Protein AF-0000000087186514 (afdb_homodimer)

Foldseek 3Di:
DQQWWKAFAAPKAWDFPQDCQTWIWIQDPVGIDTLHRRGPLLRVLNRVRNVHTDDLCVSPVVDPPVNSVSNVSSCQQCQQGMKIFQADVPPHTFKIKHFQDSPAFFDDDFFDQAWKAFQQLWDWDDDPNWIWIDGLVFRIIMTGRDPLLVQLNVVRNDTDHLVRSCVSRVPDDSSSNRSSRRNCRRRPGMDDDDPDDNVVSDDPPPDDSVRSCLVSLQDCNGVVFDFFQPQPCVVPDDFDAQFDDDDDADKFAADDDDPVVCVPPFDDPVVLVVQFDAFQAFEPAKAARNNVLHLCQQQFAFPDKAQADVVVVRRHIATDTNWDAVSNLSQKWKKKQFPAYHPDDGAIWTQRRHRSITGGADDDPVLSVVQQVQSCVQVVHDGFRMKMWIKGQQSSQCSGGTRNSVVRVLVVVVRSQVSSRSSCSRSQWRKDWRQDDDFPSVCVRRVPDPPRITTGTMMGIIGHHPPHHD/DQQWWKAFAAPKAWDFPQDCQTWIWIQDPVGIDTLHRRGPLLRVLNVVRNVHTDDLCVSPVVDDPVSSVSNVSSCQQCQQGMKIFQADVPPHTFKIKHFQDSPAGFDDDFFDQAWKAFQQLWDWDDDPNWIWIDGLVFRIIMTGRDPLLVQLNVVRNDTDHLVRSCVSRVPDDSSSNRSSRRNCRRRPGMDDDDPDDNVVSDDPPPDDSVRSCLVSLQDCNGVVFDFFQPQPCVVPDDFDAQFDDDDDADKFAADDDDPVCCVPPFDDPVVLVVQFDAFQAFEPAKAARNNVLHLCQQQFAFPDKAQADVVVVGRGIATDTNWDAVSNLSQKWKKKQFPAYHPDDGAIWTQRRHRSITGGADDDPVLSVVQQVQSCVQVVHDGFRMKMWIKGQQSSQCSGGTRNSVVRVLVVVVRSQVSSRSSCSRSQWRKDWRQDDDFPSVCVRRVPDPPRITTGTMMGIIGHHPHHDD

Secondary structure (DSSP, 8-state):
----EEEEPTT-EEEE-SSTTSPEEEEETTEEEEEES-HHHHHHHHHHHHHS-B-HHHHHTTS-HHHHHHHHHHHHHTGGGEEEEEEETTTEEEEEEEE-STT--PPPSSPPSS-EEE-TT-EEEEETTEEEEE-TT-SEEEEE-STHHHHHTTGGGS-B-HHHHHHH-TTS-HHHHHHHHHHHHHTT-EEE--TTS-GGGSPPTT--HHHHHHHHHTSS-STTS--BS--TTTTTSPPPPSSPPPPSS-EEE-PPP-HHHHHHHSPBHHHHHHH--------SSPPBHHHHHHHHHHHH---EEE--BGGGTB-S-EEE-SS--GGG---EEEEEEES--BTS-SEEEEEETTTTEEEEPS--HHHHHHHHHHHHHHHSSSPPSEEEEEEEETHHHHTT-BS-HHHHHHHHHHHHHHHHHHHHHHTT-EEEEE----SHHHHHHHTPPTTTEEEEEEEEEESPTTPPP-/----EEEEPTT-EEEE-SSTTSPEEEEETTEEEEEES-HHHHHHHHHHHHHS-B-HHHHHTTS-HHHHHHHHHHHHHTGGGEEEEEEETTTEEEEEEEE-STT--PPPSSPPSS-EEE-TT-EEEEETTEEEEE-TT-SEEEEE-SGGGGGGGTGGGS-B-HHHHHHH-TTS-HHHHHHHHHHHHHTT-EEE--TTS-GGGSPPTT--HHHHHHHHHTSS-STTS--BS--TTTTTSPPPPSSPPPPSS-EEE-PPP-HHHHHHHSPBHHHHHHH--------SSPPBHHHHHHHHHHHH---EEE--BGGGTB-S-EEE-SS--GGG---EEEEEEES--BTS-SEEEEEETTTTEEEEPS--HHHHHHHHHHHHHHHSSSPPSEEEEEEEETHHHHTT-BS-HHHHHHHHHHHHHHHHHHHHHHTT-EEEEE----SHHHHHHHTPPTTTEEEEEEEEEESPTTPPP-

Solvent-accessible surface area (backbone atoms only — not comparable to full-atom values): 47898 Å² total; per-residue (Å²): 127,79,89,43,22,33,18,41,40,90,85,41,45,69,44,56,75,78,38,67,62,22,54,19,35,36,37,41,99,92,44,73,45,78,52,41,64,47,6,48,67,48,38,50,51,54,43,52,22,52,76,38,75,38,47,62,64,71,61,36,74,80,45,59,71,70,52,40,55,47,49,54,53,28,49,66,74,37,33,33,41,36,26,40,33,19,37,44,91,79,70,45,63,33,32,36,37,39,45,36,28,83,79,18,64,63,47,78,79,74,54,73,90,58,34,28,20,41,32,41,58,30,35,33,33,43,53,96,46,32,24,29,38,41,30,80,84,30,43,32,37,33,38,49,68,26,37,69,56,45,20,60,52,27,60,25,24,21,79,34,37,68,67,55,49,49,67,70,36,76,89,50,52,71,68,41,48,50,31,48,48,38,47,39,27,27,45,53,38,54,25,58,43,74,78,98,45,57,60,83,17,44,62,61,88,61,51,46,65,41,43,48,41,28,57,46,40,48,29,49,70,52,63,83,51,68,58,43,83,69,34,74,34,60,89,79,45,79,73,60,70,47,61,81,77,85,70,79,60,61,70,43,80,45,64,76,71,60,67,67,56,40,36,69,67,39,54,21,32,48,43,32,46,69,64,53,64,78,35,62,50,57,20,76,30,55,29,37,45,61,59,53,26,38,50,47,50,67,39,55,24,46,75,45,78,42,75,51,37,58,92,73,80,33,75,48,46,27,49,41,50,53,56,82,40,74,89,38,28,60,34,68,43,50,33,36,30,34,65,42,35,48,91,45,75,67,37,38,30,38,56,38,37,74,80,38,26,36,29,40,41,73,70,55,68,65,49,37,48,52,50,36,47,50,52,17,65,73,68,72,34,64,72,50,22,30,33,34,38,32,26,29,39,45,48,42,39,14,33,34,25,29,49,28,31,62,59,41,48,34,18,37,45,16,26,48,51,44,42,47,46,45,48,30,38,62,72,55,35,16,28,35,81,38,76,70,60,62,48,58,60,58,29,61,43,72,65,44,49,84,88,43,38,38,63,71,36,35,38,36,35,26,19,29,60,76,37,65,68,127,128,80,92,43,22,35,19,41,38,90,84,41,45,68,44,58,76,78,38,66,62,22,53,19,35,36,37,42,99,91,43,73,44,78,53,40,63,47,6,49,67,46,39,51,50,54,42,51,22,53,77,38,75,38,47,62,65,70,61,35,73,80,46,59,70,69,51,38,54,49,48,54,53,28,49,64,75,38,32,32,42,36,26,41,34,17,37,45,93,80,68,45,64,33,31,36,36,38,44,35,30,85,80,18,63,65,46,77,80,75,53,72,89,58,36,27,19,41,32,44,57,32,33,32,33,43,53,95,46,33,23,30,37,40,29,82,84,30,42,31,36,33,40,49,69,27,37,68,55,46,20,58,50,28,60,24,23,21,78,34,38,69,68,56,48,50,68,70,36,75,90,50,52,72,67,42,48,51,31,48,48,38,46,37,29,26,44,55,39,54,26,59,44,74,78,98,43,57,60,83,16,44,62,62,86,63,54,46,66,42,44,49,41,29,58,45,40,47,30,51,70,52,64,82,51,68,58,43,83,70,36,74,34,62,89,79,46,78,72,60,69,47,60,80,75,84,70,79,61,61,71,43,80,44,63,77,69,61,67,67,57,40,35,69,65,40,54,21,33,48,42,32,46,69,64,52,63,78,34,62,49,55,18,75,30,56,29,36,46,62,57,54,27,39,50,48,49,68,37,54,22,46,76,45,80,42,74,51,37,59,92,73,80,34,75,47,45,27,49,40,48,51,56,80,40,76,89,38,27,60,35,68,43,50,34,37,30,33,62,42,34,49,90,46,76,69,36,37,28,38,56,39,37,73,79,40,26,36,29,40,41,73,68,55,71,65,47,36,48,52,50,37,47,50,51,17,66,73,68,73,35,64,71,49,22,28,35,33,38,31,26,30,38,44,47,41,40,14,32,34,23,29,50,30,32,60,57,41,49,33,18,37,44,15,26,48,51,46,43,45,45,45,49,29,39,61,72,56,36,16,26,35,81,40,78,69,61,61,49,58,60,58,27,61,45,70,65,43,50,84,86,42,39,39,63,70,36,34,37,35,34,25,19,29,59,76,39,65,67,126

Radius of gyration: 30.27 Å; Cα contacts (8 Å, |Δi|>4): 2212; chains: 2; bounding box: 94×78×62 Å

Nearest PDB structures (foldseek):
  8pz5-assembly1_B  TM=8.619E-01  e=1.447E-42  Cyanothece sp. PCC 7425
  5lq4-assembly1_B  TM=8.266E-01  e=4.500E-43  Cyanothece sp. PCC 7425
  3eo7-assembly1_A  TM=7.541E-01  e=2.567E-12  Trichormus variabilis ATCC 29413
  7ly7-assembly1_B  TM=5.265E-01  e=3.501E-15  Thermoactinomyces vulgaris
  6grh-assembly1_C  TM=6.495E-01  e=6.367E-11  Escherichia coli str. K-12 substr. MG1655

pLDDT: mean 92.72, std 7.25, range [46.66, 98.88]

Sequence (940 aa):
MSALLLSLAPGTTVHHDGDDQGLVTVRHRWGSTPAGPGGRPLAEMLTALTRGPMALDDLTGRFPDTGVALLRYCLDHLGHSLCHHATAAGTRPLATAVPLAPEAAPRPGPPPPGAVTLDQAAHLRPLDGTLVAESPRSRFRIRLDDARVAAVFAPLAGPTTRQELLSALPDLTEDELTEVLSLLHVAGFLHPVDGDGPGTAALPPGWSFHELLAHDGSRAGLRDRLYGPVFPLRATEAPAPPVAPARPGRTIPLRRPDPDEARREDRTFTDVLESRASVRAYGESPLDVDELAGWLYRAARVRTVLDARPGHDRPYAVTSRPYPSAGSAYELELYVAVHRCAGLGRGLYHYDALAHALTVLPGGPAEVDALVREGTAATGGPPPDVHVTVASRFKRLSWKYAAHAYALTLKNTGVLLQTLHLVATAMGLSGCILGGGDGETPARAFGLRPHTEIPVGAFVLGSAAGRRLRMSALLLSLAPGTTVHHDGDDQGLVTVRHRWGSTPAGPGGRPLAEMLTALTRGPMALDDLTGRFPDTGVALLRYCLDHLGHSLCHHATAAGTRPLATAVPLAPEAAPRPGPPPPGAVTLDQAAHLRPLDGTLVAESPRSRFRIRLDDARVAAVFAPLAGPTTRQELLSALPDLTEDELTEVLSLLHVAGFLHPVDGDGPGTAALPPGWSFHELLAHDGSRAGLRDRLYGPVFPLRATEAPAPPVAPARPGRTIPLRRPDPDEARREDRTFTDVLESRASVRAYGESPLDVDELAGWLYRAARVRTVLDARPGHDRPYAVTSRPYPSAGSAYELELYVAVHRCAGLGRGLYHYDALAHALTVLPGGPAEVDALVREGTAATGGPPPDVHVTVASRFKRLSWKYAAHAYALTLKNTGVLLQTLHLVATAMGLSGCILGGGDGETPARAFGLRPHTEIPVGAFVLGSAAGRRLR

Organism: Streptomyces mobaraensis (NCBI:txid35621)

InterPro domains:
  IPR000415 Nitroreductase-like [G3DSA:3.40.109.10] (247-468)
  IPR000415 Nitroreductase-like [SSF55469] (269-466)
  IPR020051 SagB-type dehydrogenase domain [TIGR03605] (289-463)
  IPR029479 Nitroreductase [PF00881] (274-462)
  IPR052544 Bacteriocin Processing Enzyme [PTHR43745] (259-462)
  IPR054488 Cyanobactin oxidase ThcOx, second domain [PF22767] (118-221)

Structure (mmCIF, N/CA/C/O backbone):
data_AF-0000000087186514-model_v1
#
loop_
_entity.id
_entity.type
_entity.pdbx_description
1 polymer 'SagB/ThcOx family dehydrogenase'
#
loop_
_atom_site.group_PDB
_atom_site.id
_atom_site.type_symbol
_atom_site.label_atom_id
_atom_site.label_alt_id
_atom_site.label_comp_id
_atom_site.label_asym_id
_atom_site.label_entity_id
_atom_site.label_seq_id
_atom_site.pdbx_PDB_ins_code
_atom_site.Cartn_x
_atom_site.Cartn_y
_atom_site.Cartn_z
_atom_site.occupancy
_atom_site.B_iso_or_equiv
_atom_site.auth_seq_id
_atom_site.auth_comp_id
_atom_site.auth_asym_id
_atom_site.auth_atom_id
_atom_site.pdbx_PDB_model_num
ATOM 1 N N . MET A 1 1 ? -26.906 22.078 20.438 1 46.66 1 MET A N 1
ATOM 2 C CA . MET A 1 1 ? -26.766 21.672 19.047 1 46.66 1 MET A CA 1
ATOM 3 C C . MET A 1 1 ? -25.5 22.266 18.438 1 46.66 1 MET A C 1
ATOM 5 O O . MET A 1 1 ? -25.016 23.297 18.875 1 46.66 1 MET A O 1
ATOM 9 N N . SER A 1 2 ? -24.875 21.547 17.625 1 59.38 2 SER A N 1
ATOM 10 C CA . SER A 1 2 ? -23.594 21.969 17.094 1 59.38 2 SER A CA 1
ATOM 11 C C . SER A 1 2 ? -23.688 23.328 16.406 1 59.38 2 SER A C 1
ATOM 13 O O . SER A 1 2 ? -24.656 23.594 15.688 1 59.38 2 SER A O 1
ATOM 15 N N . ALA A 1 3 ? -22.922 24.328 16.875 1 78.38 3 ALA A N 1
ATOM 16 C CA . ALA A 1 3 ? -22.812 25.719 16.422 1 78.38 3 ALA A CA 1
ATOM 17 C C . ALA A 1 3 ? -22.266 25.797 15.008 1 78.38 3 ALA A C 1
ATOM 19 O O . ALA A 1 3 ? -22.188 26.875 14.422 1 78.38 3 ALA A O 1
ATOM 20 N N . LEU A 1 4 ? -22.203 24.594 14.391 1 91.62 4 LEU A N 1
ATOM 21 C CA . LEU A 1 4 ? -21.625 24.594 13.055 1 91.62 4 LEU A CA 1
ATOM 22 C C . LEU A 1 4 ? -22.672 24.984 12.016 1 91.62 4 LEU A C 1
ATOM 24 O O . LEU A 1 4 ? -23.844 24.641 12.156 1 91.62 4 LEU A O 1
ATOM 28 N N . LEU A 1 5 ? -22.281 25.656 11.07 1 95.31 5 LEU A N 1
ATOM 29 C CA . LEU A 1 5 ? -23.156 25.906 9.922 1 95.31 5 LEU A CA 1
ATOM 30 C C . LEU A 1 5 ? -23.219 24.688 9.016 1 95.31 5 LEU A C 1
ATOM 32 O O . LEU A 1 5 ? -22.312 23.844 9.031 1 95.31 5 LEU A O 1
ATOM 36 N N . LEU A 1 6 ? -24.312 24.531 8.336 1 95.19 6 LEU A N 1
ATOM 37 C CA . LEU A 1 6 ? -24.516 23.406 7.441 1 95.19 6 LEU A CA 1
ATOM 38 C C . LEU A 1 6 ? -24.812 23.875 6.02 1 95.19 6 LEU A C 1
ATOM 40 O O . LEU A 1 6 ? -25.359 24.969 5.824 1 95.19 6 LEU A O 1
ATOM 44 N N . SER A 1 7 ? -24.375 23.172 5.121 1 96 7 SER A N 1
ATOM 45 C CA . SER A 1 7 ? -24.781 23.312 3.727 1 96 7 SER A CA 1
ATOM 46 C C . SER A 1 7 ? -24.859 21.969 3.031 1 96 7 SER A C 1
ATOM 48 O O . SER A 1 7 ? -24.297 20.969 3.518 1 96 7 SER A O 1
ATOM 50 N N . LEU A 1 8 ? -25.625 21.844 1.987 1 95.31 8 LEU A N 1
ATOM 51 C CA . LEU A 1 8 ? -25.594 20.656 1.14 1 95.31 8 LEU A CA 1
ATOM 52 C C . LEU A 1 8 ? -24.391 20.672 0.211 1 95.31 8 LEU A C 1
ATOM 54 O O . LEU A 1 8 ? -23.969 21.75 -0.232 1 95.31 8 LEU A O 1
ATOM 58 N N . ALA A 1 9 ? -23.844 19.516 -0.017 1 93.75 9 ALA A N 1
ATOM 59 C CA . ALA A 1 9 ? -22.656 19.391 -0.852 1 93.75 9 ALA A CA 1
ATOM 60 C C . ALA A 1 9 ? -22.891 19.984 -2.236 1 93.75 9 ALA A C 1
ATOM 62 O O . ALA A 1 9 ? -24 19.953 -2.754 1 93.75 9 ALA A O 1
ATOM 63 N N . PRO A 1 10 ? -21.797 20.562 -2.801 1 89.12 10 PRO A N 1
ATOM 64 C CA . PRO A 1 10 ? -21.938 21.125 -4.148 1 89.12 10 PRO A CA 1
ATOM 65 C C . PRO A 1 10 ? -22.516 20.125 -5.145 1 89.12 10 PRO A C 1
ATOM 67 O O . PRO A 1 10 ? -22.172 18.938 -5.109 1 89.12 10 PRO A O 1
ATOM 70 N N . GLY A 1 11 ? -23.422 20.562 -5.969 1 89.56 11 GLY A N 1
ATOM 71 C CA . GLY A 1 11 ? -24.031 19.719 -6.973 1 89.56 11 GLY A CA 1
ATOM 72 C C . GLY A 1 11 ? -25.344 19.094 -6.516 1 89.56 11 GLY A C 1
ATOM 73 O O . GLY A 1 11 ? -26.062 18.516 -7.316 1 89.56 11 GLY A O 1
ATOM 74 N N . THR A 1 12 ? -25.688 19.25 -5.262 1 94.31 12 THR A N 1
ATOM 75 C CA . THR A 1 12 ? -26.938 18.734 -4.727 1 94.31 12 THR A CA 1
ATOM 76 C C . THR A 1 12 ? -28.109 19.625 -5.152 1 94.31 12 THR A C 1
ATOM 78 O O . THR A 1 12 ? -28 20.844 -5.156 1 94.31 12 THR A O 1
ATOM 81 N N . THR A 1 13 ? -29.188 18.969 -5.547 1 95.38 13 THR A N 1
ATOM 82 C CA . THR A 1 13 ? -30.391 19.703 -5.934 1 95.38 13 THR A CA 1
ATOM 83 C C . THR A 1 13 ? -31.609 19.172 -5.176 1 95.38 13 THR A C 1
ATOM 85 O O . THR A 1 13 ? -31.625 18.031 -4.742 1 95.38 13 THR A O 1
ATOM 88 N N . VAL A 1 14 ? -32.594 20.047 -5.043 1 94.88 14 VAL A N 1
ATOM 89 C CA . VAL A 1 14 ? -33.812 19.734 -4.312 1 94.88 14 VAL A CA 1
ATOM 90 C C . VAL A 1 14 ? -35.031 19.828 -5.258 1 94.88 14 VAL A C 1
ATOM 92 O O . VAL A 1 14 ? -35.188 20.828 -5.969 1 94.88 14 VAL A O 1
ATOM 95 N N . HIS A 1 15 ? -35.812 18.719 -5.223 1 92.94 15 HIS A N 1
ATOM 96 C CA . HIS A 1 15 ? -36.969 18.656 -6.078 1 92.94 15 HIS A CA 1
ATOM 97 C C . HIS A 1 15 ? -38.25 18.391 -5.258 1 92.94 15 HIS A C 1
ATOM 99 O O . HIS A 1 15 ? -38.188 17.656 -4.266 1 92.94 15 HIS A O 1
ATOM 105 N N . HIS A 1 16 ? -39.312 19.047 -5.613 1 88.44 16 HIS A N 1
ATOM 106 C CA . HIS A 1 16 ? -40.594 18.797 -4.988 1 88.44 16 HIS A CA 1
ATOM 107 C C . HIS A 1 16 ? -41.719 18.875 -6.012 1 88.44 16 HIS A C 1
ATOM 109 O O . HIS A 1 16 ? -41.594 19.531 -7.051 1 88.44 16 HIS A O 1
ATOM 115 N N . ASP A 1 17 ? -42.812 18.078 -5.891 1 77.88 17 ASP A N 1
ATOM 116 C CA . ASP A 1 17 ? -43.938 17.984 -6.824 1 77.88 17 ASP A CA 1
ATOM 117 C C . ASP A 1 17 ? -44.906 19.156 -6.676 1 77.88 17 ASP A C 1
ATOM 119 O O . ASP A 1 17 ? -46.031 19.109 -7.141 1 77.88 17 ASP A O 1
ATOM 123 N N . GLY A 1 18 ? -44.531 20.266 -6.207 1 71.75 18 GLY A N 1
ATOM 124 C CA . GLY A 1 18 ? -45.281 21.516 -6.223 1 71.75 18 GLY A CA 1
ATOM 125 C C . GLY A 1 18 ? -46.281 21.609 -5.098 1 71.75 18 GLY A C 1
ATOM 126 O O . GLY A 1 18 ? -46.75 22.719 -4.754 1 71.75 18 GLY A O 1
ATOM 127 N N . ASP A 1 19 ? -46.75 20.5 -4.605 1 75.06 19 ASP A N 1
ATOM 128 C CA . ASP A 1 19 ? -47.75 20.531 -3.553 1 75.06 19 ASP A CA 1
ATOM 129 C C . ASP A 1 19 ? -47.125 20.734 -2.18 1 75.06 19 ASP A C 1
ATOM 131 O O . ASP A 1 19 ? -45.969 20.359 -1.973 1 75.06 19 ASP A O 1
ATOM 135 N N . ASP A 1 20 ? -47.844 21.484 -1.329 1 73.12 20 ASP A N 1
ATOM 136 C CA . ASP A 1 20 ? -47.344 21.828 0.003 1 73.12 20 ASP A CA 1
ATOM 137 C C . ASP A 1 20 ? -47.188 20.562 0.858 1 73.12 20 ASP A C 1
ATOM 139 O O . ASP A 1 20 ? -46.531 20.594 1.892 1 73.12 20 ASP A O 1
ATOM 143 N N . GLN A 1 21 ? -47.719 19.5 0.38 1 74.81 21 GLN A N 1
ATOM 144 C CA . GLN A 1 21 ? -47.594 18.266 1.146 1 74.81 21 GLN A CA 1
ATOM 145 C C . GLN A 1 21 ? -46.938 17.156 0.324 1 74.81 21 GLN A C 1
ATOM 147 O O . GLN A 1 21 ? -46.938 16 0.728 1 74.81 21 GLN A O 1
ATOM 152 N N . GLY A 1 22 ? -46.344 17.594 -0.7 1 81.62 22 GLY A N 1
ATOM 153 C CA . GLY A 1 22 ? -45.781 16.594 -1.604 1 81.62 22 GLY A CA 1
ATOM 154 C C . GLY A 1 22 ? -44.438 16.094 -1.159 1 81.62 22 GLY A C 1
ATOM 155 O O . GLY A 1 22 ? -43.875 16.578 -0.174 1 81.62 22 GLY A O 1
ATOM 156 N N . LEU A 1 23 ? -44 15.07 -1.809 1 88.88 23 LEU A N 1
ATOM 157 C CA . LEU A 1 23 ? -42.719 14.453 -1.531 1 88.88 23 LEU A CA 1
ATOM 158 C C . LEU A 1 23 ? -41.562 15.344 -2.012 1 88.88 23 LEU A C 1
ATOM 160 O O . LEU A 1 23 ? -41.625 15.906 -3.105 1 88.88 23 LEU A O 1
ATOM 164 N N . VAL A 1 24 ? -40.656 15.625 -1.093 1 91.81 24 VAL A N 1
ATOM 165 C CA . VAL A 1 24 ? -39.438 16.312 -1.448 1 91.81 24 VAL A CA 1
ATOM 166 C C . VAL A 1 24 ? -38.312 15.297 -1.678 1 91.81 24 VAL A C 1
ATOM 168 O O . VAL A 1 24 ? -38.156 14.359 -0.895 1 91.81 24 VAL A O 1
ATOM 171 N N . THR A 1 25 ? -37.625 15.445 -2.789 1 93.88 25 THR A N 1
ATOM 172 C CA . THR A 1 25 ? -36.531 14.57 -3.121 1 93.88 25 THR A CA 1
ATOM 173 C C . THR A 1 25 ? -35.25 15.383 -3.301 1 93.88 25 THR A C 1
ATOM 175 O O . THR A 1 25 ? -35.25 16.438 -3.928 1 93.88 25 THR A O 1
ATOM 178 N N . VAL A 1 26 ? -34.219 14.922 -2.65 1 94.69 26 VAL A N 1
ATOM 179 C CA . VAL A 1 26 ? -32.906 15.547 -2.781 1 94.69 26 VAL A CA 1
ATOM 180 C C . VAL A 1 26 ? -32.031 14.695 -3.693 1 94.69 26 VAL A C 1
ATOM 182 O O . VAL A 1 26 ? -31.828 13.508 -3.445 1 94.69 26 VAL A O 1
ATOM 185 N N . ARG A 1 27 ? -31.5 15.281 -4.742 1 94.94 27 ARG A N 1
ATOM 186 C CA . ARG A 1 27 ? -30.562 14.617 -5.648 1 94.94 27 ARG A CA 1
ATOM 187 C C . ARG A 1 27 ? -29.125 15 -5.328 1 94.94 27 ARG A C 1
ATOM 189 O O . ARG A 1 27 ? -28.797 16.188 -5.227 1 94.94 27 ARG A O 1
ATOM 196 N N . HIS A 1 28 ? -28.391 14.055 -5.07 1 92.19 28 HIS A N 1
ATOM 197 C CA . HIS A 1 28 ? -26.984 14.227 -4.746 1 92.19 28 HIS A CA 1
ATOM 198 C C . HIS A 1 28 ? -26.109 13.289 -5.578 1 92.19 28 HIS A C 1
ATOM 200 O O . HIS A 1 28 ? -26.609 12.539 -6.414 1 92.19 28 HIS A O 1
ATOM 206 N N . ARG A 1 29 ? -24.828 13.352 -5.426 1 87.75 29 ARG A N 1
ATOM 207 C CA . ARG A 1 29 ? -23.859 12.672 -6.289 1 87.75 29 ARG A CA 1
ATOM 208 C C . ARG A 1 29 ? -23.984 11.156 -6.156 1 87.75 29 ARG A C 1
ATOM 210 O O . ARG A 1 29 ? -23.547 10.414 -7.035 1 87.75 29 ARG A O 1
ATOM 217 N N . TRP A 1 30 ? -24.641 10.617 -5.148 1 88.12 30 TRP A N 1
ATOM 218 C CA . TRP A 1 30 ? -24.766 9.18 -4.938 1 88.12 30 TRP A CA 1
ATOM 219 C C . TRP A 1 30 ? -26.188 8.703 -5.258 1 88.12 30 TRP A C 1
ATOM 221 O O . TRP A 1 30 ? -26.531 7.551 -4.984 1 88.12 30 TRP A O 1
ATOM 231 N N . GLY A 1 31 ? -26.953 9.648 -5.781 1 89.94 31 GLY A N 1
ATOM 232 C CA . GLY A 1 31 ? -28.312 9.281 -6.156 1 89.94 31 GLY A CA 1
ATOM 233 C C . GLY A 1 31 ? -29.359 10.273 -5.676 1 89.94 31 GLY A C 1
ATOM 234 O O . GLY A 1 31 ? -29.156 11.484 -5.781 1 89.94 31 GLY A O 1
ATOM 235 N N . SER A 1 32 ? -30.484 9.656 -5.328 1 93.31 32 SER A N 1
ATOM 236 C CA . SER A 1 32 ? -31.594 10.469 -4.836 1 93.31 32 SER A CA 1
ATOM 237 C C . SER A 1 32 ? -32.094 9.945 -3.502 1 93.31 32 SER A C 1
ATOM 239 O O . SER A 1 32 ? -32.188 8.734 -3.303 1 93.31 32 SER A O 1
ATOM 241 N N . THR A 1 33 ? -32.312 10.828 -2.643 1 91.88 33 THR A N 1
ATOM 242 C CA . THR A 1 33 ? -32.875 10.484 -1.337 1 91.88 33 THR A CA 1
ATOM 243 C C . THR A 1 33 ? -34.219 11.188 -1.117 1 91.88 33 THR A C 1
ATOM 245 O O . THR A 1 33 ? -34.281 12.414 -1.178 1 91.88 33 THR A O 1
ATOM 248 N N . PRO A 1 34 ? -35.25 10.367 -0.922 1 89.81 34 PRO A N 1
ATOM 249 C CA . PRO A 1 34 ? -36.5 11.016 -0.528 1 89.81 34 PRO A CA 1
ATOM 250 C C . PRO A 1 34 ? -36.406 11.68 0.846 1 89.81 34 PRO A C 1
ATOM 252 O O . PRO A 1 34 ? -36.094 11.016 1.833 1 89.81 34 PRO A O 1
ATOM 255 N N . ALA A 1 35 ? -36.656 12.914 0.943 1 85 35 ALA A N 1
ATOM 256 C CA . ALA A 1 35 ? -36.531 13.656 2.195 1 85 35 ALA A CA 1
ATOM 257 C C . ALA A 1 35 ? -37.844 13.602 2.982 1 85 35 ALA A C 1
ATOM 259 O O . ALA A 1 35 ? -37.844 13.828 4.195 1 85 35 ALA A O 1
ATOM 260 N N . GLY A 1 36 ? -38.938 13.234 2.361 1 79.56 36 GLY A N 1
ATOM 261 C CA . GLY A 1 36 ? -40.188 13.102 3.086 1 79.56 36 GLY A CA 1
ATOM 262 C C . GLY A 1 36 ? -41.281 14 2.539 1 79.56 36 GLY A C 1
ATOM 263 O O . GLY A 1 36 ? -41.094 14.68 1.533 1 79.56 36 GLY A O 1
ATOM 264 N N . PRO A 1 37 ? -42.5 13.93 3.182 1 80.31 37 PRO A N 1
ATOM 265 C CA . PRO A 1 37 ? -43.688 14.648 2.723 1 80.31 37 PRO A CA 1
ATOM 266 C C . PRO A 1 37 ? -43.75 16.078 3.262 1 80.31 37 PRO A C 1
ATOM 268 O O . PRO A 1 37 ? -44.75 16.453 3.896 1 80.31 37 PRO A O 1
ATOM 271 N N . GLY A 1 38 ? -42.75 16.938 3.189 1 80.75 38 GLY A N 1
ATOM 272 C CA . GLY A 1 38 ? -42.719 18.281 3.748 1 80.75 38 GLY A CA 1
ATOM 273 C C . GLY A 1 38 ? -43.062 19.359 2.738 1 80.75 38 GLY A C 1
ATOM 274 O O . GLY A 1 38 ? -43.25 20.531 3.098 1 80.75 38 GLY A O 1
ATOM 275 N N . GLY A 1 39 ? -43.25 19 1.525 1 83.31 39 GLY A N 1
ATOM 276 C CA . GLY A 1 39 ? -43.719 19.891 0.479 1 83.31 39 GLY A CA 1
ATOM 277 C C . GLY A 1 39 ? -42.812 21.062 0.235 1 83.31 39 GLY A C 1
ATOM 278 O O . GLY A 1 39 ? -41.594 20.922 0.347 1 83.31 39 GLY A O 1
ATOM 279 N N . ARG A 1 40 ? -43.438 22.172 -0.112 1 84.69 40 ARG A N 1
ATOM 280 C CA . ARG A 1 40 ? -42.719 23.375 -0.534 1 84.69 40 ARG A CA 1
ATOM 281 C C . ARG A 1 40 ? -41.906 23.953 0.615 1 84.69 40 ARG A C 1
ATOM 283 O O . ARG A 1 40 ? -40.75 24.359 0.426 1 84.69 40 ARG A O 1
ATOM 290 N N . PRO A 1 41 ? -42.438 24 1.85 1 84.88 41 PRO A N 1
ATOM 291 C CA . PRO A 1 41 ? -41.625 24.562 2.938 1 84.88 41 PRO A CA 1
ATOM 292 C C . PRO A 1 41 ? -40.312 23.812 3.174 1 84.88 41 PRO A C 1
ATOM 294 O O . PRO A 1 41 ? -39.281 24.438 3.34 1 84.88 41 PRO A O 1
ATOM 297 N N . LEU A 1 42 ? -40.406 22.516 3.209 1 89 42 LEU A N 1
ATOM 298 C CA . LEU A 1 42 ? -39.219 21.719 3.385 1 89 42 LEU A CA 1
ATOM 299 C C . LEU A 1 42 ? -38.25 21.906 2.215 1 89 42 LEU A C 1
ATOM 301 O O . LEU A 1 42 ? -37.031 22.047 2.416 1 89 42 LEU A O 1
ATOM 305 N N . ALA A 1 43 ? -38.75 21.938 1.039 1 90.5 43 ALA A N 1
ATOM 306 C CA . ALA A 1 43 ? -37.938 22.125 -0.163 1 90.5 43 ALA A CA 1
ATOM 307 C C . ALA A 1 43 ? -37.188 23.469 -0.117 1 90.5 43 ALA A C 1
ATOM 309 O O . ALA A 1 43 ? -36.031 23.562 -0.538 1 90.5 43 ALA A O 1
ATOM 310 N N . GLU A 1 44 ? -37.875 24.406 0.307 1 88.38 44 GLU A N 1
ATOM 311 C CA . GLU A 1 44 ? -37.25 25.734 0.396 1 88.38 44 GLU A CA 1
ATOM 312 C C . GLU A 1 44 ? -36.125 25.75 1.406 1 88.38 44 GLU A C 1
ATOM 314 O O . GLU A 1 44 ? -35.062 26.359 1.168 1 88.38 44 GLU A O 1
ATOM 319 N N . MET A 1 45 ? -36.344 25.125 2.477 1 89.12 45 MET A N 1
ATOM 320 C CA . MET A 1 45 ? -35.312 25.047 3.494 1 89.12 45 MET A CA 1
ATOM 321 C C . MET A 1 45 ? -34.062 24.312 2.957 1 89.12 45 MET A C 1
ATOM 323 O O . MET A 1 45 ? -32.938 24.766 3.133 1 89.12 45 MET A O 1
AT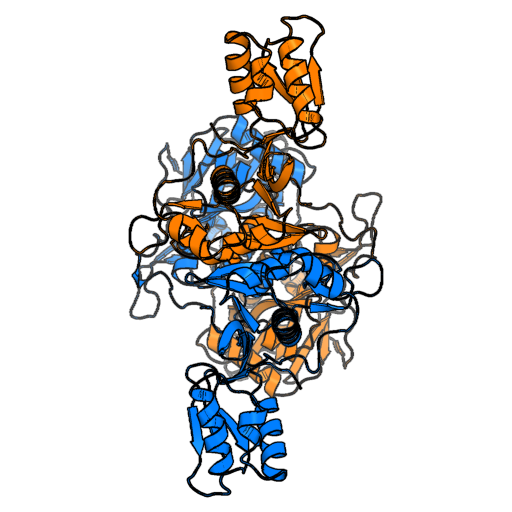OM 327 N N . LEU A 1 46 ? -34.312 23.219 2.361 1 92.31 46 LEU A N 1
ATOM 328 C CA . LEU A 1 46 ? -33.219 22.422 1.808 1 92.31 46 LEU A CA 1
ATOM 329 C C . LEU A 1 46 ? -32.531 23.172 0.665 1 92.31 46 LEU A C 1
ATOM 331 O O . LEU A 1 46 ? -31.328 23.094 0.51 1 92.31 46 LEU A O 1
ATOM 335 N N . THR A 1 47 ? -33.312 23.844 -0.091 1 92.56 47 THR A N 1
ATOM 336 C CA . THR A 1 47 ? -32.75 24.641 -1.178 1 92.56 47 THR A CA 1
ATOM 337 C C . THR A 1 47 ? -31.828 25.734 -0.632 1 92.56 47 THR A C 1
ATOM 339 O O . THR A 1 47 ? -30.812 26.078 -1.244 1 92.56 47 THR A O 1
ATOM 342 N N . ALA A 1 48 ? -32.281 26.312 0.485 1 92.25 48 ALA A N 1
ATOM 343 C CA . ALA A 1 48 ? -31.422 27.312 1.128 1 92.25 48 ALA A CA 1
ATOM 344 C C . ALA A 1 48 ? -30.047 26.75 1.451 1 92.25 48 ALA A C 1
ATOM 346 O O . ALA A 1 48 ? -29.031 27.438 1.312 1 92.25 48 ALA A O 1
ATOM 347 N N . LEU A 1 49 ? -29.969 25.547 1.846 1 94 49 LEU A N 1
ATOM 348 C CA . LEU A 1 49 ? -28.719 24.875 2.199 1 94 49 LEU A CA 1
ATOM 349 C C . LEU A 1 49 ? -27.875 24.625 0.958 1 94 49 LEU A C 1
ATOM 351 O O . LEU A 1 49 ? -26.672 24.359 1.067 1 94 49 LEU A O 1
ATOM 355 N N . THR A 1 50 ? -28.391 24.625 -0.23 1 94.62 50 THR A N 1
ATOM 356 C CA . THR A 1 50 ? -27.625 24.469 -1.458 1 94.62 50 THR A CA 1
ATOM 357 C C . THR A 1 50 ? -26.906 25.766 -1.811 1 94.62 50 THR A C 1
ATOM 359 O O . THR A 1 50 ? -25.969 25.75 -2.611 1 94.62 50 THR A O 1
ATOM 362 N N . ARG A 1 51 ? -27.344 26.812 -1.294 1 92 51 ARG A N 1
ATOM 363 C CA . ARG A 1 51 ? -26.812 28.125 -1.658 1 92 51 ARG A CA 1
ATOM 364 C C . ARG A 1 51 ? -25.609 28.484 -0.804 1 92 51 ARG A C 1
ATOM 366 O O . ARG A 1 51 ? -24.812 29.359 -1.172 1 92 51 ARG A O 1
ATOM 373 N N . GLY A 1 52 ? -25.516 27.812 0.354 1 92.38 52 GLY A N 1
ATOM 374 C CA . GLY A 1 52 ? -24.359 28.078 1.199 1 92.38 52 GLY A CA 1
ATOM 375 C C . GLY A 1 52 ? -24.578 27.672 2.645 1 92.38 52 GLY A C 1
ATOM 376 O O . GLY A 1 52 ? -25.625 27.141 2.996 1 92.38 52 GLY A O 1
ATOM 377 N N . PRO A 1 53 ? -23.578 27.953 3.441 1 94.62 53 PRO A N 1
ATOM 378 C CA . PRO A 1 53 ? -23.625 27.547 4.852 1 94.62 53 PRO A CA 1
ATOM 379 C C . PRO A 1 53 ? -24.656 28.359 5.645 1 94.62 53 PRO A C 1
ATOM 381 O O . PRO A 1 53 ? -24.734 29.578 5.508 1 94.62 53 PRO A O 1
ATOM 384 N N . MET A 1 54 ? -25.469 27.656 6.508 1 92.94 54 MET A N 1
ATOM 385 C CA . MET A 1 54 ? -26.484 28.281 7.34 1 92.94 54 MET A CA 1
ATOM 386 C C . MET A 1 54 ? -26.562 27.609 8.711 1 92.94 54 MET A C 1
ATOM 388 O O . MET A 1 54 ? -26.281 26.422 8.836 1 92.94 54 MET A O 1
ATOM 392 N N . ALA A 1 55 ? -26.938 28.469 9.625 1 91.62 55 ALA A N 1
ATOM 393 C CA . ALA A 1 55 ? -27.219 27.922 10.945 1 91.62 55 ALA A CA 1
ATOM 394 C C . ALA A 1 55 ? -28.562 27.188 10.953 1 91.62 55 ALA A C 1
ATOM 396 O O . ALA A 1 55 ? -29.531 27.656 10.344 1 91.62 55 ALA A O 1
ATOM 397 N N . LEU A 1 56 ? -28.578 26.109 11.594 1 86.75 56 LEU A N 1
ATOM 398 C CA . LEU A 1 56 ? -29.828 25.344 11.672 1 86.75 56 LEU A CA 1
ATOM 399 C C . LEU A 1 56 ? -30.938 26.188 12.297 1 86.75 56 LEU A C 1
ATOM 401 O O . LEU A 1 56 ? -32.094 26.125 11.859 1 86.75 56 LEU A O 1
ATOM 405 N N . ASP A 1 57 ? -30.609 26.938 13.273 1 85.62 57 ASP A N 1
ATOM 406 C CA . ASP A 1 57 ? -31.594 27.781 13.945 1 85.62 57 ASP A CA 1
ATOM 407 C C . ASP A 1 57 ? -32.188 28.828 12.992 1 85.62 57 ASP A C 1
ATOM 409 O O . ASP A 1 57 ? -33.344 29.172 13.094 1 85.62 57 ASP A O 1
ATOM 413 N N . ASP A 1 58 ? -31.375 29.281 12.117 1 85.69 58 ASP A N 1
ATOM 414 C CA . ASP A 1 58 ? -31.844 30.25 11.117 1 85.69 58 ASP A CA 1
ATOM 415 C C . ASP A 1 58 ? -32.812 29.578 10.133 1 85.69 58 ASP A C 1
ATOM 417 O O . ASP A 1 58 ? -33.719 30.234 9.609 1 85.69 58 ASP A O 1
ATOM 421 N N . LEU A 1 59 ? -32.531 28.406 9.914 1 83.25 59 LEU A N 1
ATOM 422 C CA . LEU A 1 59 ? -33.375 27.641 9.008 1 83.25 59 LEU A CA 1
ATOM 423 C C . LEU A 1 59 ? -34.719 27.312 9.648 1 83.25 59 LEU A C 1
ATOM 425 O O . LEU A 1 59 ? -35.75 27.391 8.992 1 83.25 59 LEU A O 1
ATOM 429 N N . THR A 1 60 ? -34.719 26.984 10.938 1 81.31 60 THR A N 1
ATOM 430 C CA . THR A 1 60 ? -35.906 26.484 11.617 1 81.31 60 THR A CA 1
ATOM 431 C C . THR A 1 60 ? -36.812 27.641 12.094 1 81.31 60 THR A C 1
ATOM 433 O O . THR A 1 60 ? -38 27.469 12.32 1 81.31 60 THR A O 1
ATOM 436 N N . GLY A 1 61 ? -36.25 28.766 12.391 1 76.81 61 GLY A N 1
ATOM 437 C CA . GLY A 1 61 ? -36.969 29.891 12.93 1 76.81 61 GLY A CA 1
ATOM 438 C C . GLY A 1 61 ? -38.156 30.281 12.07 1 76.81 61 GLY A C 1
ATOM 439 O O . GLY A 1 61 ? -39.062 31 12.531 1 76.81 61 GLY A O 1
ATOM 440 N N . ARG A 1 62 ? -38.281 29.797 10.922 1 70.38 62 ARG A N 1
ATOM 441 C CA . ARG A 1 62 ? -39.344 30.219 9.992 1 70.38 62 ARG A CA 1
ATOM 442 C C . ARG A 1 62 ? -40.469 29.188 9.93 1 70.38 62 ARG A C 1
ATOM 444 O O . ARG A 1 62 ? -41.438 29.359 9.203 1 70.38 62 ARG A O 1
ATOM 451 N N . PHE A 1 63 ? -40.25 28.125 10.852 1 74.94 63 PHE A N 1
ATOM 452 C CA . PHE A 1 63 ? -41.188 27.016 10.625 1 74.94 63 PHE A CA 1
ATOM 453 C C . PHE A 1 63 ? -41.812 26.562 11.945 1 74.94 63 PHE A C 1
ATOM 455 O O . PHE A 1 63 ? -41.188 26.703 13.008 1 74.94 63 PHE A O 1
ATOM 462 N N . PRO A 1 64 ? -43.125 26.109 11.812 1 78.62 64 PRO A N 1
ATOM 463 C CA . PRO A 1 64 ? -43.75 25.484 12.992 1 78.62 64 PRO A CA 1
ATOM 464 C C . PRO A 1 64 ? -42.938 24.281 13.492 1 78.62 64 PRO A C 1
ATOM 466 O O . PRO A 1 64 ? -42.062 23.766 12.789 1 78.62 64 PRO A O 1
ATOM 469 N N . ASP A 1 65 ? -43.188 23.859 14.648 1 80.69 65 ASP A N 1
ATOM 470 C CA . ASP A 1 65 ? -42.5 22.781 15.336 1 80.69 65 ASP A CA 1
ATOM 471 C C . ASP A 1 65 ? -42.5 21.5 14.508 1 80.69 65 ASP A C 1
ATOM 473 O O . ASP A 1 65 ? -41.469 20.797 14.461 1 80.69 65 ASP A O 1
ATOM 477 N N . THR A 1 66 ? -43.531 21.219 13.875 1 78.38 66 THR A N 1
ATOM 478 C CA . THR A 1 66 ? -43.656 20.031 13.039 1 78.38 66 THR A CA 1
ATOM 479 C C . THR A 1 66 ? -42.688 20.109 11.859 1 78.38 66 THR A C 1
ATOM 481 O O . THR A 1 66 ? -42.094 19.094 11.477 1 78.38 66 THR A O 1
ATOM 484 N N . GLY A 1 67 ? -42.562 21.25 11.406 1 79.19 67 GLY A N 1
ATOM 485 C CA . GLY A 1 67 ? -41.625 21.469 10.305 1 79.19 67 GLY A CA 1
ATOM 486 C C . GLY A 1 67 ? -40.188 21.297 10.711 1 79.19 67 GLY A C 1
ATOM 487 O O . GLY A 1 67 ? -39.375 20.734 9.953 1 79.19 67 GLY A O 1
ATOM 488 N N . VAL A 1 68 ? -39.969 21.703 11.93 1 84.19 68 VAL A N 1
ATOM 489 C CA . VAL A 1 68 ? -38.625 21.594 12.461 1 84.19 68 VAL A CA 1
ATOM 490 C C . VAL A 1 68 ? -38.25 20.141 12.656 1 84.19 68 VAL A C 1
ATOM 492 O O . VAL A 1 68 ? -37.125 19.719 12.312 1 84.19 68 VAL A O 1
ATOM 495 N N . ALA A 1 69 ? -39.094 19.391 13.203 1 85.88 69 ALA A N 1
ATOM 496 C CA . ALA A 1 69 ? -38.875 17.953 13.406 1 85.88 69 ALA A CA 1
ATOM 497 C C . ALA A 1 69 ? -38.625 17.25 12.078 1 85.88 69 ALA A C 1
ATOM 499 O O . ALA A 1 69 ? -37.75 16.375 11.984 1 85.88 69 ALA A O 1
ATOM 500 N N . LEU A 1 70 ? -39.406 17.641 11.141 1 85.56 70 LEU A N 1
ATOM 501 C CA . LEU A 1 70 ? -39.25 17.031 9.82 1 85.56 70 LEU A CA 1
ATOM 502 C C . LEU A 1 70 ? -37.906 17.391 9.203 1 85.56 70 LEU A C 1
ATOM 504 O O . LEU A 1 70 ? -37.281 16.547 8.586 1 85.56 70 LEU A O 1
ATOM 508 N N . LEU A 1 71 ? -37.531 18.594 9.328 1 87.38 71 LEU A N 1
ATOM 509 C CA . LEU A 1 71 ? -36.25 19.031 8.805 1 87.38 71 LEU A CA 1
ATOM 510 C C . LEU A 1 71 ? -35.125 18.25 9.453 1 87.38 71 LEU A C 1
ATOM 512 O O . LEU A 1 71 ? -34.219 17.766 8.773 1 87.38 71 LEU A O 1
ATOM 516 N N . ARG A 1 72 ? -35.156 18.141 10.734 1 86.12 72 ARG A N 1
ATOM 517 C CA . ARG A 1 72 ? -34.125 17.391 11.461 1 86.12 72 ARG A CA 1
ATOM 518 C C . ARG A 1 72 ? -34.062 15.945 11 1 86.12 72 ARG A C 1
ATOM 520 O O . ARG A 1 72 ? -32.969 15.383 10.844 1 86.12 72 ARG A O 1
ATOM 527 N N . TYR A 1 73 ? -35.219 15.383 10.828 1 86.69 73 TYR A N 1
ATOM 528 C CA . TYR A 1 73 ? -35.281 14.031 10.305 1 86.69 73 TYR A CA 1
ATOM 529 C C . TYR A 1 73 ? -34.625 13.93 8.93 1 86.69 73 TYR A C 1
ATOM 531 O O . TYR A 1 73 ? -33.844 13.016 8.672 1 86.69 73 TYR A O 1
ATOM 539 N N . CYS A 1 74 ? -34.906 14.891 8.125 1 87.44 74 CYS A N 1
ATOM 540 C CA . CYS A 1 74 ? -34.344 14.914 6.781 1 87.44 74 CYS A CA 1
ATOM 541 C C . CYS A 1 74 ? -32.844 15.062 6.816 1 87.44 74 CYS A C 1
ATOM 543 O O . CYS A 1 74 ? -32.125 14.375 6.086 1 87.44 74 CYS A O 1
ATOM 545 N N . LEU A 1 75 ? -32.406 15.922 7.633 1 88.19 75 LEU A N 1
ATOM 546 C CA . LEU A 1 75 ? -30.969 16.172 7.723 1 88.19 75 LEU A CA 1
ATOM 547 C C . LEU A 1 75 ? -30.234 14.938 8.234 1 88.19 75 LEU A C 1
ATOM 549 O O . LEU A 1 75 ? -29.109 14.664 7.812 1 88.19 75 LEU A O 1
ATOM 553 N N . ASP A 1 76 ? -30.812 14.203 9.078 1 87 76 ASP A N 1
ATOM 554 C CA . ASP A 1 76 ? -30.219 12.961 9.562 1 87 76 ASP A CA 1
ATOM 555 C C . ASP A 1 76 ? -30.062 11.945 8.43 1 87 76 ASP A C 1
ATOM 557 O O . ASP A 1 76 ? -29.078 11.195 8.391 1 87 76 ASP A O 1
ATOM 561 N N . HIS A 1 77 ? -30.969 11.969 7.535 1 87.88 77 HIS A N 1
ATOM 562 C CA . HIS A 1 77 ? -30.953 11.023 6.422 1 87.88 77 HIS A CA 1
ATOM 563 C C . HIS A 1 77 ? -30.062 11.523 5.289 1 87.88 77 HIS A C 1
ATOM 565 O O . HIS A 1 77 ? -29.688 10.742 4.41 1 87.88 77 HIS A O 1
ATOM 571 N N . LEU A 1 78 ? -29.75 12.797 5.336 1 89.94 78 LEU A N 1
ATOM 572 C CA . LEU A 1 78 ? -28.906 13.391 4.309 1 89.94 78 LEU A CA 1
ATOM 573 C C . LEU A 1 78 ? -27.484 13.625 4.836 1 89.94 78 LEU A C 1
ATOM 575 O O . LEU A 1 78 ? -26.734 14.398 4.254 1 89.94 78 LEU A O 1
ATOM 579 N N . GLY A 1 79 ? -27.188 13.008 5.902 1 87.19 79 GLY A N 1
ATOM 580 C CA . GLY A 1 79 ? -25.891 13.195 6.539 1 87.19 79 GLY A CA 1
ATOM 581 C C . GLY A 1 79 ? -24.734 13.047 5.582 1 87.19 79 GLY A C 1
ATOM 582 O O . GLY A 1 79 ? -23.75 13.789 5.672 1 87.19 79 GLY A O 1
ATOM 583 N N . HIS A 1 80 ? -24.844 12.219 4.59 1 90.12 80 HIS A N 1
ATOM 584 C CA . HIS A 1 80 ? -23.797 11.922 3.631 1 90.12 80 HIS A CA 1
ATOM 585 C C . HIS A 1 80 ? -23.703 13 2.551 1 90.12 80 HIS A C 1
ATOM 587 O O . HIS A 1 80 ? -22.844 12.945 1.682 1 90.12 80 HIS A O 1
ATOM 593 N N . SER A 1 81 ? -24.562 14.016 2.68 1 92.5 81 SER A N 1
ATOM 594 C CA . SER A 1 81 ? -24.562 15.094 1.696 1 92.5 81 SER A CA 1
ATOM 595 C C . SER A 1 81 ? -24.453 16.453 2.371 1 92.5 81 SER A C 1
ATOM 597 O O . SER A 1 81 ? -24.672 17.484 1.738 1 92.5 81 SER A O 1
ATOM 599 N N . LEU A 1 82 ? -24.172 16.422 3.582 1 94.5 82 LEU A N 1
ATOM 600 C CA . LEU A 1 82 ? -24.078 17.672 4.324 1 94.5 82 LEU A CA 1
ATOM 601 C C . LEU A 1 82 ? -22.609 18.031 4.594 1 94.5 82 LEU A C 1
ATOM 603 O O . LEU A 1 82 ? -21.859 17.219 5.109 1 94.5 82 LEU A O 1
ATOM 607 N N . CYS A 1 83 ? -22.297 19.203 4.25 1 96.62 83 CYS A N 1
ATOM 608 C CA . CYS A 1 83 ? -21.031 19.797 4.684 1 96.62 83 CYS A CA 1
ATOM 609 C C . CYS A 1 83 ? -21.188 20.5 6.023 1 96.62 83 CYS A C 1
ATOM 611 O O . CYS A 1 83 ? -22.219 21.125 6.285 1 96.62 83 CYS A O 1
ATOM 613 N N . HIS A 1 84 ? -20.281 20.359 6.844 1 96.81 84 HIS A N 1
ATOM 614 C CA . HIS A 1 84 ? -20.234 21.047 8.125 1 96.81 84 HIS A CA 1
ATOM 615 C C . HIS A 1 84 ? -19.156 22.141 8.133 1 96.81 84 HIS A C 1
ATOM 617 O O . HIS A 1 84 ? -18.016 21.891 7.699 1 96.81 84 HIS A O 1
ATOM 623 N N . HIS A 1 85 ? -19.5 23.328 8.617 1 97.5 85 HIS A N 1
ATOM 624 C CA . HIS A 1 85 ? -18.594 24.469 8.523 1 97.5 85 HIS A CA 1
ATOM 625 C C . HIS A 1 85 ? -18.312 25.062 9.898 1 97.5 85 HIS A C 1
ATOM 627 O O . HIS A 1 85 ? -19.219 25.516 10.586 1 97.5 85 HIS A O 1
ATOM 633 N N . ALA A 1 86 ? -17.094 25.016 10.297 1 97.69 86 ALA A N 1
ATOM 634 C CA . ALA A 1 86 ? -16.625 25.844 11.414 1 97.69 86 ALA A CA 1
ATOM 635 C C . ALA A 1 86 ? -16.312 27.25 10.945 1 97.69 86 ALA A C 1
ATOM 637 O O . ALA A 1 86 ? -15.586 27.453 9.977 1 97.69 86 ALA A O 1
ATOM 638 N N . THR A 1 87 ? -16.859 28.25 11.633 1 96.19 87 THR A N 1
ATOM 639 C CA . THR A 1 87 ? -16.688 29.641 11.211 1 96.19 87 THR A CA 1
ATOM 640 C C . THR A 1 87 ? -16.312 30.516 12.398 1 96.19 87 THR A C 1
ATOM 642 O O . THR A 1 87 ? -16.625 30.188 13.547 1 96.19 87 THR A O 1
ATOM 645 N N . ALA A 1 88 ? -15.633 31.547 12.094 1 93.25 88 ALA A N 1
ATOM 646 C CA . ALA A 1 88 ? -15.422 32.625 13.062 1 93.25 88 ALA A CA 1
ATOM 647 C C . ALA A 1 88 ? -16.562 33.625 13.023 1 93.25 88 ALA A C 1
ATOM 649 O O . ALA A 1 88 ? -16.812 34.25 11.992 1 93.25 88 ALA A O 1
ATOM 650 N N . ALA A 1 89 ? -17.156 33.812 14.078 1 88.75 89 ALA A N 1
ATOM 651 C CA . ALA A 1 89 ? -18.266 34.75 14.234 1 88.75 89 ALA A CA 1
ATOM 652 C C . ALA A 1 89 ? -19.359 34.469 13.211 1 88.75 89 ALA A C 1
ATOM 654 O O . ALA A 1 89 ? -19.984 35.406 12.688 1 88.75 89 ALA A O 1
ATOM 655 N N . GLY A 1 90 ? -19.453 33.312 12.703 1 86.19 90 GLY A N 1
ATOM 656 C CA . GLY A 1 90 ? -20.531 32.875 11.844 1 86.19 90 GLY A CA 1
ATOM 657 C C . GLY A 1 90 ? -20.328 33.25 10.391 1 86.19 90 GLY A C 1
ATOM 658 O O . GLY A 1 90 ? -21.172 32.938 9.539 1 86.19 90 GLY A O 1
ATOM 659 N N . THR A 1 91 ? -19.266 33.844 10.008 1 86.12 91 THR A N 1
ATOM 660 C CA . THR A 1 91 ? -19.141 34.344 8.641 1 86.12 91 THR A CA 1
ATOM 661 C C . THR A 1 91 ? -17.828 33.906 8.023 1 86.12 91 THR A C 1
ATOM 663 O O . THR A 1 91 ? -17.797 33.438 6.879 1 86.12 91 THR A O 1
ATOM 666 N N . ARG A 1 92 ? -16.766 34 8.727 1 91 92 ARG A N 1
ATOM 667 C CA . ARG A 1 92 ? -15.469 33.688 8.156 1 91 92 ARG A CA 1
ATOM 668 C C . ARG A 1 92 ? -15.164 32.188 8.25 1 91 92 ARG A C 1
ATOM 670 O O . ARG A 1 92 ? -15.086 31.641 9.352 1 91 92 ARG A O 1
ATOM 677 N N . PRO A 1 93 ? -14.898 31.578 7.215 1 94.81 93 PRO A N 1
ATOM 678 C CA . PRO A 1 93 ? -14.664 30.141 7.242 1 94.81 93 PRO A CA 1
ATOM 679 C C . PRO A 1 93 ? -13.359 29.766 7.949 1 94.81 93 PRO A C 1
ATOM 681 O O . PRO A 1 93 ? -12.32 30.391 7.707 1 94.81 93 PRO A O 1
ATOM 684 N N . LEU A 1 94 ? -13.359 28.875 8.852 1 97.31 94 LEU A N 1
ATOM 685 C CA . LEU A 1 94 ? -12.188 28.312 9.516 1 97.31 94 LEU A CA 1
ATOM 686 C C . LEU A 1 94 ? -11.812 26.953 8.914 1 97.31 94 LEU A C 1
ATOM 688 O O . LEU A 1 94 ? -10.664 26.734 8.523 1 97.31 94 LEU A O 1
ATOM 692 N N . ALA A 1 95 ? -12.719 26.062 8.828 1 98.38 95 ALA A N 1
ATOM 693 C CA . ALA A 1 95 ? -12.555 24.719 8.258 1 98.38 95 ALA A CA 1
ATOM 694 C C . ALA A 1 95 ? -13.898 24.156 7.824 1 98.38 95 ALA A C 1
ATOM 696 O O . ALA A 1 95 ? -14.945 24.531 8.352 1 98.38 95 ALA A O 1
ATOM 697 N N . THR A 1 96 ? -13.883 23.266 6.883 1 98 96 THR A N 1
ATOM 698 C CA . THR A 1 96 ? -15.094 22.641 6.355 1 98 96 THR A CA 1
ATOM 699 C C . THR A 1 96 ? -14.914 21.125 6.25 1 98 96 THR A C 1
ATOM 701 O O . THR A 1 96 ? -13.93 20.641 5.691 1 98 96 THR A O 1
ATOM 704 N N . ALA A 1 97 ? -15.812 20.344 6.82 1 97.62 97 ALA A N 1
ATOM 705 C CA . ALA A 1 97 ? -15.867 18.891 6.648 1 97.62 97 ALA A CA 1
ATOM 706 C C . ALA A 1 97 ? -16.766 18.516 5.477 1 97.62 97 ALA A C 1
ATOM 708 O O . ALA A 1 97 ? -17.953 18.859 5.469 1 97.62 97 ALA A O 1
ATOM 709 N N . VAL A 1 98 ? -16.25 17.875 4.57 1 96.06 98 VAL A N 1
ATOM 710 C CA . VAL A 1 98 ? -16.969 17.469 3.365 1 96.06 98 VAL A CA 1
ATOM 711 C C . VAL A 1 98 ? -17.141 15.945 3.363 1 96.06 98 VAL A C 1
ATOM 713 O O . VAL A 1 98 ? -16.156 15.203 3.469 1 96.06 98 VAL A O 1
ATOM 716 N N . PRO A 1 99 ? -18.344 15.461 3.252 1 94.44 99 PRO A N 1
ATOM 717 C CA . PRO A 1 99 ? -18.547 14.008 3.166 1 94.44 99 PRO A CA 1
ATOM 718 C C . PRO A 1 99 ? -18.047 13.43 1.845 1 94.44 99 PRO A C 1
ATOM 720 O O . PRO A 1 99 ? -18.266 14.016 0.784 1 94.44 99 PRO A O 1
ATOM 723 N N . LEU A 1 100 ? -17.422 12.266 1.93 1 91 100 LEU A N 1
ATOM 724 C CA . LEU A 1 100 ? -16.766 11.719 0.747 1 91 100 LEU A CA 1
ATOM 725 C C . LEU A 1 100 ? -17.375 10.375 0.354 1 91 100 LEU A C 1
ATOM 727 O O . LEU A 1 100 ? -16.938 9.75 -0.608 1 91 100 LEU A O 1
ATOM 731 N N . ALA A 1 101 ? -18.312 9.852 1.048 1 88.81 101 ALA A N 1
ATOM 732 C CA . ALA A 1 101 ? -18.922 8.555 0.785 1 88.81 101 ALA A CA 1
ATOM 733 C C . ALA A 1 101 ? -20.391 8.531 1.247 1 88.81 101 ALA A C 1
ATOM 735 O O . ALA A 1 101 ? -20.781 9.305 2.117 1 88.81 101 ALA A O 1
ATOM 736 N N . PRO A 1 102 ? -21.156 7.637 0.689 1 87.38 102 PRO A N 1
ATOM 737 C CA . PRO A 1 102 ? -22.562 7.57 1.104 1 87.38 102 PRO A CA 1
ATOM 738 C C . PRO A 1 102 ? -22.734 7.105 2.549 1 87.38 102 PRO A C 1
ATOM 740 O O . PRO A 1 102 ? -23.781 7.336 3.158 1 87.38 102 PRO A O 1
ATOM 743 N N . GLU A 1 103 ? -21.656 6.52 3.033 1 85.56 103 GLU A N 1
ATOM 744 C CA . GLU A 1 103 ? -21.703 6.023 4.402 1 85.56 103 GLU A CA 1
ATOM 745 C C . GLU A 1 103 ? -21.297 7.105 5.398 1 85.56 103 GLU A C 1
ATOM 747 O O . GLU A 1 103 ? -21.328 6.883 6.609 1 85.56 103 GLU A O 1
ATOM 752 N N . ALA A 1 104 ? -20.906 8.266 4.902 1 92.12 104 ALA A N 1
ATOM 753 C CA . ALA A 1 104 ? -20.5 9.336 5.801 1 92.12 104 ALA A CA 1
ATOM 754 C C . ALA A 1 104 ? -21.625 9.703 6.77 1 92.12 104 ALA A C 1
ATOM 756 O O . ALA A 1 104 ? -22.734 10.023 6.352 1 92.12 104 ALA A O 1
ATOM 757 N N . ALA A 1 105 ? -21.328 9.633 8.023 1 90.88 105 ALA A N 1
ATOM 758 C CA . ALA A 1 105 ? -22.266 9.961 9.094 1 90.88 105 ALA A CA 1
ATOM 759 C C . ALA A 1 105 ? -21.594 10.82 10.164 1 90.88 105 ALA A C 1
ATOM 761 O O . ALA A 1 105 ? -20.625 10.383 10.805 1 90.88 105 ALA A O 1
ATOM 762 N N . PRO A 1 106 ? -22.094 11.977 10.344 1 93.5 106 PRO A N 1
ATOM 763 C CA . PRO A 1 106 ? -21.531 12.805 11.406 1 93.5 106 PRO A CA 1
ATOM 764 C C . PRO A 1 106 ? -21.734 12.219 12.797 1 93.5 106 PRO A C 1
ATOM 766 O O . PRO A 1 106 ? -22.812 11.664 13.078 1 93.5 106 PRO A O 1
ATOM 769 N N . ARG A 1 107 ? -20.719 12.305 13.617 1 92.81 107 ARG A N 1
ATOM 770 C CA . ARG A 1 107 ? -20.875 11.898 15.008 1 92.81 107 ARG A CA 1
ATOM 771 C C . ARG A 1 107 ? -21.797 12.867 15.758 1 92.81 107 ARG A C 1
ATOM 773 O O . ARG A 1 107 ? -21.672 14.078 15.617 1 92.81 107 ARG A O 1
ATOM 780 N N . PRO A 1 108 ? -22.656 12.312 16.5 1 88.62 108 PRO A N 1
ATOM 781 C CA . PRO A 1 108 ? -23.625 13.164 17.203 1 88.62 108 PRO A CA 1
ATOM 782 C C . PRO A 1 108 ? -23.031 13.805 18.469 1 88.62 108 PRO A C 1
ATOM 784 O O . PRO A 1 108 ? -22.031 13.328 18.984 1 88.62 108 PRO A O 1
ATOM 787 N N . GLY A 1 109 ? -23.641 14.914 18.891 1 86.38 109 GLY A N 1
ATOM 788 C CA . GLY A 1 109 ? -23.344 15.516 20.188 1 86.38 109 GLY A CA 1
ATOM 789 C C . GLY A 1 109 ? -22.109 16.391 20.156 1 86.38 109 GLY A C 1
ATOM 790 O O . GLY A 1 109 ? -21.5 16.594 19.094 1 86.38 109 GLY A O 1
ATOM 791 N N . PRO A 1 110 ? -21.828 17.016 21.266 1 90.5 110 PRO A N 1
ATOM 792 C CA . PRO A 1 110 ? -20.625 17.828 21.406 1 90.5 110 PRO A CA 1
ATOM 793 C C . PRO A 1 110 ? -19.344 17 21.531 1 90.5 110 PRO A C 1
ATOM 795 O O . PRO A 1 110 ? -19.422 15.789 21.766 1 90.5 110 PRO A O 1
ATOM 798 N N . PRO A 1 111 ? -18.188 17.656 21.359 1 92 111 PRO A N 1
ATOM 799 C CA . PRO A 1 111 ? -16.938 16.922 21.625 1 92 111 PRO A CA 1
ATOM 800 C C . PRO A 1 111 ? -16.859 16.375 23.047 1 92 111 PRO A C 1
ATOM 802 O O . PRO A 1 111 ? -17.5 16.922 23.953 1 92 111 PRO A O 1
ATOM 805 N N . PRO A 1 112 ? -16.094 15.461 23.25 1 88.69 112 PRO A N 1
ATOM 806 C CA . PRO A 1 112 ? -15.93 14.922 24.609 1 88.69 112 PRO A CA 1
ATOM 807 C C . PRO A 1 112 ? -15.391 15.953 25.594 1 88.69 112 PRO A C 1
ATOM 809 O O . PRO A 1 112 ? -14.531 16.766 25.234 1 88.69 112 PRO A O 1
ATOM 812 N N . PRO A 1 113 ? -15.852 16.109 26.828 1 87.56 113 PRO A N 1
ATOM 813 C CA . PRO A 1 113 ? -15.453 17.156 27.797 1 87.56 113 PRO A CA 1
ATOM 814 C C . PRO A 1 113 ? -14.031 16.953 28.312 1 87.56 113 PRO A C 1
ATOM 816 O O . PRO A 1 113 ? -13.383 17.922 28.719 1 87.56 113 PRO A O 1
ATOM 819 N N . GLY A 1 114 ? -13.438 15.805 28.391 1 90.44 114 GLY A N 1
ATOM 820 C CA . GLY A 1 114 ? -12.117 15.516 28.906 1 90.44 114 GLY A CA 1
ATOM 821 C C . GLY A 1 114 ? -11.023 15.602 27.859 1 90.44 114 GLY A C 1
ATOM 822 O O . GLY A 1 114 ? -11.148 16.344 26.891 1 90.44 114 GLY A O 1
ATOM 823 N N . ALA A 1 115 ? -9.914 15.148 28.219 1 94.44 115 ALA A N 1
ATOM 824 C CA . ALA A 1 115 ? -8.789 15.141 27.297 1 94.44 115 ALA A CA 1
ATOM 825 C C . ALA A 1 115 ? -9.133 14.367 26.031 1 94.44 115 ALA A C 1
ATOM 827 O O . ALA A 1 115 ? -9.805 13.336 26.078 1 94.44 115 ALA A O 1
ATOM 828 N N . VAL A 1 116 ? -8.711 14.93 24.922 1 95.56 116 VAL A N 1
ATOM 829 C CA . VAL A 1 116 ? -8.93 14.297 23.625 1 95.56 116 VAL A CA 1
ATOM 830 C C . VAL A 1 116 ? -7.605 14.227 22.859 1 95.56 116 VAL A C 1
ATOM 832 O O . VAL A 1 116 ? -6.641 14.906 23.219 1 95.56 116 VAL A O 1
ATOM 835 N N . THR A 1 117 ? -7.551 13.367 21.953 1 96.31 117 THR A N 1
ATOM 836 C CA . THR A 1 117 ? -6.414 13.258 21.047 1 96.31 117 THR A CA 1
ATOM 837 C C . THR A 1 117 ? -6.879 13 19.609 1 96.31 117 THR A C 1
ATOM 839 O O . THR A 1 117 ? -8.023 12.586 19.391 1 96.31 117 THR A O 1
ATOM 842 N N . LEU A 1 118 ? -6.078 13.32 18.734 1 97 118 LEU A N 1
ATOM 843 C CA . LEU A 1 118 ? -6.32 13.094 17.312 1 97 118 LEU A CA 1
ATOM 844 C C . LEU A 1 118 ? -6.281 11.602 16.984 1 97 118 LEU A C 1
ATOM 846 O O . LEU A 1 118 ? -5.48 10.859 17.562 1 97 118 LEU A O 1
ATOM 850 N N . ASP A 1 119 ? -7.168 11.203 16.062 1 96.75 119 ASP A N 1
ATOM 851 C CA . ASP A 1 119 ? -7.031 9.883 15.461 1 96.75 119 ASP A CA 1
ATOM 852 C C . ASP A 1 119 ? -5.605 9.648 14.977 1 96.75 119 ASP A C 1
ATOM 854 O O . ASP A 1 119 ? -5.059 10.461 14.227 1 96.75 119 ASP A O 1
ATOM 858 N N . GLN A 1 120 ? -5.012 8.562 15.312 1 96.75 120 GLN A N 1
ATOM 859 C CA . GLN A 1 120 ? -3.602 8.344 15.016 1 96.75 120 GLN A CA 1
ATOM 860 C C . GLN A 1 120 ? -3.398 8.016 13.531 1 96.75 120 GLN A C 1
ATOM 862 O O . GLN A 1 120 ? -2.27 8.031 13.039 1 96.75 120 GLN A O 1
ATOM 867 N N . ALA A 1 121 ? -4.445 7.758 12.836 1 96.81 121 ALA A N 1
ATOM 868 C CA . ALA A 1 121 ? -4.352 7.531 11.398 1 96.81 121 ALA A CA 1
ATOM 869 C C . ALA A 1 121 ? -4.578 8.828 10.625 1 96.81 121 ALA A C 1
ATOM 871 O O . ALA A 1 121 ? -4.465 8.852 9.391 1 96.81 121 ALA A O 1
ATOM 872 N N . ALA A 1 122 ? -4.906 9.883 11.297 1 98.19 122 ALA A N 1
ATOM 873 C CA . ALA A 1 122 ? -5.148 11.172 10.656 1 98.19 122 ALA A CA 1
ATOM 874 C C . ALA A 1 122 ? -3.859 11.742 10.078 1 98.19 122 ALA A C 1
ATOM 876 O O . ALA A 1 122 ? -2.768 11.477 10.586 1 98.19 122 ALA A O 1
ATOM 877 N N . HIS A 1 123 ? -4.004 12.508 9.031 1 98.5 123 HIS A N 1
ATOM 878 C CA . HIS A 1 123 ? -2.877 13.203 8.43 1 98.5 123 HIS A CA 1
ATOM 879 C C . HIS A 1 123 ? -3.34 14.438 7.664 1 98.5 123 HIS A C 1
ATOM 881 O O . HIS A 1 123 ? -4.48 14.492 7.195 1 98.5 123 HIS A O 1
ATOM 887 N N . LEU A 1 124 ? -2.52 15.367 7.594 1 98.81 124 LEU A N 1
ATOM 888 C CA . LEU A 1 124 ? -2.74 16.562 6.781 1 98.81 124 LEU A CA 1
ATOM 889 C C . LEU A 1 124 ? -1.875 16.531 5.523 1 98.81 124 LEU A C 1
ATOM 891 O O . LEU A 1 124 ? -0.709 16.141 5.578 1 98.81 124 LEU A O 1
ATOM 895 N N . ARG A 1 125 ? -2.41 16.938 4.426 1 98.38 125 ARG A N 1
ATOM 896 C CA . ARG A 1 125 ? -1.647 16.953 3.182 1 98.38 125 ARG A CA 1
ATOM 897 C C . ARG A 1 125 ? -2.154 18.031 2.242 1 98.38 125 ARG A C 1
ATOM 899 O O . ARG A 1 125 ? -3.293 18.484 2.367 1 98.38 125 ARG A O 1
ATOM 906 N N . PRO A 1 126 ? -1.29 18.484 1.322 1 97.75 126 PRO A N 1
ATOM 907 C CA . PRO A 1 126 ? -1.777 19.391 0.282 1 97.75 126 PRO A CA 1
ATOM 908 C C . PRO A 1 126 ? -2.654 18.688 -0.751 1 97.75 126 PRO A C 1
ATOM 910 O O . PRO A 1 126 ? -2.33 17.578 -1.194 1 97.75 126 PRO A O 1
ATOM 913 N N . LEU A 1 127 ? -3.703 19.219 -1.062 1 96.06 127 LEU A N 1
ATOM 914 C CA . LEU A 1 127 ? -4.617 18.734 -2.098 1 96.06 127 LEU A CA 1
ATOM 915 C C . LEU A 1 127 ? -5.223 19.906 -2.861 1 96.06 127 LEU A C 1
ATOM 917 O O . LEU A 1 127 ? -5.969 20.719 -2.293 1 96.06 127 LEU A O 1
ATOM 921 N N . ASP A 1 128 ? -4.879 20.047 -4.102 1 92.12 128 ASP A N 1
ATOM 922 C CA . ASP A 1 128 ? -5.387 21.078 -4.996 1 92.12 128 ASP A CA 1
ATOM 923 C C . ASP A 1 128 ? -5.152 22.484 -4.414 1 92.12 128 ASP A C 1
ATOM 925 O O . ASP A 1 128 ? -6.07 23.297 -4.371 1 92.12 128 ASP A O 1
ATOM 929 N N . GLY A 1 129 ? -4.082 22.656 -3.812 1 93.81 129 GLY A N 1
ATOM 930 C CA . GLY A 1 129 ? -3.656 23.953 -3.348 1 93.81 129 GLY A CA 1
ATOM 931 C C . GLY A 1 129 ? -4.145 24.281 -1.947 1 93.81 129 GLY A C 1
ATOM 932 O O . GLY A 1 129 ? -3.924 25.391 -1.447 1 93.81 129 GLY A O 1
ATOM 933 N N . THR A 1 130 ? -4.816 23.328 -1.321 1 96.56 130 THR A N 1
ATOM 934 C CA . THR A 1 130 ? -5.344 23.5 0.025 1 96.56 130 THR A CA 1
ATOM 935 C C . THR A 1 130 ? -4.848 22.406 0.958 1 96.56 130 THR A C 1
ATOM 937 O O . THR A 1 130 ? -4.652 21.266 0.532 1 96.56 130 THR A O 1
ATOM 940 N N . LEU A 1 131 ? -4.559 22.812 2.172 1 98.25 131 LEU A N 1
ATOM 941 C CA . LEU A 1 131 ? -4.238 21.797 3.168 1 98.25 131 LEU A CA 1
ATOM 942 C C . LEU A 1 131 ? -5.508 21.109 3.67 1 98.25 131 LEU A C 1
ATOM 944 O O . LEU A 1 131 ? -6.477 21.781 4.035 1 98.25 131 LEU A O 1
ATOM 948 N N . VAL A 1 132 ? -5.52 19.828 3.672 1 98.5 132 VAL A N 1
ATOM 949 C CA . VAL A 1 132 ? -6.691 19.078 4.117 1 98.5 132 VAL A CA 1
ATOM 950 C C . VAL A 1 132 ? -6.281 18.047 5.164 1 98.5 132 VAL A C 1
ATOM 952 O O . VAL A 1 132 ? -5.109 17.672 5.246 1 98.5 132 VAL A O 1
ATOM 955 N N . ALA A 1 133 ? -7.215 17.641 5.98 1 98.62 133 ALA A N 1
ATOM 956 C CA . ALA A 1 133 ? -7.051 16.531 6.914 1 98.62 133 ALA A CA 1
ATOM 957 C C . ALA A 1 133 ? -7.922 15.336 6.516 1 98.62 133 ALA A C 1
ATOM 959 O O . ALA A 1 133 ? -9.094 15.508 6.172 1 98.62 133 ALA A O 1
ATOM 960 N N . GLU A 1 134 ? -7.336 14.211 6.504 1 97.19 134 GLU A N 1
ATOM 961 C CA . GLU A 1 134 ? -8.023 12.961 6.176 1 97.19 134 GLU A CA 1
ATOM 962 C C . GLU A 1 134 ? -7.637 11.852 7.145 1 97.19 134 GLU A C 1
ATOM 964 O O . GLU A 1 134 ? -6.648 11.969 7.871 1 97.19 134 GLU A O 1
ATOM 969 N N . SER A 1 135 ? -8.43 10.828 7.227 1 96.19 135 SER A N 1
ATOM 970 C CA . SER A 1 135 ? -8.164 9.586 7.949 1 96.19 135 SER A CA 1
ATOM 971 C C . SER A 1 135 ? -8.883 8.406 7.301 1 96.19 135 SER A C 1
ATOM 973 O O . SER A 1 135 ? -10.031 8.539 6.875 1 96.19 135 SER A O 1
ATOM 975 N N . PRO A 1 136 ? -8.18 7.258 7.203 1 92.69 136 PRO A N 1
ATOM 976 C CA . PRO A 1 136 ? -8.867 6.059 6.715 1 92.69 136 PRO A CA 1
ATOM 977 C C . PRO A 1 136 ? -10.086 5.695 7.559 1 92.69 136 PRO A C 1
ATOM 979 O O . PRO A 1 136 ? -10.93 4.902 7.129 1 92.69 136 PRO A O 1
ATOM 982 N N . ARG A 1 137 ? -10.25 6.27 8.727 1 92.31 137 ARG A N 1
ATOM 983 C CA . ARG A 1 137 ? -11.336 5.914 9.641 1 92.31 137 ARG A CA 1
ATOM 984 C C . ARG A 1 137 ? -12.445 6.953 9.602 1 92.31 137 ARG A C 1
ATOM 986 O O . ARG A 1 137 ? -13.406 6.871 10.367 1 92.31 137 ARG A O 1
ATOM 993 N N . SER A 1 138 ? -12.266 7.918 8.742 1 94.38 138 SER A N 1
ATOM 994 C CA . SER A 1 138 ? -13.297 8.93 8.547 1 94.38 138 SER A CA 1
ATOM 995 C C . SER A 1 138 ? -13.773 8.961 7.098 1 94.38 138 SER A C 1
ATOM 997 O O . SER A 1 138 ? -12.992 8.703 6.176 1 94.38 138 SER A O 1
ATOM 999 N N . ARG A 1 139 ? -15.008 9.234 6.891 1 93.44 139 ARG A N 1
ATOM 1000 C CA . ARG A 1 139 ? -15.57 9.391 5.555 1 93.44 139 ARG A CA 1
ATOM 1001 C C . ARG A 1 139 ? -15.742 10.859 5.195 1 93.44 139 ARG A C 1
ATOM 1003 O O . ARG A 1 139 ? -16.484 11.203 4.266 1 93.44 139 ARG A O 1
ATOM 1010 N N . PHE A 1 140 ? -15.102 11.688 6.035 1 96.12 140 PHE A N 1
ATOM 1011 C CA . PHE A 1 140 ? -15.07 13.125 5.777 1 96.12 140 PHE A CA 1
ATOM 1012 C C . PHE A 1 140 ? -13.648 13.586 5.477 1 96.12 140 PHE A C 1
ATOM 1014 O O . PHE A 1 140 ? -12.68 12.992 5.961 1 96.12 140 PHE A O 1
ATOM 1021 N N . ARG A 1 141 ? -13.531 14.578 4.688 1 96.81 141 ARG A N 1
ATOM 1022 C CA . ARG A 1 141 ? -12.32 15.375 4.531 1 96.81 141 ARG A CA 1
ATOM 1023 C C . ARG A 1 141 ? -12.5 16.766 5.133 1 96.81 141 ARG A C 1
ATOM 1025 O O . ARG A 1 141 ? -13.523 17.422 4.906 1 96.81 141 ARG A O 1
ATOM 1032 N N . ILE A 1 142 ? -11.547 17.172 5.836 1 98.38 142 ILE A N 1
ATOM 1033 C CA . ILE A 1 142 ? -11.609 18.516 6.414 1 98.38 142 ILE A CA 1
ATOM 1034 C C . ILE A 1 142 ? -10.719 19.469 5.613 1 98.38 142 ILE A C 1
ATOM 1036 O O . ILE A 1 142 ? -9.5 19.281 5.562 1 98.38 142 ILE A O 1
ATOM 1040 N N . ARG A 1 143 ? -11.281 20.375 5.02 1 98.12 143 ARG A N 1
ATOM 1041 C CA . ARG A 1 143 ? -10.539 21.438 4.355 1 98.12 143 ARG A CA 1
ATOM 1042 C C . ARG A 1 143 ? -10.188 22.547 5.34 1 98.12 143 ARG A C 1
ATOM 1044 O O . ARG A 1 143 ? -11.062 23.078 6.035 1 98.12 143 ARG A O 1
ATOM 1051 N N . LEU A 1 144 ? -9 22.875 5.418 1 98.38 144 LEU A N 1
ATOM 1052 C CA . LEU A 1 144 ? -8.578 23.969 6.293 1 98.38 144 LEU A CA 1
ATOM 1053 C C . LEU A 1 144 ? -8.625 25.297 5.555 1 98.38 144 LEU A C 1
ATOM 1055 O O . LEU A 1 144 ? -7.691 25.641 4.828 1 98.38 144 LEU A O 1
ATOM 1059 N N . ASP A 1 145 ? -9.633 26.062 5.809 1 96.75 145 ASP A N 1
ATOM 1060 C CA . ASP A 1 145 ? -9.875 27.312 5.113 1 96.75 145 ASP A CA 1
ATOM 1061 C C . ASP A 1 145 ? -9.047 28.453 5.715 1 96.75 145 ASP A C 1
ATOM 1063 O O . ASP A 1 145 ? -8.734 29.422 5.035 1 96.75 145 ASP A O 1
ATOM 1067 N N . ASP A 1 146 ? -8.797 28.406 6.949 1 96.12 146 ASP A N 1
ATOM 1068 C CA . ASP A 1 146 ? -7.938 29.312 7.707 1 96.12 146 ASP A CA 1
ATOM 1069 C C . ASP A 1 146 ? -6.656 28.609 8.156 1 96.12 146 ASP A C 1
ATOM 1071 O O . ASP A 1 146 ? -6.715 27.578 8.82 1 96.12 146 ASP A O 1
ATOM 1075 N N . ALA A 1 147 ? -5.527 29.203 7.855 1 96 147 ALA A N 1
ATOM 1076 C CA . ALA A 1 147 ? -4.227 28.594 8.109 1 96 147 ALA A CA 1
ATOM 1077 C C . ALA A 1 147 ? -4.039 28.297 9.594 1 96 147 ALA A C 1
ATOM 1079 O O . ALA A 1 147 ? -3.383 27.328 9.969 1 96 147 ALA A O 1
ATOM 1080 N N . ARG A 1 148 ? -4.59 29.094 10.477 1 94.44 148 ARG A N 1
ATOM 1081 C CA . ARG A 1 148 ? -4.422 28.969 11.922 1 94.44 148 ARG A CA 1
ATOM 1082 C C . ARG A 1 148 ? -4.98 27.641 12.43 1 94.44 148 ARG A C 1
ATOM 1084 O O . ARG A 1 148 ? -4.555 27.141 13.477 1 94.44 148 ARG A O 1
ATOM 1091 N N . VAL A 1 149 ? -5.91 27.062 11.695 1 97.12 149 VAL A N 1
ATOM 1092 C CA . VAL A 1 149 ? -6.559 25.828 12.117 1 97.12 149 VAL A CA 1
ATOM 1093 C C . VAL A 1 149 ? -5.547 24.688 12.094 1 97.12 149 VAL A C 1
ATOM 1095 O O . VAL A 1 149 ? -5.641 23.75 12.891 1 97.12 149 VAL A O 1
ATOM 1098 N N . ALA A 1 150 ? -4.551 24.781 11.219 1 98.12 150 ALA A N 1
ATOM 1099 C CA . ALA A 1 150 ? -3.521 23.734 11.156 1 98.12 150 ALA A CA 1
ATOM 1100 C C . ALA A 1 150 ? -2.791 23.609 12.492 1 98.12 150 ALA A C 1
ATOM 1102 O O . ALA A 1 150 ? -2.4 22.516 12.891 1 98.12 150 ALA A O 1
ATOM 1103 N N . ALA A 1 151 ? -2.633 24.688 13.195 1 97.56 151 ALA A N 1
ATOM 1104 C CA . ALA A 1 151 ? -1.916 24.719 14.469 1 97.56 151 ALA A CA 1
ATOM 1105 C C . ALA A 1 151 ? -2.65 23.891 15.523 1 97.56 151 ALA A C 1
ATOM 1107 O O . ALA A 1 151 ? -2.033 23.391 16.469 1 97.56 151 ALA A O 1
ATOM 1108 N N . VAL A 1 152 ? -3.955 23.766 15.375 1 97.94 152 VAL A N 1
ATOM 1109 C CA . VAL A 1 152 ? -4.777 23.031 16.328 1 97.94 152 VAL A CA 1
ATOM 1110 C C . VAL A 1 152 ? -4.363 21.562 16.359 1 97.94 152 VAL A C 1
ATOM 1112 O O . VAL A 1 152 ? -4.441 20.906 17.406 1 97.94 152 VAL A O 1
ATOM 1115 N N . PHE A 1 153 ? -3.852 21.031 15.281 1 98.44 153 PHE A N 1
ATOM 1116 C CA . PHE A 1 153 ? -3.525 19.609 15.141 1 98.44 153 PHE A CA 1
ATOM 1117 C C . PHE A 1 153 ? -2.264 19.266 15.922 1 98.44 153 PHE A C 1
ATOM 1119 O O . PHE A 1 153 ? -2.055 18.109 16.297 1 98.44 153 PHE A O 1
ATOM 1126 N N . ALA A 1 154 ? -1.402 20.234 16.188 1 97.94 154 ALA A N 1
ATOM 1127 C CA . ALA A 1 154 ? -0.123 19.984 16.844 1 97.94 154 ALA A CA 1
ATOM 1128 C C . ALA A 1 154 ? -0.328 19.5 18.281 1 97.94 154 ALA A C 1
ATOM 1130 O O . ALA A 1 154 ? 0.103 18.406 18.641 1 97.94 154 ALA A O 1
ATOM 1131 N N . PRO A 1 155 ? -1.044 20.281 19.141 1 97.25 155 PRO A N 1
ATOM 1132 C CA . PRO A 1 155 ? -1.271 19.766 20.484 1 97.25 155 PRO A CA 1
ATOM 1133 C C . PRO A 1 155 ? -2.137 18.516 20.516 1 97.25 155 PRO A C 1
ATOM 1135 O O . PRO A 1 155 ? -2.01 17.688 21.422 1 97.25 155 PRO A O 1
ATOM 1138 N N . LEU A 1 156 ? -2.99 18.312 19.5 1 97 156 LEU A N 1
ATOM 1139 C CA . LEU A 1 156 ? -3.9 17.172 19.438 1 97 156 LEU A CA 1
ATOM 1140 C C . LEU A 1 156 ? -3.154 15.906 19.062 1 97 156 LEU A C 1
ATOM 1142 O O . LEU A 1 156 ? -3.727 14.812 19.094 1 97 156 LEU A O 1
ATOM 1146 N N . ALA A 1 157 ? -1.906 16.016 18.703 1 96.75 157 ALA A N 1
ATOM 1147 C CA . ALA A 1 157 ? -1.102 14.836 18.391 1 96.75 157 ALA A CA 1
ATOM 1148 C C . ALA A 1 157 ? -0.921 13.953 19.609 1 96.75 157 ALA A C 1
ATOM 1150 O O . ALA A 1 157 ? -0.561 12.781 19.5 1 96.75 157 ALA A O 1
ATOM 1151 N N . GLY A 1 158 ? -1.058 14.469 20.75 1 94.56 158 GLY A N 1
ATOM 1152 C CA . GLY A 1 158 ? -1.143 13.758 22.016 1 94.56 158 GLY A CA 1
ATOM 1153 C C . GLY A 1 158 ? -2.346 14.164 22.844 1 94.56 158 GLY A C 1
ATOM 1154 O O . GLY A 1 158 ? -3.102 15.055 22.453 1 94.56 158 GLY A O 1
ATOM 1155 N N . PRO A 1 159 ? -2.562 13.461 23.953 1 94.75 159 PRO A N 1
ATOM 1156 C CA . PRO A 1 159 ? -3.682 13.828 24.812 1 94.75 159 PRO A CA 1
ATOM 1157 C C . PRO A 1 159 ? -3.617 15.281 25.281 1 94.75 159 PRO A C 1
ATOM 1159 O O . PRO A 1 159 ? -2.578 15.742 25.75 1 94.75 159 PRO A O 1
ATOM 1162 N N . THR A 1 160 ? -4.707 15.992 25.156 1 94.75 160 THR A N 1
ATOM 1163 C CA . THR A 1 160 ? -4.73 17.406 25.516 1 94.75 160 THR A CA 1
ATOM 1164 C C . THR A 1 160 ? -6.125 17.828 25.953 1 94.75 160 THR A C 1
ATOM 1166 O O . THR A 1 160 ? -7.125 17.266 25.5 1 94.75 160 THR A O 1
ATOM 1169 N N . THR A 1 161 ? -6.195 18.781 26.828 1 94.5 161 THR A N 1
ATOM 1170 C CA . THR A 1 161 ? -7.469 19.344 27.266 1 94.5 161 THR A CA 1
ATOM 1171 C C . THR A 1 161 ? -7.785 20.641 26.531 1 94.5 161 THR A C 1
ATOM 1173 O O . THR A 1 161 ? -6.914 21.219 25.875 1 94.5 161 THR A O 1
ATOM 1176 N N . ARG A 1 162 ? -8.992 21.047 26.641 1 94.25 162 ARG A N 1
ATOM 1177 C CA . ARG A 1 162 ? -9.414 22.312 26.047 1 94.25 162 ARG A CA 1
ATOM 1178 C C . ARG A 1 162 ? -8.578 23.469 26.578 1 94.25 162 ARG A C 1
ATOM 1180 O O . ARG A 1 162 ? -8.188 24.359 25.828 1 94.25 162 ARG A O 1
ATOM 1187 N N . GLN A 1 163 ? -8.328 23.453 27.828 1 95.06 163 GLN A N 1
ATOM 1188 C CA . GLN A 1 163 ? -7.555 24.516 28.469 1 95.06 163 GLN A CA 1
ATOM 1189 C C . GLN A 1 163 ? -6.125 24.547 27.922 1 95.06 163 GLN A C 1
ATOM 1191 O O . GLN A 1 163 ? -5.578 25.625 27.672 1 95.06 163 GLN A O 1
ATOM 1196 N N . GLU A 1 164 ? -5.594 23.391 27.797 1 95.31 164 GLU A N 1
ATOM 1197 C CA . GLU A 1 164 ? -4.246 23.297 27.25 1 95.31 164 GLU A CA 1
ATOM 1198 C C . GLU A 1 164 ? -4.207 23.812 25.812 1 95.31 164 GLU A C 1
ATOM 1200 O O . GLU A 1 164 ? -3.248 24.469 25.406 1 95.31 164 GLU A O 1
ATOM 1205 N N . LEU A 1 165 ? -5.215 23.5 25.047 1 96 165 LEU A N 1
ATOM 1206 C CA . LEU A 1 165 ? -5.316 23.969 23.656 1 96 165 LEU A CA 1
ATOM 1207 C C . LEU A 1 165 ? -5.391 25.484 23.609 1 96 165 LEU A C 1
ATOM 1209 O O . LEU A 1 165 ? -4.691 26.125 22.812 1 96 165 LEU A O 1
ATOM 1213 N N . LEU A 1 166 ? -6.172 26.047 24.422 1 95.12 166 LEU A N 1
ATOM 1214 C CA . LEU A 1 166 ? -6.316 27.5 24.453 1 95.12 166 LEU A CA 1
ATOM 1215 C C . LEU A 1 166 ? -4.996 28.172 24.812 1 95.12 166 LEU A C 1
ATOM 1217 O O . LEU A 1 166 ? -4.672 29.234 24.281 1 95.12 166 LEU A O 1
ATOM 1221 N N . SER A 1 167 ? -4.285 27.562 25.688 1 94.31 167 SER A N 1
ATOM 1222 C CA . SER A 1 167 ? -2.99 28.109 26.094 1 94.31 167 SER A CA 1
ATOM 1223 C C . SER A 1 167 ? -1.965 28 24.969 1 94.31 167 SER A C 1
ATOM 1225 O O . SER A 1 167 ? -1.121 28.875 24.797 1 94.31 167 SER A O 1
ATOM 1227 N N . ALA A 1 168 ? -2.033 26.953 24.219 1 92.75 168 ALA A N 1
ATOM 1228 C CA . ALA A 1 168 ? -1.052 26.672 23.172 1 92.75 168 ALA A CA 1
ATOM 1229 C C . ALA A 1 168 ? -1.343 27.484 21.906 1 92.75 168 ALA A C 1
ATOM 1231 O O . ALA A 1 168 ? -0.469 27.641 21.062 1 92.75 168 ALA A O 1
ATOM 1232 N N . LEU A 1 169 ? -2.584 27.969 21.781 1 93.5 169 LEU A N 1
ATOM 1233 C CA . LEU A 1 169 ? -3.021 28.609 20.547 1 93.5 169 LEU A CA 1
ATOM 1234 C C . LEU A 1 169 ? -3.615 29.984 20.844 1 93.5 169 LEU A C 1
ATOM 1236 O O . LEU A 1 169 ? -4.805 30.219 20.609 1 93.5 169 LEU A O 1
ATOM 1240 N N . PRO A 1 170 ? -2.889 30.922 21.188 1 88.12 170 PRO A N 1
ATOM 1241 C CA . PRO A 1 170 ? -3.4 32.219 21.625 1 88.12 170 PRO A CA 1
ATOM 1242 C C . PRO A 1 170 ? -4.074 33 20.5 1 88.12 170 PRO A C 1
ATOM 1244 O O . PRO A 1 170 ? -4.836 33.938 20.766 1 88.12 170 PRO A O 1
ATOM 1247 N N . ASP A 1 171 ? -3.859 32.594 19.297 1 89.75 171 ASP A N 1
ATOM 1248 C CA . ASP A 1 171 ? -4.402 33.344 18.156 1 89.75 171 ASP A CA 1
ATOM 1249 C C . ASP A 1 171 ? -5.828 32.906 17.844 1 89.75 171 ASP A C 1
ATOM 1251 O O . ASP A 1 171 ? -6.496 33.5 17 1 89.75 171 ASP A O 1
ATOM 1255 N N . LEU A 1 172 ? -6.312 31.906 18.438 1 93 172 LEU A N 1
ATOM 1256 C CA . LEU A 1 172 ? -7.695 31.469 18.281 1 93 172 LEU A CA 1
ATOM 1257 C C . LEU A 1 172 ? -8.523 31.844 19.5 1 93 172 LEU A C 1
ATOM 1259 O O . LEU A 1 172 ? -8.094 31.641 20.641 1 93 172 LEU A O 1
ATOM 1263 N N . THR A 1 173 ? -9.672 32.438 19.203 1 94.62 173 THR A N 1
ATOM 1264 C CA . THR A 1 173 ? -10.586 32.719 20.297 1 94.62 173 THR A CA 1
ATOM 1265 C C . THR A 1 173 ? -11.188 31.438 20.844 1 94.62 173 THR A C 1
ATOM 1267 O O . THR A 1 173 ? -11.109 30.391 20.188 1 94.62 173 THR A O 1
ATOM 1270 N N . GLU A 1 174 ? -11.734 31.484 22 1 95.06 174 GLU A N 1
ATOM 1271 C CA . GLU A 1 174 ? -12.391 30.312 22.609 1 95.06 174 GLU A CA 1
ATOM 1272 C C . GLU A 1 174 ? -13.516 29.797 21.719 1 95.06 174 GLU A C 1
ATOM 1274 O O . GLU A 1 174 ? -13.68 28.594 21.562 1 95.06 174 GLU A O 1
ATOM 1279 N N . ASP A 1 175 ? -14.266 30.688 21.156 1 94.38 175 ASP A N 1
ATOM 1280 C CA . ASP A 1 175 ? -15.375 30.312 20.281 1 94.38 175 ASP A CA 1
ATOM 1281 C C . ASP A 1 175 ? -14.875 29.625 19.016 1 94.38 175 ASP A C 1
ATOM 1283 O O . ASP A 1 175 ? -15.445 28.625 18.578 1 94.38 175 ASP A O 1
ATOM 1287 N N . GLU A 1 176 ? -13.844 30.203 18.438 1 95.81 176 GLU A N 1
ATOM 1288 C CA . GLU A 1 176 ? -13.266 29.594 17.234 1 95.81 176 GLU A CA 1
ATOM 1289 C C . GLU A 1 176 ? -12.758 28.188 17.516 1 95.81 176 GLU A C 1
ATOM 1291 O O . GLU A 1 176 ? -13.008 27.266 16.734 1 95.81 176 GLU A O 1
ATOM 1296 N N . LEU A 1 177 ? -12.07 28.031 18.625 1 96.06 177 LEU A N 1
ATOM 1297 C CA . LEU A 1 177 ? -11.555 26.719 19 1 96.06 177 LEU A CA 1
ATOM 1298 C C . LEU A 1 177 ? -12.688 25.734 19.203 1 96.06 177 LEU A C 1
ATOM 1300 O O . LEU A 1 177 ? -12.602 24.578 18.781 1 96.06 177 LEU A O 1
ATOM 1304 N N . THR A 1 178 ? -13.711 26.172 19.828 1 95.12 178 THR A N 1
ATOM 1305 C CA . THR A 1 178 ? -14.875 25.328 20.062 1 95.12 178 THR A CA 1
ATOM 1306 C C . THR A 1 178 ? -15.461 24.844 18.75 1 95.12 178 THR A C 1
ATOM 1308 O O . THR A 1 178 ? -15.812 23.672 18.594 1 95.12 178 THR A O 1
ATOM 1311 N N . GLU A 1 179 ? -15.539 25.75 17.766 1 96.06 179 GLU A N 1
ATOM 1312 C CA . GLU A 1 179 ? -16.047 25.406 16.453 1 96.06 179 GLU A CA 1
ATOM 1313 C C . GLU A 1 179 ? -15.172 24.359 15.773 1 96.06 179 GLU A C 1
ATOM 1315 O O . GLU A 1 179 ? -15.672 23.391 15.211 1 96.06 179 GLU A O 1
ATOM 1320 N N . VAL A 1 180 ? -13.906 24.562 15.852 1 97.5 180 VAL A N 1
ATOM 1321 C CA . VAL A 1 180 ? -12.961 23.672 15.188 1 97.5 180 VAL A CA 1
ATOM 1322 C C . VAL A 1 180 ? -13.016 22.281 15.844 1 97.5 180 VAL A C 1
ATOM 1324 O O . VAL A 1 180 ? -13.078 21.266 15.156 1 97.5 180 VAL A O 1
ATOM 1327 N N . LEU A 1 181 ? -13.031 22.234 17.172 1 97.31 181 LEU A N 1
ATOM 1328 C CA . LEU A 1 181 ? -13.102 20.969 17.891 1 97.31 181 LEU A CA 1
ATOM 1329 C C . LEU A 1 181 ? -14.406 20.234 17.578 1 97.31 181 LEU A C 1
ATOM 1331 O O . LEU A 1 181 ? -14.414 19.016 17.438 1 97.31 181 LEU A O 1
ATOM 1335 N N . SER A 1 182 ? -15.484 21 17.5 1 96.81 182 SER A N 1
ATOM 1336 C CA . SER A 1 182 ? -16.766 20.422 17.141 1 96.81 182 SER A CA 1
ATOM 1337 C C . SER A 1 182 ? -16.719 19.797 15.75 1 96.81 182 SER A C 1
ATOM 1339 O O . SER A 1 182 ? -17.25 18.688 15.539 1 96.81 182 SER A O 1
ATOM 1341 N N . LEU A 1 183 ? -16.125 20.5 14.852 1 97.88 183 LEU A N 1
ATOM 1342 C CA . LEU A 1 183 ? -16 20 13.492 1 97.88 183 LEU A CA 1
ATOM 1343 C C . LEU A 1 183 ? -15.188 18.719 13.453 1 97.88 183 LEU A C 1
ATOM 1345 O O . LEU A 1 183 ? -15.57 17.75 12.797 1 97.88 183 LEU A O 1
ATOM 1349 N N . LEU A 1 184 ? -14.008 18.703 14.141 1 98.25 184 LEU A N 1
ATOM 1350 C CA . LEU A 1 184 ? -13.148 17.531 14.188 1 98.25 184 LEU A CA 1
ATOM 1351 C C . LEU A 1 184 ? -13.875 16.344 14.812 1 98.25 184 LEU A C 1
ATOM 1353 O O . LEU A 1 184 ? -13.695 15.203 14.391 1 98.25 184 LEU A O 1
ATOM 1357 N N . HIS A 1 185 ? -14.711 16.641 15.781 1 96.94 185 HIS A N 1
ATOM 1358 C CA . HIS A 1 185 ? -15.492 15.594 16.438 1 96.94 185 HIS A CA 1
ATOM 1359 C C . HIS A 1 185 ? -16.531 15.016 15.484 1 96.94 185 HIS A C 1
ATOM 1361 O O . HIS A 1 185 ? -16.625 13.797 15.328 1 96.94 185 HIS A O 1
ATOM 1367 N N . VAL A 1 186 ? -17.266 15.898 14.867 1 95.5 186 VAL A N 1
ATOM 1368 C CA . VAL A 1 186 ? -18.328 15.5 13.953 1 95.5 186 VAL A CA 1
ATOM 1369 C C . VAL A 1 186 ? -17.75 14.625 12.844 1 95.5 186 VAL A C 1
ATOM 1371 O O . VAL A 1 186 ? -18.375 13.648 12.422 1 95.5 186 VAL A O 1
ATOM 1374 N N . ALA A 1 187 ? -16.578 14.953 12.438 1 96.88 187 ALA A N 1
ATOM 1375 C CA . ALA A 1 187 ? -15.945 14.258 11.32 1 96.88 187 ALA A CA 1
ATOM 1376 C C . ALA A 1 187 ? -15.219 13.008 11.797 1 96.88 187 ALA A C 1
ATOM 1378 O O . ALA A 1 187 ? -14.672 12.258 10.984 1 96.88 187 ALA A O 1
ATOM 1379 N N . GLY A 1 188 ? -15.094 12.766 13.078 1 96.31 188 GLY A N 1
ATOM 1380 C CA . GLY A 1 188 ? -14.555 11.523 13.617 1 96.31 188 GLY A CA 1
ATOM 1381 C C . GLY A 1 188 ? -13.055 11.57 13.828 1 96.31 188 GLY A C 1
ATOM 1382 O O . GLY A 1 188 ? -12.398 10.523 13.891 1 96.31 188 GLY A O 1
ATOM 1383 N N . PHE A 1 189 ? -12.453 12.742 14 1 97.88 189 PHE A N 1
ATOM 1384 C CA . PHE A 1 189 ? -11 12.875 14.109 1 97.88 189 PHE A CA 1
ATOM 1385 C C . PHE A 1 189 ? -10.57 12.906 15.57 1 97.88 189 PHE A C 1
ATOM 1387 O O . PHE A 1 189 ? -9.383 12.758 15.875 1 97.88 189 PHE A O 1
ATOM 1394 N N . LEU A 1 190 ? -11.492 13.133 16.5 1 96.62 190 LEU A N 1
ATOM 1395 C CA . LEU A 1 190 ? -11.156 13.273 17.906 1 96.62 190 LEU A CA 1
ATOM 1396 C C . LEU A 1 190 ? -11.625 12.047 18.703 1 96.62 190 LEU A C 1
ATOM 1398 O O . LEU A 1 190 ? -12.727 11.547 18.484 1 96.62 190 LEU A O 1
ATOM 1402 N N . HIS A 1 191 ? -10.773 11.648 19.562 1 95.62 191 HIS A N 1
ATOM 1403 C CA . HIS A 1 191 ? -11.07 10.523 20.453 1 95.62 191 HIS A CA 1
ATOM 1404 C C . HIS A 1 191 ? -10.844 10.891 21.906 1 95.62 191 HIS A C 1
ATOM 1406 O O . HIS A 1 191 ? -9.875 11.586 22.234 1 95.62 191 HIS A O 1
ATOM 1412 N N . PRO A 1 192 ? -11.719 10.453 22.734 1 94 192 PRO A N 1
ATOM 1413 C CA . PRO A 1 192 ? -11.492 10.688 24.156 1 94 192 PRO A CA 1
ATOM 1414 C C . PRO A 1 192 ? -10.32 9.875 24.719 1 94 192 PRO A C 1
ATOM 1416 O O . PRO A 1 192 ? -10.023 8.789 24.203 1 94 192 PRO A O 1
ATOM 1419 N N . VAL A 1 193 ? -9.656 10.352 25.578 1 89.44 193 VAL A N 1
ATOM 1420 C CA . VAL A 1 193 ? -8.531 9.68 26.203 1 89.44 193 VAL A CA 1
ATOM 1421 C C . VAL A 1 193 ? -8.883 9.328 27.656 1 89.44 193 VAL A C 1
ATOM 1423 O O . VAL A 1 193 ? -9.391 10.172 28.391 1 89.44 193 VAL A O 1
ATOM 1426 N N . ASP A 1 194 ? -8.922 7.879 27.875 1 76.12 194 ASP A N 1
ATOM 1427 C CA . ASP A 1 194 ? -9.062 7.422 29.25 1 76.12 194 ASP A CA 1
ATOM 1428 C C . ASP A 1 194 ? -7.715 7.031 29.844 1 76.12 194 ASP A C 1
ATOM 1430 O O . ASP A 1 194 ? -7.102 6.051 29.406 1 76.12 194 ASP A O 1
ATOM 1434 N N . GLY A 1 195 ? -6.988 7.781 30.547 1 65.75 195 GLY A N 1
ATOM 1435 C CA . GLY A 1 195 ? -5.707 7.449 31.141 1 65.75 195 GLY A CA 1
ATOM 1436 C C . GLY A 1 195 ? -4.531 7.711 30.219 1 65.75 195 GLY A C 1
ATOM 1437 O O . GLY A 1 195 ? -4.539 8.68 29.453 1 65.75 195 GLY A O 1
ATOM 1438 N N . ASP A 1 196 ? -3.473 6.746 30.234 1 61.59 196 ASP A N 1
ATOM 1439 C CA . ASP A 1 196 ? -2.172 7.043 29.656 1 61.59 196 ASP A CA 1
ATOM 1440 C C . ASP A 1 196 ? -2.113 6.582 28.188 1 61.59 196 ASP A C 1
ATOM 1442 O O . ASP A 1 196 ? -1.155 6.883 27.484 1 61.59 196 ASP A O 1
ATOM 1446 N N . GLY A 1 197 ? -3.221 5.992 27.656 1 65.25 197 GLY A N 1
ATOM 1447 C CA . GLY A 1 197 ? -3.062 5.445 26.312 1 65.25 197 GLY A CA 1
ATOM 1448 C C . GLY A 1 197 ? -4.027 6.043 25.312 1 65.25 197 GLY A C 1
ATOM 1449 O O . GLY A 1 197 ? -4.949 6.77 25.688 1 65.25 197 GLY A O 1
ATOM 1450 N N . PRO A 1 198 ? -3.629 6.023 23.984 1 72.88 198 PRO A N 1
ATOM 1451 C CA . PRO A 1 198 ? -4.449 6.594 22.906 1 72.88 198 PRO A CA 1
ATOM 1452 C C . PRO A 1 198 ? -5.84 5.973 22.828 1 72.88 198 PRO A C 1
ATOM 1454 O O . PRO A 1 198 ? -6.734 6.523 22.188 1 72.88 198 PRO A O 1
ATOM 1457 N N . GLY A 1 199 ? -6.027 4.898 23.562 1 81.06 199 GLY A N 1
ATOM 1458 C CA . GLY A 1 199 ? -7.34 4.277 23.531 1 81.06 199 GLY A CA 1
ATOM 1459 C C . GLY A 1 199 ?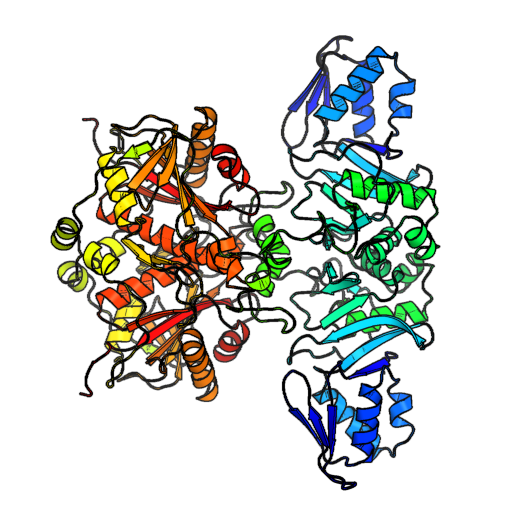 -7.859 4.027 22.141 1 81.06 199 GLY A C 1
ATOM 1460 O O . GLY A 1 199 ? -7.176 3.418 21.312 1 81.06 199 GLY A O 1
ATOM 1461 N N . THR A 1 200 ? -9.008 4.609 21.766 1 87.94 200 THR A N 1
ATOM 1462 C CA . THR A 1 200 ? -9.68 4.367 20.5 1 87.94 200 THR A CA 1
ATOM 1463 C C . THR A 1 200 ? -9.016 5.16 19.375 1 87.94 200 THR A C 1
ATOM 1465 O O . THR A 1 200 ? -9.281 4.918 18.203 1 87.94 200 THR A O 1
ATOM 1468 N N . ALA A 1 201 ? -8.109 6.059 19.766 1 93.69 201 ALA A N 1
ATOM 1469 C CA . ALA A 1 201 ? -7.391 6.836 18.75 1 93.69 201 ALA A CA 1
ATOM 1470 C C . ALA A 1 201 ? -6.273 6.016 18.109 1 93.69 201 ALA A C 1
ATOM 1472 O O . ALA A 1 201 ? -5.762 6.371 17.047 1 93.69 201 ALA A O 1
ATOM 1473 N N . ALA A 1 202 ? -5.891 4.961 18.844 1 94.19 202 ALA A N 1
ATOM 1474 C CA . ALA A 1 202 ? -4.742 4.172 18.406 1 94.19 202 ALA A CA 1
ATOM 1475 C C . ALA A 1 202 ? -5.031 3.473 17.078 1 94.19 202 ALA A C 1
ATOM 1477 O O . ALA A 1 202 ? -6.184 3.158 16.781 1 94.19 202 ALA A O 1
ATOM 1478 N N . LEU A 1 203 ? -3.982 3.256 16.344 1 95.06 203 LEU A N 1
ATOM 1479 C CA . LEU A 1 203 ? -4.113 2.404 15.164 1 95.06 203 LEU A CA 1
ATOM 1480 C C . LEU A 1 203 ? -4.582 1.006 15.547 1 95.06 203 LEU A C 1
ATOM 1482 O O . LEU A 1 203 ? -4.281 0.53 16.641 1 95.06 203 LEU A O 1
ATOM 1486 N N . PRO A 1 204 ? -5.348 0.35 14.633 1 94.38 204 PRO A N 1
ATOM 1487 C CA . PRO A 1 204 ? -5.641 -1.053 14.938 1 94.38 204 PRO A CA 1
ATOM 1488 C C . PRO A 1 204 ? -4.383 -1.89 15.141 1 94.38 204 PRO A C 1
ATOM 1490 O O . PRO A 1 204 ? -3.391 -1.704 14.422 1 94.38 204 PRO A O 1
ATOM 1493 N N . PRO A 1 205 ? -4.398 -2.76 16.156 1 93.38 205 PRO A N 1
ATOM 1494 C CA . PRO A 1 205 ? -3.197 -3.557 16.406 1 93.38 205 PRO A CA 1
ATOM 1495 C C . PRO A 1 205 ? -2.703 -4.301 15.172 1 93.38 205 PRO A C 1
ATOM 1497 O O . PRO A 1 205 ? -3.5 -4.914 14.461 1 93.38 205 PRO A O 1
ATOM 1500 N N . GLY A 1 206 ? -1.422 -4.152 14.93 1 95.12 206 GLY A N 1
ATOM 1501 C CA . GLY A 1 206 ? -0.797 -4.863 13.828 1 95.12 206 GLY A CA 1
ATOM 1502 C C . GLY A 1 206 ? -0.67 -4.02 12.57 1 95.12 206 GLY A C 1
ATOM 1503 O O . GLY A 1 206 ? 0.015 -4.41 11.625 1 95.12 206 GLY A O 1
ATOM 1504 N N . TRP A 1 207 ? -1.364 -2.889 12.594 1 96.38 207 TRP A N 1
ATOM 1505 C CA . TRP A 1 207 ? -1.307 -2.016 11.422 1 96.38 207 TRP A CA 1
ATOM 1506 C C . TRP A 1 207 ? -0.352 -0.85 11.664 1 96.38 207 TRP A C 1
ATOM 1508 O O . TRP A 1 207 ? -0.323 -0.277 12.758 1 96.38 207 TRP A O 1
ATOM 1518 N N . SER A 1 208 ? 0.5 -0.556 10.719 1 95.25 208 SER A N 1
ATOM 1519 C CA . SER A 1 208 ? 1.205 0.721 10.719 1 95.25 208 SER A CA 1
ATOM 1520 C C . SER A 1 208 ? 0.389 1.803 10.016 1 95.25 208 SER A C 1
ATOM 1522 O O . SER A 1 208 ? -0.564 1.5 9.297 1 95.25 208 SER A O 1
ATOM 1524 N N . PHE A 1 209 ? 0.741 3.014 10.25 1 95.81 209 PHE A N 1
ATOM 1525 C CA . PHE A 1 209 ? 0.118 4.156 9.594 1 95.81 209 PHE A CA 1
ATOM 1526 C C . PHE A 1 209 ? 0.137 3.984 8.078 1 95.81 209 PHE A C 1
ATOM 1528 O O . PHE A 1 209 ? -0.895 4.129 7.418 1 95.81 209 PHE A O 1
ATOM 1535 N N . HIS A 1 210 ? 1.25 3.623 7.496 1 95.88 210 HIS A N 1
ATOM 1536 C CA . HIS A 1 210 ? 1.427 3.492 6.055 1 95.88 210 HIS A CA 1
ATOM 1537 C C . HIS A 1 210 ? 0.59 2.346 5.496 1 95.88 210 HIS A C 1
ATOM 1539 O O . HIS A 1 210 ? -0.005 2.471 4.422 1 95.88 210 HIS A O 1
ATOM 1545 N N . GLU A 1 211 ? 0.53 1.236 6.188 1 96.56 211 GLU A N 1
ATOM 1546 C CA . GLU A 1 211 ? -0.241 0.085 5.723 1 96.56 211 GLU A CA 1
ATOM 1547 C C . GLU A 1 211 ? -1.737 0.385 5.727 1 96.56 211 GLU A C 1
ATOM 1549 O O . GLU A 1 211 ? -2.459 -0.02 4.816 1 96.56 211 GLU A O 1
ATOM 1554 N N . LEU A 1 212 ? -2.195 1.037 6.777 1 96.19 212 LEU A N 1
ATOM 1555 C CA . LEU A 1 212 ? -3.607 1.398 6.844 1 96.19 212 LEU A CA 1
ATOM 1556 C C . LEU A 1 212 ? -3.984 2.32 5.688 1 96.19 212 LEU A C 1
ATOM 1558 O O . LEU A 1 212 ? -5.031 2.143 5.062 1 96.19 212 LEU A O 1
ATOM 1562 N N . LEU A 1 213 ? -3.156 3.314 5.395 1 95.62 213 LEU A N 1
ATOM 1563 C CA . LEU A 1 213 ? -3.406 4.223 4.281 1 95.62 213 LEU A CA 1
ATOM 1564 C C . LEU A 1 213 ? -3.363 3.479 2.953 1 95.62 213 LEU A C 1
ATOM 1566 O O . LEU A 1 213 ? -4.152 3.768 2.049 1 95.62 213 LEU A O 1
ATOM 1570 N N . ALA A 1 214 ? -2.387 2.562 2.846 1 95.31 214 ALA A N 1
ATOM 1571 C CA . ALA A 1 214 ? -2.277 1.76 1.631 1 95.31 214 ALA A CA 1
ATOM 1572 C C . ALA A 1 214 ? -3.562 0.978 1.372 1 95.31 214 ALA A C 1
ATOM 1574 O O . ALA A 1 214 ? -4.086 0.983 0.255 1 95.31 214 ALA A O 1
ATOM 1575 N N . HIS A 1 215 ? -4.035 0.345 2.395 1 95.12 215 HIS A N 1
ATOM 1576 C CA . HIS A 1 215 ? -5.258 -0.444 2.281 1 95.12 215 HIS A CA 1
ATOM 1577 C C . HIS A 1 215 ? -6.445 0.43 1.896 1 95.12 215 HIS A C 1
ATOM 1579 O O . HIS A 1 215 ? -7.172 0.115 0.951 1 95.12 215 HIS A O 1
ATOM 1585 N N . ASP A 1 216 ? -6.582 1.516 2.576 1 91.94 216 ASP A N 1
ATOM 1586 C CA . ASP A 1 216 ? -7.699 2.42 2.324 1 91.94 216 ASP A CA 1
ATOM 1587 C C . ASP A 1 216 ? -7.613 3.025 0.926 1 91.94 216 ASP A C 1
ATOM 1589 O O . ASP A 1 216 ? -8.625 3.148 0.231 1 91.94 216 ASP A O 1
ATOM 1593 N N . GLY A 1 217 ? -6.445 3.371 0.479 1 91.94 217 GLY A N 1
ATOM 1594 C CA . GLY A 1 217 ? -6.23 4.062 -0.783 1 91.94 217 GLY A CA 1
ATOM 1595 C C . GLY A 1 217 ? -6.363 3.152 -1.989 1 91.94 217 GLY A C 1
ATOM 1596 O O . GLY A 1 217 ? -6.52 3.627 -3.117 1 91.94 217 GLY A O 1
ATOM 1597 N N . SER A 1 218 ? -6.273 1.877 -1.762 1 92.19 218 SER A N 1
ATOM 1598 C CA . SER A 1 218 ? -6.281 0.935 -2.875 1 92.19 218 SER A CA 1
ATOM 1599 C C . SER A 1 218 ? -7.691 0.446 -3.178 1 92.19 218 SER A C 1
ATOM 1601 O O . SER A 1 218 ? -7.891 -0.385 -4.066 1 92.19 218 SER A O 1
ATOM 1603 N N . ARG A 1 219 ? -8.648 0.947 -2.512 1 85.81 219 ARG A N 1
ATOM 1604 C CA . ARG A 1 219 ? -10.047 0.561 -2.695 1 85.81 219 ARG A CA 1
ATOM 1605 C C . ARG A 1 219 ? -10.883 1.744 -3.172 1 85.81 219 ARG A C 1
ATOM 1607 O O . ARG A 1 219 ? -10.445 2.893 -3.094 1 85.81 219 ARG A O 1
ATOM 1614 N N . ALA A 1 220 ? -12.008 1.534 -3.768 1 76.5 220 ALA A N 1
ATOM 1615 C CA . ALA A 1 220 ? -12.859 2.609 -4.281 1 76.5 220 ALA A CA 1
ATOM 1616 C C . ALA A 1 220 ? -13.273 3.561 -3.162 1 76.5 220 ALA A C 1
ATOM 1618 O O . ALA A 1 220 ? -13.305 4.777 -3.355 1 76.5 220 ALA A O 1
ATOM 1619 N N . GLY A 1 221 ? -13.297 2.959 -1.846 1 67.69 221 GLY A N 1
ATOM 1620 C CA . GLY A 1 221 ? -13.523 3.715 -0.625 1 67.69 221 GLY A CA 1
ATOM 1621 C C . GLY A 1 221 ? -14.18 5.062 -0.872 1 67.69 221 GLY A C 1
ATOM 1622 O O . GLY A 1 221 ? -15.336 5.125 -1.311 1 67.69 221 GLY A O 1
ATOM 1623 N N . LEU A 1 222 ? -13.297 6.262 -0.712 1 69.31 222 LEU A N 1
ATOM 1624 C CA . LEU A 1 222 ? -13.727 7.641 -0.9 1 69.31 222 LEU A CA 1
ATOM 1625 C C . LEU A 1 222 ? -14.016 7.922 -2.371 1 69.31 222 LEU A C 1
ATOM 1627 O O . LEU A 1 222 ? -13.148 7.742 -3.225 1 69.31 222 LEU A O 1
ATOM 1631 N N . ARG A 1 223 ? -15.102 8.375 -2.656 1 77.38 223 ARG A N 1
ATOM 1632 C CA . ARG A 1 223 ? -15.656 8.406 -4.004 1 77.38 223 ARG A CA 1
ATOM 1633 C C . ARG A 1 223 ? -15.172 9.633 -4.77 1 77.38 223 ARG A C 1
ATOM 1635 O O . ARG A 1 223 ? -15.453 9.789 -5.961 1 77.38 223 ARG A O 1
ATOM 1642 N N . ASP A 1 224 ? -14.391 10.422 -4.129 1 82.94 224 ASP A N 1
ATOM 1643 C CA . ASP A 1 224 ? -13.828 11.547 -4.875 1 82.94 224 ASP A CA 1
ATOM 1644 C C . ASP A 1 224 ? -12.516 11.148 -5.555 1 82.94 224 ASP A C 1
ATOM 1646 O O . ASP A 1 224 ? -11.953 11.922 -6.332 1 82.94 224 ASP A O 1
ATOM 1650 N N . ARG A 1 225 ? -12.109 9.984 -5.27 1 85.94 225 ARG A N 1
ATOM 1651 C CA . ARG A 1 225 ? -10.883 9.484 -5.879 1 85.94 225 ARG A CA 1
ATOM 1652 C C . ARG A 1 225 ? -11.18 8.703 -7.152 1 85.94 225 ARG A C 1
ATOM 1654 O O . ARG A 1 225 ? -12.148 7.949 -7.215 1 85.94 225 ARG A O 1
ATOM 1661 N N . LEU A 1 226 ? -10.414 8.984 -8.148 1 88.12 226 LEU A N 1
ATOM 1662 C CA . LEU A 1 226 ? -10.492 8.117 -9.32 1 88.12 226 LEU A CA 1
ATOM 1663 C C . LEU A 1 226 ? -10.039 6.703 -8.977 1 88.12 226 LEU A C 1
ATOM 1665 O O . LEU A 1 226 ? -9.055 6.52 -8.25 1 88.12 226 LEU A O 1
ATOM 1669 N N . TYR A 1 227 ? -10.828 5.77 -9.383 1 91 227 TYR A N 1
ATOM 1670 C CA . TYR A 1 227 ? -10.508 4.371 -9.109 1 91 227 TYR A CA 1
ATOM 1671 C C . TYR A 1 227 ? -10.812 3.5 -10.328 1 91 227 TYR A C 1
ATOM 1673 O O . TYR A 1 227 ? -11.82 3.693 -11 1 91 227 TYR A O 1
ATOM 1681 N N . GLY A 1 228 ? -9.945 2.553 -10.617 1 91.69 228 GLY A N 1
ATOM 1682 C CA . GLY A 1 228 ? -10.227 1.534 -11.625 1 91.69 228 GLY A CA 1
ATOM 1683 C C . GLY A 1 228 ? -9.594 1.83 -12.969 1 91.69 228 GLY A C 1
ATOM 1684 O O . GLY A 1 228 ? -8.633 2.592 -13.047 1 91.69 228 GLY A O 1
ATOM 1685 N N . PRO A 1 229 ? -10.008 1.17 -14 1 92.62 229 PRO A N 1
ATOM 1686 C CA . PRO A 1 229 ? -9.469 1.34 -15.352 1 92.62 229 PRO A CA 1
ATOM 1687 C C . PRO A 1 229 ? -10.023 2.574 -16.062 1 92.62 229 PRO A C 1
ATOM 1689 O O . PRO A 1 229 ? -10.719 2.451 -17.078 1 92.62 229 PRO A O 1
ATOM 1692 N N . VAL A 1 230 ? -9.586 3.771 -15.594 1 93.31 230 VAL A N 1
ATOM 1693 C CA . VAL A 1 230 ? -10.148 5.016 -16.109 1 93.31 230 VAL A CA 1
ATOM 1694 C C . VAL A 1 230 ? -9.117 5.73 -16.969 1 93.31 230 VAL A C 1
ATOM 1696 O O . VAL A 1 230 ? -9.336 6.867 -17.406 1 93.31 230 VAL A O 1
ATOM 1699 N N . PHE A 1 231 ? -7.902 5.121 -17.172 1 95.5 231 PHE A N 1
ATOM 1700 C CA . PHE A 1 231 ? -6.844 5.629 -18.031 1 95.5 231 PHE A CA 1
ATOM 1701 C C . PHE A 1 231 ? -6.48 7.062 -17.672 1 95.5 231 PHE A C 1
ATOM 1703 O O . PHE A 1 231 ? -6.512 7.953 -18.516 1 95.5 231 PHE A O 1
ATOM 1710 N N . PRO A 1 232 ? -5.961 7.258 -16.438 1 95.56 232 PRO A N 1
ATOM 1711 C CA . PRO A 1 232 ? -5.742 8.617 -15.93 1 95.56 232 PRO A CA 1
ATOM 1712 C C . PRO A 1 232 ? -4.664 9.367 -16.719 1 95.56 232 PRO A C 1
ATOM 1714 O O . PRO A 1 232 ? -4.637 10.602 -16.703 1 95.56 232 PRO A O 1
ATOM 1717 N N . LEU A 1 233 ? -3.746 8.719 -17.406 1 96.12 233 LEU A N 1
ATOM 1718 C CA . LEU A 1 233 ? -2.623 9.383 -18.062 1 96.12 233 LEU A CA 1
ATOM 1719 C C . LEU A 1 233 ? -2.848 9.477 -19.562 1 96.12 233 LEU A C 1
ATOM 1721 O O . LEU A 1 233 ? -2.02 10.039 -20.281 1 96.12 233 LEU A O 1
ATOM 1725 N N . ARG A 1 234 ? -3.9 9.008 -20.062 1 94.31 234 ARG A N 1
ATOM 1726 C CA . ARG A 1 234 ? -4.141 8.891 -21.5 1 94.31 234 ARG A CA 1
ATOM 1727 C C . ARG A 1 234 ? -4.059 10.258 -22.188 1 94.31 234 ARG A C 1
ATOM 1729 O O . ARG A 1 234 ? -3.582 10.359 -23.312 1 94.31 234 ARG A O 1
ATOM 1736 N N . ALA A 1 235 ? -4.512 11.281 -21.531 1 93.88 235 ALA A N 1
ATOM 1737 C CA . ALA A 1 235 ? -4.57 12.617 -22.109 1 93.88 235 ALA A CA 1
ATOM 1738 C C . ALA A 1 235 ? -3.205 13.297 -22.062 1 93.88 235 ALA A C 1
ATOM 1740 O O . ALA A 1 235 ? -2.943 14.234 -22.828 1 93.88 235 ALA A O 1
ATOM 1741 N N . THR A 1 236 ? -2.305 12.828 -21.25 1 93 236 THR A N 1
ATOM 1742 C CA . THR A 1 236 ? -1.091 13.594 -20.984 1 93 236 THR A CA 1
ATOM 1743 C C . THR A 1 236 ? 0.128 12.891 -21.578 1 93 236 THR A C 1
ATOM 1745 O O . THR A 1 236 ? 1.144 13.523 -21.859 1 93 236 THR A O 1
ATOM 1748 N N . GLU A 1 237 ? 0.076 11.609 -21.719 1 95.06 237 GLU A N 1
ATOM 1749 C CA . GLU A 1 237 ? 1.236 10.914 -22.266 1 95.06 237 GLU A CA 1
ATOM 1750 C C . GLU A 1 237 ? 0.827 9.609 -22.938 1 95.06 237 GLU A C 1
ATOM 1752 O O . GLU A 1 237 ? -0.239 9.055 -22.656 1 95.06 237 GLU A O 1
ATOM 1757 N N . ALA A 1 238 ? 1.673 9.109 -23.797 1 95.62 238 ALA A N 1
ATOM 1758 C CA . ALA A 1 238 ? 1.478 7.812 -24.453 1 95.62 238 ALA A CA 1
ATOM 1759 C C . ALA A 1 238 ? 1.765 6.664 -23.484 1 95.62 238 ALA A C 1
ATOM 1761 O O . ALA A 1 238 ? 2.535 6.82 -22.531 1 95.62 238 ALA A O 1
ATOM 1762 N N . PRO A 1 239 ? 1.103 5.543 -23.672 1 95.5 239 PRO A N 1
ATOM 1763 C CA . PRO A 1 239 ? 1.422 4.391 -22.828 1 95.5 239 PRO A CA 1
ATOM 1764 C C . PRO A 1 239 ? 2.855 3.896 -23.016 1 95.5 239 PRO A C 1
ATOM 1766 O O . PRO A 1 239 ? 3.406 4 -24.109 1 95.5 239 PRO A O 1
ATOM 1769 N N . ALA A 1 240 ? 3.479 3.396 -21.938 1 95.44 240 ALA A N 1
ATOM 1770 C CA . ALA A 1 240 ? 4.793 2.771 -22.047 1 95.44 240 ALA A CA 1
ATOM 1771 C C . ALA A 1 240 ? 4.754 1.564 -22.984 1 95.44 240 ALA A C 1
ATOM 1773 O O . ALA A 1 240 ? 3.729 0.885 -23.078 1 95.44 240 ALA A O 1
ATOM 1774 N N . PRO A 1 241 ? 5.848 1.225 -23.656 1 96.25 241 PRO A N 1
ATOM 1775 C CA . PRO A 1 241 ? 5.871 0.078 -24.562 1 96.25 241 PRO A CA 1
ATOM 1776 C C . PRO A 1 241 ? 5.625 -1.249 -23.844 1 96.25 241 PRO A C 1
ATOM 1778 O O . PRO A 1 241 ? 6 -1.407 -22.688 1 96.25 241 PRO A O 1
ATOM 1781 N N . PRO A 1 242 ? 4.992 -2.188 -24.562 1 96.5 242 PRO A N 1
ATOM 1782 C CA . PRO A 1 242 ? 4.645 -3.467 -23.938 1 96.5 242 PRO A CA 1
ATOM 1783 C C . PRO A 1 242 ? 5.875 -4.281 -23.547 1 96.5 242 PRO A C 1
ATOM 1785 O O . PRO A 1 242 ? 5.801 -5.125 -22.641 1 96.5 242 PRO A O 1
ATOM 1788 N N . VAL A 1 243 ? 6.98 -4.043 -24.219 1 96.62 243 VAL A N 1
ATOM 1789 C CA . VAL A 1 243 ? 8.258 -4.66 -23.891 1 96.62 243 VAL A CA 1
ATOM 1790 C C . VAL A 1 243 ? 9.258 -3.584 -23.453 1 96.62 243 VAL A C 1
ATOM 1792 O O . VAL A 1 243 ? 9.297 -2.502 -24.047 1 96.62 243 VAL A O 1
ATOM 1795 N N . ALA A 1 244 ? 10 -3.881 -22.391 1 94.25 244 ALA A N 1
ATOM 1796 C CA . ALA A 1 244 ? 10.992 -2.918 -21.906 1 94.25 244 ALA A CA 1
ATOM 1797 C C . ALA A 1 244 ? 12 -2.586 -23 1 94.25 244 ALA A C 1
ATOM 1799 O O . ALA A 1 244 ? 12.422 -3.467 -23.766 1 94.25 244 ALA A O 1
ATOM 1800 N N . PRO A 1 245 ? 12.406 -1.354 -23.062 1 90.69 245 PRO A N 1
ATOM 1801 C CA . PRO A 1 245 ? 13.461 -1.008 -24.031 1 90.69 245 PRO A CA 1
ATOM 1802 C C . PRO A 1 245 ? 14.766 -1.756 -23.766 1 90.69 245 PRO A C 1
ATOM 1804 O O . PRO A 1 245 ? 15.094 -2.043 -22.609 1 90.69 245 PRO A O 1
ATOM 1807 N N . ALA A 1 246 ? 15.43 -2.004 -24.812 1 88.5 246 ALA A N 1
ATOM 1808 C CA . ALA A 1 246 ? 16.703 -2.705 -24.703 1 88.5 246 ALA A CA 1
ATOM 1809 C C . ALA A 1 246 ? 17.688 -1.917 -23.859 1 88.5 246 ALA A C 1
ATOM 1811 O O . ALA A 1 246 ? 17.781 -0.69 -23.953 1 88.5 246 ALA A O 1
ATOM 1812 N N . ARG A 1 247 ? 18.328 -2.592 -22.969 1 90.06 247 ARG A N 1
ATOM 1813 C CA . ARG A 1 247 ? 19.406 -1.982 -22.188 1 90.06 247 ARG A CA 1
ATOM 1814 C C . ARG A 1 247 ? 20.703 -1.955 -23 1 90.06 247 ARG A C 1
ATOM 1816 O O . ARG A 1 247 ? 20.922 -2.811 -23.859 1 90.06 247 ARG A O 1
ATOM 1823 N N . PRO A 1 248 ? 21.469 -0.924 -22.609 1 89.31 248 PRO A N 1
ATOM 1824 C CA . PRO A 1 248 ? 22.766 -0.931 -23.281 1 89.31 248 PRO A CA 1
ATOM 1825 C C . PRO A 1 248 ? 23.703 -2.029 -22.766 1 89.31 248 PRO A C 1
ATOM 1827 O O . PRO A 1 248 ? 23.594 -2.438 -21.594 1 89.31 248 PRO A O 1
ATOM 1830 N N . GLY A 1 249 ? 24.422 -2.68 -23.531 1 92.62 249 GLY A N 1
ATOM 1831 C CA . GLY A 1 249 ? 25.359 -3.717 -23.141 1 92.62 249 GLY A CA 1
ATOM 1832 C C . GLY A 1 249 ? 25.359 -4.906 -24.078 1 92.62 249 GLY A C 1
ATOM 1833 O O . GLY A 1 249 ? 24.578 -4.965 -25.031 1 92.62 249 GLY A O 1
ATOM 1834 N N . ARG A 1 250 ? 26.25 -5.809 -23.781 1 95.94 250 ARG A N 1
ATOM 1835 C CA . ARG A 1 250 ? 26.359 -7.023 -24.578 1 95.94 250 ARG A CA 1
ATOM 1836 C C . ARG A 1 250 ? 25.188 -7.965 -24.312 1 95.94 250 ARG A C 1
ATOM 1838 O O . ARG A 1 250 ? 24.844 -8.219 -23.172 1 95.94 250 ARG A O 1
ATOM 1845 N N . THR A 1 251 ? 24.609 -8.461 -25.344 1 97.31 251 THR A N 1
ATOM 1846 C CA . THR A 1 251 ? 23.484 -9.391 -25.25 1 97.31 251 THR A CA 1
ATOM 1847 C C . THR A 1 251 ? 23.969 -10.828 -25.438 1 97.31 251 THR A C 1
ATOM 1849 O O . THR A 1 251 ? 24.766 -11.117 -26.328 1 97.31 251 THR A O 1
ATOM 1852 N N . ILE A 1 252 ? 23.469 -11.695 -24.625 1 98.31 252 ILE A N 1
ATOM 1853 C CA . ILE A 1 252 ? 23.766 -13.117 -24.688 1 98.31 252 ILE A CA 1
ATOM 1854 C C . ILE A 1 252 ? 22.5 -13.906 -25 1 98.31 252 ILE A C 1
ATOM 1856 O O . ILE A 1 252 ? 21.609 -14.023 -24.156 1 98.31 252 ILE A O 1
ATOM 1860 N N . PRO A 1 253 ? 22.391 -14.398 -26.188 1 98.31 253 PRO A N 1
ATOM 1861 C CA . PRO A 1 253 ? 21.219 -15.211 -26.516 1 98.31 253 PRO A CA 1
ATOM 1862 C C . PRO A 1 253 ? 21.141 -16.484 -25.672 1 98.31 253 PRO A C 1
ATOM 1864 O O . PRO A 1 253 ? 22.156 -17.109 -25.406 1 98.31 253 PRO A O 1
ATOM 1867 N N . LEU A 1 254 ? 19.969 -16.859 -25.281 1 98.56 254 LEU A N 1
ATOM 1868 C CA . LEU A 1 254 ? 19.75 -18.062 -24.5 1 98.56 254 LEU A CA 1
ATOM 1869 C C . LEU A 1 254 ? 19.094 -19.156 -25.344 1 98.56 254 LEU A C 1
ATOM 1871 O O . LEU A 1 254 ? 18.344 -18.844 -26.281 1 98.56 254 LEU A O 1
ATOM 1875 N N . ARG A 1 255 ? 19.406 -20.375 -25 1 97.56 255 ARG A N 1
ATOM 1876 C CA . ARG A 1 255 ? 18.75 -21.484 -25.703 1 97.56 255 ARG A CA 1
ATOM 1877 C C . ARG A 1 255 ? 17.25 -21.516 -25.406 1 97.56 255 ARG A C 1
ATOM 1879 O O . ARG A 1 255 ? 16.844 -21.391 -24.25 1 97.56 255 ARG A O 1
ATOM 1886 N N . ARG A 1 256 ? 16.453 -21.641 -26.391 1 96 256 ARG A N 1
ATOM 1887 C CA . ARG A 1 256 ? 15.008 -21.766 -26.25 1 96 256 ARG A CA 1
ATOM 1888 C C . ARG A 1 256 ? 14.602 -23.219 -26.078 1 96 256 ARG A C 1
ATOM 1890 O O . ARG A 1 256 ? 14.898 -24.047 -26.938 1 96 256 ARG A O 1
ATOM 1897 N N . PRO A 1 257 ? 13.969 -23.5 -25.062 1 92.31 257 PRO A N 1
ATOM 1898 C CA . PRO A 1 257 ? 13.477 -24.875 -24.969 1 92.31 257 PRO A CA 1
ATOM 1899 C C . PRO A 1 257 ? 12.336 -25.156 -25.938 1 92.31 257 PRO A C 1
ATOM 1901 O O . PRO A 1 257 ? 11.688 -24.234 -26.438 1 92.31 257 PRO A O 1
ATOM 1904 N N . ASP A 1 258 ? 12.094 -26.406 -26.203 1 87.69 258 ASP A N 1
ATOM 1905 C CA . ASP A 1 258 ? 10.961 -26.828 -27.031 1 87.69 258 ASP A CA 1
ATOM 1906 C C . ASP A 1 258 ? 9.688 -26.938 -26.188 1 87.69 258 ASP A C 1
ATOM 1908 O O . ASP A 1 258 ? 9.555 -27.844 -25.359 1 87.69 258 ASP A O 1
ATOM 1912 N N . PRO A 1 259 ? 8.773 -26.094 -26.422 1 80.62 259 PRO A N 1
ATOM 1913 C CA . PRO A 1 259 ? 7.566 -26.109 -25.594 1 80.62 259 PRO A CA 1
ATOM 1914 C C . PRO A 1 259 ? 6.766 -27.406 -25.75 1 80.62 259 PRO A C 1
ATOM 1916 O O . PRO A 1 259 ? 6.105 -27.844 -24.797 1 80.62 259 PRO A O 1
ATOM 1919 N N . ASP A 1 260 ? 6.84 -28 -26.875 1 87.69 260 ASP A N 1
ATOM 1920 C CA . ASP A 1 260 ? 6.09 -29.234 -27.109 1 87.69 260 ASP A CA 1
ATOM 1921 C C . ASP A 1 260 ? 6.695 -30.406 -26.344 1 87.69 260 ASP A C 1
ATOM 1923 O O . ASP A 1 260 ? 5.973 -31.281 -25.875 1 87.69 260 ASP A O 1
ATOM 1927 N N . GLU A 1 261 ? 7.957 -30.359 -26.281 1 89.62 261 GLU A N 1
ATOM 1928 C CA . GLU A 1 261 ? 8.617 -31.391 -25.484 1 89.62 261 GLU A CA 1
ATOM 1929 C C . GLU A 1 261 ? 8.211 -31.297 -24.016 1 89.62 261 GLU A C 1
ATOM 1931 O O . GLU A 1 261 ? 7.883 -32.312 -23.391 1 89.62 261 GLU A O 1
ATOM 1936 N N . ALA A 1 262 ? 8.219 -30.156 -23.469 1 87.75 262 ALA A N 1
ATOM 1937 C CA . ALA A 1 262 ? 7.828 -29.969 -22.078 1 87.75 262 ALA A CA 1
ATOM 1938 C C . ALA A 1 262 ? 6.359 -30.312 -21.859 1 87.75 262 ALA A C 1
ATOM 1940 O O . ALA A 1 262 ? 6 -30.906 -20.828 1 87.75 262 ALA A O 1
ATOM 1941 N N . ARG A 1 263 ? 5.531 -30.031 -22.75 1 90.12 263 ARG A N 1
ATOM 1942 C CA . ARG A 1 263 ? 4.109 -30.344 -22.656 1 90.12 263 ARG A CA 1
ATOM 1943 C C . ARG A 1 263 ? 3.889 -31.844 -22.594 1 90.12 263 ARG A C 1
ATOM 1945 O O . ARG A 1 263 ? 2.959 -32.312 -21.938 1 90.12 263 ARG A O 1
ATOM 1952 N N . ARG A 1 264 ? 4.773 -32.562 -23.234 1 89.75 264 ARG A N 1
ATOM 1953 C CA . ARG A 1 264 ? 4.613 -34.031 -23.312 1 89.75 264 ARG A CA 1
ATOM 1954 C C . ARG A 1 264 ? 5.297 -34.719 -22.141 1 89.75 264 ARG A C 1
ATOM 1956 O O . ARG A 1 264 ? 4.785 -35.688 -21.609 1 89.75 264 ARG A O 1
ATOM 1963 N N . GLU A 1 265 ? 6.34 -34.156 -21.734 1 90.25 265 GLU A N 1
ATOM 1964 C CA . GLU A 1 265 ? 7.23 -34.969 -20.891 1 90.25 265 GLU A CA 1
ATOM 1965 C C . GLU A 1 265 ? 7.262 -34.438 -19.469 1 90.25 265 GLU A C 1
ATOM 1967 O O . GLU A 1 265 ? 7.734 -35.125 -18.547 1 90.25 265 GLU A O 1
ATOM 1972 N N . ASP A 1 266 ? 6.711 -33.312 -19.25 1 93 266 ASP A N 1
ATOM 1973 C CA . ASP A 1 266 ? 6.773 -32.688 -17.938 1 93 266 ASP A CA 1
ATOM 1974 C C . ASP A 1 266 ? 6 -33.531 -16.906 1 93 266 ASP A C 1
ATOM 1976 O O . ASP A 1 266 ? 5.18 -34.375 -17.281 1 93 266 ASP A O 1
ATOM 1980 N N . ARG A 1 267 ? 6.324 -33.375 -15.633 1 94.94 267 ARG A N 1
ATOM 1981 C CA . ARG A 1 267 ? 5.508 -33.875 -14.531 1 94.94 267 ARG A CA 1
ATOM 1982 C C . ARG A 1 267 ? 4.074 -33.375 -14.641 1 94.94 267 ARG A C 1
ATOM 1984 O O . ARG A 1 267 ? 3.824 -32.344 -15.266 1 94.94 267 ARG A O 1
ATOM 1991 N N . THR A 1 268 ? 3.145 -34.156 -14.016 1 96.62 268 THR A N 1
ATOM 1992 C CA . THR A 1 268 ? 1.762 -33.688 -13.992 1 96.62 268 THR A CA 1
ATOM 1993 C C . THR A 1 268 ? 1.634 -32.406 -13.18 1 96.62 268 THR A C 1
ATOM 1995 O O . THR A 1 268 ? 2.473 -32.125 -12.32 1 96.62 268 THR A O 1
ATOM 1998 N N . PHE A 1 269 ? 0.619 -31.641 -13.516 1 97.38 269 PHE A N 1
ATOM 1999 C CA . PHE A 1 269 ? 0.378 -30.391 -12.812 1 97.38 269 PHE A CA 1
ATOM 2000 C C . PHE A 1 269 ? 0.239 -30.625 -11.312 1 97.38 269 PHE A C 1
ATOM 2002 O O . PHE A 1 269 ? 0.875 -29.953 -10.508 1 97.38 269 PHE A O 1
ATOM 2009 N N . THR A 1 270 ? -0.612 -31.562 -10.875 1 96.88 270 THR A N 1
ATOM 2010 C CA . THR A 1 270 ? -0.863 -31.844 -9.469 1 96.88 270 THR A CA 1
ATOM 2011 C C . THR A 1 270 ? 0.42 -32.281 -8.766 1 96.88 270 THR A C 1
ATOM 2013 O O . THR A 1 270 ? 0.658 -31.906 -7.613 1 96.88 270 THR A O 1
ATOM 2016 N N . ASP A 1 271 ? 1.255 -33.062 -9.445 1 96.88 271 ASP A N 1
ATOM 2017 C CA . ASP A 1 271 ? 2.516 -33.469 -8.844 1 96.88 271 ASP A CA 1
ATOM 2018 C C . ASP A 1 271 ? 3.41 -32.25 -8.555 1 96.88 271 ASP A C 1
ATOM 2020 O O . ASP A 1 271 ? 4.012 -32.188 -7.484 1 96.88 271 ASP A O 1
ATOM 2024 N N . VAL A 1 272 ? 3.531 -31.359 -9.531 1 97.62 272 VAL A N 1
ATOM 2025 C CA . VAL A 1 272 ? 4.348 -30.172 -9.359 1 97.62 272 VAL A CA 1
ATOM 2026 C C . VAL A 1 272 ? 3.785 -29.312 -8.219 1 97.62 272 VAL A C 1
ATOM 2028 O O . VAL A 1 272 ? 4.527 -28.875 -7.34 1 97.62 272 VAL A O 1
ATOM 2031 N N . LEU A 1 273 ? 2.463 -29.094 -8.203 1 97.44 273 LEU A N 1
ATOM 2032 C CA . LEU A 1 273 ? 1.808 -28.266 -7.195 1 97.44 273 LEU A CA 1
ATOM 2033 C C . LEU A 1 273 ? 2.016 -28.844 -5.797 1 97.44 273 LEU A C 1
ATOM 2035 O O . LEU A 1 273 ? 2.361 -28.109 -4.863 1 97.44 273 LEU A O 1
ATOM 2039 N N . GLU A 1 274 ? 1.886 -30.141 -5.645 1 96.06 274 GLU A N 1
ATOM 2040 C CA . GLU A 1 274 ? 1.963 -30.812 -4.344 1 96.06 274 GLU A CA 1
ATOM 2041 C C . GLU A 1 274 ? 3.408 -30.922 -3.871 1 96.06 274 GLU A C 1
ATOM 2043 O O . GLU A 1 274 ? 3.666 -31.047 -2.672 1 96.06 274 GLU A O 1
ATOM 2048 N N . SER A 1 275 ? 4.34 -30.891 -4.816 1 95.69 275 SER A N 1
ATOM 2049 C CA . SER A 1 275 ? 5.738 -31.125 -4.469 1 95.69 275 SER A CA 1
ATOM 2050 C C . SER A 1 275 ? 6.469 -29.797 -4.234 1 95.69 275 SER A C 1
ATOM 2052 O O . SER A 1 275 ? 7.605 -29.797 -3.756 1 95.69 275 SER A O 1
ATOM 2054 N N . ARG A 1 276 ? 5.875 -28.719 -4.605 1 96.62 276 ARG A N 1
ATOM 2055 C CA . ARG A 1 276 ? 6.527 -27.406 -4.469 1 96.62 276 ARG A CA 1
ATOM 2056 C C . ARG A 1 276 ? 6.848 -27.109 -3.008 1 96.62 276 ARG A C 1
ATOM 2058 O O . ARG A 1 276 ? 5.965 -27.172 -2.15 1 96.62 276 ARG A O 1
ATOM 2065 N N . ALA A 1 277 ? 8.062 -26.812 -2.682 1 95.94 277 ALA A N 1
ATOM 2066 C CA . ALA A 1 277 ? 8.57 -26.391 -1.373 1 95.94 277 ALA A CA 1
ATOM 2067 C C . ALA A 1 277 ? 9.695 -25.375 -1.514 1 95.94 277 ALA A C 1
ATOM 2069 O O . ALA A 1 277 ? 10.43 -25.391 -2.504 1 95.94 277 ALA A O 1
ATOM 2070 N N . SER A 1 278 ? 9.789 -24.562 -0.534 1 95.69 278 SER A N 1
ATOM 2071 C CA . SER A 1 278 ? 10.961 -23.688 -0.501 1 95.69 278 SER A CA 1
ATOM 2072 C C . SER A 1 278 ? 12.227 -24.484 -0.175 1 95.69 278 SER A C 1
ATOM 2074 O O . SER A 1 278 ? 12.32 -25.109 0.887 1 95.69 278 SER A O 1
ATOM 2076 N N . VAL A 1 279 ? 13.062 -24.531 -1.114 1 95.69 279 VAL A N 1
ATOM 2077 C CA . VAL A 1 279 ? 14.328 -25.234 -0.928 1 95.69 279 VAL A CA 1
ATOM 2078 C C . VAL A 1 279 ? 15.477 -24.234 -0.889 1 95.69 279 VAL A C 1
ATOM 2080 O O . VAL A 1 279 ? 15.688 -23.484 -1.846 1 95.69 279 VAL A O 1
ATOM 2083 N N . ARG A 1 280 ? 16.203 -24.156 0.153 1 93.75 280 ARG A N 1
ATOM 2084 C CA . ARG A 1 280 ? 17.219 -23.141 0.402 1 93.75 280 ARG A CA 1
ATOM 2085 C C . ARG A 1 280 ? 18.609 -23.766 0.469 1 93.75 280 ARG A C 1
ATOM 2087 O O . ARG A 1 280 ? 19.5 -23.203 1.1 1 93.75 280 ARG A O 1
ATOM 2094 N N . ALA A 1 281 ? 18.734 -24.906 -0.091 1 94.75 281 ALA A N 1
ATOM 2095 C CA . ALA A 1 281 ? 20 -25.609 -0.272 1 94.75 281 ALA A CA 1
ATOM 2096 C C . ALA A 1 281 ? 20.281 -25.844 -1.752 1 94.75 281 ALA A C 1
ATOM 2098 O O . ALA A 1 281 ? 19.359 -26.047 -2.545 1 94.75 281 ALA A O 1
ATOM 2099 N N . TYR A 1 282 ? 21.641 -25.859 -2.086 1 95.69 282 TYR A N 1
ATOM 2100 C CA . TYR A 1 282 ? 22.016 -25.906 -3.492 1 95.69 282 TYR A CA 1
ATOM 2101 C C . TYR A 1 282 ? 23.125 -26.938 -3.719 1 95.69 282 TYR A C 1
ATOM 2103 O O . TYR A 1 282 ? 23.891 -27.25 -2.799 1 95.69 282 TYR A O 1
ATOM 2111 N N . GLY A 1 283 ? 23.188 -27.406 -4.91 1 95 283 GLY A N 1
ATOM 2112 C CA . GLY A 1 283 ? 24.188 -28.406 -5.258 1 95 283 GLY A CA 1
ATOM 2113 C C . GLY A 1 283 ? 25.594 -27.844 -5.316 1 95 283 GLY A C 1
ATOM 2114 O O . GLY A 1 283 ? 25.781 -26.625 -5.402 1 95 283 GLY A O 1
ATOM 2115 N N . GLU A 1 284 ? 26.516 -28.797 -5.254 1 94.31 284 GLU A N 1
ATOM 2116 C CA . GLU A 1 284 ? 27.906 -28.391 -5.402 1 94.31 284 GLU A CA 1
ATOM 2117 C C . GLU A 1 284 ? 28.188 -27.859 -6.805 1 94.31 284 GLU A C 1
ATOM 2119 O O . GLU A 1 284 ? 28.875 -26.859 -6.969 1 94.31 284 GLU A O 1
ATOM 2124 N N . SER A 1 285 ? 27.594 -28.641 -7.773 1 94.75 285 SER A N 1
ATOM 2125 C CA . SER A 1 285 ? 27.656 -28.125 -9.133 1 94.75 285 SER A CA 1
ATOM 2126 C C . SER A 1 285 ? 26.578 -27.062 -9.367 1 94.75 285 SER A C 1
ATOM 2128 O O . SER A 1 285 ? 25.406 -27.297 -9.102 1 94.75 285 SER A O 1
ATOM 2130 N N . PRO A 1 286 ? 27.031 -25.969 -9.891 1 95.19 286 PRO A N 1
ATOM 2131 C CA . PRO A 1 286 ? 26.078 -24.875 -10.031 1 95.19 286 PRO A CA 1
ATOM 2132 C C . PRO A 1 286 ? 25.047 -25.125 -11.133 1 95.19 286 PRO A C 1
ATOM 2134 O O . PRO A 1 286 ? 25.203 -26.047 -11.93 1 95.19 286 PRO A O 1
ATOM 2137 N N . LEU A 1 287 ? 24.016 -24.328 -11.133 1 95.25 287 LEU A N 1
ATOM 2138 C CA . LEU A 1 287 ? 23.062 -24.188 -12.227 1 95.25 287 LEU A CA 1
ATOM 2139 C C . LEU A 1 287 ? 23.781 -23.953 -13.547 1 95.25 287 LEU A C 1
ATOM 2141 O O . LEU A 1 287 ? 24.812 -23.266 -13.594 1 95.25 287 LEU A O 1
ATOM 2145 N N . ASP A 1 288 ? 23.406 -24.562 -14.594 1 96.06 288 ASP A N 1
ATOM 2146 C CA . ASP A 1 288 ? 24 -24.234 -15.883 1 96.06 288 ASP A CA 1
ATOM 2147 C C . ASP A 1 288 ? 23.125 -23.266 -16.672 1 96.06 288 ASP A C 1
ATOM 2149 O O . ASP A 1 288 ? 21.938 -23.125 -16.391 1 96.06 288 ASP A O 1
ATOM 2153 N N . VAL A 1 289 ? 23.672 -22.672 -17.672 1 98.12 289 VAL A N 1
ATOM 2154 C CA . VAL A 1 289 ? 23.031 -21.578 -18.391 1 98.12 289 VAL A CA 1
ATOM 2155 C C . VAL A 1 289 ? 21.781 -22.094 -19.125 1 98.12 289 VAL A C 1
ATOM 2157 O O . VAL A 1 289 ? 20.797 -21.375 -19.266 1 98.12 289 VAL A O 1
ATOM 2160 N N . ASP A 1 290 ? 21.766 -23.328 -19.531 1 97.5 290 ASP A N 1
ATOM 2161 C CA . ASP A 1 290 ? 20.609 -23.891 -20.203 1 97.5 290 ASP A CA 1
ATOM 2162 C C . ASP A 1 290 ? 19.438 -24.078 -19.234 1 97.5 290 ASP A C 1
ATOM 2164 O O . ASP A 1 290 ? 18.281 -23.922 -19.625 1 97.5 290 ASP A O 1
ATOM 2168 N N . GLU A 1 291 ? 19.766 -24.484 -18 1 97.38 291 GLU A N 1
ATOM 2169 C CA . GLU A 1 291 ? 18.734 -24.578 -16.969 1 97.38 291 GLU A CA 1
ATOM 2170 C C . GLU A 1 291 ? 18.141 -23.203 -16.656 1 97.38 291 GLU A C 1
ATOM 2172 O O . GLU A 1 291 ? 16.922 -23.062 -16.531 1 97.38 291 GLU A O 1
ATOM 2177 N N . LEU A 1 292 ? 19.031 -22.234 -16.5 1 98.56 292 LEU A N 1
ATOM 2178 C CA . LEU A 1 292 ? 18.578 -20.859 -16.281 1 98.56 292 LEU A CA 1
ATOM 2179 C C . LEU A 1 292 ? 17.703 -20.391 -17.438 1 98.56 292 LEU A C 1
ATOM 2181 O O . LEU A 1 292 ? 16.656 -19.781 -17.219 1 98.56 292 LEU A O 1
ATOM 2185 N N . ALA A 1 293 ? 18.156 -20.656 -18.641 1 98.56 293 ALA A N 1
ATOM 2186 C CA . ALA A 1 293 ? 17.422 -20.281 -19.844 1 98.56 293 ALA A CA 1
ATOM 2187 C C . ALA A 1 293 ? 16.031 -20.922 -19.859 1 98.56 293 ALA A C 1
ATOM 2189 O O . ALA A 1 293 ? 15.039 -20.266 -20.172 1 98.56 293 ALA A O 1
ATOM 2190 N N . GLY A 1 294 ? 16.016 -22.234 -19.609 1 97.75 294 GLY A N 1
ATOM 2191 C CA . GLY A 1 294 ? 14.734 -22.938 -19.578 1 97.75 294 GLY A CA 1
ATOM 2192 C C . GLY A 1 294 ? 13.781 -22.375 -18.547 1 97.75 294 GLY A C 1
ATOM 2193 O O . GLY A 1 294 ? 12.586 -22.234 -18.812 1 97.75 294 GLY A O 1
ATOM 2194 N N . TRP A 1 295 ? 14.297 -22.078 -17.359 1 98.25 295 TRP A N 1
ATOM 2195 C CA . TRP A 1 295 ? 13.508 -21.531 -16.266 1 98.25 295 TRP A CA 1
ATOM 2196 C C . TRP A 1 295 ? 12.898 -20.188 -16.625 1 98.25 295 TRP A C 1
ATOM 2198 O O . TRP A 1 295 ? 11.703 -19.969 -16.453 1 98.25 295 TRP A O 1
ATOM 2208 N N . LEU A 1 296 ? 13.703 -19.281 -17.188 1 98.75 296 LEU A N 1
ATOM 2209 C CA . LEU A 1 296 ? 13.25 -17.953 -17.594 1 98.75 296 LEU A CA 1
ATOM 2210 C C . LEU A 1 296 ? 12.227 -18.062 -18.719 1 98.75 296 LEU A C 1
ATOM 2212 O O . LEU A 1 296 ? 11.188 -17.391 -18.688 1 98.75 296 LEU A O 1
ATOM 2216 N N . TYR A 1 297 ? 12.508 -18.906 -19.688 1 98.31 297 TYR A N 1
ATOM 2217 C CA . TYR A 1 297 ? 11.648 -19.047 -20.844 1 98.31 297 TYR A CA 1
ATOM 2218 C C . TYR A 1 297 ? 10.266 -19.547 -20.438 1 98.31 297 TYR A C 1
ATOM 2220 O O . TYR A 1 297 ? 9.25 -18.969 -20.844 1 98.31 297 TYR A O 1
ATOM 2228 N N . ARG A 1 298 ? 10.227 -20.609 -19.672 1 97.38 298 ARG A N 1
ATOM 2229 C CA . ARG A 1 298 ? 8.961 -21.234 -19.297 1 97.38 298 ARG A CA 1
ATOM 2230 C C . ARG A 1 298 ? 8.125 -20.312 -18.422 1 97.38 298 ARG A C 1
ATOM 2232 O O . ARG A 1 298 ? 6.891 -20.344 -18.5 1 97.38 298 ARG A O 1
ATOM 2239 N N . ALA A 1 299 ? 8.742 -19.469 -17.703 1 98.12 299 ALA A N 1
ATOM 2240 C CA . ALA A 1 299 ? 8.023 -18.719 -16.688 1 98.12 299 ALA A CA 1
ATOM 2241 C C . ALA A 1 299 ? 7.676 -17.312 -17.188 1 98.12 299 ALA A C 1
ATOM 2243 O O . ALA A 1 299 ? 6.676 -16.719 -16.766 1 98.12 299 ALA A O 1
ATOM 2244 N N . ALA A 1 300 ? 8.516 -16.734 -18.141 1 98.19 300 ALA A N 1
ATOM 2245 C CA . ALA A 1 300 ? 8.391 -15.281 -18.234 1 98.19 300 ALA A CA 1
ATOM 2246 C C . ALA A 1 300 ? 8.555 -14.805 -19.672 1 98.19 300 ALA A C 1
ATOM 2248 O O . ALA A 1 300 ? 8.477 -13.609 -19.953 1 98.19 300 ALA A O 1
ATOM 2249 N N . ARG A 1 301 ? 8.75 -15.641 -20.641 1 97.81 301 ARG A N 1
ATOM 2250 C CA . ARG A 1 301 ? 8.969 -15.203 -22.016 1 97.81 301 ARG A CA 1
ATOM 2251 C C . ARG A 1 301 ? 7.781 -14.398 -22.531 1 97.81 301 ARG A C 1
ATOM 2253 O O . ARG A 1 301 ? 6.676 -14.508 -22 1 97.81 301 ARG A O 1
ATOM 2260 N N . VAL A 1 302 ? 8.031 -13.594 -23.5 1 97.56 302 VAL A N 1
ATOM 2261 C CA . VAL A 1 302 ? 6.953 -13 -24.297 1 97.56 302 VAL A CA 1
ATOM 2262 C C . VAL A 1 302 ? 6.535 -13.969 -25.391 1 97.56 302 VAL A C 1
ATOM 2264 O O . VAL A 1 302 ? 7.348 -14.352 -26.234 1 97.56 302 VAL A O 1
ATOM 2267 N N . ARG A 1 303 ? 5.312 -14.383 -25.344 1 96 303 ARG A N 1
ATOM 2268 C CA . ARG A 1 303 ? 4.789 -15.289 -26.359 1 96 303 ARG A CA 1
ATOM 2269 C C . ARG A 1 303 ? 4.422 -14.523 -27.641 1 96 303 ARG A C 1
ATOM 2271 O O . ARG A 1 303 ? 4.734 -14.969 -28.734 1 96 303 ARG A O 1
ATOM 2278 N N . THR A 1 304 ? 3.684 -13.438 -27.453 1 96 304 THR A N 1
ATOM 2279 C CA . THR A 1 304 ? 3.244 -12.602 -28.562 1 96 304 THR A CA 1
ATOM 2280 C C . THR A 1 304 ? 3.164 -11.141 -28.141 1 96 304 THR A C 1
ATOM 2282 O O . THR A 1 304 ? 3.07 -10.836 -26.953 1 96 304 THR A O 1
ATOM 2285 N N . VAL A 1 305 ? 3.361 -10.297 -29.031 1 96.75 305 VAL A N 1
ATOM 2286 C CA . VAL A 1 305 ? 3.092 -8.875 -28.875 1 96.75 305 VAL A CA 1
ATOM 2287 C C . VAL A 1 305 ? 1.843 -8.492 -29.672 1 96.75 305 VAL A C 1
ATOM 2289 O O . VAL A 1 305 ? 1.714 -8.852 -30.844 1 96.75 305 VAL A O 1
ATOM 2292 N N . LEU A 1 306 ? 0.928 -7.898 -29.062 1 95.69 306 LEU A N 1
ATOM 2293 C CA . LEU A 1 306 ? -0.324 -7.5 -29.688 1 95.69 306 LEU A CA 1
ATOM 2294 C C . LEU A 1 306 ? -0.447 -5.98 -29.75 1 95.69 306 LEU A C 1
ATOM 2296 O O . LEU A 1 306 ? -0.223 -5.301 -28.734 1 95.69 306 LEU A O 1
ATOM 2300 N N . ASP A 1 307 ? -0.863 -5.465 -30.797 1 95.38 307 ASP A N 1
ATOM 2301 C CA . ASP A 1 307 ? -1.012 -4.027 -30.984 1 95.38 307 ASP A CA 1
ATOM 2302 C C . ASP A 1 307 ? -2.195 -3.484 -30.188 1 95.38 307 ASP A C 1
ATOM 2304 O O . ASP A 1 307 ? -3.082 -4.242 -29.797 1 95.38 307 ASP A O 1
ATOM 2308 N N . ALA A 1 308 ? -2.084 -2.164 -30 1 95 308 ALA A N 1
ATOM 2309 C CA . ALA A 1 308 ? -3.217 -1.487 -29.375 1 95 308 ALA A CA 1
ATOM 2310 C C . ALA A 1 308 ? -4.477 -1.633 -30.219 1 95 308 ALA A C 1
ATOM 2312 O O . ALA A 1 308 ? -4.406 -1.645 -31.453 1 95 308 ALA A O 1
ATOM 2313 N N . ARG A 1 309 ? -5.586 -1.723 -29.609 1 92.88 309 ARG A N 1
ATOM 2314 C CA . ARG A 1 309 ? -6.898 -1.768 -30.25 1 92.88 309 ARG A CA 1
ATOM 2315 C C . ARG A 1 309 ? -7.867 -0.799 -29.578 1 92.88 309 ARG A C 1
ATOM 2317 O O . ARG A 1 309 ? -8.758 -1.219 -28.844 1 92.88 309 ARG A O 1
ATOM 2324 N N . PRO A 1 310 ? -7.738 0.423 -29.875 1 87.94 310 PRO A N 1
ATOM 2325 C CA . PRO A 1 310 ? -8.602 1.41 -29.219 1 87.94 310 PRO A CA 1
ATOM 2326 C C . PRO A 1 310 ? -10.086 1.119 -29.422 1 87.94 310 PRO A C 1
ATOM 2328 O O . PRO A 1 310 ? -10.898 1.368 -28.531 1 87.94 310 PRO A O 1
ATOM 2331 N N . GLY A 1 311 ? -10.414 0.572 -30.531 1 85 311 GLY A N 1
ATOM 2332 C CA . GLY A 1 311 ? -11.805 0.26 -30.828 1 85 311 GLY A CA 1
ATOM 2333 C C . GLY A 1 311 ? -12.375 -0.83 -29.938 1 85 311 GLY A C 1
ATOM 2334 O O . GLY A 1 311 ? -13.594 -0.981 -29.844 1 85 311 GLY A O 1
ATOM 2335 N N . HIS A 1 312 ? -11.516 -1.593 -29.359 1 81.69 312 HIS A N 1
ATOM 2336 C CA . HIS A 1 312 ? -11.953 -2.674 -28.484 1 81.69 312 HIS A CA 1
ATOM 2337 C C . HIS A 1 312 ? -11.57 -2.393 -27.031 1 81.69 312 HIS A C 1
ATOM 2339 O O . HIS A 1 312 ? -11.133 -3.295 -26.312 1 81.69 312 HIS A O 1
ATOM 2345 N N . ASP A 1 313 ? -11.43 -1.215 -26.641 1 80.88 313 ASP A N 1
ATOM 2346 C CA . ASP A 1 313 ? -11.203 -0.712 -25.297 1 80.88 313 ASP A CA 1
ATOM 2347 C C . ASP A 1 313 ? -9.828 -1.116 -24.781 1 80.88 313 ASP A C 1
ATOM 2349 O O . ASP A 1 313 ? -9.664 -1.45 -23.594 1 80.88 313 ASP A O 1
ATOM 2353 N N . ARG A 1 314 ? -8.898 -1.347 -25.641 1 90.81 314 ARG A N 1
ATOM 2354 C CA . ARG A 1 314 ? -7.496 -1.567 -25.281 1 90.81 314 ARG A CA 1
ATOM 2355 C C . ARG A 1 314 ? -6.582 -0.613 -26.047 1 90.81 314 ARG A C 1
ATOM 2357 O O . ARG A 1 314 ? -5.871 -1.024 -26.969 1 90.81 314 ARG A O 1
ATOM 2364 N N . PRO A 1 315 ? -6.523 0.624 -25.719 1 93.81 315 PRO A N 1
A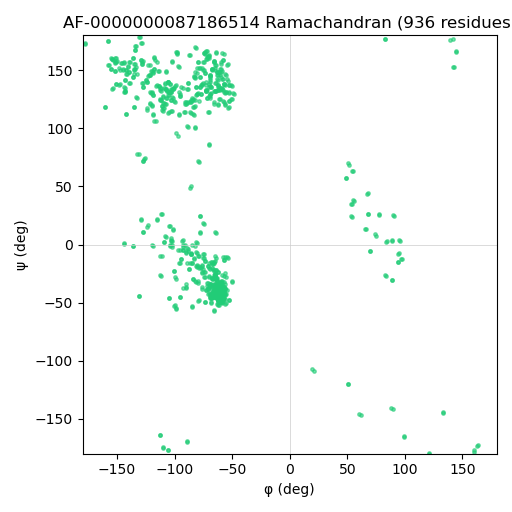TOM 2365 C CA . PRO A 1 315 ? -5.758 1.645 -26.453 1 93.81 315 PRO A CA 1
ATOM 2366 C C . PRO A 1 315 ? -4.254 1.539 -26.203 1 93.81 315 PRO A C 1
ATOM 2368 O O . PRO A 1 315 ? -3.529 2.525 -26.344 1 93.81 315 PRO A O 1
ATOM 2371 N N . TYR A 1 316 ? -3.762 0.475 -25.734 1 94.94 316 TYR A N 1
ATOM 2372 C CA . TYR A 1 316 ? -2.342 0.23 -25.516 1 94.94 316 TYR A CA 1
ATOM 2373 C C . TYR A 1 316 ? -1.944 -1.154 -26.016 1 94.94 316 TYR A C 1
ATOM 2375 O O . TYR A 1 316 ? -2.777 -2.062 -26.078 1 94.94 316 TYR A O 1
ATOM 2383 N N . ALA A 1 317 ? -0.697 -1.302 -26.453 1 96.69 317 ALA A N 1
ATOM 2384 C CA . ALA A 1 317 ? -0.172 -2.6 -26.875 1 96.69 317 ALA A CA 1
ATOM 2385 C C . ALA A 1 317 ? 0.082 -3.502 -25.656 1 96.69 317 ALA A C 1
ATOM 2387 O O . ALA A 1 317 ? 0.375 -3.018 -24.562 1 96.69 317 ALA A O 1
ATOM 2388 N N . VAL A 1 318 ? -0.096 -4.793 -25.875 1 96.56 318 VAL A N 1
ATOM 2389 C CA . VAL A 1 318 ? 0.073 -5.742 -24.766 1 96.56 318 VAL A CA 1
ATOM 2390 C C . VAL A 1 318 ? 0.907 -6.93 -25.234 1 96.56 318 VAL A C 1
ATOM 2392 O O . VAL A 1 318 ? 1.203 -7.059 -26.438 1 96.56 318 VAL A O 1
ATOM 2395 N N . THR A 1 319 ? 1.363 -7.73 -24.328 1 97.38 319 THR A N 1
ATOM 2396 C CA . THR A 1 319 ? 2.021 -9 -24.609 1 97.38 319 THR A CA 1
ATOM 2397 C C . THR A 1 319 ? 1.233 -10.164 -24.016 1 97.38 319 THR A C 1
ATOM 2399 O O . THR A 1 319 ? 0.309 -9.953 -23.219 1 97.38 319 THR A O 1
ATOM 2402 N N . SER A 1 320 ? 1.506 -11.328 -24.531 1 96.75 320 SER A N 1
ATOM 2403 C CA . SER A 1 320 ? 1.128 -12.57 -23.859 1 96.75 320 SER A CA 1
ATOM 2404 C C . SER A 1 320 ? 2.334 -13.234 -23.203 1 96.75 320 SER A C 1
ATOM 2406 O O . SER A 1 320 ? 3.402 -13.328 -23.812 1 96.75 320 SER A O 1
ATOM 2408 N N . ARG A 1 321 ? 2.207 -13.609 -22.016 1 97.56 321 ARG A N 1
ATOM 2409 C CA . ARG A 1 321 ? 3.23 -14.312 -21.25 1 97.56 321 ARG A CA 1
ATOM 2410 C C . ARG A 1 321 ? 2.633 -15.5 -20.5 1 97.56 321 ARG A C 1
ATOM 2412 O O . ARG A 1 321 ? 1.413 -15.672 -20.469 1 97.56 321 ARG A O 1
ATOM 2419 N N . PRO A 1 322 ? 3.379 -16.391 -19.891 1 96.69 322 PRO A N 1
ATOM 2420 C CA . PRO A 1 322 ? 2.877 -17.641 -19.312 1 96.69 322 PRO A CA 1
ATOM 2421 C C . PRO A 1 322 ? 2.184 -17.438 -17.969 1 96.69 322 PRO A C 1
ATOM 2423 O O . PRO A 1 322 ? 1.9 -18.406 -17.266 1 96.69 322 PRO A O 1
ATOM 2426 N N . TYR A 1 323 ? 1.899 -16.266 -17.531 1 97.88 323 TYR A N 1
ATOM 2427 C CA . TYR A 1 323 ? 1.179 -15.938 -16.312 1 97.88 323 TYR A CA 1
ATOM 2428 C C . TYR A 1 323 ? 0.226 -14.766 -16.531 1 97.88 323 TYR A C 1
ATOM 2430 O O . TYR A 1 323 ? 0.401 -13.992 -17.484 1 97.88 323 TYR A O 1
ATOM 2438 N N . PRO A 1 324 ? -0.824 -14.68 -15.766 1 97.62 324 PRO A N 1
ATOM 2439 C CA . PRO A 1 324 ? -1.758 -13.57 -15.938 1 97.62 324 PRO A CA 1
ATOM 2440 C C . PRO A 1 324 ? -1.219 -12.258 -15.375 1 97.62 324 PRO A C 1
ATOM 2442 O O . PRO A 1 324 ? -0.29 -12.266 -14.562 1 97.62 324 PRO A O 1
ATOM 2445 N N . SER A 1 325 ? -1.705 -11.242 -15.844 1 97.56 325 SER A N 1
ATOM 2446 C CA . SER A 1 325 ? -1.386 -9.883 -15.406 1 97.56 325 SER A CA 1
ATOM 2447 C C . SER A 1 325 ? -2.588 -8.961 -15.555 1 97.56 325 SER A C 1
ATOM 2449 O O . SER A 1 325 ? -3.342 -9.062 -16.516 1 97.56 325 SER A O 1
ATOM 2451 N N . ALA A 1 326 ? -2.793 -8.133 -14.547 1 96.56 326 ALA A N 1
ATOM 2452 C CA . ALA A 1 326 ? -3.877 -7.156 -14.625 1 96.56 326 ALA A CA 1
ATOM 2453 C C . ALA A 1 326 ? -3.797 -6.34 -15.906 1 96.56 326 ALA A C 1
ATOM 2455 O O . ALA A 1 326 ? -2.75 -5.77 -16.219 1 96.56 326 ALA A O 1
ATOM 2456 N N . GLY A 1 327 ? -4.879 -6.371 -16.672 1 93.25 327 GLY A N 1
ATOM 2457 C CA . GLY A 1 327 ? -4.973 -5.578 -17.891 1 93.25 327 GLY A CA 1
ATOM 2458 C C . GLY A 1 327 ? -3.996 -6.012 -18.969 1 93.25 327 GLY A C 1
ATOM 2459 O O . GLY A 1 327 ? -3.715 -5.254 -19.906 1 93.25 327 GLY A O 1
ATOM 2460 N N . SER A 1 328 ? -3.359 -7.199 -18.844 1 95.31 328 SER A N 1
ATOM 2461 C CA . SER A 1 328 ? -2.297 -7.633 -19.75 1 95.31 328 SER A CA 1
ATOM 2462 C C . SER A 1 328 ? -1.202 -6.574 -19.859 1 95.31 328 SER A C 1
ATOM 2464 O O . SER A 1 328 ? -0.643 -6.359 -20.938 1 95.31 328 SER A O 1
ATOM 2466 N N . ALA A 1 329 ? -1.006 -5.949 -18.734 1 96.25 329 ALA A N 1
ATOM 2467 C CA . ALA A 1 329 ? -0.019 -4.871 -18.75 1 96.25 329 ALA A CA 1
ATOM 2468 C C . ALA A 1 329 ? 1.401 -5.43 -18.75 1 96.25 329 ALA A C 1
ATOM 2470 O O . ALA A 1 329 ? 2.311 -4.828 -19.328 1 96.25 329 ALA A O 1
ATOM 2471 N N . TYR A 1 330 ? 1.611 -6.539 -18.016 1 98.06 330 TYR A N 1
ATOM 2472 C CA . TYR A 1 330 ? 2.902 -7.215 -17.938 1 98.06 330 TYR A CA 1
ATOM 2473 C C . TYR A 1 330 ? 4.023 -6.223 -17.656 1 98.06 330 TYR A C 1
ATOM 2475 O O . TYR A 1 330 ? 5.012 -6.168 -18.406 1 98.06 330 TYR A O 1
ATOM 2483 N N . GLU A 1 331 ? 3.848 -5.516 -16.547 1 98.25 331 GLU A N 1
ATOM 2484 C CA . GLU A 1 331 ? 4.758 -4.445 -16.141 1 98.25 331 GLU A CA 1
ATOM 2485 C C . GLU A 1 331 ? 6.008 -5 -15.469 1 98.25 331 GLU A C 1
ATOM 2487 O O . GLU A 1 331 ? 6.973 -4.27 -15.242 1 98.25 331 GLU A O 1
ATOM 2492 N N . LEU A 1 332 ? 6.105 -6.297 -15.188 1 98.62 332 LEU A N 1
ATOM 2493 C CA . LEU A 1 332 ? 7.184 -6.863 -14.383 1 98.62 332 LEU A CA 1
ATOM 2494 C C . LEU A 1 332 ? 8.375 -7.242 -15.258 1 98.62 332 LEU A C 1
ATOM 2496 O O . LEU A 1 332 ? 8.203 -7.848 -16.328 1 98.62 332 LEU A O 1
ATOM 2500 N N . GLU A 1 333 ? 9.523 -6.871 -14.805 1 98.19 333 GLU A N 1
ATOM 2501 C CA . GLU A 1 333 ? 10.812 -7.18 -15.414 1 98.19 333 GLU A CA 1
ATOM 2502 C C . GLU A 1 333 ? 11.68 -8.016 -14.469 1 98.19 333 GLU A C 1
ATOM 2504 O O . GLU A 1 333 ? 11.586 -7.867 -13.25 1 98.19 333 GLU A O 1
ATOM 2509 N N . LEU A 1 334 ? 12.547 -8.844 -15.062 1 98.62 334 LEU A N 1
ATOM 2510 C CA . LEU A 1 334 ? 13.438 -9.672 -14.258 1 98.62 334 LEU A CA 1
ATOM 2511 C C . LEU A 1 334 ? 14.891 -9.227 -14.43 1 98.62 334 LEU A C 1
ATOM 2513 O O . LEU A 1 334 ? 15.383 -9.125 -15.547 1 98.62 334 LEU A O 1
ATOM 2517 N N . TYR A 1 335 ? 15.523 -8.938 -13.352 1 98.12 335 TYR A N 1
ATOM 2518 C CA . TYR A 1 335 ? 16.953 -8.648 -13.258 1 98.12 335 TYR A CA 1
ATOM 2519 C C . TYR A 1 335 ? 17.672 -9.742 -12.492 1 98.12 335 TYR A C 1
ATOM 2521 O O . TYR A 1 335 ? 17.234 -10.164 -11.422 1 98.12 335 TYR A O 1
ATOM 2529 N N . VAL A 1 336 ? 18.812 -10.195 -13 1 98.44 336 VAL A N 1
ATOM 2530 C CA . VAL A 1 336 ? 19.453 -11.398 -12.492 1 98.44 336 VAL A CA 1
ATOM 2531 C C . VAL A 1 336 ? 20.859 -11.07 -12.008 1 98.44 336 VAL A C 1
ATOM 2533 O O . VAL A 1 336 ? 21.672 -10.508 -12.758 1 98.44 336 VAL A O 1
ATOM 2536 N N . ALA A 1 337 ? 21.125 -11.312 -10.805 1 98.56 337 ALA A N 1
ATOM 2537 C CA . ALA A 1 337 ? 22.5 -11.352 -10.281 1 98.56 337 ALA A CA 1
ATOM 2538 C C . ALA A 1 337 ? 23.031 -12.781 -10.25 1 98.56 337 ALA A C 1
ATOM 2540 O O . ALA A 1 337 ? 22.562 -13.602 -9.453 1 98.56 337 ALA A O 1
ATOM 2541 N N . VAL A 1 338 ? 23.969 -13.109 -11.055 1 98.56 338 VAL A N 1
ATOM 2542 C CA . VAL A 1 338 ? 24.547 -14.445 -11.156 1 98.56 338 VAL A CA 1
ATOM 2543 C C . VAL A 1 338 ? 25.75 -14.57 -10.219 1 98.56 338 VAL A C 1
ATOM 2545 O O . VAL A 1 338 ? 26.75 -13.875 -10.383 1 98.56 338 VAL A O 1
ATOM 2548 N N . HIS A 1 339 ? 25.609 -15.367 -9.289 1 98.19 339 HIS A N 1
ATOM 2549 C CA . HIS A 1 339 ? 26.688 -15.703 -8.383 1 98.19 339 HIS A CA 1
ATOM 2550 C C . HIS A 1 339 ? 27.562 -16.812 -8.961 1 98.19 339 HIS A C 1
ATOM 2552 O O . HIS A 1 339 ? 28.781 -16.672 -9.047 1 98.19 339 HIS A O 1
ATOM 2558 N N . ARG A 1 340 ? 26.969 -17.922 -9.344 1 96.81 340 ARG A N 1
ATOM 2559 C CA . ARG A 1 340 ? 27.594 -19.016 -10.078 1 96.81 340 ARG A CA 1
ATOM 2560 C C . ARG A 1 340 ? 26.641 -19.641 -11.086 1 96.81 340 ARG A C 1
ATOM 2562 O O . ARG A 1 340 ? 25.469 -19.844 -10.781 1 96.81 340 ARG A O 1
ATOM 2569 N N . CYS A 1 341 ? 27.125 -19.859 -12.25 1 98.06 341 CYS A N 1
ATOM 2570 C CA . CYS A 1 341 ? 26.375 -20.5 -13.328 1 98.06 341 CYS A CA 1
ATOM 2571 C C . CYS A 1 341 ? 27.328 -21.047 -14.391 1 98.06 341 CYS A C 1
ATOM 2573 O O . CYS A 1 341 ? 28.109 -20.312 -14.984 1 98.06 341 CYS A O 1
ATOM 2575 N N . ALA A 1 342 ? 27.281 -22.328 -14.57 1 97.56 342 ALA A N 1
ATOM 2576 C CA . ALA A 1 342 ? 28.109 -22.906 -15.625 1 97.56 342 ALA A CA 1
ATOM 2577 C C . ALA A 1 342 ? 27.703 -22.359 -17 1 97.56 342 ALA A C 1
ATOM 2579 O O . ALA A 1 342 ? 26.531 -22.422 -17.375 1 97.56 342 ALA A O 1
ATOM 2580 N N . GLY A 1 343 ? 28.625 -21.703 -17.703 1 97.81 343 GLY A N 1
ATOM 2581 C CA . GLY A 1 343 ? 28.375 -21.188 -19.031 1 97.81 343 GLY A CA 1
ATOM 2582 C C . GLY A 1 343 ? 27.953 -19.734 -19.047 1 97.81 343 GLY A C 1
ATOM 2583 O O . GLY A 1 343 ? 27.688 -19.156 -20.109 1 97.81 343 GLY A O 1
ATOM 2584 N N . LEU A 1 344 ? 27.922 -19.078 -17.953 1 97.81 344 LEU A N 1
ATOM 2585 C CA . LEU A 1 344 ? 27.562 -17.672 -17.844 1 97.81 344 LEU A CA 1
ATOM 2586 C C . LEU A 1 344 ? 28.422 -16.984 -16.781 1 97.81 344 LEU A C 1
ATOM 2588 O O . LEU A 1 344 ? 28.562 -17.484 -15.664 1 97.81 344 LEU A O 1
ATOM 2592 N N . GLY A 1 345 ? 28.984 -15.875 -17.078 1 97.31 345 GLY A N 1
ATOM 2593 C CA . GLY A 1 345 ? 29.859 -15.156 -16.172 1 97.31 345 GLY A CA 1
ATOM 2594 C C . GLY A 1 345 ? 29.125 -14.57 -14.977 1 97.31 345 GLY A C 1
ATOM 2595 O O . GLY A 1 345 ? 27.969 -14.164 -15.086 1 97.31 345 GLY A O 1
ATOM 2596 N N . ARG A 1 346 ? 29.844 -14.578 -13.836 1 97.94 346 ARG A N 1
ATOM 2597 C CA . ARG A 1 346 ? 29.328 -13.852 -12.68 1 97.94 346 ARG A CA 1
ATOM 2598 C C . ARG A 1 346 ? 29.062 -12.391 -13.016 1 97.94 346 ARG A C 1
ATOM 2600 O O . ARG A 1 346 ? 29.891 -11.742 -13.672 1 97.94 346 ARG A O 1
ATOM 2607 N N . GLY A 1 347 ? 27.875 -11.867 -12.656 1 98.06 347 GLY A N 1
ATOM 2608 C CA . GLY A 1 347 ? 27.562 -10.484 -12.992 1 98.06 347 GLY A CA 1
ATOM 2609 C C . GLY A 1 347 ? 26.078 -10.172 -12.914 1 98.06 347 GLY A C 1
ATOM 2610 O O . GLY A 1 347 ? 25.312 -10.961 -12.359 1 98.06 347 GLY A O 1
ATOM 2611 N N . LEU A 1 348 ? 25.75 -8.953 -13.352 1 98.31 348 LEU A N 1
ATOM 2612 C CA . LEU A 1 348 ? 24.375 -8.469 -13.352 1 98.31 348 LEU A CA 1
ATOM 2613 C C . LEU A 1 348 ? 23.797 -8.5 -14.766 1 98.31 348 LEU A C 1
ATOM 2615 O O . LEU A 1 348 ? 24.469 -8.125 -15.727 1 98.31 348 LEU A O 1
ATOM 2619 N N . TYR A 1 349 ? 22.562 -8.922 -14.891 1 98.38 349 TYR A N 1
ATOM 2620 C CA . TYR A 1 349 ? 21.938 -9.086 -16.203 1 98.38 349 TYR A CA 1
ATOM 2621 C C . TYR A 1 349 ? 20.484 -8.609 -16.172 1 98.38 349 TYR A C 1
ATOM 2623 O O . TYR A 1 349 ? 19.828 -8.68 -15.133 1 98.38 349 TYR A O 1
ATOM 2631 N N . HIS A 1 350 ? 20.031 -8.109 -17.25 1 98.44 350 HIS A N 1
ATOM 2632 C CA . HIS A 1 350 ? 18.609 -7.926 -17.516 1 98.44 350 HIS A CA 1
ATOM 2633 C C . HIS A 1 350 ? 18.078 -9 -18.469 1 98.44 350 HIS A C 1
ATOM 2635 O O . HIS A 1 350 ? 18.719 -9.312 -19.469 1 98.44 350 HIS A O 1
ATOM 2641 N N . TYR A 1 351 ? 16.953 -9.609 -18.172 1 98.56 351 TYR A N 1
ATOM 2642 C CA . TYR A 1 351 ? 16.344 -10.609 -19.047 1 98.56 351 TYR A CA 1
ATOM 2643 C C . TYR A 1 351 ? 15.453 -9.945 -20.094 1 98.56 351 TYR A C 1
ATOM 2645 O O . TYR A 1 351 ? 14.453 -9.312 -19.75 1 98.56 351 TYR A O 1
ATOM 2653 N N . ASP A 1 352 ? 15.828 -10.047 -21.297 1 98.12 352 ASP A N 1
ATOM 2654 C CA . ASP A 1 352 ? 14.992 -9.664 -22.438 1 98.12 352 ASP A CA 1
ATOM 2655 C C . ASP A 1 352 ? 14.016 -10.773 -22.797 1 98.12 352 ASP A C 1
ATOM 2657 O O . ASP A 1 352 ? 14.352 -11.68 -23.562 1 98.12 352 ASP A O 1
ATOM 2661 N N . ALA A 1 353 ? 12.797 -10.648 -22.391 1 97.75 353 ALA A N 1
ATOM 2662 C CA . ALA A 1 353 ? 11.812 -11.727 -22.469 1 97.75 353 ALA A CA 1
ATOM 2663 C C . ALA A 1 353 ? 11.344 -11.922 -23.922 1 97.75 353 ALA A C 1
ATOM 2665 O O . ALA A 1 353 ? 10.859 -13 -24.281 1 97.75 353 ALA A O 1
ATOM 2666 N N . LEU A 1 354 ? 11.398 -10.891 -24.672 1 97.38 354 LEU A N 1
ATOM 2667 C CA . LEU A 1 354 ? 11 -11 -26.078 1 97.38 354 LEU A CA 1
ATOM 2668 C C . LEU A 1 354 ? 12.055 -11.75 -26.891 1 97.38 354 LEU A C 1
ATOM 2670 O O . LEU A 1 354 ? 11.734 -12.711 -27.594 1 97.38 354 LEU A O 1
ATOM 2674 N N . ALA A 1 355 ? 13.312 -11.344 -26.75 1 97.06 355 ALA A N 1
ATOM 2675 C CA . ALA A 1 355 ? 14.406 -11.945 -27.5 1 97.06 355 ALA A CA 1
ATOM 2676 C C . ALA A 1 355 ? 14.891 -13.227 -26.828 1 97.06 355 ALA A C 1
ATOM 2678 O O . ALA A 1 355 ? 15.625 -14.016 -27.438 1 97.06 355 ALA A O 1
ATOM 2679 N N . HIS A 1 356 ? 14.477 -13.477 -25.609 1 97.69 356 HIS A N 1
ATOM 2680 C CA . HIS A 1 356 ? 15 -14.547 -24.766 1 97.69 356 HIS A CA 1
ATOM 2681 C C . HIS A 1 356 ? 16.531 -14.508 -24.719 1 97.69 356 HIS A C 1
ATOM 2683 O O . HIS A 1 356 ? 17.188 -15.445 -25.156 1 97.69 356 HIS A O 1
ATOM 2689 N N . ALA A 1 357 ? 16.953 -13.523 -24.078 1 98.44 357 ALA A N 1
ATOM 2690 C CA . ALA A 1 357 ? 18.375 -13.219 -23.969 1 98.44 357 ALA A CA 1
ATOM 2691 C C . ALA A 1 357 ? 18.672 -12.477 -22.672 1 98.44 357 ALA A C 1
ATOM 2693 O O . ALA A 1 357 ? 17.766 -11.961 -22.016 1 98.44 357 ALA A O 1
ATOM 2694 N N . LEU A 1 358 ? 19.906 -12.5 -22.266 1 98.38 358 LEU A N 1
ATOM 2695 C CA . LEU A 1 358 ? 20.391 -11.695 -21.156 1 98.38 358 LEU A CA 1
ATOM 2696 C C . LEU A 1 358 ? 21.25 -10.539 -21.641 1 98.38 358 LEU A C 1
ATOM 2698 O O . LEU A 1 358 ? 22.094 -10.719 -22.516 1 98.38 358 LEU A O 1
ATOM 2702 N N . THR A 1 359 ? 20.984 -9.391 -21.156 1 98.19 359 THR A N 1
ATOM 2703 C CA . THR A 1 359 ? 21.859 -8.242 -21.391 1 98.19 359 THR A CA 1
ATOM 2704 C C . THR A 1 359 ? 22.734 -7.961 -20.188 1 98.19 359 THR A C 1
ATOM 2706 O O . THR A 1 359 ? 22.234 -7.805 -19.062 1 98.19 359 THR A O 1
ATOM 2709 N N . VAL A 1 360 ? 24.031 -7.898 -20.453 1 97.94 360 VAL A N 1
ATOM 2710 C CA . VAL A 1 360 ? 24.984 -7.613 -19.375 1 97.94 360 VAL A CA 1
ATOM 2711 C C . VAL A 1 360 ? 24.828 -6.168 -18.922 1 97.94 360 VAL A C 1
ATOM 2713 O O . VAL A 1 360 ? 24.781 -5.246 -19.734 1 97.94 360 VAL A O 1
ATOM 2716 N N . LEU A 1 361 ? 24.656 -5.977 -17.656 1 97.38 361 LEU A N 1
ATOM 2717 C CA . LEU A 1 361 ? 24.516 -4.641 -17.078 1 97.38 361 LEU A CA 1
ATOM 2718 C C . LEU A 1 361 ? 25.812 -4.203 -16.422 1 97.38 361 LEU A C 1
ATOM 2720 O O . LEU A 1 361 ? 26.656 -5.039 -16.062 1 97.38 361 LEU A O 1
ATOM 2724 N N . PRO A 1 362 ? 25.922 -2.934 -16.312 1 94 362 PRO A N 1
ATOM 2725 C CA . PRO A 1 362 ? 27.109 -2.475 -15.578 1 94 362 PRO A CA 1
ATOM 2726 C C . PRO A 1 362 ? 27.062 -2.85 -14.102 1 94 362 PRO A C 1
ATOM 2728 O O . PRO A 1 362 ? 25.984 -3.072 -13.547 1 94 362 PRO A O 1
ATOM 2731 N N . GLY A 1 363 ? 28.109 -3.035 -13.469 1 87.81 363 GLY A N 1
ATOM 2732 C CA . GLY A 1 363 ? 28.219 -3.354 -12.055 1 87.81 363 GLY A CA 1
ATOM 2733 C C . GLY A 1 363 ? 29.328 -4.344 -11.758 1 87.81 363 GLY A C 1
ATOM 2734 O O . GLY A 1 363 ? 29.703 -5.148 -12.617 1 87.81 363 GLY A O 1
ATOM 2735 N N . GLY A 1 364 ? 29.875 -4.312 -10.594 1 88.44 364 GLY A N 1
ATOM 2736 C CA . GLY A 1 364 ? 30.984 -5.152 -10.211 1 88.44 364 GLY A CA 1
ATOM 2737 C C . GLY A 1 364 ? 30.609 -6.219 -9.195 1 88.44 364 GLY A C 1
ATOM 2738 O O . GLY A 1 364 ? 29.438 -6.465 -8.961 1 88.44 364 GLY A O 1
ATOM 2739 N N . PRO A 1 365 ? 31.547 -6.914 -8.742 1 94.31 365 PRO A N 1
ATOM 2740 C CA . PRO A 1 365 ? 31.344 -8.008 -7.781 1 94.31 365 PRO A CA 1
ATOM 2741 C C . PRO A 1 365 ? 30.641 -7.551 -6.504 1 94.31 365 PRO A C 1
ATOM 2743 O O . PRO A 1 365 ? 29.922 -8.328 -5.887 1 94.31 365 PRO A O 1
ATOM 2746 N N . ALA A 1 366 ? 30.812 -6.32 -6.184 1 95.81 366 ALA A N 1
ATOM 2747 C CA . ALA A 1 366 ? 30.219 -5.824 -4.938 1 95.81 366 ALA A CA 1
ATOM 2748 C C . ALA A 1 366 ? 28.703 -5.793 -5.02 1 95.81 366 ALA A C 1
ATOM 2750 O O . ALA A 1 366 ? 28.016 -6.094 -4.043 1 95.81 366 ALA A O 1
ATOM 2751 N N . GLU A 1 367 ? 28.203 -5.34 -6.148 1 96.31 367 GLU A N 1
ATOM 2752 C CA . GLU A 1 367 ? 26.75 -5.309 -6.34 1 96.31 367 GLU A CA 1
ATOM 2753 C C . GLU A 1 367 ? 26.156 -6.715 -6.352 1 96.31 367 GLU A C 1
ATOM 2755 O O . GLU A 1 367 ? 25.094 -6.953 -5.777 1 96.31 367 GLU A O 1
ATOM 2760 N N . VAL A 1 368 ? 26.859 -7.652 -6.98 1 97.94 368 VAL A N 1
ATOM 2761 C CA . VAL A 1 368 ? 26.406 -9.039 -6.992 1 97.94 368 VAL A CA 1
ATOM 2762 C C . VAL A 1 368 ? 26.406 -9.594 -5.57 1 97.94 368 VAL A C 1
ATOM 2764 O O . VAL A 1 368 ? 25.438 -10.219 -5.137 1 97.94 368 VAL A O 1
ATOM 2767 N N . ASP A 1 369 ? 27.5 -9.297 -4.828 1 97.69 369 ASP A N 1
ATOM 2768 C CA . ASP A 1 369 ? 27.625 -9.773 -3.453 1 97.69 369 ASP A CA 1
ATOM 2769 C C . ASP A 1 369 ? 26.484 -9.242 -2.59 1 97.69 369 ASP A C 1
ATOM 2771 O O . ASP A 1 369 ? 25.953 -9.969 -1.742 1 97.69 369 ASP A O 1
ATOM 2775 N N . ALA A 1 370 ? 26.156 -8.016 -2.785 1 95.19 370 ALA A N 1
ATOM 2776 C CA . ALA A 1 370 ? 25.094 -7.398 -1.983 1 95.19 370 ALA A CA 1
ATOM 2777 C C . ALA A 1 370 ? 23.766 -8.094 -2.201 1 95.19 370 ALA A C 1
ATOM 2779 O O . ALA A 1 370 ? 23.031 -8.352 -1.244 1 95.19 370 ALA A O 1
ATOM 2780 N N . LEU A 1 371 ? 23.453 -8.406 -3.424 1 96.19 371 LEU A N 1
ATOM 2781 C CA . LEU A 1 371 ? 22.203 -9.07 -3.738 1 96.19 371 LEU A CA 1
ATOM 2782 C C . LEU A 1 371 ? 22.203 -10.516 -3.246 1 96.19 371 LEU A C 1
ATOM 2784 O O . LEU A 1 371 ? 21.203 -10.992 -2.697 1 96.19 371 LEU A O 1
ATOM 2788 N N . VAL A 1 372 ? 23.281 -11.188 -3.416 1 96.81 372 VAL A N 1
ATOM 2789 C CA . VAL A 1 372 ? 23.422 -12.562 -2.943 1 96.81 372 VAL A CA 1
ATOM 2790 C C . VAL A 1 372 ? 23.281 -12.602 -1.422 1 96.81 372 VAL A C 1
ATOM 2792 O O . VAL A 1 372 ? 22.641 -13.492 -0.871 1 96.81 372 VAL A O 1
ATOM 2795 N N . ARG A 1 373 ? 23.875 -11.633 -0.772 1 94.88 373 ARG A N 1
ATOM 2796 C CA . ARG A 1 373 ? 23.781 -11.531 0.681 1 94.88 373 ARG A CA 1
ATOM 2797 C C . ARG A 1 373 ? 22.344 -11.32 1.121 1 94.88 373 ARG A C 1
ATOM 2799 O O . ARG A 1 373 ? 21.922 -11.836 2.16 1 94.88 373 ARG A O 1
ATOM 2806 N N . GLU A 1 374 ? 21.641 -10.547 0.381 1 91.62 374 GLU A N 1
ATOM 2807 C CA . GLU A 1 374 ? 20.219 -10.367 0.671 1 91.62 374 GLU A CA 1
ATOM 2808 C C . GLU A 1 374 ? 19.469 -11.695 0.642 1 91.62 374 GLU A C 1
ATOM 2810 O O . GLU A 1 374 ? 18.641 -11.969 1.513 1 91.62 374 GLU A O 1
ATOM 2815 N N . GLY A 1 375 ? 19.766 -12.453 -0.365 1 92.5 375 GLY A N 1
ATOM 2816 C CA . GLY A 1 375 ? 19.156 -13.773 -0.46 1 92.5 375 GLY A CA 1
ATOM 2817 C C . GLY A 1 375 ? 19.516 -14.672 0.706 1 92.5 375 GLY A C 1
ATOM 2818 O O . GLY A 1 375 ? 18.641 -15.328 1.278 1 92.5 375 GLY A O 1
ATOM 2819 N N . THR A 1 376 ? 20.781 -14.641 1.071 1 94.38 376 THR A N 1
ATOM 2820 C CA . THR A 1 376 ? 21.266 -15.469 2.17 1 94.38 376 THR A CA 1
ATOM 2821 C C . THR A 1 376 ? 20.641 -15.031 3.492 1 94.38 376 THR A C 1
ATOM 2823 O O . THR A 1 376 ? 20.234 -15.875 4.297 1 94.38 376 THR A O 1
ATOM 2826 N N . ALA A 1 377 ? 20.578 -13.789 3.65 1 90.38 377 ALA A N 1
ATOM 2827 C CA . ALA A 1 377 ? 20.016 -13.25 4.883 1 90.38 377 ALA A CA 1
ATOM 2828 C C . ALA A 1 377 ? 18.531 -13.594 5 1 90.38 377 ALA A C 1
ATOM 2830 O O . ALA A 1 377 ? 18.047 -13.922 6.082 1 90.38 377 ALA A O 1
ATOM 2831 N N . ALA A 1 378 ? 17.859 -13.508 3.949 1 89.31 378 ALA A N 1
ATOM 2832 C CA . ALA A 1 378 ? 16.422 -13.734 3.941 1 89.31 378 ALA A CA 1
ATOM 2833 C C . ALA A 1 378 ? 16.094 -15.211 4.156 1 89.31 378 ALA A C 1
ATOM 2835 O O . ALA A 1 378 ? 15.078 -15.539 4.77 1 89.31 378 ALA A O 1
ATOM 2836 N N . THR A 1 379 ? 16.938 -16.109 3.68 1 91.06 379 THR A N 1
ATOM 2837 C CA . THR A 1 379 ? 16.609 -17.531 3.701 1 91.06 379 THR A CA 1
ATOM 2838 C C . THR A 1 379 ? 17.312 -18.219 4.859 1 91.06 379 THR A C 1
ATOM 2840 O O . THR A 1 379 ? 16.922 -19.312 5.266 1 91.06 379 THR A O 1
ATOM 2843 N N . GLY A 1 380 ? 18.406 -17.641 5.344 1 88.94 380 GLY A N 1
ATOM 2844 C CA . GLY A 1 380 ? 19.234 -18.281 6.348 1 88.94 380 GLY A CA 1
ATOM 2845 C C . GLY A 1 380 ? 20.094 -19.406 5.789 1 88.94 380 GLY A C 1
ATOM 2846 O O . GLY A 1 380 ? 20.656 -20.188 6.543 1 88.94 380 GLY A O 1
ATOM 2847 N N . GLY A 1 381 ? 20.125 -19.578 4.484 1 90.81 381 GLY A N 1
ATOM 2848 C CA . GLY A 1 381 ? 20.859 -20.641 3.832 1 90.81 381 GLY A CA 1
ATOM 2849 C C . GLY A 1 381 ? 22.125 -20.156 3.135 1 90.81 381 GLY A C 1
ATOM 2850 O O . GLY A 1 381 ? 22.531 -19 3.307 1 90.81 381 GLY A O 1
ATOM 2851 N N . PRO A 1 382 ? 22.781 -21.078 2.488 1 95.12 382 PRO A N 1
ATOM 2852 C CA . PRO A 1 382 ? 23.953 -20.688 1.699 1 95.12 382 PRO A CA 1
ATOM 2853 C C . PRO A 1 382 ? 23.609 -19.766 0.533 1 95.12 382 PRO A C 1
ATOM 2855 O O . PRO A 1 382 ? 22.438 -19.594 0.204 1 95.12 382 PRO A O 1
ATOM 2858 N N . PRO A 1 383 ? 24.672 -19.141 -0.033 1 96.94 383 PRO A N 1
ATOM 2859 C CA . PRO A 1 383 ? 24.406 -18.297 -1.2 1 96.94 383 PRO A CA 1
ATOM 2860 C C . PRO A 1 383 ? 23.781 -19.078 -2.359 1 96.94 383 PRO A C 1
ATOM 2862 O O . PRO A 1 383 ? 24.234 -20.172 -2.678 1 96.94 383 PRO A O 1
ATOM 2865 N N . PRO A 1 384 ? 22.75 -18.516 -2.965 1 97.88 384 PRO A N 1
ATOM 2866 C CA . PRO A 1 384 ? 22.156 -19.156 -4.137 1 97.88 384 PRO A CA 1
ATOM 2867 C C . PRO A 1 384 ? 23.016 -19.016 -5.391 1 97.88 384 PRO A C 1
ATOM 2869 O O . PRO A 1 384 ? 23.969 -18.234 -5.406 1 97.88 384 PRO A O 1
ATOM 2872 N N . ASP A 1 385 ? 22.719 -19.812 -6.387 1 98.25 385 ASP A N 1
ATOM 2873 C CA . ASP A 1 385 ? 23.406 -19.656 -7.672 1 98.25 385 ASP A CA 1
ATOM 2874 C C . ASP A 1 385 ? 23.031 -18.328 -8.328 1 98.25 385 ASP A C 1
ATOM 2876 O O . ASP A 1 385 ? 23.906 -17.656 -8.898 1 98.25 385 ASP A O 1
ATOM 2880 N N . VAL A 1 386 ? 21.797 -17.938 -8.242 1 98.25 386 VAL A N 1
ATOM 2881 C CA . VAL A 1 386 ? 21.344 -16.703 -8.852 1 98.25 386 VAL A CA 1
ATOM 2882 C C . VAL A 1 386 ? 20.312 -16.031 -7.949 1 98.25 386 VAL A C 1
ATOM 2884 O O . VAL A 1 386 ? 19.547 -16.719 -7.258 1 98.25 386 VAL A O 1
ATOM 2887 N N . HIS A 1 387 ? 20.359 -14.719 -7.863 1 98.06 387 HIS A N 1
ATOM 2888 C CA . HIS A 1 387 ? 19.359 -13.859 -7.25 1 98.06 387 HIS A CA 1
ATOM 2889 C C . HIS A 1 387 ? 18.594 -13.078 -8.305 1 98.06 387 HIS A C 1
ATOM 2891 O O . HIS A 1 387 ? 19.172 -12.305 -9.07 1 98.06 387 HIS A O 1
ATOM 2897 N N . VAL A 1 388 ? 17.281 -13.25 -8.352 1 98.5 388 VAL A N 1
ATOM 2898 C CA . VAL A 1 388 ? 16.469 -12.586 -9.359 1 98.5 388 VAL A CA 1
ATOM 2899 C C . VAL A 1 388 ? 15.602 -11.516 -8.688 1 98.5 388 VAL A C 1
ATOM 2901 O O . VAL A 1 388 ? 14.836 -11.812 -7.77 1 98.5 388 VAL A O 1
ATOM 2904 N N . THR A 1 389 ? 15.758 -10.281 -9.125 1 97.75 389 THR A N 1
ATOM 2905 C CA . THR A 1 389 ? 14.914 -9.172 -8.703 1 97.75 389 THR A CA 1
ATOM 2906 C C . THR A 1 389 ? 13.773 -8.945 -9.695 1 97.75 389 THR A C 1
ATOM 2908 O O . THR A 1 389 ? 14 -8.883 -10.906 1 97.75 389 THR A O 1
ATOM 2911 N N . VAL A 1 390 ? 12.578 -8.906 -9.164 1 98.06 390 VAL A N 1
ATOM 2912 C CA . VAL A 1 390 ? 11.414 -8.5 -9.953 1 98.06 390 VAL A CA 1
ATOM 2913 C C . VAL A 1 390 ? 11.211 -6.992 -9.828 1 98.06 390 VAL A C 1
ATOM 2915 O O . VAL A 1 390 ? 11.094 -6.465 -8.719 1 98.06 390 VAL A O 1
ATOM 2918 N N . ALA A 1 391 ? 11.211 -6.297 -10.906 1 97.56 391 ALA A N 1
ATOM 2919 C CA . ALA A 1 391 ? 10.969 -4.855 -10.93 1 97.56 391 ALA A CA 1
ATOM 2920 C C . ALA A 1 391 ? 9.719 -4.523 -11.75 1 97.56 391 ALA A C 1
ATOM 2922 O O . ALA A 1 391 ? 9.391 -5.234 -12.695 1 97.56 391 ALA A O 1
ATOM 2923 N N . SER A 1 392 ? 9.047 -3.525 -11.398 1 97.94 392 SER A N 1
ATOM 2924 C CA . SER A 1 392 ? 7.816 -3.119 -12.07 1 97.94 392 SER A CA 1
ATOM 2925 C C . SER A 1 392 ? 8.016 -1.824 -12.852 1 97.94 392 SER A C 1
ATOM 2927 O O . SER A 1 392 ? 8.398 -0.802 -12.281 1 97.94 392 SER A O 1
ATOM 2929 N N . ARG A 1 393 ? 7.863 -1.89 -14.141 1 98 393 ARG A N 1
ATOM 2930 C CA . ARG A 1 393 ? 7.66 -0.673 -14.922 1 98 393 ARG A CA 1
ATOM 2931 C C . ARG A 1 393 ? 6.281 -0.073 -14.648 1 98 393 ARG A C 1
ATOM 2933 O O . ARG A 1 393 ? 5.363 -0.225 -15.461 1 98 393 ARG A O 1
ATOM 2940 N N . PHE A 1 394 ? 6.168 0.691 -13.672 1 97.94 394 PHE A N 1
ATOM 2941 C CA . PHE A 1 394 ? 4.953 1.024 -12.938 1 97.94 394 PHE A CA 1
ATOM 2942 C C . PHE A 1 394 ? 3.916 1.648 -13.859 1 97.94 394 PHE A C 1
ATOM 2944 O O . PHE A 1 394 ? 2.723 1.362 -13.75 1 97.94 394 PHE A O 1
ATOM 2951 N N . LYS A 1 395 ? 4.289 2.445 -14.836 1 97.25 395 LYS A N 1
ATOM 2952 C CA . LYS A 1 395 ? 3.371 3.217 -15.672 1 97.25 395 LYS A CA 1
ATOM 2953 C C . LYS A 1 395 ? 2.598 2.311 -16.625 1 97.25 395 LYS A C 1
ATOM 2955 O O . LYS A 1 395 ? 1.587 2.721 -17.203 1 97.25 395 LYS A O 1
ATOM 2960 N N . ARG A 1 396 ? 3.109 1.066 -16.844 1 97.69 396 ARG A N 1
ATOM 2961 C CA . ARG A 1 396 ? 2.332 0.114 -17.625 1 97.69 396 ARG A CA 1
ATOM 2962 C C . ARG A 1 396 ? 0.974 -0.146 -16.984 1 97.69 396 ARG A C 1
ATOM 2964 O O . ARG A 1 396 ? -0.011 -0.4 -17.688 1 97.69 396 ARG A O 1
ATOM 2971 N N . LEU A 1 397 ? 0.92 -0.07 -15.688 1 97.56 397 LEU A N 1
ATOM 2972 C CA . LEU A 1 397 ? -0.33 -0.282 -14.961 1 97.56 397 LEU A CA 1
ATOM 2973 C C . LEU A 1 397 ? -1.02 1.046 -14.664 1 97.56 397 LEU A C 1
ATOM 2975 O O . LEU A 1 397 ? -2.217 1.196 -14.922 1 97.56 397 LEU A O 1
ATOM 2979 N N . SER A 1 398 ? -0.229 2.045 -14.188 1 97.88 398 SER A N 1
ATOM 2980 C CA . SER A 1 398 ? -0.828 3.279 -13.695 1 97.88 398 SER A CA 1
ATOM 2981 C C . SER A 1 398 ? -1.341 4.145 -14.844 1 97.88 398 SER A C 1
ATOM 2983 O O . SER A 1 398 ? -2.1 5.09 -14.625 1 97.88 398 SER A O 1
ATOM 2985 N N . TRP A 1 399 ? -0.927 3.836 -16.078 1 97.69 399 TRP A N 1
ATOM 2986 C CA . TRP A 1 399 ? -1.501 4.492 -17.25 1 97.69 399 TRP A CA 1
ATOM 2987 C C . TRP A 1 399 ? -2.979 4.141 -17.391 1 97.69 399 TRP A C 1
ATOM 2989 O O . TRP A 1 399 ? -3.771 4.961 -17.859 1 97.69 399 TRP A O 1
ATOM 2999 N N . LYS A 1 400 ? -3.35 3.02 -16.953 1 95.88 400 LYS A N 1
ATOM 3000 C CA . LYS A 1 400 ? -4.707 2.504 -17.109 1 95.88 400 LYS A CA 1
ATOM 3001 C C . LYS A 1 400 ? -5.473 2.59 -15.789 1 95.88 400 LYS A C 1
ATOM 3003 O O . LYS A 1 400 ? -6.656 2.943 -15.773 1 95.88 400 LYS A O 1
ATOM 3008 N N . TYR A 1 401 ? -4.879 2.188 -14.742 1 95.81 401 TYR A N 1
ATOM 3009 C CA . TYR A 1 401 ? -5.574 2.023 -13.469 1 95.81 401 TYR A CA 1
ATOM 3010 C C . TYR A 1 401 ? -5.254 3.172 -12.523 1 95.81 401 TYR A C 1
ATOM 3012 O O . TYR A 1 401 ? -4.086 3.453 -12.25 1 95.81 401 TYR A O 1
ATOM 3020 N N . ALA A 1 402 ? -6.273 3.748 -11.93 1 94.62 402 ALA A N 1
ATOM 3021 C CA . ALA A 1 402 ? -6.125 4.793 -10.922 1 94.62 402 ALA A CA 1
ATOM 3022 C C . ALA A 1 402 ? -6.324 4.234 -9.516 1 94.62 402 ALA A C 1
ATOM 3024 O O . ALA A 1 402 ? -7.215 3.412 -9.289 1 94.62 402 ALA A O 1
ATOM 3025 N N . ALA A 1 403 ? -5.43 4.602 -8.57 1 91.88 403 ALA A N 1
ATOM 3026 C CA . ALA A 1 403 ? -5.578 4.41 -7.125 1 91.88 403 ALA A CA 1
ATOM 3027 C C . ALA A 1 403 ? -5.035 3.051 -6.695 1 91.88 403 ALA A C 1
ATOM 3029 O O . ALA A 1 403 ? -4.59 2.887 -5.555 1 91.88 403 ALA A O 1
ATOM 3030 N N . HIS A 1 404 ? -5.102 2.01 -7.605 1 95.06 404 HIS A N 1
ATOM 3031 C CA . HIS A 1 404 ? -4.734 0.692 -7.102 1 95.06 404 HIS A CA 1
ATOM 3032 C C . HIS A 1 404 ? -3.705 0.023 -8.008 1 95.06 404 HIS A C 1
ATOM 3034 O O . HIS A 1 404 ? -3.592 -1.205 -8.023 1 95.06 404 HIS A O 1
ATOM 3040 N N . ALA A 1 405 ? -2.998 0.827 -8.797 1 97.25 405 ALA A N 1
ATOM 3041 C CA . ALA A 1 405 ? -1.95 0.28 -9.656 1 97.25 405 ALA A CA 1
ATOM 3042 C C . ALA A 1 405 ? -0.87 -0.412 -8.828 1 97.25 405 ALA A C 1
ATOM 3044 O O . ALA A 1 405 ? -0.382 -1.48 -9.203 1 97.25 405 ALA A O 1
ATOM 3045 N N . TYR A 1 406 ? -0.462 0.175 -7.723 1 97.5 406 TYR A N 1
ATOM 3046 C CA . TYR A 1 406 ? 0.575 -0.434 -6.895 1 97.5 406 TYR A CA 1
ATOM 3047 C C . TYR A 1 406 ? 0.078 -1.73 -6.266 1 97.5 406 TYR A C 1
ATOM 3049 O O . TYR A 1 406 ? 0.813 -2.719 -6.203 1 97.5 406 TYR A O 1
ATOM 3057 N N . ALA A 1 407 ? -1.138 -1.747 -5.75 1 97.19 407 ALA A N 1
ATOM 3058 C CA . ALA A 1 407 ? -1.718 -2.975 -5.211 1 97.19 407 ALA A CA 1
ATOM 3059 C C . ALA A 1 407 ? -1.75 -4.074 -6.266 1 97.19 407 ALA A C 1
ATOM 3061 O O . ALA A 1 407 ? -1.441 -5.234 -5.977 1 97.19 407 ALA A O 1
ATOM 3062 N N . LEU A 1 408 ? -2.117 -3.723 -7.473 1 97.94 408 LEU A N 1
ATOM 3063 C CA . LEU A 1 408 ? -2.117 -4.68 -8.578 1 97.94 408 LEU A CA 1
ATOM 3064 C C . LEU A 1 408 ? -0.707 -5.184 -8.859 1 97.94 408 LEU A C 1
ATOM 3066 O O . LEU A 1 408 ? -0.509 -6.371 -9.125 1 97.94 408 LEU A O 1
ATOM 3070 N N . THR A 1 409 ? 0.237 -4.246 -8.812 1 98.19 409 THR A N 1
ATOM 3071 C CA . THR A 1 409 ? 1.63 -4.629 -9.016 1 98.19 409 THR A CA 1
ATOM 3072 C C . THR A 1 409 ? 2.049 -5.699 -8.008 1 98.19 409 THR A C 1
ATOM 3074 O O . THR A 1 409 ? 2.697 -6.68 -8.375 1 98.19 409 THR A O 1
ATOM 3077 N N . LEU A 1 410 ? 1.718 -5.5 -6.773 1 97.81 410 LEU A N 1
ATOM 3078 C CA . LEU A 1 410 ? 2.104 -6.457 -5.742 1 97.81 410 LEU A CA 1
ATOM 3079 C C . LEU A 1 410 ? 1.41 -7.797 -5.957 1 97.81 410 LEU A C 1
ATOM 3081 O O . LEU A 1 410 ? 2.025 -8.852 -5.789 1 97.81 410 LEU A O 1
ATOM 3085 N N . LYS A 1 411 ? 0.144 -7.797 -6.348 1 98.25 411 LYS A N 1
ATOM 3086 C CA . LYS A 1 411 ? -0.559 -9.039 -6.656 1 98.25 411 LYS A CA 1
ATOM 3087 C C . LYS A 1 411 ? 0.058 -9.734 -7.867 1 98.25 411 LYS A C 1
ATOM 3089 O O . LYS A 1 411 ? 0.28 -10.945 -7.852 1 98.25 411 LYS A O 1
ATOM 3094 N N . ASN A 1 412 ? 0.348 -8.922 -8.93 1 98.69 412 ASN A N 1
ATOM 3095 C CA . ASN A 1 412 ? 1.033 -9.477 -10.094 1 98.69 412 ASN A CA 1
ATOM 3096 C C . ASN A 1 412 ? 2.373 -10.094 -9.711 1 98.69 412 ASN A C 1
ATOM 3098 O O . ASN A 1 412 ? 2.783 -11.102 -10.281 1 98.69 412 ASN A O 1
ATOM 3102 N N . THR A 1 413 ? 3.061 -9.422 -8.812 1 98.44 413 THR A N 1
ATOM 3103 C CA . THR A 1 413 ? 4.328 -9.961 -8.336 1 98.44 413 THR A CA 1
ATOM 3104 C C . THR A 1 413 ? 4.133 -11.344 -7.727 1 98.44 413 THR A C 1
ATOM 3106 O O . THR A 1 413 ? 4.891 -12.273 -8.016 1 98.44 413 THR A O 1
ATOM 3109 N N . GLY A 1 414 ? 3.096 -11.5 -6.867 1 98.56 414 GLY A N 1
ATOM 3110 C CA . GLY A 1 414 ? 2.783 -12.812 -6.324 1 98.56 414 GLY A CA 1
ATOM 3111 C C . GLY A 1 414 ? 2.514 -13.852 -7.395 1 98.56 414 GLY A C 1
ATOM 3112 O O . GLY A 1 414 ? 2.988 -14.984 -7.297 1 98.56 414 GLY A O 1
ATOM 3113 N N . VAL A 1 415 ? 1.79 -13.477 -8.43 1 98.75 415 VAL A N 1
ATOM 3114 C CA . VAL A 1 415 ? 1.454 -14.352 -9.547 1 98.75 415 VAL A CA 1
ATOM 3115 C C . VAL A 1 415 ? 2.732 -14.844 -10.211 1 98.75 415 VAL A C 1
ATOM 3117 O O . VAL A 1 415 ? 2.91 -16.047 -10.406 1 98.75 415 VAL A O 1
ATOM 3120 N N . LEU A 1 416 ? 3.602 -13.938 -10.508 1 98.81 416 LEU A N 1
ATOM 3121 C CA . LEU A 1 416 ? 4.836 -14.289 -11.203 1 98.81 416 LEU A CA 1
ATOM 3122 C C . LEU A 1 416 ? 5.734 -15.141 -10.305 1 98.81 416 LEU A C 1
ATOM 3124 O O . LEU A 1 416 ? 6.332 -16.109 -10.766 1 98.81 416 LEU A O 1
ATOM 3128 N N . LEU A 1 417 ? 5.844 -14.766 -9.07 1 98.75 417 LEU A N 1
ATOM 3129 C CA . LEU A 1 417 ? 6.699 -15.508 -8.148 1 98.75 417 LEU A CA 1
ATOM 3130 C C . LEU A 1 417 ? 6.219 -16.953 -8 1 98.75 417 LEU A C 1
ATOM 3132 O O . LEU A 1 417 ? 7.031 -17.875 -7.949 1 98.75 417 LEU A O 1
ATOM 3136 N N . GLN A 1 418 ? 4.883 -17.125 -7.91 1 98.75 418 GLN A N 1
ATOM 3137 C CA . GLN A 1 418 ? 4.348 -18.484 -7.852 1 98.75 418 GLN A CA 1
ATOM 3138 C C . GLN A 1 418 ? 4.645 -19.25 -9.133 1 98.75 418 GLN A C 1
ATOM 3140 O O . GLN A 1 418 ? 4.957 -20.438 -9.094 1 98.75 418 GLN A O 1
ATOM 3145 N N . THR A 1 419 ? 4.547 -18.594 -10.281 1 98.88 419 THR A N 1
ATOM 3146 C CA . THR A 1 419 ? 4.859 -19.219 -11.562 1 98.88 419 THR A CA 1
ATOM 3147 C C . THR A 1 419 ? 6.328 -19.625 -11.625 1 98.88 419 THR A C 1
ATOM 3149 O O . THR A 1 419 ? 6.645 -20.766 -11.984 1 98.88 419 THR A O 1
ATOM 3152 N N . LEU A 1 420 ? 7.219 -18.703 -11.195 1 98.81 420 LEU A N 1
ATOM 3153 C CA . LEU A 1 420 ? 8.648 -19 -11.133 1 98.81 420 LEU A CA 1
ATOM 3154 C C . LEU A 1 420 ? 8.914 -20.203 -10.242 1 98.81 420 LEU A C 1
ATOM 3156 O O . LEU A 1 420 ? 9.719 -21.078 -10.594 1 98.81 420 LEU A O 1
ATOM 3160 N N . HIS A 1 421 ? 8.242 -20.234 -9.148 1 98.81 421 HIS A N 1
ATOM 3161 C CA . HIS A 1 421 ? 8.461 -21.297 -8.172 1 98.81 421 HIS A CA 1
ATOM 3162 C C . HIS A 1 421 ? 8.008 -22.641 -8.711 1 98.81 421 HIS A C 1
ATOM 3164 O O . HIS A 1 421 ? 8.703 -23.656 -8.562 1 98.81 421 HIS A O 1
ATOM 3170 N N . LEU A 1 422 ? 6.82 -22.703 -9.32 1 98.69 422 LEU A N 1
ATOM 3171 C CA . LEU A 1 422 ? 6.301 -23.938 -9.867 1 98.69 422 LEU A CA 1
ATOM 3172 C C . LEU A 1 422 ? 7.168 -24.438 -11.016 1 98.69 422 LEU A C 1
ATOM 3174 O O . LEU A 1 422 ? 7.422 -25.641 -11.141 1 98.69 422 LEU A O 1
ATOM 3178 N N . VAL A 1 423 ? 7.656 -23.547 -11.867 1 98.25 423 VAL A N 1
ATOM 3179 C CA . VAL A 1 423 ? 8.539 -23.953 -12.961 1 98.25 423 VAL A CA 1
ATOM 3180 C C . VAL A 1 423 ? 9.836 -24.516 -12.398 1 98.25 423 VAL A C 1
ATOM 3182 O O . VAL A 1 423 ? 10.336 -25.531 -12.883 1 98.25 423 VAL A O 1
ATOM 3185 N N . ALA A 1 424 ? 10.406 -23.844 -11.383 1 98.38 424 ALA A N 1
ATOM 3186 C CA . ALA A 1 424 ? 11.609 -24.375 -10.742 1 98.38 424 ALA A CA 1
ATOM 3187 C C . ALA A 1 424 ? 11.375 -25.781 -10.219 1 98.38 424 ALA A C 1
ATOM 3189 O O . ALA A 1 424 ? 12.211 -26.672 -10.391 1 98.38 424 ALA A O 1
ATOM 3190 N N . THR A 1 425 ? 10.219 -26 -9.594 1 97.81 425 THR A N 1
ATOM 3191 C CA . THR A 1 425 ? 9.852 -27.297 -9.055 1 97.81 425 THR A CA 1
ATOM 3192 C C . THR A 1 425 ? 9.75 -28.344 -10.172 1 97.81 425 THR A C 1
ATOM 3194 O O . THR A 1 425 ? 10.273 -29.453 -10.047 1 97.81 425 THR A O 1
ATOM 3197 N N . ALA A 1 426 ? 9.109 -27.984 -11.266 1 97.06 426 ALA A N 1
ATOM 3198 C CA . ALA A 1 426 ? 8.953 -28.875 -12.406 1 97.06 426 ALA A CA 1
ATOM 3199 C C . ALA A 1 426 ? 10.305 -29.266 -12.977 1 97.06 426 ALA A C 1
ATOM 3201 O O . ALA A 1 426 ? 10.484 -30.391 -13.469 1 97.06 426 ALA A O 1
ATOM 3202 N N . MET A 1 427 ? 11.281 -28.422 -12.93 1 96.19 427 MET A N 1
ATOM 3203 C CA . MET A 1 427 ? 12.594 -28.641 -13.523 1 96.19 427 MET A CA 1
ATOM 3204 C C . MET A 1 427 ? 13.539 -29.312 -12.531 1 96.19 427 MET A C 1
ATOM 3206 O O . MET A 1 427 ? 14.68 -29.625 -12.867 1 96.19 427 MET A O 1
ATOM 3210 N N . GLY A 1 428 ? 13.055 -29.453 -11.242 1 96 428 GLY A N 1
ATOM 3211 C CA . GLY A 1 428 ? 13.875 -30.078 -10.219 1 96 428 GLY A CA 1
ATOM 3212 C C . GLY A 1 428 ? 14.953 -29.156 -9.672 1 96 428 GLY A C 1
ATOM 3213 O O . GLY A 1 428 ? 16.016 -29.625 -9.234 1 96 428 GLY A O 1
ATOM 3214 N N . LEU A 1 429 ? 14.742 -27.859 -9.742 1 97.62 429 LEU A N 1
ATOM 3215 C CA . LEU A 1 429 ? 15.68 -26.859 -9.234 1 97.62 429 LEU A CA 1
ATOM 3216 C C . LEU A 1 429 ? 15.289 -26.406 -7.832 1 97.62 429 LEU A C 1
ATOM 3218 O O . LEU A 1 429 ? 14.125 -26.531 -7.441 1 97.62 429 LEU A O 1
ATOM 3222 N N . SER A 1 430 ? 16.281 -25.969 -7.07 1 97.38 430 SER A N 1
ATOM 3223 C CA . SER A 1 430 ? 16.047 -25.391 -5.75 1 97.38 430 SER A CA 1
ATOM 3224 C C . SER A 1 430 ? 15.664 -23.922 -5.848 1 97.38 430 SER A C 1
ATOM 3226 O O . SER A 1 430 ? 16.391 -23.125 -6.445 1 97.38 430 SER A O 1
ATOM 3228 N N . GLY A 1 431 ? 14.539 -23.547 -5.297 1 97.25 431 GLY A N 1
ATOM 3229 C CA . GLY A 1 431 ? 14.094 -22.172 -5.375 1 97.25 431 GLY A CA 1
ATOM 3230 C C . GLY A 1 431 ? 13.336 -21.719 -4.141 1 97.25 431 GLY A C 1
ATOM 3231 O O . GLY A 1 431 ? 12.773 -22.547 -3.418 1 97.25 431 GLY A O 1
ATOM 3232 N N . CYS A 1 432 ? 13.344 -20.453 -3.951 1 97.88 432 CYS A N 1
ATOM 3233 C CA . CYS A 1 432 ? 12.648 -19.844 -2.816 1 97.88 432 CYS A CA 1
ATOM 3234 C C . CYS A 1 432 ? 12.258 -18.406 -3.113 1 97.88 432 CYS A C 1
ATOM 3236 O O . CYS A 1 432 ? 13.078 -17.625 -3.607 1 97.88 432 CYS A O 1
ATOM 3238 N N . ILE A 1 433 ? 11.008 -18.078 -2.781 1 97.94 433 ILE A N 1
ATOM 3239 C CA . ILE A 1 433 ? 10.492 -16.719 -2.918 1 97.94 433 ILE A CA 1
ATOM 3240 C C . ILE A 1 433 ? 11 -15.867 -1.764 1 97.94 433 ILE A C 1
ATOM 3242 O O . ILE A 1 433 ? 11.031 -16.312 -0.614 1 97.94 433 ILE A O 1
ATOM 3246 N N . LEU A 1 434 ? 11.438 -14.68 -2.086 1 94.62 434 LEU A N 1
ATOM 3247 C CA . LEU A 1 434 ? 11.75 -13.672 -1.077 1 94.62 434 LEU A CA 1
ATOM 3248 C C . LEU A 1 434 ? 10.664 -12.602 -1.025 1 94.62 434 LEU A C 1
ATOM 3250 O O . LEU A 1 434 ? 10.469 -11.859 -1.995 1 94.62 434 LEU A O 1
ATOM 3254 N N . GLY A 1 435 ? 9.906 -12.484 0.061 1 84.19 435 GLY A N 1
ATOM 3255 C CA . GLY A 1 435 ? 8.742 -11.625 0.171 1 84.19 435 GLY A CA 1
ATOM 3256 C C . GLY A 1 435 ? 9.094 -10.172 0.427 1 84.19 435 GLY A C 1
ATOM 3257 O O . GLY A 1 435 ? 8.312 -9.273 0.106 1 84.19 435 GLY A O 1
ATOM 3258 N N . GLY A 1 436 ? 10.164 -9.906 1.141 1 81.44 436 GLY A N 1
ATOM 3259 C CA . GLY A 1 436 ? 10.57 -8.562 1.511 1 81.44 436 GLY A CA 1
ATOM 3260 C C . GLY A 1 436 ? 11.859 -8.125 0.835 1 81.44 436 GLY A C 1
ATOM 3261 O O . GLY A 1 436 ? 12.156 -8.547 -0.282 1 81.44 436 GLY A O 1
ATOM 3262 N N . GLY A 1 437 ? 12.492 -7.188 1.212 1 75.25 437 GLY A N 1
ATOM 3263 C CA . GLY A 1 437 ? 13.797 -6.742 0.739 1 75.25 437 GLY A CA 1
ATOM 3264 C C . GLY A 1 437 ? 13.938 -5.23 0.723 1 75.25 437 GLY A C 1
ATOM 3265 O O . GLY A 1 437 ? 12.953 -4.508 0.896 1 75.25 437 GLY A O 1
ATOM 3266 N N . ASP A 1 438 ? 15.195 -4.957 0.598 1 77.81 438 ASP A N 1
ATOM 3267 C CA . ASP A 1 438 ? 15.555 -3.547 0.483 1 77.81 438 ASP A CA 1
ATOM 3268 C C . ASP A 1 438 ? 15.312 -3.031 -0.933 1 77.81 438 ASP A C 1
ATOM 3270 O O . ASP A 1 438 ? 15.508 -3.76 -1.907 1 77.81 438 ASP A O 1
ATOM 3274 N N . GLY A 1 439 ? 14.516 -1.994 -1.033 1 80.69 439 GLY A N 1
ATOM 3275 C CA . GLY A 1 439 ? 14.281 -1.41 -2.346 1 80.69 439 GLY A CA 1
ATOM 3276 C C . GLY A 1 439 ? 15.5 -0.693 -2.898 1 80.69 439 GLY A C 1
ATOM 3277 O O . GLY A 1 439 ? 15.664 -0.588 -4.117 1 80.69 439 GLY A O 1
ATOM 3278 N N . GLU A 1 440 ? 16.422 -0.416 -2.105 1 85.69 440 GLU A N 1
ATOM 3279 C CA . GLU A 1 440 ? 17.531 0.441 -2.535 1 85.69 440 GLU A CA 1
ATOM 3280 C C . GLU A 1 440 ? 18.672 -0.382 -3.127 1 85.69 440 GLU A C 1
ATOM 3282 O O . GLU A 1 440 ? 19.281 0.023 -4.117 1 85.69 440 GLU A O 1
ATOM 3287 N N . THR A 1 441 ? 18.938 -1.519 -2.578 1 90.31 441 THR A N 1
ATOM 3288 C CA . THR A 1 441 ? 20.062 -2.336 -3.02 1 90.31 441 THR A CA 1
ATOM 3289 C C . THR A 1 441 ? 19.875 -2.771 -4.469 1 90.31 441 THR A C 1
ATOM 3291 O O . THR A 1 441 ? 20.734 -2.514 -5.316 1 90.31 441 THR A O 1
ATOM 3294 N N . PRO A 1 442 ? 18.734 -3.334 -4.793 1 94.31 442 PRO A N 1
ATOM 3295 C CA . PRO A 1 442 ? 18.578 -3.713 -6.199 1 94.31 442 PRO A CA 1
ATOM 3296 C C . PRO A 1 442 ? 18.469 -2.506 -7.125 1 94.31 442 PRO A C 1
ATOM 3298 O O . PRO A 1 442 ? 18.938 -2.553 -8.266 1 94.31 442 PRO A O 1
ATOM 3301 N N . ALA A 1 443 ? 17.812 -1.456 -6.652 1 93.5 443 ALA A N 1
ATOM 3302 C CA . ALA A 1 443 ? 17.688 -0.263 -7.488 1 93.5 443 ALA A CA 1
ATOM 3303 C C . ALA A 1 443 ? 19.062 0.287 -7.859 1 93.5 443 ALA A C 1
ATOM 3305 O O . ALA A 1 443 ? 19.297 0.659 -9.016 1 93.5 443 ALA A O 1
ATOM 3306 N N . ARG A 1 444 ? 19.922 0.318 -6.914 1 91.62 444 ARG A N 1
ATOM 3307 C CA . ARG A 1 444 ? 21.281 0.803 -7.152 1 91.62 444 ARG A CA 1
ATOM 3308 C C . ARG A 1 444 ? 22.062 -0.166 -8.031 1 91.62 444 ARG A C 1
ATOM 3310 O O . ARG A 1 444 ? 22.734 0.251 -8.977 1 91.62 444 ARG A O 1
ATOM 3317 N N . ALA A 1 445 ? 21.953 -1.386 -7.738 1 95.44 445 ALA A N 1
ATOM 3318 C CA . ALA A 1 445 ? 22.719 -2.4 -8.469 1 95.44 445 ALA A CA 1
ATOM 3319 C C . ALA A 1 445 ? 22.344 -2.395 -9.953 1 95.44 445 ALA A C 1
ATOM 3321 O O . ALA A 1 445 ? 23.234 -2.457 -10.812 1 95.44 445 ALA A O 1
ATOM 3322 N N . PHE A 1 446 ? 21.078 -2.248 -10.234 1 96.31 446 PHE A N 1
ATOM 3323 C CA . PHE A 1 446 ? 20.625 -2.412 -11.609 1 96.31 446 PHE A CA 1
ATOM 3324 C C . PHE A 1 446 ? 20.391 -1.056 -12.258 1 96.31 446 PHE A C 1
ATOM 3326 O O . PHE A 1 446 ? 20 -0.985 -13.43 1 96.31 446 PHE A O 1
ATOM 3333 N N . GLY A 1 447 ? 20.578 0.017 -11.539 1 94.38 447 GLY A N 1
ATOM 3334 C CA . GLY A 1 447 ? 20.406 1.352 -12.086 1 94.38 447 GLY A CA 1
ATOM 3335 C C . GLY A 1 447 ? 18.953 1.663 -12.43 1 94.38 447 GLY A C 1
ATOM 3336 O O . GLY A 1 447 ? 18.672 2.211 -13.5 1 94.38 447 GLY A O 1
ATOM 3337 N N . LEU A 1 448 ? 18.062 1.316 -11.547 1 95.06 448 LEU A N 1
ATOM 3338 C CA . LEU A 1 448 ? 16.641 1.526 -11.812 1 95.06 448 LEU A CA 1
ATOM 3339 C C . LEU A 1 448 ? 16.25 2.967 -11.508 1 95.06 448 LEU A C 1
ATOM 3341 O O . LEU A 1 448 ? 16.703 3.551 -10.523 1 95.06 448 LEU A O 1
ATOM 3345 N N . ARG A 1 449 ? 15.492 3.584 -12.352 1 92.81 449 ARG A N 1
ATOM 3346 C CA . ARG A 1 449 ? 15.023 4.953 -12.172 1 92.81 449 ARG A CA 1
ATOM 3347 C C . ARG A 1 449 ? 13.953 5.031 -11.094 1 92.81 449 ARG A C 1
ATOM 3349 O O . ARG A 1 449 ? 12.953 4.309 -11.148 1 92.81 449 ARG A O 1
ATOM 3356 N N . PRO A 1 450 ? 14.062 5.934 -10.18 1 90.62 450 PRO A N 1
ATOM 3357 C CA . PRO A 1 450 ? 13.102 6.039 -9.078 1 90.62 450 PRO A CA 1
ATOM 3358 C C . PRO A 1 450 ? 11.672 6.25 -9.555 1 90.62 450 PRO A C 1
ATOM 3360 O O . PRO A 1 450 ? 11.438 7.004 -10.508 1 90.62 450 PRO A O 1
ATOM 3363 N N . HIS A 1 451 ? 10.711 5.52 -9.031 1 93.12 451 HIS A N 1
ATOM 3364 C CA . HIS A 1 451 ? 9.266 5.621 -9.211 1 93.12 451 HIS A CA 1
ATOM 3365 C C . HIS A 1 451 ? 8.859 5.195 -10.617 1 93.12 451 HIS A C 1
ATOM 3367 O O . HIS A 1 451 ? 7.672 5.137 -10.938 1 93.12 451 HIS A O 1
ATOM 3373 N N . THR A 1 452 ? 9.82 4.918 -11.461 1 95.12 452 THR A N 1
ATOM 3374 C CA . THR A 1 452 ? 9.523 4.449 -12.812 1 95.12 452 THR A CA 1
ATOM 3375 C C . THR A 1 452 ? 9.648 2.932 -12.898 1 95.12 452 THR A C 1
ATOM 3377 O O . THR A 1 452 ? 8.758 2.258 -13.406 1 95.12 452 THR A O 1
ATOM 3380 N N . GLU A 1 453 ? 10.797 2.475 -12.5 1 96.19 453 GLU A N 1
ATOM 3381 C CA . GLU A 1 453 ? 11.047 1.045 -12.344 1 96.19 453 GLU A CA 1
ATOM 3382 C C . GLU A 1 453 ? 11.391 0.698 -10.898 1 96.19 453 GLU A C 1
ATOM 3384 O O . GLU A 1 453 ? 12.484 1.029 -10.422 1 96.19 453 GLU A O 1
ATOM 3389 N N . ILE A 1 454 ? 10.523 -0.006 -10.258 1 96.12 454 ILE A N 1
ATOM 3390 C CA . ILE A 1 454 ? 10.664 -0.179 -8.812 1 96.12 454 ILE A CA 1
ATOM 3391 C C . ILE A 1 454 ? 10.797 -1.664 -8.484 1 96.12 454 ILE A C 1
ATOM 3393 O O . ILE A 1 454 ? 10.047 -2.492 -9 1 96.12 454 ILE A O 1
ATOM 3397 N N . PRO A 1 455 ? 11.836 -2.08 -7.652 1 96.31 455 PRO A N 1
ATOM 3398 C CA . PRO A 1 455 ? 11.891 -3.465 -7.176 1 96.31 455 PRO A CA 1
ATOM 3399 C C . PRO A 1 455 ? 10.688 -3.834 -6.309 1 96.31 455 PRO A C 1
ATOM 3401 O O . PRO A 1 455 ? 10.32 -3.08 -5.402 1 96.31 455 PRO A O 1
ATOM 3404 N N . VAL A 1 456 ? 10.055 -4.984 -6.551 1 96.69 456 VAL A N 1
ATOM 3405 C CA . VAL A 1 456 ? 8.812 -5.297 -5.848 1 96.69 456 VAL A CA 1
ATOM 3406 C C . VAL A 1 456 ? 8.836 -6.746 -5.375 1 96.69 456 VAL A C 1
ATOM 3408 O O . VAL A 1 456 ? 7.895 -7.207 -4.719 1 96.69 456 VAL A O 1
ATOM 3411 N N . GLY A 1 457 ? 9.836 -7.527 -5.625 1 96.06 457 GLY A N 1
ATOM 3412 C CA . GLY A 1 457 ? 9.969 -8.914 -5.207 1 96.06 457 GLY A CA 1
ATOM 3413 C C . GLY A 1 457 ? 11.297 -9.531 -5.621 1 96.06 457 GLY A C 1
ATOM 3414 O O . GLY A 1 457 ? 12.078 -8.914 -6.34 1 96.06 457 GLY A O 1
ATOM 3415 N N . ALA A 1 458 ? 11.516 -10.711 -5.152 1 97.31 458 ALA A N 1
ATOM 3416 C CA . ALA A 1 458 ? 12.742 -11.414 -5.504 1 97.31 458 ALA A CA 1
ATOM 3417 C C . ALA A 1 458 ? 12.562 -12.922 -5.391 1 97.31 458 ALA A C 1
ATOM 3419 O O . ALA A 1 458 ? 11.602 -13.398 -4.789 1 97.31 458 ALA A O 1
ATOM 3420 N N . PHE A 1 459 ? 13.391 -13.625 -6.012 1 98.19 459 PHE A N 1
ATOM 3421 C CA . PHE A 1 459 ? 13.453 -15.078 -6.035 1 98.19 459 PHE A CA 1
ATOM 3422 C C . PHE A 1 459 ? 14.898 -15.562 -6.066 1 98.19 459 PHE A C 1
ATOM 3424 O O . PHE A 1 459 ? 15.727 -15.008 -6.793 1 98.19 459 PHE A O 1
ATOM 3431 N N . VAL A 1 460 ? 15.234 -16.484 -5.227 1 98.19 460 VAL A N 1
ATOM 3432 C CA . VAL A 1 460 ? 16.562 -17.094 -5.305 1 98.19 460 VAL A CA 1
ATOM 3433 C C . VAL A 1 460 ? 16.469 -18.5 -5.898 1 98.19 460 VAL A C 1
ATOM 3435 O O . VAL A 1 460 ? 15.508 -19.219 -5.625 1 98.19 460 VAL A O 1
ATOM 3438 N N . LEU A 1 461 ? 17.406 -18.844 -6.734 1 98.38 461 LEU A N 1
ATOM 3439 C CA . LEU A 1 461 ? 17.406 -20.078 -7.512 1 98.38 461 LEU A CA 1
ATOM 3440 C C . LEU A 1 461 ? 18.781 -20.734 -7.492 1 98.38 461 LEU A C 1
ATOM 3442 O O . LEU A 1 461 ? 19.797 -20.047 -7.473 1 98.38 461 LEU A O 1
ATOM 3446 N N . GLY A 1 462 ? 18.812 -22.016 -7.469 1 97.94 462 GLY A N 1
ATOM 3447 C CA . GLY A 1 462 ? 20.047 -22.797 -7.602 1 97.94 462 GLY A CA 1
ATOM 3448 C C . GLY A 1 462 ? 19.797 -24.219 -8.07 1 97.94 462 GLY A C 1
ATOM 3449 O O . GLY A 1 462 ? 18.656 -24.609 -8.281 1 97.94 462 GLY A O 1
ATOM 3450 N N . SER A 1 463 ? 20.906 -24.938 -8.312 1 96.12 463 SER A N 1
ATOM 3451 C CA . SER A 1 463 ? 20.828 -26.344 -8.68 1 96.12 463 SER A CA 1
ATOM 3452 C C . SER A 1 463 ? 20.266 -27.188 -7.535 1 96.12 463 SER A C 1
ATOM 3454 O O . SER A 1 463 ? 20.266 -26.75 -6.383 1 96.12 463 SER A O 1
ATOM 3456 N N . ALA A 1 464 ? 19.719 -28.359 -7.922 1 92.69 464 ALA A N 1
ATOM 3457 C CA . ALA A 1 464 ? 19.141 -29.266 -6.926 1 92.69 464 ALA A CA 1
ATOM 3458 C C . ALA A 1 464 ? 20.141 -29.578 -5.816 1 92.69 464 ALA A C 1
ATOM 3460 O O . ALA A 1 464 ? 21.312 -29.812 -6.086 1 92.69 464 ALA A O 1
ATOM 3461 N N . ALA A 1 465 ? 19.453 -29.594 -4.684 1 83.5 465 ALA A N 1
ATOM 3462 C CA . ALA A 1 465 ? 20.297 -29.953 -3.537 1 83.5 465 ALA A CA 1
ATOM 3463 C C . ALA A 1 465 ? 20.875 -31.344 -3.701 1 83.5 465 ALA A C 1
ATOM 3465 O O . ALA A 1 465 ? 20.203 -32.25 -4.188 1 83.5 465 ALA A O 1
ATOM 3466 N N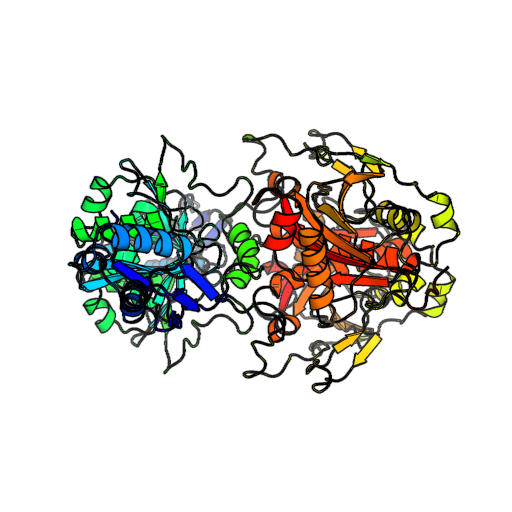 . GLY A 1 466 ? 21.984 -31.625 -3.484 1 82.06 466 GLY A N 1
ATOM 3467 C CA . GLY A 1 466 ? 22.625 -32.938 -3.566 1 82.06 466 GLY A CA 1
ATOM 3468 C C . GLY A 1 466 ? 23.297 -33.188 -4.898 1 82.06 466 GLY A C 1
ATOM 3469 O O . GLY A 1 466 ? 23.969 -34.188 -5.082 1 82.06 466 GLY A O 1
ATOM 3470 N N . ARG A 1 467 ? 22.891 -32.281 -5.867 1 76.75 467 ARG A N 1
ATOM 3471 C CA . ARG A 1 467 ? 23.609 -32.406 -7.133 1 76.75 467 ARG A CA 1
ATOM 3472 C C . ARG A 1 467 ? 25.125 -32.344 -6.918 1 76.75 467 ARG A C 1
ATOM 3474 O O . ARG A 1 467 ? 25.641 -31.391 -6.363 1 76.75 467 ARG A O 1
ATOM 3481 N N . ARG A 1 468 ? 25.781 -33.562 -7.324 1 66.56 468 ARG A N 1
ATOM 3482 C CA . ARG A 1 468 ? 27.203 -33.719 -7.102 1 66.56 468 ARG A CA 1
ATOM 3483 C C . ARG A 1 468 ? 28.016 -33 -8.195 1 66.56 468 ARG A C 1
ATOM 3485 O O . ARG A 1 468 ? 27.469 -32.719 -9.266 1 66.56 468 ARG A O 1
ATOM 3492 N N . LEU A 1 469 ? 29.203 -32.5 -7.773 1 66.25 469 LEU A N 1
ATOM 3493 C CA . LEU A 1 469 ? 30.094 -31.828 -8.711 1 66.25 469 LEU A CA 1
ATOM 3494 C C . LEU A 1 469 ? 30.328 -32.688 -9.953 1 66.25 469 LEU A C 1
ATOM 3496 O O . LEU A 1 469 ? 30.5 -33.906 -9.844 1 66.25 469 LEU A O 1
ATOM 3500 N N . ARG A 1 470 ? 30.094 -32.219 -11.203 1 50.59 470 ARG A N 1
ATOM 3501 C CA . ARG A 1 470 ? 30.469 -32.938 -12.422 1 50.59 470 ARG A CA 1
ATOM 3502 C C . ARG A 1 470 ? 31.984 -32.906 -12.625 1 50.59 470 ARG A C 1
ATOM 3504 O O . ARG A 1 470 ? 32.656 -31.938 -12.266 1 50.59 470 ARG A O 1
ATOM 3511 N N . MET B 1 1 ? 24.953 31.609 5.203 1 46.78 1 MET B N 1
ATOM 3512 C CA . MET B 1 1 ? 24.922 30.281 5.789 1 46.78 1 MET B CA 1
ATOM 3513 C C . MET B 1 1 ? 23.641 30.062 6.59 1 46.78 1 MET B C 1
ATOM 3515 O O . MET B 1 1 ? 23.047 31.031 7.094 1 46.78 1 MET B O 1
ATOM 3519 N N . SER B 1 2 ? 23.094 28.922 6.527 1 58.78 2 SER B N 1
ATOM 3520 C CA . SER B 1 2 ? 21.797 28.656 7.152 1 58.78 2 SER B CA 1
ATOM 3521 C C . SER B 1 2 ? 21.828 28.984 8.641 1 58.78 2 SER B C 1
ATOM 3523 O O . SER B 1 2 ? 22.797 28.656 9.328 1 58.78 2 SER B O 1
ATOM 3525 N N . ALA B 1 3 ? 20.953 29.938 9.117 1 78.19 3 ALA B N 1
ATOM 3526 C CA . ALA B 1 3 ? 20.781 30.438 10.477 1 78.19 3 ALA B CA 1
ATOM 3527 C C . ALA B 1 3 ? 20.266 29.344 11.406 1 78.19 3 ALA B C 1
ATOM 3529 O O . ALA B 1 3 ? 20.156 29.547 12.617 1 78.19 3 ALA B O 1
ATOM 3530 N N . LEU B 1 4 ? 20.297 28.078 10.828 1 92.19 4 LEU B N 1
ATOM 3531 C CA . LEU B 1 4 ? 19.766 27 11.648 1 92.19 4 LEU B CA 1
ATOM 3532 C C . LEU B 1 4 ? 20.812 26.5 12.633 1 92.19 4 LEU B C 1
ATOM 3534 O O . LEU B 1 4 ? 22.016 26.469 12.312 1 92.19 4 LEU B O 1
ATOM 3538 N N . LEU B 1 5 ? 20.422 26.172 13.742 1 95.38 5 LEU B N 1
ATOM 3539 C CA . LEU B 1 5 ? 21.312 25.5 14.68 1 95.38 5 LEU B CA 1
ATOM 3540 C C . LEU B 1 5 ? 21.5 24.031 14.297 1 95.38 5 LEU B C 1
ATOM 3542 O O . LEU B 1 5 ? 20.641 23.453 13.617 1 95.38 5 LEU B O 1
ATOM 3546 N N . LEU B 1 6 ? 22.609 23.484 14.641 1 95.19 6 LEU B N 1
ATOM 3547 C CA . LEU B 1 6 ? 22.922 22.094 14.328 1 95.19 6 LEU B CA 1
ATOM 3548 C C . LEU B 1 6 ? 23.234 21.297 15.594 1 95.19 6 LEU B C 1
ATOM 3550 O O . LEU B 1 6 ? 23.703 21.859 16.578 1 95.19 6 LEU B O 1
ATOM 3554 N N . SER B 1 7 ? 22.875 20.141 15.594 1 96 7 SER B N 1
ATOM 3555 C CA . SER B 1 7 ? 23.328 19.172 16.594 1 96 7 SER B CA 1
ATOM 3556 C C . SER B 1 7 ? 23.516 17.781 15.977 1 96 7 SER B C 1
ATOM 3558 O O . SER B 1 7 ? 23 17.516 14.891 1 96 7 SER B O 1
ATOM 3560 N N . LEU B 1 8 ? 24.328 16.953 16.578 1 95.25 8 LEU B N 1
ATOM 3561 C CA . LEU B 1 8 ? 24.406 15.547 16.172 1 95.25 8 LEU B CA 1
ATOM 3562 C C . LEU B 1 8 ? 23.234 14.758 16.734 1 95.25 8 LEU B C 1
ATOM 3564 O O . LEU B 1 8 ? 22.75 15.047 17.828 1 95.25 8 LEU B O 1
ATOM 3568 N N . ALA B 1 9 ? 22.766 13.82 15.945 1 93.75 9 ALA B N 1
ATOM 3569 C CA . ALA B 1 9 ? 21.625 13 16.328 1 93.75 9 ALA B CA 1
ATOM 3570 C C . ALA B 1 9 ? 21.859 12.312 17.672 1 93.75 9 ALA B C 1
ATOM 3572 O O . ALA B 1 9 ? 23 11.961 18 1 93.75 9 ALA B O 1
ATOM 3573 N N . PRO B 1 10 ? 20.766 12.148 18.438 1 88.94 10 PRO B N 1
ATOM 3574 C CA . PRO B 1 10 ? 20.906 11.461 19.719 1 88.94 10 PRO B CA 1
ATOM 3575 C C . PRO B 1 10 ? 21.594 10.102 19.578 1 88.94 10 PRO B C 1
ATOM 3577 O O . PRO B 1 10 ? 21.328 9.367 18.625 1 88.94 10 PRO B O 1
ATOM 3580 N N . GLY B 1 11 ? 22.484 9.805 20.469 1 89.5 11 GLY B N 1
ATOM 3581 C CA . GLY B 1 11 ? 23.188 8.531 20.453 1 89.5 11 GLY B CA 1
ATOM 3582 C C . GLY B 1 11 ? 24.531 8.602 19.719 1 89.5 11 GLY B C 1
ATOM 3583 O O . GLY B 1 11 ? 25.312 7.656 19.781 1 89.5 11 GLY B O 1
ATOM 3584 N N . THR B 1 12 ? 24.797 9.688 19.078 1 94.25 12 THR B N 1
ATOM 3585 C CA . THR B 1 12 ? 26.078 9.875 18.391 1 94.25 12 THR B CA 1
ATOM 3586 C C . THR B 1 12 ? 27.188 10.172 19.375 1 94.25 12 THR B C 1
ATOM 3588 O O . THR B 1 12 ? 27 10.93 20.328 1 94.25 12 THR B O 1
ATOM 3591 N N . THR B 1 13 ? 28.328 9.555 19.156 1 95.38 13 THR B N 1
ATOM 3592 C CA . THR B 1 13 ? 29.5 9.789 20 1 95.38 13 THR B CA 1
ATOM 3593 C C . THR B 1 13 ? 30.719 10.141 19.156 1 95.38 13 THR B C 1
ATOM 3595 O O . THR B 1 13 ? 30.797 9.766 17.984 1 95.38 13 THR B O 1
ATOM 3598 N N . VAL B 1 14 ? 31.641 10.844 19.781 1 94.88 14 VAL B N 1
ATOM 3599 C CA . VAL B 1 14 ? 32.875 11.305 19.125 1 94.88 14 VAL B CA 1
ATOM 3600 C C . VAL B 1 14 ? 34.094 10.711 19.828 1 94.88 14 VAL B C 1
ATOM 3602 O O . VAL B 1 14 ? 34.219 10.789 21.047 1 94.88 14 VAL B O 1
ATOM 3605 N N . HIS B 1 15 ? 34.938 10.109 18.969 1 93 15 HIS B N 1
ATOM 3606 C CA . HIS B 1 15 ? 36.125 9.492 19.484 1 93 15 HIS B CA 1
ATOM 3607 C C . HIS B 1 15 ? 37.375 10.055 18.812 1 93 15 HIS B C 1
ATOM 3609 O O . HIS B 1 15 ? 37.375 10.359 17.609 1 93 15 HIS B O 1
ATOM 3615 N N . HIS B 1 16 ? 38.406 10.258 19.562 1 88.5 16 HIS B N 1
ATOM 3616 C CA . HIS B 1 16 ? 39.688 10.688 19.031 1 88.5 16 HIS B CA 1
ATOM 3617 C C . HIS B 1 16 ? 40.844 10.008 19.75 1 88.5 16 HIS B C 1
ATOM 3619 O O . HIS B 1 16 ? 40.719 9.586 20.906 1 88.5 16 HIS B O 1
ATOM 3625 N N . ASP B 1 17 ? 42 9.688 19.094 1 78 17 ASP B N 1
ATOM 3626 C CA . ASP B 1 17 ? 43.156 8.977 19.625 1 78 17 ASP B CA 1
ATOM 3627 C C . ASP B 1 17 ? 44.031 9.898 20.484 1 78 17 ASP B C 1
ATOM 3629 O O . ASP B 1 17 ? 45.188 9.586 20.766 1 78 17 ASP B O 1
ATOM 3633 N N . GLY B 1 18 ? 43.594 10.93 21.062 1 72 18 GLY B N 1
ATOM 3634 C CA . GLY B 1 18 ? 44.25 11.742 22.078 1 72 18 GLY B CA 1
ATOM 3635 C C . GLY B 1 18 ? 45.188 12.758 21.484 1 72 18 GLY B C 1
ATOM 3636 O O . GLY B 1 18 ? 45.562 13.727 22.141 1 72 18 GLY B O 1
ATOM 3637 N N . ASP B 1 19 ? 45.719 12.484 20.312 1 75.12 19 ASP B N 1
ATOM 3638 C CA . ASP B 1 19 ? 46.688 13.406 19.719 1 75.12 19 ASP B CA 1
ATOM 3639 C C . ASP B 1 19 ? 46 14.547 19 1 75.12 19 ASP B C 1
ATOM 3641 O O . ASP B 1 19 ? 44.844 14.398 18.547 1 75.12 19 ASP B O 1
ATOM 3645 N N . ASP B 1 20 ? 46.625 15.734 19.062 1 73.38 20 ASP B N 1
ATOM 3646 C CA . ASP B 1 20 ? 46.062 16.938 18.469 1 73.38 20 ASP B CA 1
ATOM 3647 C C . ASP B 1 20 ? 45.969 16.812 16.953 1 73.38 20 ASP B C 1
ATOM 3649 O O . ASP B 1 20 ? 45.25 17.578 16.297 1 73.38 20 ASP B O 1
ATOM 3653 N N . GLN B 1 21 ? 46.562 15.805 16.438 1 74.81 21 GLN B N 1
ATOM 3654 C CA . GLN B 1 21 ? 46.5 15.617 14.992 1 74.81 21 GLN B CA 1
ATOM 3655 C C . GLN B 1 21 ? 45.938 14.242 14.633 1 74.81 21 GLN B C 1
ATOM 3657 O O . GLN B 1 21 ? 46 13.828 13.469 1 74.81 21 GLN B O 1
ATOM 3662 N N . GLY B 1 22 ? 45.375 13.672 15.586 1 81.62 22 GLY B N 1
ATOM 3663 C CA . GLY B 1 22 ? 44.906 12.312 15.367 1 81.62 22 GLY B CA 1
ATOM 3664 C C . GLY B 1 22 ? 43.562 12.242 14.648 1 81.62 22 GLY B C 1
ATOM 3665 O O . GLY B 1 22 ? 42.938 13.273 14.398 1 81.62 22 GLY B O 1
ATOM 3666 N N . LEU B 1 23 ? 43.219 11.07 14.234 1 89 23 LEU B N 1
ATOM 3667 C CA . LEU B 1 23 ? 41.969 10.812 13.539 1 89 23 LEU B CA 1
ATOM 3668 C C . LEU B 1 23 ? 40.781 10.914 14.5 1 89 23 LEU B C 1
ATOM 3670 O O . LEU B 1 23 ? 40.844 10.414 15.625 1 89 23 LEU B O 1
ATOM 3674 N N . VAL B 1 24 ? 39.844 11.734 14.117 1 91.75 24 VAL B N 1
ATOM 3675 C CA . VAL B 1 24 ? 38.562 11.805 14.844 1 91.75 24 VAL B CA 1
ATOM 3676 C C . VAL B 1 24 ? 37.531 10.914 14.156 1 91.75 24 VAL B C 1
ATOM 3678 O O . VAL B 1 24 ? 37.406 10.922 12.93 1 91.75 24 VAL B O 1
ATOM 3681 N N . THR B 1 25 ? 36.906 10.086 14.953 1 93.88 25 THR B N 1
ATOM 3682 C CA . THR B 1 25 ? 35.844 9.211 14.445 1 93.88 25 THR B CA 1
ATOM 3683 C C . THR B 1 25 ? 34.531 9.484 15.148 1 93.88 25 THR B C 1
ATOM 3685 O O . THR B 1 25 ? 34.5 9.648 16.375 1 93.88 25 THR B O 1
ATOM 3688 N N . VAL B 1 26 ? 33.531 9.625 14.352 1 94.69 26 VAL B N 1
ATOM 3689 C CA . VAL B 1 26 ? 32.156 9.82 14.883 1 94.69 26 VAL B CA 1
ATOM 3690 C C . VAL B 1 26 ? 31.375 8.516 14.766 1 94.69 26 VAL B C 1
ATOM 3692 O O . VAL B 1 26 ? 31.25 7.953 13.672 1 94.69 26 VAL B O 1
ATOM 3695 N N . ARG B 1 27 ? 30.844 8.039 15.859 1 94.94 27 ARG B N 1
ATOM 3696 C CA . ARG B 1 27 ? 30 6.848 15.875 1 94.94 27 ARG B CA 1
ATOM 3697 C C . ARG B 1 27 ? 28.531 7.23 15.93 1 94.94 27 ARG B C 1
ATOM 3699 O O . ARG B 1 27 ? 28.109 8.031 16.781 1 94.94 27 ARG B O 1
ATOM 3706 N N . HIS B 1 28 ? 27.844 6.777 15.023 1 92.25 28 HIS B N 1
ATOM 3707 C CA . HIS B 1 28 ? 26.422 7.035 14.906 1 92.25 28 HIS B CA 1
ATOM 3708 C C . HIS B 1 28 ? 25.641 5.746 14.68 1 92.25 28 HIS B C 1
ATOM 3710 O O . HIS B 1 28 ? 26.234 4.66 14.625 1 92.25 28 HIS B O 1
ATOM 3716 N N . ARG B 1 29 ? 24.344 5.816 14.586 1 87.69 29 ARG B N 1
ATOM 3717 C CA . ARG B 1 29 ? 23.469 4.652 14.57 1 87.69 29 ARG B CA 1
ATOM 3718 C C . ARG B 1 29 ? 23.688 3.818 13.312 1 87.69 29 ARG B C 1
ATOM 3720 O O . ARG B 1 29 ? 23.328 2.641 13.273 1 87.69 29 ARG B O 1
ATOM 3727 N N . TRP B 1 30 ? 24.344 4.305 12.281 1 88.25 30 TRP B N 1
ATOM 3728 C CA . TRP B 1 30 ? 24.562 3.576 11.031 1 88.25 30 TRP B CA 1
ATOM 3729 C C . TRP B 1 30 ? 26.016 3.143 10.898 1 88.25 30 TRP B C 1
ATOM 3731 O O . TRP B 1 30 ? 26.438 2.68 9.836 1 88.25 30 TRP B O 1
ATOM 3741 N N . GLY B 1 31 ? 26.734 3.377 11.977 1 90.06 31 GLY B N 1
ATOM 3742 C CA . GLY B 1 31 ? 28.141 2.957 11.961 1 90.06 31 GLY B CA 1
ATOM 3743 C C . GLY B 1 31 ? 29.078 4.027 12.461 1 90.06 31 GLY B C 1
ATOM 3744 O O . GLY B 1 31 ? 28.812 4.676 13.477 1 90.06 31 GLY B O 1
ATOM 3745 N N . SER B 1 32 ? 30.234 4.012 11.812 1 93.31 32 SER B N 1
ATOM 3746 C CA . SER B 1 32 ? 31.266 4.988 12.164 1 93.31 32 SER B CA 1
ATOM 3747 C C . SER B 1 32 ? 31.766 5.734 10.938 1 93.31 32 SER B C 1
ATOM 3749 O O . SER B 1 32 ? 31.938 5.141 9.867 1 93.31 32 SER B O 1
ATOM 3751 N N . THR B 1 33 ? 31.891 6.961 11.094 1 92 33 THR B N 1
ATOM 3752 C CA . THR B 1 33 ? 32.406 7.805 10.031 1 92 33 THR B CA 1
ATOM 3753 C C . THR B 1 33 ? 33.688 8.508 10.477 1 92 33 THR B C 1
ATOM 3755 O O . THR B 1 33 ? 33.688 9.227 11.477 1 92 33 THR B O 1
ATOM 3758 N N . PRO B 1 34 ? 34.781 8.227 9.758 1 89.88 34 PRO B N 1
ATOM 3759 C CA . PRO B 1 34 ? 35.969 9.023 10.055 1 89.88 34 PRO B CA 1
ATOM 3760 C C . PRO B 1 34 ? 35.812 10.5 9.711 1 89.88 34 PRO B C 1
ATOM 3762 O O . PRO B 1 34 ? 35.469 10.836 8.57 1 89.88 34 PRO B O 1
ATOM 3765 N N . ALA B 1 35 ? 35.938 11.352 10.617 1 85.06 35 ALA B N 1
ATOM 3766 C CA . ALA B 1 35 ? 35.719 12.789 10.406 1 85.06 35 ALA B CA 1
ATOM 3767 C C . ALA B 1 35 ? 37 13.461 9.914 1 85.06 35 ALA B C 1
ATOM 3769 O O . ALA B 1 35 ? 36.969 14.555 9.344 1 85.06 35 ALA B O 1
ATOM 3770 N N . GLY B 1 36 ? 38.156 12.805 10.047 1 79.88 36 GLY B N 1
ATOM 3771 C CA . GLY B 1 36 ? 39.375 13.375 9.523 1 79.88 36 GLY B CA 1
ATOM 3772 C C . GLY B 1 36 ? 40.438 13.586 10.594 1 79.88 36 GLY B C 1
ATOM 3773 O O . GLY B 1 36 ? 40.25 13.219 11.758 1 79.88 36 GLY B O 1
ATOM 3774 N N . PRO B 1 37 ? 41.625 14.141 10.195 1 80.31 37 PRO B N 1
ATOM 3775 C CA . PRO B 1 37 ? 42.781 14.32 11.078 1 80.31 37 PRO B CA 1
ATOM 3776 C C . PRO B 1 37 ? 42.719 15.625 11.859 1 80.31 37 PRO B C 1
ATOM 3778 O O . PRO B 1 37 ? 43.688 16.422 11.812 1 80.31 37 PRO B O 1
ATOM 3781 N N . GLY B 1 38 ? 41.656 16.047 12.531 1 80.81 38 GLY B N 1
ATOM 3782 C CA . GLY B 1 38 ? 41.531 17.312 13.234 1 80.81 38 GLY B CA 1
ATOM 3783 C C . GLY B 1 38 ? 41.844 17.219 14.711 1 80.81 38 GLY B C 1
ATOM 3784 O O . GLY B 1 38 ? 41.906 18.234 15.406 1 80.81 38 GLY B O 1
ATOM 3785 N N . GLY B 1 39 ? 42.094 16.047 15.203 1 83.75 39 GLY B N 1
ATOM 3786 C CA . GLY B 1 39 ? 42.562 15.82 16.562 1 83.75 39 GLY B CA 1
ATOM 3787 C C . GLY B 1 39 ? 41.562 16.297 17.609 1 83.75 39 GLY B C 1
ATOM 3788 O O . GLY B 1 39 ? 40.344 16.219 17.391 1 83.75 39 GLY B O 1
ATOM 3789 N N . ARG B 1 40 ? 42.094 16.766 18.703 1 84.75 40 ARG B N 1
ATOM 3790 C CA . ARG B 1 40 ? 41.312 17.125 19.875 1 84.75 40 ARG B CA 1
ATOM 3791 C C . ARG B 1 40 ? 40.438 18.328 19.594 1 84.75 40 ARG B C 1
ATOM 3793 O O . ARG B 1 40 ? 39.25 18.359 19.984 1 84.75 40 ARG B O 1
ATOM 3800 N N . PRO B 1 41 ? 40.906 19.344 18.859 1 84.88 41 PRO B N 1
ATOM 3801 C CA . PRO B 1 41 ? 40.062 20.5 18.594 1 84.88 41 PRO B CA 1
ATOM 3802 C C . PRO B 1 41 ? 38.781 20.125 17.828 1 84.88 41 PRO B C 1
ATOM 3804 O O . PRO B 1 41 ? 37.688 20.578 18.172 1 84.88 41 PRO B O 1
ATOM 3807 N N . LEU B 1 42 ? 38.969 19.359 16.797 1 89 42 LEU B N 1
ATOM 3808 C CA . LEU B 1 42 ? 37.812 18.906 16.031 1 89 42 LEU B CA 1
ATOM 3809 C C . LEU B 1 42 ? 36.875 18.047 16.875 1 89 42 LEU B C 1
ATOM 3811 O O . LEU B 1 42 ? 35.656 18.219 16.828 1 89 42 LEU B O 1
ATOM 3815 N N . ALA B 1 43 ? 37.406 17.188 17.656 1 90.5 43 ALA B N 1
ATOM 3816 C CA . ALA B 1 43 ? 36.656 16.312 18.531 1 90.5 43 ALA B CA 1
ATOM 3817 C C . ALA B 1 43 ? 35.812 17.141 19.516 1 90.5 43 ALA B C 1
ATOM 3819 O O . ALA B 1 43 ? 34.656 16.797 19.812 1 90.5 43 ALA B O 1
ATOM 3820 N N . GLU B 1 44 ? 36.406 18.094 20 1 88.31 44 GLU B N 1
ATOM 3821 C CA . GLU B 1 44 ? 35.719 18.938 20.969 1 88.31 44 GLU B CA 1
ATOM 3822 C C . GLU B 1 44 ? 34.531 19.656 20.312 1 88.31 44 GLU B C 1
ATOM 3824 O O . GLU B 1 44 ? 33.469 19.797 20.922 1 88.31 44 GLU B O 1
ATOM 3829 N N . MET B 1 45 ? 34.75 20.125 19.172 1 89.19 45 MET B N 1
ATOM 3830 C CA . MET B 1 45 ? 33.688 20.797 18.438 1 89.19 45 MET B CA 1
ATOM 3831 C C . MET B 1 45 ? 32.531 19.828 18.156 1 89.19 45 MET B C 1
ATOM 3833 O O . MET B 1 45 ? 31.375 20.172 18.375 1 89.19 45 MET B O 1
ATOM 3837 N N . LEU B 1 46 ? 32.875 18.703 17.688 1 92.31 46 LEU B N 1
ATOM 3838 C CA . LEU B 1 46 ? 31.859 17.703 17.375 1 92.31 46 LEU B CA 1
ATOM 3839 C C . LEU B 1 46 ? 31.172 17.234 18.656 1 92.31 46 LEU B C 1
ATOM 3841 O O . LEU B 1 46 ? 29.969 16.984 18.656 1 92.31 46 LEU B O 1
ATOM 3845 N N . THR B 1 47 ? 31.922 17.109 19.672 1 92.5 47 THR B N 1
ATOM 3846 C CA . THR B 1 47 ? 31.344 16.734 20.953 1 92.5 47 THR B CA 1
ATOM 3847 C C . THR B 1 47 ? 30.344 17.766 21.438 1 92.5 47 THR B C 1
ATOM 3849 O O . THR B 1 47 ? 29.328 17.438 22.047 1 92.5 47 THR B O 1
ATOM 3852 N N . ALA B 1 48 ? 30.703 19.031 21.203 1 92.25 48 ALA B N 1
ATOM 3853 C CA . ALA B 1 48 ? 29.766 20.109 21.547 1 92.25 48 ALA B CA 1
ATOM 3854 C C . ALA B 1 48 ? 28.422 19.906 20.859 1 92.25 48 ALA B C 1
ATOM 3856 O O . ALA B 1 48 ? 27.375 20.156 21.453 1 92.25 48 ALA B O 1
ATOM 3857 N N . LEU B 1 49 ? 28.406 19.453 19.672 1 94 49 LEU B N 1
ATOM 3858 C CA . LEU B 1 49 ? 27.203 19.219 18.891 1 94 49 LEU B CA 1
ATOM 3859 C C . LEU B 1 49 ? 26.406 18.047 19.453 1 94 49 LEU B C 1
ATOM 3861 O O . LEU B 1 49 ? 25.234 17.875 19.141 1 94 49 LEU B O 1
ATOM 3865 N N . THR B 1 50 ? 26.969 17.141 20.219 1 94.56 50 THR B N 1
ATOM 3866 C CA . THR B 1 50 ? 26.266 16.031 20.844 1 94.56 50 THR B CA 1
ATOM 3867 C C . THR B 1 50 ? 25.453 16.531 22.047 1 94.56 50 THR B C 1
ATOM 3869 O O . THR B 1 50 ? 24.547 15.836 22.516 1 94.56 50 THR B O 1
ATOM 3872 N N . ARG B 1 51 ? 25.812 17.625 22.547 1 91.88 51 ARG B N 1
ATOM 3873 C CA . ARG B 1 51 ? 25.219 18.109 23.781 1 91.88 51 ARG B CA 1
ATOM 3874 C C . ARG B 1 51 ? 23.953 18.922 23.484 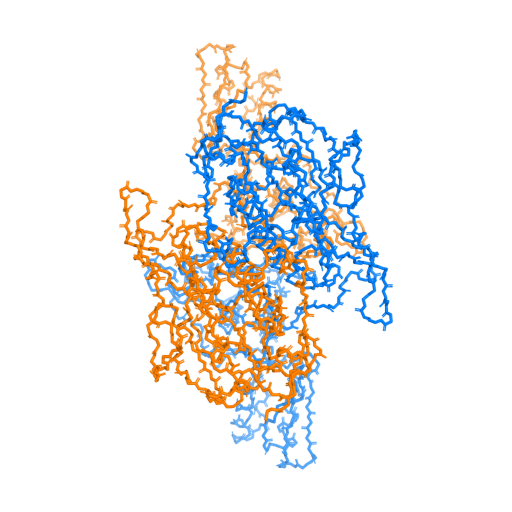1 91.88 51 ARG B C 1
ATOM 3876 O O . ARG B 1 51 ? 23.109 19.109 24.375 1 91.88 51 ARG B O 1
ATOM 3883 N N . GLY B 1 52 ? 23.875 19.406 22.234 1 92.31 52 GLY B N 1
ATOM 3884 C CA . GLY B 1 52 ? 22.672 20.156 21.875 1 92.31 52 GLY B CA 1
ATOM 3885 C C . GLY B 1 52 ? 22.875 21.047 20.672 1 92.31 52 GLY B C 1
ATOM 3886 O O . GLY B 1 52 ? 23.953 21.062 20.062 1 92.31 52 GLY B O 1
ATOM 3887 N N . PRO B 1 53 ? 21.812 21.75 20.344 1 94.62 53 PRO B N 1
ATOM 3888 C CA . PRO B 1 53 ? 21.859 22.594 19.141 1 94.62 53 PRO B CA 1
ATOM 3889 C C . PRO B 1 53 ? 22.797 23.797 19.297 1 94.62 53 PRO B C 1
ATOM 3891 O O . PRO B 1 53 ? 22.797 24.453 20.344 1 94.62 53 PRO B O 1
ATOM 3894 N N . MET B 1 54 ? 23.609 24.078 18.25 1 93 54 MET B N 1
ATOM 3895 C CA . MET B 1 54 ? 24.562 25.188 18.25 1 93 54 MET B CA 1
ATOM 3896 C C . MET B 1 54 ? 24.641 25.844 16.875 1 93 54 MET B C 1
ATOM 3898 O O . MET B 1 54 ? 24.438 25.172 15.852 1 93 54 MET B O 1
ATOM 3902 N N . ALA B 1 55 ? 24.938 27.125 16.984 1 91.62 55 ALA B N 1
ATOM 3903 C CA . ALA B 1 55 ? 25.203 27.828 15.734 1 91.62 55 ALA B CA 1
ATOM 3904 C C . ALA B 1 55 ? 26.594 27.469 15.203 1 91.62 55 ALA B C 1
ATOM 3906 O O . ALA B 1 55 ? 27.547 27.359 15.977 1 91.62 55 ALA B O 1
ATOM 3907 N N . LEU B 1 56 ? 26.656 27.281 13.953 1 86.75 56 LEU B N 1
ATOM 3908 C CA . LEU B 1 56 ? 27.938 26.969 13.352 1 86.75 56 LEU B CA 1
ATOM 3909 C C . LEU B 1 56 ? 28.969 28.047 13.648 1 86.75 56 LEU B C 1
ATOM 3911 O O . LEU B 1 56 ? 30.141 27.75 13.906 1 86.75 56 LEU B O 1
ATOM 3915 N N . ASP B 1 57 ? 28.562 29.266 13.633 1 85.62 57 ASP B N 1
ATOM 3916 C CA . ASP B 1 57 ? 29.453 30.391 13.898 1 85.62 57 ASP B CA 1
ATOM 3917 C C . ASP B 1 57 ? 30 30.328 15.328 1 85.62 57 ASP B C 1
ATOM 3919 O O . ASP B 1 57 ? 31.141 30.703 15.578 1 85.62 57 ASP B O 1
ATOM 3923 N N . ASP B 1 58 ? 29.203 29.875 16.203 1 85.69 58 ASP B N 1
ATOM 3924 C CA . ASP B 1 58 ? 29.641 29.719 17.578 1 85.69 58 ASP B CA 1
ATOM 3925 C C . ASP B 1 58 ? 30.688 28.609 17.703 1 85.69 58 ASP B C 1
ATOM 3927 O O . ASP B 1 58 ? 31.562 28.672 18.562 1 85.69 58 ASP B O 1
ATOM 3931 N N . LEU B 1 59 ? 30.484 27.688 16.906 1 83.19 59 LEU B N 1
ATOM 3932 C CA . LEU B 1 59 ? 31.422 26.578 16.906 1 83.19 59 LEU B CA 1
ATOM 3933 C C . LEU B 1 59 ? 32.75 26.969 16.297 1 83.19 59 LEU B C 1
ATOM 3935 O O . LEU B 1 59 ? 33.812 26.594 16.797 1 83.19 59 LEU B O 1
ATOM 3939 N N . THR B 1 60 ? 32.75 27.766 15.234 1 81.12 60 THR B N 1
ATOM 3940 C CA . THR B 1 60 ? 33.938 28.078 14.453 1 81.12 60 THR B CA 1
ATOM 3941 C C . THR B 1 60 ? 34.719 29.234 15.086 1 81.12 60 THR B C 1
ATOM 3943 O O . THR B 1 60 ? 35.906 29.375 14.844 1 81.12 60 THR B O 1
ATOM 3946 N N . GLY B 1 61 ? 34.062 30.109 15.758 1 76.69 61 GLY B N 1
ATOM 3947 C CA . GLY B 1 61 ? 34.719 31.281 16.328 1 76.69 61 GLY B CA 1
ATOM 3948 C C . GLY B 1 61 ? 35.906 30.938 17.219 1 76.69 61 GLY B C 1
ATOM 3949 O O . GLY B 1 61 ? 36.719 31.812 17.516 1 76.69 61 GLY B O 1
ATOM 3950 N N . ARG B 1 62 ? 36.094 29.75 17.547 1 70.31 62 ARG B N 1
ATOM 3951 C CA . ARG B 1 62 ? 37.125 29.344 18.484 1 70.31 62 ARG B CA 1
ATOM 3952 C C . ARG B 1 62 ? 38.312 28.734 17.75 1 70.31 62 ARG B C 1
ATOM 3954 O O . ARG B 1 62 ? 39.312 28.359 18.391 1 70.31 62 ARG B O 1
ATOM 3961 N N . PHE B 1 63 ? 38.188 28.812 16.344 1 74.62 63 PHE B N 1
ATOM 3962 C CA . PHE B 1 63 ? 39.188 28.031 15.641 1 74.62 63 PHE B CA 1
ATOM 3963 C C . PHE B 1 63 ? 39.781 28.828 14.492 1 74.62 63 PHE B C 1
ATOM 3965 O O . PHE B 1 63 ? 39.125 29.703 13.93 1 74.62 63 PHE B O 1
ATOM 3972 N N . PRO B 1 64 ? 41.156 28.516 14.266 1 78.56 64 PRO B N 1
ATOM 3973 C CA . PRO B 1 64 ? 41.75 29.094 13.062 1 78.56 64 PRO B CA 1
ATOM 3974 C C . PRO B 1 64 ? 41.031 28.672 11.781 1 78.56 64 PRO B C 1
ATOM 3976 O O . PRO B 1 64 ? 40.219 27.75 11.805 1 78.56 64 PRO B O 1
ATOM 3979 N N . ASP B 1 65 ? 41.281 29.344 10.742 1 80.75 65 ASP B N 1
ATOM 3980 C CA . ASP B 1 65 ? 40.594 29.156 9.453 1 80.75 65 ASP B CA 1
ATOM 3981 C C . ASP B 1 65 ? 40.719 27.703 8.977 1 80.75 65 ASP B C 1
ATOM 3983 O O . ASP B 1 65 ? 39.781 27.156 8.422 1 80.75 65 ASP B O 1
ATOM 3987 N N . THR B 1 66 ? 41.812 27.109 9.18 1 78.31 66 THR B N 1
ATOM 3988 C CA . THR B 1 66 ? 42.031 25.734 8.766 1 78.31 66 THR B CA 1
ATOM 3989 C C . THR B 1 66 ? 41.125 24.781 9.539 1 78.31 66 THR B C 1
ATOM 3991 O O . THR B 1 66 ? 40.594 23.812 8.977 1 78.31 66 THR B O 1
ATOM 3994 N N . GLY B 1 67 ? 40.938 25.141 10.719 1 79.31 67 GLY B N 1
ATOM 3995 C CA . GLY B 1 67 ? 40.031 24.344 11.547 1 79.31 67 GLY B CA 1
ATOM 3996 C C . GLY B 1 67 ? 38.594 24.453 11.117 1 79.31 67 GLY B C 1
ATOM 3997 O O . GLY B 1 67 ? 37.844 23.453 11.133 1 79.31 67 GLY B O 1
ATOM 3998 N N . VAL B 1 68 ? 38.312 25.625 10.656 1 84 68 VAL B N 1
ATOM 3999 C CA . VAL B 1 68 ? 36.938 25.891 10.211 1 84 68 VAL B CA 1
ATOM 4000 C C . VAL B 1 68 ? 36.656 25.094 8.938 1 84 68 VAL B C 1
ATOM 4002 O O . VAL B 1 68 ? 35.594 24.484 8.805 1 84 68 VAL B O 1
ATOM 4005 N N . ALA B 1 69 ? 37.531 25.109 8.031 1 85.81 69 ALA B N 1
ATOM 4006 C CA . ALA B 1 69 ? 37.375 24.375 6.781 1 85.81 69 ALA B CA 1
ATOM 4007 C C . ALA B 1 69 ? 37.25 22.875 7.047 1 85.81 69 ALA B C 1
ATOM 4009 O O . ALA B 1 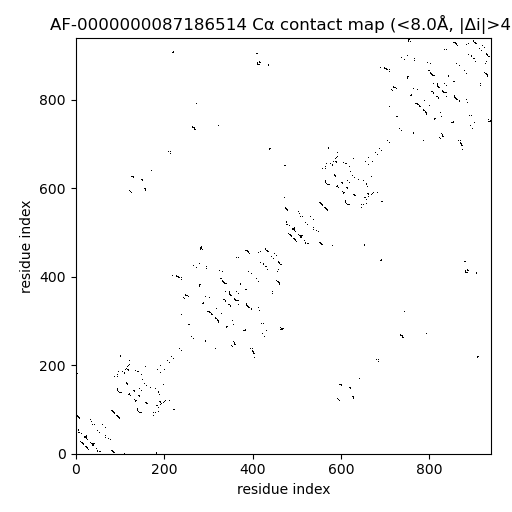69 ? 36.438 22.188 6.41 1 85.81 69 ALA B O 1
ATOM 4010 N N . LEU B 1 70 ? 38.031 22.438 7.969 1 85.56 70 LEU B N 1
ATOM 4011 C CA . LEU B 1 70 ? 37.969 21.016 8.32 1 85.56 70 LEU B CA 1
ATOM 4012 C C . LEU B 1 70 ? 36.625 20.672 8.953 1 85.56 70 LEU B C 1
ATOM 4014 O O . LEU B 1 70 ? 36.062 19.609 8.664 1 85.56 70 LEU B O 1
ATOM 4018 N N . LEU B 1 71 ? 36.188 21.5 9.789 1 87.31 71 LEU B N 1
ATOM 4019 C CA . LEU B 1 71 ? 34.875 21.266 10.414 1 87.31 71 LEU B CA 1
ATOM 4020 C C . LEU B 1 71 ? 33.781 21.203 9.367 1 87.31 71 LEU B C 1
ATOM 4022 O O . LEU B 1 71 ? 32.938 20.312 9.398 1 87.31 71 LEU B O 1
ATOM 4026 N N . ARG B 1 72 ? 33.781 22.125 8.484 1 86.12 72 ARG B N 1
ATOM 4027 C CA . ARG B 1 72 ? 32.781 22.156 7.426 1 86.12 72 ARG B CA 1
ATOM 4028 C C . ARG B 1 72 ? 32.812 20.891 6.582 1 86.12 72 ARG B C 1
ATOM 4030 O O . ARG B 1 72 ? 31.781 20.344 6.215 1 86.12 72 ARG B O 1
ATOM 4037 N N . TYR B 1 73 ? 34 20.5 6.293 1 86.62 73 TYR B N 1
ATOM 4038 C CA . TYR B 1 73 ? 34.188 19.25 5.562 1 86.62 73 TYR B CA 1
ATOM 4039 C C . TYR B 1 73 ? 33.594 18.078 6.332 1 86.62 73 TYR B C 1
ATOM 4041 O O . TYR B 1 73 ? 32.875 17.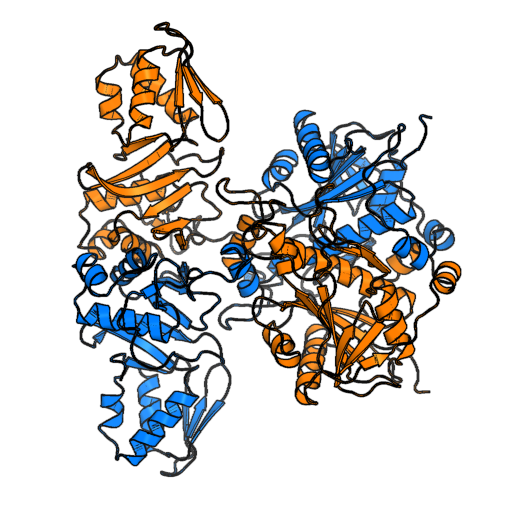25 5.758 1 86.62 73 TYR B O 1
ATOM 4049 N N . CYS B 1 74 ? 33.844 18.062 7.586 1 87.38 74 CYS B N 1
ATOM 4050 C CA . CYS B 1 74 ? 33.344 17 8.438 1 87.38 74 CYS B CA 1
ATOM 4051 C C . CYS B 1 74 ? 31.812 17 8.492 1 87.38 74 CYS B C 1
ATOM 4053 O O . CYS B 1 74 ? 31.172 15.953 8.391 1 87.38 74 CYS B O 1
ATOM 4055 N N . LEU B 1 75 ? 31.297 18.141 8.625 1 88.12 75 LEU B N 1
ATOM 4056 C CA . LEU B 1 75 ? 29.844 18.266 8.719 1 88.12 75 LEU B CA 1
ATOM 4057 C C . LEU B 1 75 ? 29.172 17.844 7.422 1 88.12 75 LEU B C 1
ATOM 4059 O O . LEU B 1 75 ? 28.078 17.266 7.441 1 88.12 75 LEU B O 1
ATOM 4063 N N . ASP B 1 76 ? 29.766 18.078 6.336 1 87 76 ASP B N 1
ATOM 4064 C CA . ASP B 1 76 ? 29.234 17.641 5.047 1 87 76 ASP B CA 1
ATOM 4065 C C . ASP B 1 76 ? 29.188 16.109 4.973 1 87 76 ASP B C 1
ATOM 4067 O O . ASP B 1 76 ? 28.266 15.539 4.379 1 87 76 ASP B O 1
ATOM 4071 N N . HIS B 1 77 ? 30.125 15.484 5.578 1 87.75 77 HIS B N 1
ATOM 4072 C CA . HIS B 1 77 ? 30.219 14.023 5.543 1 87.75 77 HIS B CA 1
ATOM 4073 C C . HIS B 1 77 ? 29.344 13.391 6.617 1 87.75 77 HIS B C 1
ATOM 4075 O O . HIS B 1 77 ? 29.047 12.195 6.559 1 87.75 77 HIS B O 1
ATOM 4081 N N . LEU B 1 78 ? 28.938 14.211 7.559 1 89.94 78 LEU B N 1
ATOM 4082 C CA . LEU B 1 78 ? 28.078 13.719 8.641 1 89.94 78 LEU B CA 1
ATOM 4083 C C . LEU B 1 78 ? 26.641 14.172 8.445 1 89.94 78 LEU B C 1
ATOM 4085 O O . LEU B 1 78 ? 25.844 14.156 9.391 1 89.94 78 LEU B O 1
ATOM 4089 N N . GLY B 1 79 ? 26.359 14.594 7.277 1 87.19 79 GLY B N 1
ATOM 4090 C CA . GLY B 1 79 ? 25.031 15.117 6.984 1 87.19 79 GLY B CA 1
ATOM 4091 C C . GLY B 1 79 ? 23.906 14.195 7.438 1 87.19 79 GLY B C 1
ATOM 4092 O O . GLY B 1 79 ? 22.875 14.664 7.922 1 87.19 79 GLY B O 1
ATOM 4093 N N . HIS B 1 80 ? 24.125 12.914 7.422 1 90.25 80 HIS B N 1
ATOM 4094 C CA . HIS B 1 80 ? 23.109 11.914 7.762 1 90.25 80 HIS B CA 1
ATOM 4095 C C . HIS B 1 80 ? 23 11.742 9.273 1 90.25 80 HIS B C 1
ATOM 4097 O O . HIS B 1 80 ? 22.172 10.969 9.75 1 90.25 80 HIS B O 1
ATOM 4103 N N . SER B 1 81 ? 23.781 12.539 10.016 1 92.5 81 SER B N 1
ATOM 4104 C CA . SER B 1 81 ? 23.75 12.445 11.469 1 92.5 81 SER B CA 1
ATOM 4105 C C . SER B 1 81 ? 23.516 13.812 12.102 1 92.5 81 SER B C 1
ATOM 4107 O O . SER B 1 81 ? 23.703 13.977 13.312 1 92.5 81 SER B O 1
ATOM 4109 N N . LEU B 1 82 ? 23.188 14.711 11.312 1 94.5 82 LEU B N 1
ATOM 4110 C CA . LEU B 1 82 ? 22.984 16.062 11.82 1 94.5 82 LEU B CA 1
ATOM 4111 C C . LEU B 1 82 ? 21.484 16.391 11.883 1 94.5 82 LEU B C 1
ATOM 4113 O O . LEU B 1 82 ? 20.766 16.219 10.898 1 94.5 82 LEU B O 1
ATOM 4117 N N . CYS B 1 83 ? 21.109 16.828 13 1 96.62 83 CYS B N 1
ATOM 4118 C CA . CYS B 1 83 ? 19.797 17.453 13.141 1 96.62 83 CYS B CA 1
ATOM 4119 C C . CYS B 1 83 ? 19.859 18.938 12.852 1 96.62 83 CYS B C 1
ATOM 4121 O O . CYS B 1 83 ? 20.828 19.609 13.203 1 96.62 83 CYS B O 1
ATOM 4123 N N . HIS B 1 84 ? 18.938 19.422 12.203 1 96.81 84 HIS B N 1
ATOM 4124 C CA . HIS B 1 84 ? 18.781 20.859 11.938 1 96.81 84 HIS B CA 1
ATOM 4125 C C . HIS B 1 84 ? 17.641 21.453 12.742 1 96.81 84 HIS B C 1
ATOM 4127 O O . HIS B 1 84 ? 16.547 20.891 12.781 1 96.81 84 HIS B O 1
ATOM 4133 N N . HIS B 1 85 ? 17.891 22.625 13.383 1 97.5 85 HIS B N 1
ATOM 4134 C CA . HIS B 1 85 ? 16.922 23.188 14.297 1 97.5 85 HIS B CA 1
ATOM 4135 C C . HIS B 1 85 ? 16.547 24.609 13.891 1 97.5 85 HIS B C 1
ATOM 4137 O O . HIS B 1 85 ? 17.391 25.5 13.852 1 97.5 85 HIS B O 1
ATOM 4143 N N . ALA B 1 86 ? 15.328 24.797 13.547 1 97.75 86 ALA B N 1
ATOM 4144 C CA . ALA B 1 86 ? 14.766 26.156 13.484 1 97.75 86 ALA B CA 1
ATOM 4145 C C . ALA B 1 86 ? 14.375 26.656 14.867 1 97.75 86 ALA B C 1
ATOM 4147 O O . ALA B 1 86 ? 13.664 25.969 15.609 1 97.75 86 ALA B O 1
ATOM 4148 N N . THR B 1 87 ? 14.82 27.844 15.227 1 96.25 87 THR B N 1
ATOM 4149 C CA . THR B 1 87 ? 14.578 28.375 16.562 1 96.25 87 THR B CA 1
ATOM 4150 C C . THR B 1 87 ? 14.109 29.828 16.5 1 96.25 87 THR B C 1
ATOM 4152 O O . THR B 1 87 ? 14.398 30.531 15.539 1 96.25 87 THR B O 1
ATOM 4155 N N . ALA B 1 88 ? 13.359 30.172 17.469 1 93.31 88 ALA B N 1
ATOM 4156 C CA . ALA B 1 88 ? 13.047 31.578 17.703 1 93.31 88 ALA B CA 1
ATOM 4157 C C . ALA B 1 88 ? 14.125 32.25 18.547 1 93.31 88 ALA B C 1
ATOM 4159 O O . ALA B 1 88 ? 14.367 31.875 19.688 1 93.31 88 ALA B O 1
ATOM 4160 N N . ALA B 1 89 ? 14.672 33.25 18.047 1 88.69 89 ALA B N 1
ATOM 4161 C CA . ALA B 1 89 ? 15.711 34.031 18.719 1 88.69 89 ALA B CA 1
ATOM 4162 C C . ALA B 1 89 ? 16.859 33.125 19.188 1 88.69 89 ALA B C 1
ATOM 4164 O O . ALA B 1 89 ? 17.422 33.344 20.266 1 88.69 89 ALA B O 1
ATOM 4165 N N . GLY B 1 90 ? 17.031 32 18.562 1 86.12 90 GLY B N 1
ATOM 4166 C CA . GLY B 1 90 ? 18.172 31.141 18.797 1 86.12 90 GLY B CA 1
ATOM 4167 C C . GLY B 1 90 ? 17.984 30.234 20 1 86.12 90 GLY B C 1
ATOM 4168 O O . GLY B 1 90 ? 18.875 29.422 20.312 1 86.12 90 GLY B O 1
ATOM 4169 N N . THR B 1 91 ? 16.891 30.234 20.672 1 86.19 91 THR B N 1
ATOM 4170 C CA . THR B 1 91 ? 16.781 29.469 21.906 1 86.19 91 THR B CA 1
ATOM 4171 C C . THR B 1 91 ? 15.508 28.625 21.906 1 86.19 91 THR B C 1
ATOM 4173 O O . THR B 1 91 ? 15.555 27.438 22.25 1 86.19 91 THR B O 1
ATOM 4176 N N . ARG B 1 92 ? 14.438 29.172 21.516 1 91 92 ARG B N 1
ATOM 4177 C CA . ARG B 1 92 ? 13.172 28.438 21.594 1 91 92 ARG B CA 1
ATOM 4178 C C . ARG B 1 92 ? 12.969 27.562 20.359 1 91 92 ARG B C 1
ATOM 4180 O O . ARG B 1 92 ? 12.898 28.062 19.234 1 91 92 ARG B O 1
ATOM 4187 N N . PRO B 1 93 ? 12.789 26.359 20.516 1 94.81 93 PRO B N 1
ATOM 4188 C CA . PRO B 1 93 ? 12.648 25.453 19.375 1 94.81 93 PRO B CA 1
ATOM 4189 C C . PRO B 1 93 ? 11.352 25.688 18.609 1 94.81 93 PRO B C 1
ATOM 4191 O O . PRO B 1 93 ? 10.281 25.812 19.203 1 94.81 93 PRO B O 1
ATOM 4194 N N . LEU B 1 94 ? 11.383 25.828 17.344 1 97.31 94 LEU B N 1
ATOM 4195 C CA . LEU B 1 94 ? 10.227 25.906 16.453 1 97.31 94 LEU B CA 1
ATOM 4196 C C . LEU B 1 94 ? 9.969 24.578 15.766 1 97.31 94 LEU B C 1
ATOM 4198 O O . LEU B 1 94 ? 8.852 24.062 15.805 1 97.31 94 LEU B O 1
ATOM 4202 N N . ALA B 1 95 ? 10.93 24.016 15.148 1 98.38 95 ALA B N 1
ATOM 4203 C CA . ALA B 1 95 ? 10.883 22.734 14.461 1 98.38 95 ALA B CA 1
ATOM 4204 C C . ALA B 1 95 ? 12.273 22.125 14.328 1 98.38 95 ALA B C 1
ATOM 4206 O O . ALA B 1 95 ? 13.273 22.844 14.328 1 98.38 95 ALA B O 1
ATOM 4207 N N . THR B 1 96 ? 12.352 20.828 14.227 1 98 96 THR B N 1
ATOM 4208 C CA . THR B 1 96 ? 13.617 20.109 14.109 1 98 96 THR B CA 1
ATOM 4209 C C . THR B 1 96 ? 13.555 19.078 12.992 1 98 96 THR B C 1
ATOM 4211 O O . THR B 1 96 ? 12.625 18.266 12.938 1 98 96 THR B O 1
ATOM 4214 N N . ALA B 1 97 ? 14.477 19.109 12.055 1 97.62 97 ALA B N 1
ATOM 4215 C CA . ALA B 1 97 ? 14.641 18.062 11.047 1 97.62 97 ALA B CA 1
ATOM 4216 C C . ALA B 1 97 ? 15.602 16.984 11.516 1 97.62 97 ALA B C 1
ATOM 4218 O O . ALA B 1 97 ? 16.766 17.266 11.828 1 97.62 97 ALA B O 1
ATOM 4219 N N . VAL B 1 98 ? 15.164 15.844 11.57 1 96.12 98 VAL B N 1
ATOM 4220 C CA . VAL B 1 98 ? 15.945 14.703 12.031 1 96.12 98 VAL B CA 1
ATOM 4221 C C . VAL B 1 98 ? 16.219 13.766 10.859 1 96.12 98 VAL B C 1
ATOM 4223 O O . VAL B 1 98 ? 15.297 13.312 10.18 1 96.12 98 VAL B O 1
ATOM 4226 N N . PRO B 1 99 ? 17.469 13.453 10.594 1 94.62 99 PRO B N 1
ATOM 4227 C CA . PRO B 1 99 ? 17.781 12.492 9.531 1 94.62 99 PRO B CA 1
ATOM 4228 C C . PRO B 1 99 ? 17.375 11.062 9.891 1 94.62 99 PRO B C 1
ATOM 4230 O O . PRO B 1 99 ? 17.594 10.625 11.023 1 94.62 99 PRO B O 1
ATOM 4233 N N . LEU B 1 100 ? 16.812 10.367 8.914 1 91.12 100 LEU B N 1
ATOM 4234 C CA . LEU B 1 100 ? 16.234 9.062 9.219 1 91.12 100 LEU B CA 1
ATOM 4235 C C . LEU B 1 100 ? 16.922 7.965 8.422 1 91.12 100 LEU B C 1
ATOM 4237 O O . LEU B 1 100 ? 16.531 6.797 8.508 1 91.12 100 LEU B O 1
ATOM 4241 N N . ALA B 1 101 ? 17.875 8.234 7.609 1 89.06 101 ALA B N 1
ATOM 4242 C CA . ALA B 1 101 ? 18.578 7.258 6.773 1 89.06 101 ALA B CA 1
ATOM 4243 C C . ALA B 1 101 ? 20.016 7.695 6.504 1 89.06 101 ALA B C 1
ATOM 4245 O O . ALA B 1 101 ? 20.328 8.883 6.582 1 89.06 101 ALA B O 1
ATOM 4246 N N . PRO B 1 102 ? 20.844 6.75 6.191 1 87.5 102 PRO B N 1
ATOM 4247 C CA . PRO B 1 102 ? 22.25 7.121 5.926 1 87.5 102 PRO B CA 1
ATOM 4248 C C . PRO B 1 102 ? 22.406 7.969 4.668 1 87.5 102 PRO B C 1
ATOM 4250 O O . PRO B 1 102 ? 23.406 8.656 4.5 1 87.5 102 PRO B O 1
ATOM 4253 N N . GLU B 1 103 ? 21.359 7.926 3.873 1 86.12 103 GLU B N 1
ATOM 4254 C CA . GLU B 1 103 ? 21.406 8.688 2.631 1 86.12 103 GLU B CA 1
ATOM 4255 C C . GLU B 1 103 ? 20.891 10.117 2.84 1 86.12 103 GLU B C 1
ATOM 4257 O O . GLU B 1 103 ? 20.891 10.922 1.908 1 86.12 103 GLU B O 1
ATOM 4262 N N . ALA B 1 104 ? 20.438 10.414 4.039 1 92.25 104 ALA B N 1
ATOM 4263 C CA . ALA B 1 104 ? 19.938 11.758 4.305 1 92.25 104 ALA B CA 1
ATOM 4264 C C . ALA B 1 104 ? 21 12.82 4.016 1 92.25 104 ALA B C 1
ATOM 4266 O O . ALA B 1 104 ? 22.109 12.758 4.555 1 92.25 104 ALA B O 1
ATOM 4267 N N . ALA B 1 105 ? 20.688 13.734 3.168 1 91 105 ALA B N 1
ATOM 4268 C CA . ALA B 1 105 ? 21.562 14.836 2.783 1 91 105 ALA B CA 1
ATOM 4269 C C . ALA B 1 105 ? 20.797 16.156 2.752 1 91 105 ALA B C 1
ATOM 4271 O O . ALA B 1 105 ? 19.844 16.312 1.981 1 91 105 ALA B O 1
ATOM 4272 N N . PRO B 1 106 ? 21.203 17.062 3.557 1 93.5 106 PRO B N 1
ATOM 4273 C CA . PRO B 1 106 ? 20.547 18.359 3.52 1 93.5 106 PRO B CA 1
ATOM 4274 C C . PRO B 1 106 ? 20.75 19.094 2.195 1 93.5 106 PRO B C 1
ATOM 4276 O O . PRO B 1 106 ? 21.844 19.031 1.621 1 93.5 106 PRO B O 1
ATOM 4279 N N . ARG B 1 107 ? 19.703 19.719 1.708 1 92.88 107 ARG B N 1
ATOM 4280 C CA . ARG B 1 107 ? 19.844 20.562 0.526 1 92.88 107 ARG B CA 1
ATOM 4281 C C . ARG B 1 107 ? 20.672 21.797 0.841 1 92.88 107 ARG B C 1
ATOM 4283 O O . ARG B 1 107 ? 20.469 22.453 1.868 1 92.88 107 ARG B O 1
ATOM 4290 N N . PRO B 1 108 ? 21.547 22.094 -0.019 1 88.62 108 PRO B N 1
ATOM 4291 C CA . PRO B 1 108 ? 22.438 23.25 0.242 1 88.62 108 PRO B CA 1
ATOM 4292 C C . PRO B 1 108 ? 21.766 24.578 -0.075 1 88.62 108 PRO B C 1
ATOM 4294 O O . PRO B 1 108 ? 20.781 24.625 -0.812 1 88.62 108 PRO B O 1
ATOM 4297 N N . GLY B 1 109 ? 22.266 25.641 0.536 1 86.5 109 GLY B N 1
ATOM 4298 C CA . GLY B 1 109 ? 21.891 27 0.187 1 86.5 109 GLY B CA 1
ATOM 4299 C C . GLY B 1 109 ? 20.594 27.438 0.847 1 86.5 109 GLY B C 1
ATOM 4300 O O . GLY B 1 109 ? 20.016 26.703 1.649 1 86.5 109 GLY B O 1
ATOM 4301 N N . PRO B 1 110 ? 20.234 28.672 0.615 1 90.69 110 PRO B N 1
ATOM 4302 C CA . PRO B 1 110 ? 18.969 29.219 1.13 1 90.69 110 PRO B CA 1
ATOM 4303 C C . PRO B 1 110 ? 17.75 28.703 0.363 1 90.69 110 PRO B C 1
ATOM 4305 O O . PRO B 1 110 ? 17.906 28.125 -0.72 1 90.69 110 PRO B O 1
ATOM 4308 N N . PRO B 1 111 ? 16.547 28.891 0.94 1 92.06 111 PRO B N 1
ATOM 4309 C CA . PRO B 1 111 ? 15.352 28.562 0.169 1 92.06 111 PRO B CA 1
ATOM 4310 C C . PRO B 1 111 ? 15.266 29.328 -1.149 1 92.06 111 PRO B C 1
ATOM 4312 O O . PRO B 1 111 ? 15.836 30.422 -1.272 1 92.06 111 PRO B O 1
ATOM 4315 N N . PRO B 1 112 ? 14.562 28.875 -2.021 1 88.69 112 PRO B N 1
ATOM 4316 C CA . PRO B 1 112 ? 14.391 29.578 -3.291 1 88.69 112 PRO B CA 1
ATOM 4317 C C . PRO B 1 112 ? 13.742 30.953 -3.119 1 88.69 112 PRO B C 1
ATOM 4319 O O . PRO B 1 112 ? 12.844 31.109 -2.289 1 88.69 112 PRO B O 1
ATOM 4322 N N . PRO B 1 113 ? 14.156 32.062 -3.76 1 87.69 113 PRO B N 1
ATOM 4323 C CA . PRO B 1 113 ? 13.656 33.406 -3.564 1 87.69 113 PRO B CA 1
ATOM 4324 C C . PRO B 1 113 ? 12.234 33.594 -4.09 1 87.69 113 PRO B C 1
ATOM 4326 O O . PRO B 1 113 ? 11.516 34.5 -3.615 1 87.69 113 PRO B O 1
ATOM 4329 N N . GLY B 1 114 ? 11.719 32.906 -5.047 1 90.38 114 GLY B N 1
ATOM 4330 C CA . GLY B 1 114 ? 10.398 33.031 -5.645 1 90.38 114 GLY B CA 1
ATOM 4331 C C . GLY B 1 114 ? 9.336 32.188 -4.961 1 90.38 114 GLY B C 1
ATOM 4332 O O . GLY B 1 114 ? 9.438 31.922 -3.766 1 90.38 114 GLY B O 1
ATOM 4333 N N . ALA B 1 115 ? 8.25 32.125 -5.578 1 94.44 115 ALA B N 1
ATOM 4334 C CA . ALA B 1 115 ? 7.156 31.328 -5.039 1 94.44 115 ALA B CA 1
ATOM 4335 C C . ALA B 1 115 ? 7.598 29.875 -4.836 1 94.44 115 ALA B C 1
ATOM 4337 O O . ALA B 1 115 ? 8.328 29.328 -5.656 1 94.44 115 ALA B O 1
ATOM 4338 N N . VAL B 1 116 ? 7.172 29.344 -3.725 1 95.56 116 VAL B N 1
ATOM 4339 C CA . VAL B 1 116 ? 7.469 27.953 -3.404 1 95.56 116 VAL B CA 1
ATOM 4340 C C . VAL B 1 116 ? 6.184 27.219 -3.025 1 95.56 116 VAL B C 1
ATOM 4342 O O . VAL B 1 116 ? 5.164 27.859 -2.744 1 95.56 116 VAL B O 1
ATOM 4345 N N . THR B 1 117 ? 6.227 25.969 -3.125 1 96.31 117 THR B N 1
ATOM 4346 C CA . THR B 1 117 ? 5.125 25.125 -2.68 1 96.31 117 THR B CA 1
ATOM 4347 C C . THR B 1 117 ? 5.66 23.875 -1.974 1 96.31 117 THR B C 1
ATOM 4349 O O . THR B 1 117 ? 6.828 23.516 -2.123 1 96.31 117 THR B O 1
ATOM 4352 N N . LEU B 1 118 ? 4.863 23.328 -1.186 1 97 118 LEU B N 1
ATOM 4353 C CA . LEU B 1 118 ? 5.168 22.094 -0.468 1 97 118 LEU B CA 1
ATOM 4354 C C . LEU B 1 118 ? 5.238 20.906 -1.427 1 97 118 LEU B C 1
ATOM 4356 O O . LEU B 1 118 ? 4.469 20.844 -2.389 1 97 118 LEU B O 1
ATOM 4360 N N . ASP B 1 119 ? 6.188 20.016 -1.145 1 96.69 119 ASP B N 1
ATOM 4361 C CA . ASP B 1 119 ? 6.156 18.703 -1.798 1 96.69 119 ASP B CA 1
ATOM 4362 C C . ASP B 1 119 ? 4.766 18.078 -1.716 1 96.69 119 ASP B C 1
ATOM 4364 O O . ASP B 1 119 ? 4.191 17.969 -0.63 1 96.69 119 ASP B O 1
ATOM 4368 N N . GLN B 1 120 ? 4.234 17.641 -2.799 1 96.69 120 GLN B N 1
ATOM 4369 C CA . GLN B 1 120 ? 2.854 17.172 -2.828 1 96.69 120 GLN B CA 1
ATOM 4370 C C . GLN B 1 120 ? 2.719 15.805 -2.156 1 96.69 120 GLN B C 1
ATOM 4372 O O . GLN B 1 120 ? 1.607 15.352 -1.874 1 96.69 120 GLN B O 1
ATOM 4377 N N . ALA B 1 121 ? 3.801 15.164 -1.882 1 96.81 121 ALA B N 1
ATOM 4378 C CA . ALA B 1 121 ? 3.766 13.898 -1.155 1 96.81 121 ALA B CA 1
ATOM 4379 C C . ALA B 1 121 ? 3.934 14.117 0.345 1 96.81 121 ALA B C 1
ATOM 4381 O O . ALA B 1 121 ? 3.854 13.172 1.133 1 96.81 121 ALA B O 1
ATOM 4382 N N . ALA B 1 122 ? 4.176 15.328 0.748 1 98.25 122 ALA B N 1
ATOM 4383 C CA . ALA B 1 122 ? 4.352 15.648 2.162 1 98.25 122 ALA B CA 1
ATOM 4384 C C . ALA B 1 122 ? 3.045 15.469 2.932 1 98.25 122 ALA B C 1
ATOM 4386 O O . ALA B 1 122 ? 1.959 15.641 2.373 1 98.25 122 ALA B O 1
ATOM 4387 N N . HIS B 1 123 ? 3.174 15.141 4.18 1 98.5 123 HIS B N 1
ATOM 4388 C CA . HIS B 1 123 ? 2.021 15.023 5.062 1 98.5 123 HIS B CA 1
ATOM 4389 C C . HIS B 1 123 ? 2.424 15.227 6.52 1 98.5 123 HIS B C 1
ATOM 4391 O O . HIS B 1 123 ? 3.57 14.969 6.895 1 98.5 123 HIS B O 1
ATOM 4397 N N . LEU B 1 124 ? 1.541 15.695 7.262 1 98.81 124 LEU B N 1
ATOM 4398 C CA . LEU B 1 124 ? 1.704 15.82 8.703 1 98.81 124 LEU B CA 1
ATOM 4399 C C . LEU B 1 124 ? 0.885 14.766 9.438 1 98.81 124 LEU B C 1
ATOM 4401 O O . LEU B 1 124 ? -0.251 14.477 9.055 1 98.81 124 LEU B O 1
ATOM 4405 N N . ARG B 1 125 ? 1.422 14.203 10.461 1 98.38 125 ARG B N 1
ATOM 4406 C CA . ARG B 1 125 ? 0.7 13.188 11.227 1 98.38 125 ARG B CA 1
ATOM 4407 C C . ARG B 1 125 ? 1.161 13.172 12.68 1 98.38 125 ARG B C 1
ATOM 4409 O O . ARG B 1 125 ? 2.262 13.625 12.992 1 98.38 125 ARG B O 1
ATOM 4416 N N . PRO B 1 126 ? 0.303 12.672 13.57 1 97.75 126 PRO B N 1
ATOM 4417 C CA . PRO B 1 126 ? 0.76 12.461 14.945 1 97.75 126 PRO B CA 1
ATOM 4418 C C . PRO B 1 126 ? 1.714 11.273 15.078 1 97.75 126 PRO B C 1
ATOM 4420 O O . PRO B 1 126 ? 1.475 10.219 14.484 1 97.75 126 PRO B O 1
ATOM 4423 N N . LEU B 1 127 ? 2.732 11.43 15.719 1 96.12 127 LEU B N 1
ATOM 4424 C CA . LEU B 1 127 ? 3.707 10.383 16.031 1 96.12 127 LEU B CA 1
ATOM 4425 C C . LEU B 1 127 ? 4.254 10.562 17.438 1 96.12 127 LEU B C 1
ATOM 4427 O O . LEU B 1 127 ? 4.93 11.555 17.734 1 96.12 127 LEU B O 1
ATOM 4431 N N . ASP B 1 128 ? 3.939 9.656 18.312 1 92.12 128 ASP B N 1
ATOM 4432 C CA . ASP B 1 128 ? 4.402 9.641 19.703 1 92.12 128 ASP B CA 1
ATOM 4433 C C . ASP B 1 128 ? 4.059 10.945 20.406 1 92.12 128 ASP B C 1
ATOM 4435 O O . ASP B 1 128 ? 4.918 11.547 21.062 1 92.12 128 ASP B O 1
ATOM 4439 N N . GLY B 1 129 ? 2.961 11.453 20.141 1 93.75 129 GLY B N 1
ATOM 4440 C CA . GLY B 1 129 ? 2.436 12.602 20.859 1 93.75 129 GLY B CA 1
ATOM 4441 C C . GLY B 1 129 ? 2.857 13.93 20.25 1 93.75 129 GLY B C 1
ATOM 4442 O O . GLY B 1 129 ? 2.543 14.992 20.781 1 93.75 129 GLY B O 1
ATOM 4443 N N . THR B 1 130 ? 3.576 13.859 19.125 1 96.56 130 THR B N 1
ATOM 4444 C CA . THR B 1 130 ? 4.051 15.062 18.438 1 96.56 130 THR B CA 1
ATOM 4445 C C . THR B 1 130 ? 3.602 15.062 16.984 1 96.56 130 THR B C 1
ATOM 4447 O O . THR B 1 130 ? 3.506 14.008 16.344 1 96.56 130 THR B O 1
ATOM 4450 N N . LEU B 1 131 ? 3.238 16.25 16.531 1 98.31 131 LEU B N 1
ATOM 4451 C CA . LEU B 1 131 ? 2.959 16.375 15.102 1 98.31 131 LEU B CA 1
ATOM 4452 C C . LEU B 1 131 ? 4.254 16.422 14.297 1 98.31 131 LEU B C 1
ATOM 4454 O O . LEU B 1 131 ? 5.16 17.188 14.617 1 98.31 131 LEU B O 1
ATOM 4458 N N . VAL B 1 132 ? 4.359 15.617 13.305 1 98.5 132 VAL B N 1
ATOM 4459 C CA . VAL B 1 132 ? 5.562 15.578 12.477 1 98.5 132 VAL B CA 1
ATOM 4460 C C . VAL B 1 132 ? 5.188 15.727 11.008 1 98.5 132 VAL B C 1
ATOM 4462 O O . VAL B 1 132 ? 4.043 15.469 10.625 1 98.5 132 VAL B O 1
ATOM 4465 N N . ALA B 1 133 ? 6.121 16.156 10.203 1 98.62 133 ALA B N 1
ATOM 4466 C CA . ALA B 1 133 ? 6 16.188 8.742 1 98.62 133 ALA B CA 1
ATOM 4467 C C . ALA B 1 133 ? 6.965 15.195 8.102 1 98.62 133 ALA B C 1
ATOM 4469 O O . ALA B 1 133 ? 8.133 15.109 8.484 1 98.62 133 ALA B O 1
ATOM 4470 N N . GLU B 1 134 ? 6.461 14.445 7.199 1 97.25 134 GLU B N 1
ATOM 4471 C CA . GLU B 1 134 ? 7.242 13.461 6.453 1 97.25 134 GLU B CA 1
ATOM 4472 C C . GLU B 1 134 ? 6.902 13.492 4.969 1 97.25 134 GLU B C 1
ATOM 4474 O O . GLU B 1 134 ? 5.887 14.07 4.57 1 97.25 134 GLU B O 1
ATOM 4479 N N . SER B 1 135 ? 7.754 12.977 4.148 1 96.19 135 SER B N 1
ATOM 4480 C CA . SER B 1 135 ? 7.555 12.75 2.723 1 96.19 135 SER B CA 1
ATOM 4481 C C . SER B 1 135 ? 8.375 11.562 2.232 1 96.19 135 SER B C 1
ATOM 4483 O O . SER B 1 135 ? 9.531 11.383 2.639 1 96.19 135 SER B O 1
ATOM 4485 N N . PRO B 1 136 ? 7.77 10.711 1.37 1 92.69 136 PRO B N 1
ATOM 4486 C CA . PRO B 1 136 ? 8.555 9.633 0.765 1 92.69 136 PRO B CA 1
ATOM 4487 C C . PRO B 1 136 ? 9.773 10.148 -0.003 1 92.69 136 PRO B C 1
ATOM 4489 O O . PRO B 1 136 ? 10.68 9.375 -0.321 1 92.69 136 PRO B O 1
ATOM 4492 N N . ARG B 1 137 ? 9.844 11.422 -0.274 1 92.31 137 ARG B N 1
ATOM 4493 C CA . ARG B 1 137 ? 10.922 11.992 -1.087 1 92.31 137 ARG B CA 1
ATOM 4494 C C . ARG B 1 137 ? 11.961 12.68 -0.214 1 92.31 137 ARG B C 1
ATOM 4496 O O . ARG B 1 137 ? 12.898 13.297 -0.728 1 92.31 137 ARG B O 1
ATOM 4503 N N . SER B 1 138 ? 11.75 12.594 1.067 1 94.38 138 SER B N 1
ATOM 4504 C CA . SER B 1 138 ? 12.711 13.148 2.016 1 94.38 138 SER B CA 1
ATOM 4505 C C . SER B 1 138 ? 13.227 12.07 2.965 1 94.38 138 SER B C 1
ATOM 4507 O O . SER B 1 138 ? 12.5 11.141 3.314 1 94.38 138 SER B O 1
ATOM 4509 N N . ARG B 1 139 ? 14.445 12.164 3.346 1 93.56 139 ARG B N 1
ATOM 4510 C CA . ARG B 1 139 ? 15.039 11.258 4.32 1 93.56 139 ARG B CA 1
ATOM 4511 C C . ARG B 1 139 ? 15.117 11.906 5.695 1 93.56 139 ARG B C 1
ATOM 4513 O O . ARG B 1 139 ? 15.844 11.43 6.574 1 93.56 139 ARG B O 1
ATOM 4520 N N . PHE B 1 140 ? 14.406 13.039 5.797 1 96.19 140 PHE B N 1
ATOM 4521 C CA . PHE B 1 140 ? 14.281 13.734 7.07 1 96.19 140 PHE B CA 1
ATOM 4522 C C . PHE B 1 140 ? 12.836 13.688 7.57 1 96.19 140 PHE B C 1
ATOM 4524 O O . PHE B 1 140 ? 11.898 13.625 6.77 1 96.19 140 PHE B O 1
ATOM 4531 N N . ARG B 1 141 ? 12.672 13.68 8.844 1 96.81 141 ARG B N 1
ATOM 4532 C CA . ARG B 1 141 ? 11.414 13.977 9.523 1 96.81 141 ARG B CA 1
ATOM 4533 C C . ARG B 1 141 ? 11.477 15.328 10.234 1 96.81 141 ARG B C 1
ATOM 4535 O O . ARG B 1 141 ? 12.453 15.625 10.914 1 96.81 141 ARG B O 1
ATOM 4542 N N . ILE B 1 142 ? 10.484 16.062 10.062 1 98.38 142 ILE B N 1
ATOM 4543 C CA . ILE B 1 142 ? 10.43 17.359 10.75 1 98.38 142 ILE B CA 1
ATOM 4544 C C . ILE B 1 142 ? 9.5 17.266 11.953 1 98.38 142 ILE B C 1
ATOM 4546 O O . ILE B 1 142 ? 8.305 17.016 11.805 1 98.38 142 ILE B O 1
ATOM 4550 N N . ARG B 1 143 ? 10.016 17.406 13.062 1 98.19 143 ARG B N 1
ATOM 4551 C CA . ARG B 1 143 ? 9.227 17.516 14.289 1 98.19 143 ARG B CA 1
ATOM 4552 C C . ARG B 1 143 ? 8.766 18.938 14.523 1 98.19 143 ARG B C 1
ATOM 4554 O O . ARG B 1 143 ? 9.578 19.875 14.531 1 98.19 143 ARG B O 1
ATOM 4561 N N . LEU B 1 144 ? 7.551 19.125 14.68 1 98.38 144 LEU B N 1
ATOM 4562 C CA . LEU B 1 144 ? 7.027 20.453 14.969 1 98.38 144 LEU B CA 1
ATOM 4563 C C . LEU B 1 144 ? 7.008 20.719 16.469 1 98.38 144 LEU B C 1
ATOM 4565 O O . LEU B 1 144 ? 6.078 20.297 17.172 1 98.38 144 LEU B O 1
ATOM 4569 N N . ASP B 1 145 ? 7.957 21.453 16.938 1 96.75 145 ASP B N 1
ATOM 4570 C CA . ASP B 1 145 ? 8.133 21.719 18.359 1 96.75 145 ASP B CA 1
ATOM 4571 C C . ASP B 1 145 ? 7.215 22.828 18.828 1 96.75 145 ASP B C 1
ATOM 4573 O O . ASP B 1 145 ? 6.852 22.891 20.016 1 96.75 145 ASP B O 1
ATOM 4577 N N . ASP B 1 146 ? 6.922 23.75 18.016 1 96.06 146 ASP B N 1
ATOM 4578 C CA . ASP B 1 146 ? 5.98 24.859 18.219 1 96.06 146 ASP B CA 1
ATOM 4579 C C . ASP B 1 146 ? 4.738 24.688 17.359 1 96.06 146 ASP B C 1
ATOM 4581 O O . ASP B 1 146 ? 4.84 24.547 16.125 1 96.06 146 ASP B O 1
ATOM 4585 N N . ALA B 1 147 ? 3.574 24.734 17.953 1 95.94 147 ALA B N 1
ATOM 4586 C CA . ALA B 1 147 ? 2.311 24.469 17.281 1 95.94 147 ALA B CA 1
ATOM 4587 C C . ALA B 1 147 ? 2.092 25.422 16.109 1 95.94 147 ALA B C 1
ATOM 4589 O O . ALA B 1 147 ? 1.496 25.062 15.102 1 95.94 147 ALA B O 1
ATOM 4590 N N . ARG B 1 148 ? 2.564 26.641 16.203 1 94.44 148 ARG B N 1
ATOM 4591 C CA . ARG B 1 148 ? 2.361 27.672 15.188 1 94.44 148 ARG B CA 1
ATOM 4592 C C . ARG B 1 148 ? 2.992 27.281 13.859 1 94.44 148 ARG B C 1
ATOM 4594 O O . ARG B 1 148 ? 2.568 27.75 12.805 1 94.44 148 ARG B O 1
ATOM 4601 N N . VAL B 1 149 ? 3.984 26.406 13.898 1 97.12 149 VAL B N 1
ATOM 4602 C CA . VAL B 1 149 ? 4.703 26 12.695 1 97.12 149 VAL B CA 1
ATOM 4603 C C . VAL B 1 149 ? 3.771 25.203 11.781 1 97.12 149 VAL B C 1
ATOM 4605 O O . VAL B 1 149 ? 3.906 25.25 10.555 1 97.12 149 VAL B O 1
ATOM 4608 N N . ALA B 1 150 ? 2.801 24.516 12.375 1 98.06 150 ALA B N 1
ATOM 4609 C CA . ALA B 1 150 ? 1.848 23.75 11.57 1 98.06 150 ALA B CA 1
ATOM 4610 C C . ALA B 1 150 ? 1.082 24.672 10.617 1 98.06 150 ALA B C 1
ATOM 4612 O O . ALA B 1 150 ? 0.753 24.266 9.5 1 98.06 150 ALA B O 1
ATOM 4613 N N . ALA B 1 151 ? 0.831 25.875 11.008 1 97.56 151 ALA B N 1
ATOM 4614 C CA . ALA B 1 151 ? 0.073 26.828 10.203 1 97.56 151 ALA B CA 1
ATOM 4615 C C . ALA B 1 151 ? 0.827 27.188 8.93 1 97.56 151 ALA B C 1
ATOM 4617 O O . ALA B 1 151 ? 0.216 27.578 7.93 1 97.56 151 ALA B O 1
ATOM 4618 N N . VAL B 1 152 ? 2.139 27.078 8.969 1 98 152 VAL B N 1
ATOM 4619 C CA . VAL B 1 152 ? 2.977 27.438 7.828 1 98 152 VAL B CA 1
ATOM 4620 C C . VAL B 1 152 ? 2.664 26.516 6.652 1 98 152 VAL B C 1
ATOM 4622 O O . VAL B 1 152 ? 2.756 26.922 5.492 1 98 152 VAL B O 1
ATOM 4625 N N . PHE B 1 153 ? 2.234 25.297 6.898 1 98.44 153 PHE B N 1
ATOM 4626 C CA . PHE B 1 153 ? 2.01 24.281 5.871 1 98.44 153 PHE B CA 1
ATOM 4627 C C . PHE B 1 153 ? 0.75 24.594 5.07 1 98.44 153 PHE B C 1
ATOM 4629 O O . PHE B 1 153 ? 0.611 24.156 3.928 1 98.44 153 PHE B O 1
ATOM 4636 N N . ALA B 1 154 ? -0.181 25.344 5.637 1 97.94 154 ALA B N 1
ATOM 4637 C CA . ALA B 1 154 ? -1.463 25.609 4.98 1 97.94 154 ALA B CA 1
ATOM 4638 C C . ALA B 1 154 ? -1.278 26.438 3.721 1 97.94 154 ALA B C 1
ATOM 4640 O O . ALA B 1 154 ? -1.646 26.016 2.623 1 97.94 154 ALA B O 1
ATOM 4641 N N . PRO B 1 155 ? -0.653 27.641 3.801 1 97.25 155 PRO B N 1
ATOM 4642 C CA . PRO B 1 155 ? -0.439 28.391 2.562 1 97.25 155 PRO B CA 1
ATOM 4643 C C . PRO B 1 155 ? 0.51 27.688 1.599 1 97.25 155 PRO B C 1
ATOM 4645 O O . PRO B 1 155 ? 0.407 27.859 0.382 1 97.25 155 PRO B O 1
ATOM 4648 N N . LEU B 1 156 ? 1.413 26.844 2.105 1 97 156 LEU B N 1
ATOM 4649 C CA . LEU B 1 156 ? 2.402 26.141 1.291 1 97 156 LEU B CA 1
ATOM 4650 C C . LEU B 1 156 ? 1.76 25 0.51 1 97 156 LEU B C 1
ATOM 4652 O O . LEU B 1 156 ? 2.406 24.375 -0.338 1 97 156 LEU B O 1
ATOM 4656 N N . ALA B 1 157 ? 0.512 24.703 0.785 1 96.75 157 ALA B N 1
ATOM 4657 C CA . ALA B 1 157 ? -0.2 23.672 0.039 1 96.75 157 ALA B CA 1
ATOM 4658 C C . ALA B 1 157 ? -0.356 24.062 -1.428 1 96.75 157 ALA B C 1
ATOM 4660 O O . ALA B 1 157 ? -0.632 23.203 -2.277 1 96.75 157 ALA B O 1
ATOM 4661 N N . GLY B 1 158 ? -0.283 25.266 -1.735 1 94.62 158 GLY B N 1
ATOM 4662 C CA . GLY B 1 158 ? -0.192 25.812 -3.078 1 94.62 158 GLY B CA 1
ATOM 4663 C C . GLY B 1 158 ? 0.953 26.797 -3.246 1 94.62 158 GLY B C 1
ATOM 4664 O O . GLY B 1 158 ? 1.66 27.109 -2.285 1 94.62 158 GLY B O 1
ATOM 4665 N N . PRO B 1 159 ? 1.18 27.234 -4.473 1 94.69 159 PRO B N 1
ATOM 4666 C CA . PRO B 1 159 ? 2.238 28.219 -4.695 1 94.69 159 PRO B CA 1
ATOM 4667 C C . PRO B 1 159 ? 2.059 29.469 -3.846 1 94.69 159 PRO B C 1
ATOM 4669 O O . PRO B 1 159 ? 0.973 30.062 -3.826 1 94.69 159 PRO B O 1
ATOM 4672 N N . THR B 1 160 ? 3.102 29.906 -3.178 1 94.75 160 THR B N 1
ATOM 4673 C CA . THR B 1 160 ? 3.012 31.062 -2.295 1 94.75 160 THR B CA 1
ATOM 4674 C C . THR B 1 160 ? 4.359 31.766 -2.197 1 94.75 160 THR B C 1
ATOM 4676 O O . THR B 1 160 ? 5.41 31.141 -2.322 1 94.75 160 THR B O 1
ATOM 4679 N N . THR B 1 161 ? 4.332 33.031 -2.006 1 94.38 161 THR B N 1
ATOM 4680 C CA . THR B 1 161 ? 5.547 33.844 -1.813 1 94.38 161 THR B CA 1
ATOM 4681 C C . THR B 1 161 ? 5.801 34.094 -0.33 1 94.38 161 THR B C 1
ATOM 4683 O O . THR B 1 161 ? 4.914 33.875 0.5 1 94.38 161 THR B O 1
ATOM 4686 N N . ARG B 1 162 ? 6.969 34.5 -0.036 1 94.25 162 ARG B N 1
ATOM 4687 C CA . ARG B 1 162 ? 7.316 34.875 1.337 1 94.25 162 ARG B CA 1
ATOM 4688 C C . ARG B 1 162 ? 6.387 35.938 1.875 1 94.25 162 ARG B C 1
ATOM 4690 O O . ARG B 1 162 ? 5.957 35.875 3.029 1 94.25 162 ARG B O 1
ATOM 4697 N N . GLN B 1 163 ? 6.102 36.875 1.074 1 95.06 163 GLN B N 1
ATOM 4698 C CA . GLN B 1 163 ? 5.23 38 1.469 1 95.06 163 GLN B CA 1
ATOM 4699 C C . GLN B 1 163 ? 3.822 37.5 1.787 1 95.06 163 GLN B C 1
ATOM 4701 O O . GLN B 1 163 ? 3.211 37.938 2.764 1 95.06 163 GLN B O 1
ATOM 4706 N N . GLU B 1 164 ? 3.369 36.625 0.952 1 95.31 164 GLU B N 1
ATOM 4707 C CA . GLU B 1 164 ? 2.051 36.062 1.188 1 95.31 164 GLU B CA 1
ATOM 4708 C C . GLU B 1 164 ? 2.029 35.25 2.48 1 95.31 164 GLU B C 1
ATOM 4710 O O . GLU B 1 164 ? 1.042 35.281 3.219 1 95.31 164 GLU B O 1
ATOM 4715 N N . LEU B 1 165 ? 3.082 34.531 2.75 1 96 165 LEU B N 1
ATOM 4716 C CA . LEU B 1 165 ? 3.201 33.75 3.982 1 96 165 LEU B CA 1
ATOM 4717 C C . LEU B 1 165 ? 3.17 34.656 5.203 1 96 165 LEU B C 1
ATOM 4719 O O . LEU B 1 165 ? 2.457 34.375 6.172 1 96 165 LEU B O 1
ATOM 4723 N N . LEU B 1 166 ? 3.883 35.719 5.152 1 95.12 166 LEU B N 1
ATOM 4724 C CA . LEU B 1 166 ? 3.928 36.656 6.27 1 95.12 166 LEU B CA 1
ATOM 4725 C C . LEU B 1 166 ? 2.553 37.25 6.523 1 95.12 166 LEU B C 1
ATOM 4727 O O . LEU B 1 166 ? 2.172 37.469 7.676 1 95.12 166 LEU B O 1
ATOM 4731 N N . SER B 1 167 ? 1.84 37.5 5.488 1 94.38 167 SER B N 1
ATOM 4732 C CA . SER B 1 167 ? 0.498 38.062 5.609 1 94.38 167 SER B CA 1
ATOM 4733 C C . SER B 1 167 ? -0.476 37.031 6.195 1 94.38 167 SER B C 1
ATOM 4735 O O . SER B 1 167 ? -1.372 37.406 6.961 1 94.38 167 SER B O 1
ATOM 4737 N N . ALA B 1 168 ? -0.309 35.812 5.863 1 92.75 168 ALA B N 1
ATOM 4738 C CA . ALA B 1 168 ? -1.23 34.781 6.262 1 92.75 168 ALA B CA 1
ATOM 4739 C C . ALA B 1 168 ? -0.951 34.312 7.691 1 92.75 168 ALA B C 1
ATOM 4741 O O . ALA B 1 168 ? -1.804 33.688 8.328 1 92.75 168 ALA B O 1
ATOM 4742 N N . LEU B 1 169 ? 0.259 34.594 8.195 1 93.44 169 LEU B N 1
ATOM 4743 C CA . LEU B 1 169 ? 0.697 34.062 9.484 1 93.44 169 LEU B CA 1
ATOM 4744 C C . LEU B 1 169 ? 1.184 35.188 10.391 1 93.44 169 LEU B C 1
ATOM 4746 O O . LEU B 1 169 ? 2.361 35.219 10.75 1 93.44 169 LEU B O 1
ATOM 4750 N N . PRO B 1 170 ? 0.385 35.969 10.875 1 88 170 PRO B N 1
ATOM 4751 C CA . PRO B 1 170 ? 0.791 37.188 11.625 1 88 170 PRO B CA 1
ATOM 4752 C C . PRO B 1 170 ? 1.445 36.844 12.961 1 88 170 PRO B C 1
ATOM 4754 O O . PRO B 1 170 ? 2.129 37.688 13.547 1 88 170 PRO B O 1
ATOM 4757 N N . ASP B 1 171 ? 1.299 35.625 13.398 1 89.69 171 ASP B N 1
ATOM 4758 C CA . ASP B 1 171 ? 1.828 35.25 14.711 1 89.69 171 ASP B CA 1
ATOM 4759 C C . ASP B 1 171 ? 3.295 34.844 14.609 1 89.69 171 ASP B C 1
ATOM 4761 O O . ASP B 1 171 ? 3.947 34.594 15.625 1 89.69 171 ASP B O 1
ATOM 4765 N N . LEU B 1 172 ? 3.83 34.719 13.469 1 93 172 LEU B N 1
ATOM 4766 C CA . LEU B 1 172 ? 5.242 34.406 13.273 1 93 172 LEU B CA 1
ATOM 4767 C C . LEU B 1 172 ? 6.004 35.656 12.828 1 93 172 LEU B C 1
ATOM 4769 O O . LEU B 1 172 ? 5.551 36.375 11.945 1 93 172 LEU B O 1
ATOM 4773 N N . THR B 1 173 ? 7.133 35.875 13.523 1 94.69 173 THR B N 1
ATOM 4774 C CA . THR B 1 173 ? 7.992 36.969 13.078 1 94.69 173 THR B CA 1
ATOM 4775 C C . THR B 1 173 ? 8.656 36.625 11.75 1 94.69 173 THR B C 1
ATOM 4777 O O . THR B 1 173 ? 8.672 35.469 11.344 1 94.69 173 THR B O 1
ATOM 4780 N N . GLU B 1 174 ? 9.156 37.594 11.07 1 95.06 174 GLU B N 1
ATOM 4781 C CA . GLU B 1 174 ? 9.867 37.375 9.812 1 95.06 174 GLU B CA 1
ATOM 4782 C C . GLU B 1 174 ? 11.055 36.438 10 1 95.06 174 GLU B C 1
ATOM 4784 O O . GLU B 1 174 ? 11.312 35.562 9.156 1 95.06 174 GLU B O 1
ATOM 4789 N N . ASP B 1 175 ? 11.758 36.625 11.07 1 94.44 175 ASP B N 1
ATOM 4790 C CA . ASP B 1 175 ? 12.922 35.781 11.359 1 94.44 175 ASP B CA 1
ATOM 4791 C C . ASP B 1 175 ? 12.508 34.312 11.602 1 94.44 175 ASP B C 1
ATOM 4793 O O . ASP B 1 175 ? 13.164 33.406 11.109 1 94.44 175 ASP B O 1
ATOM 4797 N N . GLU B 1 176 ? 11.461 34.156 12.375 1 95.88 176 GLU B N 1
ATOM 4798 C CA . GLU B 1 176 ? 10.961 32.812 12.641 1 95.88 176 GLU B CA 1
ATOM 4799 C C . GLU B 1 176 ? 10.539 32.125 11.352 1 95.88 176 GLU B C 1
ATOM 4801 O O . GLU B 1 176 ? 10.875 30.953 11.141 1 95.88 176 GLU B O 1
ATOM 4806 N N . LEU B 1 177 ? 9.828 32.844 10.516 1 96.12 177 LEU B N 1
ATOM 4807 C CA . LEU B 1 177 ? 9.398 32.281 9.242 1 96.12 177 LEU B CA 1
ATOM 4808 C C . LEU B 1 177 ? 10.594 31.891 8.383 1 96.12 177 LEU B C 1
ATOM 4810 O O . LEU B 1 177 ? 10.594 30.828 7.742 1 96.12 177 LEU B O 1
ATOM 4814 N N . THR B 1 178 ? 11.555 32.719 8.367 1 95.19 178 THR B N 1
ATOM 4815 C CA . THR B 1 178 ? 12.766 32.469 7.605 1 95.19 178 THR B CA 1
ATOM 4816 C C . THR B 1 178 ? 13.43 31.172 8.078 1 95.19 178 THR B C 1
ATOM 4818 O O . THR B 1 178 ? 13.859 30.344 7.27 1 95.19 178 THR B O 1
ATOM 4821 N N . GLU B 1 179 ? 13.477 30.984 9.398 1 96.12 179 GLU B N 1
ATOM 4822 C CA . GLU B 1 179 ? 14.055 29.766 9.969 1 96.12 179 GLU B CA 1
ATOM 4823 C C . GLU B 1 179 ? 13.266 28.531 9.555 1 96.12 179 GLU B C 1
ATOM 4825 O O . GLU B 1 179 ? 13.852 27.516 9.172 1 96.12 179 GLU B O 1
ATOM 4830 N N . VAL B 1 180 ? 11.984 28.625 9.617 1 97.56 180 VAL B N 1
ATOM 4831 C CA . VAL B 1 180 ? 11.125 27.5 9.305 1 97.56 180 VAL B CA 1
ATOM 4832 C C . VAL B 1 180 ? 11.25 27.141 7.82 1 97.56 180 VAL B C 1
ATOM 4834 O O . VAL B 1 180 ? 11.406 25.969 7.461 1 97.56 180 VAL B O 1
ATOM 4837 N N . LEU B 1 181 ? 11.227 28.141 6.949 1 97.38 181 LEU B N 1
ATOM 4838 C CA . LEU B 1 181 ? 11.359 27.906 5.516 1 97.38 181 LEU B CA 1
ATOM 4839 C C . LEU B 1 181 ? 12.727 27.312 5.188 1 97.38 181 LEU B C 1
ATOM 4841 O O . LEU B 1 181 ? 12.828 26.422 4.328 1 97.38 181 LEU B O 1
ATOM 4845 N N . SER B 1 182 ? 13.758 27.797 5.867 1 96.88 182 SER B N 1
ATOM 4846 C CA . SER B 1 182 ? 15.094 27.234 5.684 1 96.88 182 SER B CA 1
ATOM 4847 C C . SER B 1 182 ? 15.133 25.766 6.066 1 96.88 182 SER B C 1
ATOM 4849 O O . SER B 1 182 ? 15.734 24.953 5.363 1 96.88 182 SER B O 1
ATOM 4851 N N . LEU B 1 183 ? 14.516 25.469 7.16 1 97.94 183 LEU B N 1
ATOM 4852 C CA . LEU B 1 183 ? 14.477 24.094 7.621 1 97.94 183 LEU B CA 1
ATOM 4853 C C . LEU B 1 183 ? 13.75 23.203 6.621 1 97.94 183 LEU B C 1
ATOM 4855 O O . LEU B 1 183 ? 14.219 22.109 6.293 1 97.94 183 LEU B O 1
ATOM 4859 N N . LEU B 1 184 ? 12.555 23.656 6.137 1 98.25 184 LEU B N 1
ATOM 4860 C CA . LEU B 1 184 ? 11.773 22.891 5.164 1 98.25 184 LEU B CA 1
ATOM 4861 C C . LEU B 1 184 ? 12.562 22.688 3.875 1 98.25 184 LEU B C 1
ATOM 4863 O O . LEU B 1 184 ? 12.477 21.641 3.246 1 98.25 184 LEU B O 1
ATOM 4867 N N . HIS B 1 185 ? 13.344 23.688 3.529 1 97 185 HIS B N 1
ATOM 4868 C CA . HIS B 1 185 ? 14.18 23.594 2.334 1 97 185 HIS B CA 1
ATOM 4869 C C . HIS B 1 185 ? 15.289 22.562 2.514 1 97 185 HIS B C 1
ATOM 4871 O O . HIS B 1 185 ? 15.469 21.688 1.67 1 97 185 HIS B O 1
ATOM 4877 N N . VAL B 1 186 ? 15.977 22.688 3.609 1 95.56 186 VAL B N 1
ATOM 4878 C CA . VAL B 1 186 ? 17.094 21.797 3.906 1 95.56 186 VAL B CA 1
ATOM 4879 C C . VAL B 1 186 ? 16.609 20.344 3.902 1 95.56 186 VAL B C 1
ATOM 4881 O O . VAL B 1 186 ? 17.312 19.453 3.424 1 95.56 186 VAL B O 1
ATOM 4884 N N . ALA B 1 187 ? 15.43 20.156 4.371 1 96.94 187 ALA B N 1
ATOM 4885 C CA . ALA B 1 187 ? 14.883 18.812 4.512 1 96.94 187 ALA B CA 1
ATOM 4886 C C . ALA B 1 187 ? 14.227 18.344 3.215 1 96.94 187 ALA B C 1
ATOM 4888 O O . ALA B 1 187 ? 13.75 17.219 3.121 1 96.94 187 ALA B O 1
ATOM 4889 N N . GLY B 1 188 ? 14.078 19.188 2.215 1 96.31 188 GLY B N 1
ATOM 4890 C CA . GLY B 1 188 ? 13.609 18.797 0.898 1 96.31 188 GLY B CA 1
ATOM 4891 C C . GLY B 1 188 ? 12.102 18.875 0.751 1 96.31 188 GLY B C 1
ATOM 4892 O O . GLY B 1 188 ? 11.523 18.234 -0.118 1 96.31 188 GLY B O 1
ATOM 4893 N N . PHE B 1 189 ? 11.414 19.719 1.536 1 97.88 189 PHE B N 1
ATOM 4894 C CA . PHE B 1 189 ? 9.961 19.781 1.524 1 97.88 189 PHE B CA 1
ATOM 4895 C C . PHE B 1 189 ? 9.477 20.906 0.617 1 97.88 189 PHE B C 1
ATOM 4897 O O . PHE B 1 189 ? 8.297 20.969 0.271 1 97.88 189 PHE B O 1
ATOM 4904 N N . LEU B 1 190 ? 10.352 21.828 0.247 1 96.62 190 LEU B N 1
ATOM 4905 C CA . LEU B 1 190 ? 9.961 23 -0.544 1 96.62 190 LEU B CA 1
ATOM 4906 C C . LEU B 1 190 ? 10.484 22.875 -1.974 1 96.62 190 LEU B C 1
ATOM 4908 O O . LEU B 1 190 ? 11.625 22.469 -2.191 1 96.62 190 LEU B O 1
ATOM 4912 N N . HIS B 1 191 ? 9.641 23.25 -2.857 1 95.62 191 HIS B N 1
ATOM 4913 C CA . HIS B 1 191 ? 9.984 23.25 -4.273 1 95.62 191 HIS B CA 1
ATOM 4914 C C . HIS B 1 191 ? 9.68 24.609 -4.906 1 95.62 191 HIS B C 1
ATOM 4916 O O . HIS B 1 191 ? 8.656 25.219 -4.602 1 95.62 191 HIS B O 1
ATOM 4922 N N . PRO B 1 192 ? 10.555 25.047 -5.746 1 93.94 192 PRO B N 1
ATOM 4923 C CA . PRO B 1 192 ? 10.266 26.281 -6.461 1 93.94 192 PRO B CA 1
ATOM 4924 C C . PRO B 1 192 ? 9.141 26.125 -7.48 1 93.94 192 PRO B C 1
ATOM 4926 O O . PRO B 1 192 ? 8.922 25.031 -8.008 1 93.94 192 PRO B O 1
ATOM 4929 N N . VAL B 1 193 ? 8.406 27.062 -7.66 1 89.19 193 VAL B N 1
ATOM 4930 C CA . VAL B 1 193 ? 7.309 27.047 -8.617 1 89.19 193 VAL B CA 1
ATOM 4931 C C . VAL B 1 193 ? 7.641 27.969 -9.797 1 89.19 193 VAL B C 1
ATOM 4933 O O . VAL B 1 193 ? 8.062 29.109 -9.602 1 89.19 193 VAL B O 1
ATOM 4936 N N . ASP B 1 194 ? 7.785 27.219 -11.039 1 75.88 194 ASP B N 1
ATOM 4937 C CA . ASP B 1 194 ? 7.93 27.984 -12.266 1 75.88 194 ASP B CA 1
ATOM 4938 C C . ASP B 1 194 ? 6.59 28.125 -12.992 1 75.88 194 ASP B C 1
ATOM 4940 O O . ASP B 1 194 ? 6.055 27.141 -13.5 1 75.88 194 ASP B O 1
ATOM 4944 N N . GLY B 1 195 ? 5.781 29.094 -12.859 1 65.88 195 GLY B N 1
ATOM 4945 C CA . GLY B 1 195 ? 4.516 29.266 -13.547 1 65.88 195 GLY B CA 1
ATOM 4946 C C . GLY B 1 195 ? 3.344 28.641 -12.812 1 65.88 195 GLY B C 1
ATOM 4947 O O . GLY B 1 195 ? 3.295 28.672 -11.578 1 65.88 195 GLY B O 1
ATOM 4948 N N . ASP B 1 196 ? 2.338 27.984 -13.609 1 61.59 196 ASP B N 1
ATOM 4949 C CA . ASP B 1 196 ? 1.032 27.625 -13.062 1 61.59 196 ASP B CA 1
ATOM 4950 C C . ASP B 1 196 ? 1.041 26.219 -12.492 1 61.59 196 ASP B C 1
ATOM 4952 O O . ASP B 1 196 ? 0.084 25.797 -11.836 1 61.59 196 ASP B O 1
ATOM 4956 N N . GLY B 1 197 ? 2.219 25.5 -12.562 1 65.44 197 GLY B N 1
ATOM 4957 C CA . GLY B 1 197 ? 2.133 24.109 -12.133 1 65.44 197 GLY B CA 1
ATOM 4958 C C . GLY B 1 197 ? 3.096 23.766 -11.016 1 65.44 197 GLY B C 1
ATOM 4959 O O . GLY B 1 197 ? 3.955 24.578 -10.656 1 65.44 197 GLY B O 1
ATOM 4960 N N . PRO B 1 198 ? 2.734 22.703 -10.203 1 72.94 198 PRO B N 1
ATOM 4961 C CA . PRO B 1 198 ? 3.555 22.281 -9.062 1 72.94 198 PRO B CA 1
ATOM 4962 C C . PRO B 1 198 ? 4.988 21.938 -9.461 1 72.94 198 PRO B C 1
ATOM 4964 O O . PRO B 1 198 ? 5.867 21.844 -8.602 1 72.94 198 PRO B O 1
ATOM 4967 N N . GLY B 1 199 ? 5.215 21.859 -10.75 1 80.94 199 GLY B N 1
ATOM 4968 C CA . GLY B 1 199 ? 6.57 21.547 -11.188 1 80.94 199 GLY B CA 1
ATOM 4969 C C . GLY B 1 199 ? 7.156 20.328 -10.492 1 80.94 199 GLY B C 1
ATOM 4970 O O . GLY B 1 199 ? 6.543 19.266 -10.477 1 80.94 199 GLY B O 1
ATOM 4971 N N . THR B 1 200 ? 8.273 20.484 -9.781 1 87.75 200 THR B N 1
ATOM 4972 C CA . THR B 1 200 ? 9.008 19.391 -9.156 1 87.75 200 THR B CA 1
ATOM 4973 C C . THR B 1 200 ? 8.328 18.953 -7.859 1 87.75 200 THR B C 1
ATOM 4975 O O . THR B 1 200 ? 8.648 17.906 -7.309 1 87.75 200 THR B O 1
ATOM 4978 N N . ALA B 1 201 ? 7.352 19.734 -7.43 1 93.62 201 ALA B N 1
ATOM 4979 C CA . ALA B 1 201 ? 6.621 19.391 -6.215 1 93.62 201 ALA B CA 1
ATOM 4980 C C . ALA B 1 201 ? 5.586 18.297 -6.492 1 93.62 201 ALA B C 1
ATOM 4982 O O . ALA B 1 201 ? 5.086 17.656 -5.566 1 93.62 201 ALA B O 1
ATOM 4983 N N . ALA B 1 202 ? 5.25 18.188 -7.781 1 94.12 202 ALA B N 1
ATOM 4984 C CA . ALA B 1 202 ? 4.176 17.281 -8.164 1 94.12 202 ALA B CA 1
ATOM 4985 C C . ALA B 1 202 ? 4.559 15.828 -7.867 1 94.12 202 ALA B C 1
ATOM 4987 O O . ALA B 1 202 ? 5.742 15.477 -7.883 1 94.12 202 ALA B O 1
ATOM 4988 N N . LEU B 1 203 ? 3.551 15.039 -7.594 1 95.06 203 LEU B N 1
ATOM 4989 C CA . LEU B 1 203 ? 3.781 13.602 -7.516 1 95.06 203 LEU B CA 1
ATOM 4990 C C . LEU B 1 203 ? 4.328 13.07 -8.836 1 95.06 203 LEU B C 1
ATOM 4992 O O . LEU B 1 203 ? 4.023 13.609 -9.898 1 95.06 203 LEU B O 1
ATOM 4996 N N . PRO B 1 204 ? 5.168 11.992 -8.758 1 94.38 204 PRO B N 1
ATOM 4997 C CA . PRO B 1 204 ? 5.547 11.383 -10.031 1 94.38 204 PRO B CA 1
ATOM 4998 C C . PRO B 1 204 ? 4.34 10.93 -10.852 1 94.38 204 PRO B C 1
ATOM 5000 O O . PRO B 1 204 ? 3.361 10.422 -10.289 1 94.38 204 PRO B O 1
ATOM 5003 N N . PRO B 1 205 ? 4.387 11.18 -12.164 1 93.31 205 PRO B N 1
ATOM 5004 C CA . PRO B 1 205 ? 3.232 10.805 -12.984 1 93.31 205 PRO B CA 1
ATOM 5005 C C . PRO B 1 205 ? 2.824 9.344 -12.797 1 93.31 205 PRO B C 1
ATOM 5007 O O . PRO B 1 205 ? 3.678 8.461 -12.805 1 93.31 205 PRO B O 1
ATOM 5010 N N . GLY B 1 206 ? 1.543 9.164 -12.586 1 95.19 206 GLY B N 1
ATOM 5011 C CA . GLY B 1 206 ? 0.997 7.82 -12.461 1 95.19 206 GLY B CA 1
ATOM 5012 C C . GLY B 1 206 ? 0.85 7.363 -11.023 1 95.19 206 GLY B C 1
ATOM 5013 O O . GLY B 1 206 ? 0.208 6.348 -10.75 1 95.19 206 GLY B O 1
ATOM 5014 N N . TRP B 1 207 ? 1.469 8.125 -10.133 1 96.38 207 TRP B N 1
ATOM 5015 C CA . TRP B 1 207 ? 1.386 7.758 -8.719 1 96.38 207 TRP B CA 1
ATOM 5016 C C . TRP B 1 207 ? 0.347 8.609 -8 1 96.38 207 TRP B C 1
ATOM 5018 O O . TRP B 1 207 ? 0.245 9.812 -8.242 1 96.38 207 TRP B O 1
ATOM 5028 N N . SER B 1 208 ? -0.487 8 -7.203 1 95.31 208 SER B N 1
ATOM 5029 C CA . SER B 1 208 ? -1.278 8.75 -6.234 1 95.31 208 SER B CA 1
ATOM 5030 C C . SER B 1 208 ? -0.517 8.93 -4.926 1 95.31 208 SER B C 1
ATOM 5032 O O . SER B 1 208 ? 0.477 8.242 -4.676 1 95.31 208 SER B O 1
ATOM 5034 N N . PHE B 1 209 ? -0.961 9.852 -4.137 1 95.81 209 PHE B N 1
ATOM 5035 C CA . PHE B 1 209 ? -0.399 10.086 -2.812 1 95.81 209 PHE B CA 1
ATOM 5036 C C . PHE B 1 209 ? -0.362 8.797 -1.999 1 95.81 209 PHE B C 1
ATOM 5038 O O . PHE B 1 209 ? 0.676 8.445 -1.438 1 95.81 209 PHE B O 1
ATOM 5045 N N . HIS B 1 210 ? -1.426 8.047 -1.955 1 95.88 210 HIS B N 1
ATOM 5046 C CA . HIS B 1 210 ? -1.552 6.828 -1.16 1 95.88 210 HIS B CA 1
ATOM 5047 C C . HIS B 1 210 ? -0.621 5.738 -1.674 1 95.88 210 HIS B C 1
ATOM 5049 O O . HIS B 1 210 ? 0.001 5.023 -0.884 1 95.88 210 HIS B O 1
ATOM 5055 N N . GLU B 1 211 ? -0.506 5.578 -2.973 1 96.56 211 GLU B N 1
ATOM 5056 C CA . GLU B 1 211 ? 0.354 4.551 -3.553 1 96.56 211 GLU B CA 1
ATOM 5057 C C . GLU B 1 211 ? 1.826 4.84 -3.275 1 96.56 211 GLU B C 1
ATOM 5059 O O . GLU B 1 211 ? 2.604 3.926 -3.002 1 96.56 211 GLU B O 1
ATOM 5064 N N . LEU B 1 212 ? 2.207 6.105 -3.408 1 96.25 212 LEU B N 1
ATOM 5065 C CA . LEU B 1 212 ? 3.59 6.473 -3.123 1 96.25 212 LEU B CA 1
ATOM 5066 C C . LEU B 1 212 ? 3.941 6.18 -1.668 1 96.25 212 LEU B C 1
ATOM 5068 O O . LEU B 1 212 ? 5.016 5.648 -1.38 1 96.25 212 LEU B O 1
ATOM 5072 N N . LEU B 1 213 ? 3.053 6.508 -0.738 1 95.62 213 LEU B N 1
ATOM 5073 C CA . LEU B 1 213 ? 3.277 6.227 0.676 1 95.62 213 LEU B CA 1
ATOM 5074 C C . LEU B 1 213 ? 3.326 4.723 0.929 1 95.62 213 LEU B C 1
ATOM 5076 O O . LEU B 1 213 ? 4.117 4.254 1.747 1 95.62 213 LEU B O 1
ATOM 5080 N N . ALA B 1 214 ? 2.424 4.004 0.25 1 95.44 214 ALA B N 1
ATOM 5081 C CA . ALA B 1 214 ? 2.406 2.551 0.381 1 95.44 214 ALA B CA 1
ATOM 5082 C C . ALA B 1 214 ? 3.748 1.946 -0.022 1 95.44 214 ALA B C 1
ATOM 5084 O O . ALA B 1 214 ? 4.309 1.119 0.703 1 95.44 214 ALA B O 1
ATOM 5085 N N . HIS B 1 215 ? 4.234 2.383 -1.138 1 95.25 215 HIS B N 1
ATOM 5086 C CA . HIS B 1 215 ? 5.508 1.884 -1.64 1 95.25 215 HIS B CA 1
ATOM 5087 C C . HIS B 1 215 ? 6.645 2.211 -0.677 1 95.25 215 HIS B C 1
ATOM 5089 O O . HIS B 1 215 ? 7.422 1.328 -0.303 1 95.25 215 HIS B O 1
ATOM 5095 N N . ASP B 1 216 ? 6.676 3.434 -0.249 1 92.06 216 ASP B N 1
ATOM 5096 C CA . ASP B 1 216 ? 7.734 3.881 0.651 1 92.06 216 ASP B CA 1
ATOM 5097 C C . ASP B 1 216 ? 7.652 3.162 1.996 1 92.06 216 ASP B C 1
ATOM 5099 O O . ASP B 1 216 ? 8.672 2.771 2.562 1 92.06 216 ASP B O 1
ATOM 5103 N N . GLY B 1 217 ? 6.484 2.951 2.502 1 92.12 217 GLY B N 1
ATOM 5104 C CA . GLY B 1 217 ? 6.266 2.381 3.82 1 92.12 217 GLY B CA 1
ATOM 5105 C C . GLY B 1 217 ? 6.5 0.883 3.869 1 92.12 217 GLY B C 1
ATOM 5106 O O . GLY B 1 217 ? 6.668 0.311 4.949 1 92.12 217 GLY B O 1
ATOM 5107 N N . SER B 1 218 ? 6.5 0.255 2.727 1 92.44 218 SER B N 1
ATOM 5108 C CA . SER B 1 218 ? 6.605 -1.199 2.689 1 92.44 218 SER B CA 1
ATOM 5109 C C . SER B 1 218 ? 8.055 -1.642 2.525 1 92.44 218 SER B C 1
ATOM 5111 O O . SER B 1 218 ? 8.344 -2.838 2.436 1 92.44 218 SER B O 1
ATOM 5113 N N . ARG B 1 219 ? 8.945 -0.745 2.508 1 86.5 219 ARG B N 1
ATOM 5114 C CA . ARG B 1 219 ? 10.359 -1.037 2.355 1 86.5 219 ARG B CA 1
ATOM 5115 C C . ARG B 1 219 ? 11.141 -0.637 3.605 1 86.5 219 ARG B C 1
ATOM 5117 O O . ARG B 1 219 ? 10.641 0.119 4.441 1 86.5 219 ARG B O 1
ATOM 5124 N N . ALA B 1 220 ? 12.297 -1.184 3.873 1 76.62 220 ALA B N 1
ATOM 5125 C CA . ALA B 1 220 ? 13.094 -0.87 5.059 1 76.62 220 ALA B CA 1
ATOM 5126 C C . ALA B 1 220 ? 13.391 0.625 5.137 1 76.62 220 ALA B C 1
ATOM 5128 O O . ALA B 1 220 ? 13.359 1.216 6.219 1 76.62 220 ALA B O 1
ATOM 5129 N N . GLY B 1 221 ? 13.367 1.35 3.855 1 68.62 221 GLY B N 1
ATOM 5130 C CA . GLY B 1 221 ? 13.469 2.793 3.705 1 68.62 221 GLY B CA 1
ATOM 5131 C C . GLY B 1 221 ? 14.094 3.477 4.91 1 68.62 221 GLY B C 1
ATOM 5132 O O . GLY B 1 221 ? 15.25 3.227 5.242 1 68.62 221 GLY B O 1
ATOM 5133 N N . LEU B 1 222 ? 13.188 4.316 5.785 1 71.5 222 LEU B N 1
ATOM 5134 C CA . LEU B 1 222 ? 13.578 5.059 6.98 1 71.5 222 LEU B CA 1
ATOM 5135 C C . LEU B 1 222 ? 13.93 4.109 8.117 1 71.5 222 LEU B C 1
ATOM 5137 O O . LEU B 1 222 ? 13.141 3.232 8.469 1 71.5 222 LEU B O 1
ATOM 5141 N N . ARG B 1 223 ? 15.023 4.289 8.711 1 77.38 223 ARG B N 1
ATOM 5142 C CA . ARG B 1 223 ? 15.641 3.314 9.602 1 77.38 223 ARG B CA 1
ATOM 5143 C C . ARG B 1 223 ? 15.047 3.4 11 1 77.38 223 ARG B C 1
ATOM 5145 O O . ARG B 1 223 ? 15.336 2.564 11.859 1 77.38 223 ARG B O 1
ATOM 5152 N N . ASP B 1 224 ? 14.148 4.305 11.18 1 83.25 224 ASP B N 1
ATOM 5153 C CA . ASP B 1 224 ? 13.523 4.363 12.5 1 83.25 224 ASP B CA 1
ATOM 5154 C C . ASP B 1 224 ? 12.25 3.523 12.539 1 83.25 224 ASP B C 1
ATOM 5156 O O . ASP B 1 224 ? 11.617 3.395 13.594 1 83.25 224 ASP B O 1
ATOM 5160 N N . ARG B 1 225 ? 11.93 2.977 11.453 1 86.12 225 ARG B N 1
ATOM 5161 C CA . ARG B 1 225 ? 10.75 2.117 11.391 1 86.12 225 ARG B CA 1
ATOM 5162 C C . ARG B 1 225 ? 11.133 0.653 11.594 1 86.12 225 ARG B C 1
ATOM 5164 O O . ARG B 1 225 ? 12.156 0.197 11.078 1 86.12 225 ARG B O 1
ATOM 5171 N N . LEU B 1 226 ? 10.367 -0.001 12.398 1 88.25 226 LEU B N 1
ATOM 5172 C CA . LEU B 1 226 ? 10.531 -1.449 12.453 1 88.25 226 LEU B CA 1
ATOM 5173 C C . LEU B 1 226 ? 10.164 -2.092 11.125 1 88.25 226 LEU B C 1
ATOM 5175 O O . LEU B 1 226 ? 9.172 -1.71 10.492 1 88.25 226 LEU B O 1
ATOM 5179 N N . TYR B 1 227 ? 11.016 -2.945 10.68 1 91.06 227 TYR B N 1
ATOM 5180 C CA . TYR B 1 227 ? 10.781 -3.625 9.414 1 91.06 227 TYR B CA 1
ATOM 5181 C C . TYR B 1 227 ? 11.18 -5.094 9.5 1 91.06 227 TYR B C 1
ATOM 5183 O O . TYR B 1 227 ? 12.195 -5.434 10.102 1 91.06 227 TYR B O 1
ATOM 5191 N N . GLY B 1 228 ? 10.398 -5.969 8.922 1 91.69 228 GLY B N 1
ATOM 5192 C CA . GLY B 1 228 ? 10.773 -7.363 8.766 1 91.69 228 GLY B CA 1
ATOM 5193 C C . GLY B 1 228 ? 10.164 -8.273 9.812 1 91.69 228 GLY B C 1
ATOM 5194 O O . GLY B 1 228 ? 9.156 -7.926 10.43 1 91.69 228 GLY B O 1
ATOM 5195 N N . PRO B 1 229 ? 10.656 -9.469 9.945 1 92.56 229 PRO B N 1
ATOM 5196 C CA . PRO B 1 229 ? 10.141 -10.445 10.906 1 92.56 229 PRO B CA 1
ATOM 5197 C C . PRO B 1 229 ? 10.641 -10.195 12.328 1 92.56 229 PRO B C 1
ATOM 5199 O O . PRO B 1 229 ? 11.375 -11.023 12.883 1 92.56 229 PRO B O 1
ATOM 5202 N N . VAL B 1 230 ? 10.109 -9.117 12.953 1 93.31 230 VAL B N 1
ATOM 5203 C CA . VAL B 1 230 ? 10.609 -8.711 14.266 1 93.31 230 VAL B CA 1
ATOM 5204 C C . VAL B 1 230 ? 9.555 -9.008 15.328 1 93.31 230 VAL B C 1
ATOM 5206 O O . VAL B 1 230 ? 9.711 -8.633 16.484 1 93.31 230 VAL B O 1
ATOM 5209 N N . PHE B 1 231 ? 8.391 -9.617 14.945 1 95.5 231 PHE B N 1
ATOM 5210 C CA . PHE B 1 231 ? 7.332 -10.047 15.844 1 95.5 231 PHE B CA 1
ATOM 5211 C C . PHE B 1 231 ? 6.859 -8.891 16.719 1 95.5 231 PHE B C 1
ATOM 5213 O O . PHE B 1 231 ? 6.859 -8.992 17.953 1 95.5 231 PHE B O 1
ATOM 5220 N N . PRO B 1 232 ? 6.289 -7.844 16.078 1 95.56 232 PRO B N 1
ATOM 5221 C CA . PRO B 1 232 ? 5.961 -6.621 16.812 1 95.56 232 PRO B CA 1
ATOM 5222 C C . PRO B 1 232 ? 4.859 -6.836 17.859 1 95.56 232 PRO B C 1
ATOM 5224 O O . PRO B 1 232 ? 4.75 -6.062 18.812 1 95.56 232 PRO B O 1
ATOM 5227 N N . LEU B 1 233 ? 4.02 -7.84 17.766 1 96.12 233 LEU B N 1
ATOM 5228 C CA . LEU B 1 233 ? 2.873 -8.016 18.641 1 96.12 233 LEU B CA 1
ATOM 5229 C C . LEU B 1 233 ? 3.143 -9.109 19.672 1 96.12 233 LEU B C 1
ATOM 5231 O O . LEU B 1 233 ? 2.301 -9.383 20.531 1 96.12 233 LEU B O 1
ATOM 5235 N N . ARG B 1 234 ? 4.242 -9.727 19.656 1 94.31 234 ARG B N 1
ATOM 5236 C CA . ARG B 1 234 ? 4.539 -10.898 20.469 1 94.31 234 ARG B CA 1
ATOM 5237 C C . ARG B 1 234 ? 4.383 -10.586 21.953 1 94.31 234 ARG B C 1
ATOM 5239 O O . ARG B 1 234 ? 3.938 -11.43 22.734 1 94.31 234 ARG B O 1
ATOM 5246 N N . ALA B 1 235 ? 4.742 -9.398 22.359 1 93.81 235 ALA B N 1
ATOM 5247 C CA . ALA B 1 235 ? 4.727 -9.023 23.766 1 93.81 235 ALA B CA 1
ATOM 5248 C C . ALA B 1 235 ? 3.318 -8.656 24.219 1 93.81 235 ALA B C 1
ATOM 5250 O O . ALA B 1 235 ? 3.02 -8.672 25.422 1 93.81 235 ALA B O 1
ATOM 5251 N N . THR B 1 236 ? 2.424 -8.375 23.312 1 93 236 THR B N 1
ATOM 5252 C CA . THR B 1 236 ? 1.152 -7.777 23.719 1 93 236 THR B CA 1
ATOM 5253 C C . THR B 1 236 ? 0.004 -8.758 23.484 1 93 236 THR B C 1
ATOM 5255 O O . THR B 1 236 ? -1.041 -8.656 24.141 1 93 236 THR B O 1
ATOM 5258 N N . GLU B 1 237 ? 0.143 -9.641 22.578 1 95 237 GLU B N 1
ATOM 5259 C CA . GLU B 1 237 ? -0.948 -10.578 22.328 1 95 237 GLU B CA 1
ATOM 5260 C C . GLU B 1 237 ? -0.428 -11.891 21.75 1 95 237 GLU B C 1
ATOM 5262 O O . GLU B 1 237 ? 0.66 -11.938 21.172 1 95 237 GLU B O 1
ATOM 5267 N N . ALA B 1 238 ? -1.211 -12.938 21.891 1 95.56 238 ALA B N 1
ATOM 5268 C CA . ALA B 1 238 ? -0.905 -14.242 21.297 1 95.56 238 ALA B CA 1
ATOM 5269 C C . ALA B 1 238 ? -1.149 -14.227 19.797 1 95.56 238 ALA B C 1
ATOM 5271 O O . ALA B 1 238 ? -1.963 -13.445 19.297 1 95.56 238 ALA B O 1
ATOM 5272 N N . PRO B 1 239 ? -0.403 -15.031 19.047 1 95.44 239 PRO B N 1
ATOM 5273 C CA . PRO B 1 239 ? -0.676 -15.117 17.609 1 95.44 239 PRO B CA 1
ATOM 5274 C C . PRO B 1 239 ? -2.066 -15.664 17.312 1 95.44 239 PRO B C 1
ATOM 5276 O O . PRO B 1 239 ? -2.586 -16.5 18.062 1 95.44 239 PRO B O 1
ATOM 5279 N N . ALA B 1 240 ? -2.695 -15.18 16.234 1 95.38 240 ALA B N 1
ATOM 5280 C CA . ALA B 1 240 ? -3.963 -15.742 15.781 1 95.38 240 ALA B CA 1
ATOM 5281 C C . ALA B 1 240 ? -3.811 -17.219 15.422 1 95.38 240 ALA B C 1
ATOM 5283 O O . ALA B 1 240 ? -2.74 -17.656 14.992 1 95.38 240 ALA B O 1
ATOM 5284 N N . PRO B 1 241 ? -4.859 -18.016 15.547 1 96.19 241 PRO B N 1
ATOM 5285 C CA . PRO B 1 241 ? -4.781 -19.453 15.227 1 96.19 241 PRO B CA 1
ATOM 5286 C C . PRO B 1 241 ? -4.465 -19.703 13.75 1 96.19 241 PRO B C 1
ATOM 5288 O O . PRO B 1 241 ? -4.867 -18.922 12.883 1 96.19 241 PRO B O 1
ATOM 5291 N N . PRO B 1 242 ? -3.752 -20.797 13.484 1 96.44 242 PRO B N 1
ATOM 5292 C CA . PRO B 1 242 ? -3.338 -21.078 12.109 1 96.44 242 PRO B CA 1
ATOM 5293 C C . PRO B 1 242 ? -4.52 -21.359 11.18 1 96.44 242 PRO B C 1
ATOM 5295 O O . PRO B 1 242 ? -4.414 -21.172 9.969 1 96.44 242 PRO B O 1
ATOM 5298 N N . VAL B 1 243 ? -5.609 -21.828 11.742 1 96.56 243 VAL B N 1
ATOM 5299 C CA . VAL B 1 243 ? -6.855 -22.031 11.008 1 96.56 243 VAL B CA 1
ATOM 5300 C C . VAL B 1 243 ? -7.934 -21.094 11.547 1 96.56 243 VAL B C 1
ATOM 5302 O O . VAL B 1 243 ? -8.031 -20.891 12.758 1 96.56 243 VAL B O 1
ATOM 5305 N N . ALA B 1 244 ? -8.703 -20.5 10.625 1 94.12 244 ALA B N 1
ATOM 5306 C CA . ALA B 1 244 ? -9.766 -19.594 11.047 1 94.12 244 ALA B CA 1
ATOM 5307 C C . ALA B 1 244 ? -10.766 -20.312 11.961 1 94.12 244 ALA B C 1
ATOM 5309 O O . ALA B 1 244 ? -11.102 -21.469 11.727 1 94.12 244 ALA B O 1
ATOM 5310 N N . PRO B 1 245 ? -11.242 -19.609 12.938 1 90.44 245 PRO B N 1
ATOM 5311 C CA . PRO B 1 245 ? -12.289 -20.219 13.773 1 90.44 245 PRO B CA 1
ATOM 5312 C C . PRO B 1 245 ? -13.547 -20.562 12.984 1 90.44 245 PRO B C 1
ATOM 5314 O O . PRO B 1 245 ? -13.891 -19.859 12.031 1 90.44 245 PRO B O 1
ATOM 5317 N N . ALA B 1 246 ? -14.156 -21.594 13.43 1 87.81 246 ALA B N 1
ATOM 5318 C CA . ALA B 1 246 ? -15.391 -22.016 12.773 1 87.81 246 ALA B CA 1
ATOM 5319 C C . ALA B 1 246 ? -16.453 -20.938 12.828 1 87.81 246 ALA B C 1
ATOM 5321 O O . ALA B 1 246 ? -16.609 -20.25 13.852 1 87.81 246 ALA B O 1
ATOM 5322 N N . ARG B 1 247 ? -17.062 -20.688 11.727 1 89.81 247 ARG B N 1
ATOM 5323 C CA . ARG B 1 247 ? -18.203 -19.781 11.688 1 89.81 247 ARG B CA 1
ATOM 5324 C C . ARG B 1 247 ? -19.469 -20.469 12.172 1 89.81 247 ARG B C 1
ATOM 5326 O O . ARG B 1 247 ? -19.609 -21.688 12.047 1 89.81 247 ARG B O 1
ATOM 5333 N N . PRO B 1 248 ? -20.312 -19.578 12.711 1 88.81 248 PRO B N 1
ATOM 5334 C CA . PRO B 1 248 ? -21.594 -20.188 13.094 1 88.81 248 PRO B CA 1
ATOM 5335 C C . PRO B 1 248 ? -22.469 -20.531 11.891 1 88.81 248 PRO B C 1
ATOM 5337 O O . PRO B 1 248 ? -22.359 -19.891 10.844 1 88.81 248 PRO B O 1
ATOM 5340 N N . GLY B 1 249 ? -23.094 -21.609 11.836 1 92.5 249 GLY B N 1
ATOM 5341 C CA . GLY B 1 249 ? -23.984 -22 10.758 1 92.5 249 GLY B CA 1
ATOM 5342 C C . GLY B 1 249 ? -23.891 -23.484 10.414 1 92.5 249 GLY B C 1
ATOM 5343 O O . GLY B 1 249 ? -23.062 -24.203 10.984 1 92.5 249 GLY B O 1
ATOM 5344 N N . ARG B 1 250 ? -24.719 -23.844 9.5 1 95.88 250 ARG B N 1
ATOM 5345 C CA . ARG B 1 250 ? -24.734 -25.234 9.047 1 95.88 250 ARG B CA 1
ATOM 5346 C C . ARG B 1 250 ? -23.516 -25.547 8.188 1 95.88 250 ARG B C 1
ATOM 5348 O O . ARG B 1 250 ? -23.172 -24.781 7.277 1 95.88 250 ARG B O 1
ATOM 5355 N N . THR B 1 251 ? -22.875 -26.609 8.461 1 97.25 251 THR B N 1
ATOM 5356 C CA . THR B 1 251 ? -21.703 -27.047 7.719 1 97.25 251 THR B CA 1
ATOM 5357 C C . THR B 1 251 ? -22.078 -28.109 6.699 1 97.25 251 THR B C 1
ATOM 5359 O O . THR B 1 251 ? -22.812 -29.047 7.016 1 97.25 251 THR B O 1
ATOM 5362 N N . ILE B 1 252 ? -21.531 -27.984 5.539 1 98.31 252 ILE B N 1
ATOM 5363 C CA . ILE B 1 252 ? -21.75 -28.938 4.453 1 98.31 252 ILE B CA 1
ATOM 5364 C C . ILE B 1 252 ? -20.422 -29.594 4.082 1 98.31 252 ILE B C 1
ATOM 5366 O O . ILE B 1 252 ? -19.547 -28.953 3.484 1 98.31 252 ILE B O 1
ATOM 5370 N N . PRO B 1 253 ? -20.234 -30.828 4.441 1 98.25 253 PRO B N 1
ATOM 5371 C CA . PRO B 1 253 ? -19 -31.5 4.043 1 98.25 253 PRO B CA 1
ATOM 5372 C C . PRO B 1 253 ? -18.859 -31.641 2.529 1 98.25 253 PRO B C 1
ATOM 5374 O O . PRO B 1 253 ? -19.844 -31.891 1.836 1 98.25 253 PRO B O 1
ATOM 5377 N N . LEU B 1 254 ? -17.688 -31.5 2.025 1 98.56 254 LEU B N 1
ATOM 5378 C CA . LEU B 1 254 ? -17.406 -31.625 0.601 1 98.56 254 LEU B CA 1
ATOM 5379 C C . LEU B 1 254 ? -16.656 -32.906 0.311 1 98.56 254 LEU B C 1
ATOM 5381 O O . LEU B 1 254 ? -15.898 -33.406 1.153 1 98.56 254 LEU B O 1
ATOM 5385 N N . ARG B 1 255 ? -16.891 -33.438 -0.854 1 97.56 255 ARG B N 1
ATOM 5386 C CA . ARG B 1 255 ? -16.141 -34.625 -1.266 1 97.56 255 ARG B CA 1
ATOM 5387 C C . ARG B 1 255 ? -14.664 -34.312 -1.424 1 97.56 255 ARG B C 1
ATOM 5389 O O . ARG B 1 255 ? -14.289 -33.312 -2.037 1 97.56 255 ARG B O 1
ATOM 5396 N N . ARG B 1 256 ? -13.836 -35.125 -0.877 1 95.94 256 ARG B N 1
ATOM 5397 C CA . ARG B 1 256 ? -12.391 -35 -1.016 1 95.94 256 ARG B CA 1
ATOM 5398 C C . ARG B 1 256 ? -11.883 -35.75 -2.242 1 95.94 256 ARG B C 1
ATOM 5400 O O . ARG B 1 256 ? -12.102 -36.938 -2.359 1 95.94 256 ARG B O 1
ATOM 5407 N N . PRO B 1 257 ? -11.266 -35.062 -3.074 1 92.19 257 PRO B N 1
ATOM 5408 C CA . PRO B 1 257 ? -10.688 -35.812 -4.191 1 92.19 257 PRO B CA 1
ATOM 5409 C C . PRO B 1 257 ? -9.5 -36.688 -3.775 1 92.19 257 PRO B C 1
ATOM 5411 O O . PRO B 1 257 ? -8.891 -36.438 -2.73 1 92.19 257 PRO B O 1
ATOM 5414 N N . ASP B 1 258 ? -9.18 -37.656 -4.562 1 87.56 258 ASP B N 1
ATOM 5415 C CA . ASP B 1 258 ? -8 -38.469 -4.352 1 87.56 258 ASP B CA 1
ATOM 5416 C C . ASP B 1 258 ? -6.75 -37.812 -4.918 1 87.56 258 ASP B C 1
ATOM 5418 O O . ASP B 1 258 ? -6.586 -37.719 -6.137 1 87.56 258 ASP B O 1
ATOM 5422 N N . PRO B 1 259 ? -5.883 -37.406 -4.102 1 80.56 259 PRO B N 1
ATOM 5423 C CA . PRO B 1 259 ? -4.699 -36.688 -4.594 1 80.56 259 PRO B CA 1
ATOM 5424 C C . PRO B 1 259 ? -3.811 -37.562 -5.477 1 80.56 259 PRO B C 1
ATOM 5426 O O . PRO B 1 259 ? -3.152 -37.062 -6.391 1 80.56 259 PRO B O 1
ATOM 5429 N N . ASP B 1 260 ? -3.809 -38.812 -5.234 1 87.44 260 ASP B N 1
ATOM 5430 C CA . ASP B 1 260 ? -2.973 -39.719 -6.016 1 87.44 260 ASP B CA 1
ATOM 5431 C C . ASP B 1 260 ? -3.523 -39.875 -7.434 1 87.44 260 ASP B C 1
ATOM 5433 O O . ASP B 1 260 ? -2.758 -40.031 -8.391 1 87.44 260 ASP B O 1
ATOM 5437 N N . GLU B 1 261 ? -4.797 -39.906 -7.484 1 89.5 261 GLU B N 1
ATOM 5438 C CA . GLU B 1 261 ? -5.41 -39.969 -8.805 1 89.5 261 GLU B CA 1
ATOM 5439 C C . GLU B 1 261 ? -5.059 -38.75 -9.641 1 89.5 261 GLU B C 1
ATOM 5441 O O . GLU B 1 261 ? -4.688 -38.875 -10.812 1 89.5 261 GLU B O 1
ATOM 5446 N N . ALA B 1 262 ? -5.152 -37.594 -9.102 1 87.56 262 ALA B N 1
ATOM 5447 C CA . ALA B 1 262 ? -4.824 -36.375 -9.812 1 87.56 262 ALA B CA 1
ATOM 5448 C C . ALA B 1 262 ? -3.342 -36.312 -10.172 1 87.56 262 ALA B C 1
ATOM 5450 O O . ALA B 1 262 ? -2.979 -35.875 -11.258 1 87.56 262 ALA B O 1
ATOM 5451 N N . ARG B 1 263 ? -2.51 -36.781 -9.352 1 89.94 263 ARG B N 1
ATOM 5452 C CA . ARG B 1 263 ? -1.074 -36.812 -9.609 1 89.94 263 ARG B CA 1
ATOM 5453 C C . ARG B 1 263 ? -0.753 -37.688 -10.812 1 89.94 263 ARG B C 1
ATOM 5455 O O . ARG B 1 263 ? 0.182 -37.406 -11.57 1 89.94 263 ARG B O 1
ATOM 5462 N N . ARG B 1 264 ? -1.564 -38.688 -11.016 1 89.62 264 ARG B N 1
ATOM 5463 C CA . ARG B 1 264 ? -1.309 -39.656 -12.086 1 89.62 264 ARG B CA 1
ATOM 5464 C C . ARG B 1 264 ? -1.98 -39.188 -13.383 1 89.62 264 ARG B C 1
ATOM 5466 O O . ARG B 1 264 ? -1.418 -39.375 -14.469 1 89.62 264 ARG B O 1
ATOM 5473 N N . GLU B 1 265 ? -3.066 -38.625 -13.234 1 90.19 265 GLU B N 1
ATOM 5474 C CA . GLU B 1 265 ? -3.924 -38.531 -14.414 1 90.19 265 GLU B CA 1
ATOM 5475 C C . GLU B 1 265 ? -4.035 -37.094 -14.898 1 90.19 265 GLU B C 1
ATOM 5477 O O . GLU B 1 265 ? -4.496 -36.844 -16.016 1 90.19 265 GLU B O 1
ATOM 5482 N N . ASP B 1 266 ? -3.566 -36.188 -14.141 1 93 266 ASP B N 1
ATOM 5483 C CA . ASP B 1 266 ? -3.717 -34.781 -14.492 1 93 266 ASP B CA 1
ATOM 5484 C C . ASP B 1 266 ? -2.924 -34.438 -15.758 1 93 266 ASP B C 1
ATOM 5486 O O . ASP B 1 266 ? -2.039 -35.219 -16.156 1 93 266 ASP B O 1
A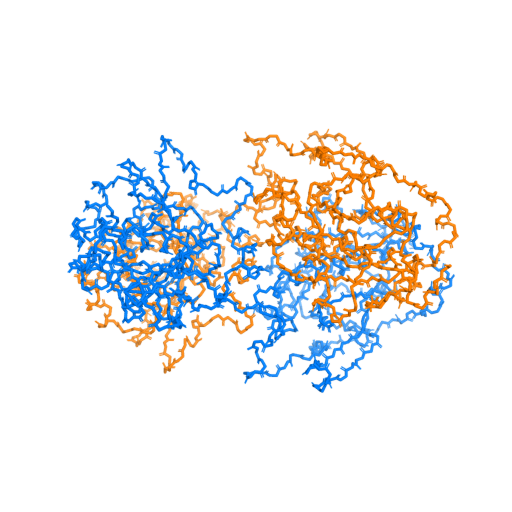TOM 5490 N N . ARG B 1 267 ? -3.295 -33.375 -16.453 1 94.94 267 ARG B N 1
ATOM 5491 C CA . ARG B 1 267 ? -2.482 -32.781 -17.5 1 94.94 267 ARG B CA 1
ATOM 5492 C C . ARG B 1 267 ? -1.085 -32.438 -16.984 1 94.94 267 ARG B C 1
ATOM 5494 O O . ARG B 1 267 ? -0.88 -32.281 -15.781 1 94.94 267 ARG B O 1
ATOM 5501 N N . THR B 1 268 ? -0.125 -32.406 -17.969 1 96.69 268 THR B N 1
ATOM 5502 C CA . THR B 1 268 ? 1.223 -32 -17.562 1 96.69 268 THR B CA 1
ATOM 5503 C C . THR B 1 268 ? 1.239 -30.562 -17.078 1 96.69 268 THR B C 1
ATOM 5505 O O . THR B 1 268 ? 0.355 -29.766 -17.406 1 96.69 268 THR B O 1
ATOM 5508 N N . PHE B 1 269 ? 2.213 -30.266 -16.234 1 97.38 269 PHE B N 1
ATOM 5509 C CA . PHE B 1 269 ? 2.35 -28.922 -15.703 1 97.38 269 PHE B CA 1
ATOM 5510 C C . PHE B 1 269 ? 2.451 -27.891 -16.828 1 97.38 269 PHE B C 1
ATOM 5512 O O . PHE B 1 269 ? 1.746 -26.891 -16.812 1 97.38 269 PHE B O 1
ATOM 5519 N N . THR B 1 270 ? 3.346 -28.094 -17.812 1 96.94 270 THR B N 1
ATOM 5520 C CA . THR B 1 270 ? 3.568 -27.141 -18.891 1 96.94 270 THR B CA 1
ATOM 5521 C C . THR B 1 270 ? 2.295 -26.953 -19.703 1 96.94 270 THR B C 1
ATOM 5523 O O . THR B 1 270 ? 1.995 -25.828 -20.156 1 96.94 270 THR B O 1
ATOM 5526 N N . ASP B 1 271 ? 1.535 -28.016 -19.922 1 96.94 271 ASP B N 1
ATOM 5527 C CA . ASP B 1 271 ? 0.284 -27.891 -20.656 1 96.94 271 ASP B CA 1
ATOM 5528 C C . ASP B 1 271 ? -0.695 -26.969 -19.922 1 96.94 271 ASP B C 1
ATOM 5530 O O . ASP B 1 271 ? -1.339 -26.125 -20.547 1 96.94 271 ASP B O 1
ATOM 5534 N N . VAL B 1 272 ? -0.839 -27.188 -18.625 1 97.62 272 VAL B N 1
ATOM 5535 C CA . VAL B 1 272 ? -1.735 -26.359 -17.828 1 97.62 272 VAL B CA 1
ATOM 5536 C C . VAL B 1 272 ? -1.264 -24.906 -17.859 1 97.62 272 VAL B C 1
ATOM 5538 O O . VAL B 1 272 ? -2.061 -23.984 -18.094 1 97.62 272 VAL B O 1
ATOM 5541 N N . LEU B 1 273 ? 0.035 -24.672 -17.656 1 97.44 273 LEU B N 1
ATOM 5542 C CA . LEU B 1 273 ? 0.604 -23.328 -17.625 1 97.44 273 LEU B CA 1
ATOM 5543 C C . LEU B 1 273 ? 0.39 -22.609 -18.953 1 97.44 273 LEU B C 1
ATOM 5545 O O . LEU B 1 273 ? -0.033 -21.453 -18.969 1 97.44 273 LEU B O 1
ATOM 5549 N N . GLU B 1 274 ? 0.594 -23.281 -20.047 1 96.12 274 GLU B N 1
ATOM 5550 C CA . GLU B 1 274 ? 0.518 -22.688 -21.391 1 96.12 274 GLU B CA 1
ATOM 5551 C C . GLU B 1 274 ? -0.931 -22.484 -21.812 1 96.12 274 GLU B C 1
ATOM 5553 O O . GLU B 1 274 ? -1.22 -21.656 -22.672 1 96.12 274 GLU B O 1
ATOM 5558 N N . SER B 1 275 ? -1.832 -23.266 -21.219 1 95.69 275 SER B N 1
ATOM 5559 C CA . SER B 1 275 ? -3.225 -23.234 -21.656 1 95.69 275 SER B CA 1
ATOM 5560 C C . SER B 1 275 ? -4.043 -22.281 -20.797 1 95.69 275 SER B C 1
ATOM 5562 O O . SER B 1 275 ? -5.195 -21.969 -21.125 1 95.69 275 SER B O 1
ATOM 5564 N N . ARG B 1 276 ? -3.508 -21.844 -19.703 1 96.69 276 ARG B N 1
ATOM 5565 C CA . ARG B 1 276 ? -4.246 -20.969 -18.797 1 96.69 276 ARG B CA 1
ATOM 5566 C C . ARG B 1 276 ? -4.633 -19.656 -19.484 1 96.69 276 ARG B C 1
ATOM 5568 O O . ARG B 1 276 ? -3.777 -18.969 -20.047 1 96.69 276 ARG B O 1
ATOM 5575 N N . ALA B 1 277 ? -5.875 -19.297 -19.5 1 95.94 277 ALA B N 1
ATOM 5576 C CA . ALA B 1 277 ? -6.445 -18.062 -20.016 1 95.94 277 ALA B CA 1
ATOM 5577 C C . ALA B 1 277 ? -7.633 -17.609 -19.172 1 95.94 277 ALA B C 1
ATOM 5579 O O . ALA B 1 277 ? -8.328 -18.422 -18.578 1 95.94 277 ALA B O 1
ATOM 5580 N N . SER B 1 278 ? -7.809 -16.328 -19.141 1 95.69 278 SER B N 1
ATOM 5581 C CA . SER B 1 278 ? -9.039 -15.844 -18.531 1 95.69 278 SER B CA 1
ATOM 5582 C C . SER B 1 278 ? -10.258 -16.172 -19.391 1 95.69 278 SER B C 1
ATOM 5584 O O . SER B 1 278 ? -10.344 -15.727 -20.547 1 95.69 278 SER B O 1
ATOM 5586 N N . VAL B 1 279 ? -11.062 -16.984 -18.875 1 95.69 279 VAL B N 1
ATOM 5587 C CA . VAL B 1 279 ? -12.281 -17.359 -19.578 1 95.69 279 VAL B CA 1
ATOM 5588 C C . VAL B 1 279 ? -13.5 -16.781 -18.859 1 95.69 279 VAL B C 1
ATOM 5590 O O . VAL B 1 279 ? -13.727 -17.078 -17.672 1 95.69 279 VAL B O 1
ATOM 5593 N N . ARG B 1 280 ? -14.242 -15.977 -19.469 1 93.75 280 ARG B N 1
ATOM 5594 C CA . ARG B 1 280 ? -15.336 -15.219 -18.859 1 93.75 280 ARG B CA 1
ATOM 5595 C C . ARG B 1 280 ? -16.688 -15.641 -19.438 1 93.75 280 ARG B C 1
ATOM 5597 O O . ARG B 1 280 ? -17.641 -14.867 -19.422 1 93.75 280 ARG B O 1
ATOM 5604 N N . ALA B 1 281 ? -16.703 -16.812 -19.969 1 94.81 281 ALA B N 1
ATOM 5605 C CA . ALA B 1 281 ? -17.922 -17.469 -20.438 1 94.81 281 ALA B CA 1
ATOM 5606 C C . ALA B 1 281 ? -18.141 -18.797 -19.703 1 94.81 281 ALA B C 1
ATOM 5608 O O . ALA B 1 281 ? -17.188 -19.469 -19.344 1 94.81 281 ALA B O 1
ATOM 5609 N N . TYR B 1 282 ? -19.484 -19.141 -19.562 1 95.69 282 TYR B N 1
ATOM 5610 C CA . TYR B 1 282 ? -19.828 -20.297 -18.734 1 95.69 282 TYR B CA 1
ATOM 5611 C C . TYR B 1 282 ? -20.859 -21.172 -19.422 1 95.69 282 TYR B C 1
ATOM 5613 O O . TYR B 1 282 ? -21.625 -20.703 -20.25 1 95.69 282 TYR B O 1
ATOM 5621 N N . GLY B 1 283 ? -20.844 -22.422 -19.031 1 95 283 GLY B N 1
ATOM 5622 C CA . GLY B 1 283 ? -21.75 -23.375 -19.625 1 95 283 GLY B CA 1
ATOM 5623 C C . GLY B 1 283 ? -23.188 -23.172 -19.203 1 95 283 GLY B C 1
ATOM 5624 O O . GLY B 1 283 ? -23.469 -22.5 -18.203 1 95 283 GLY B O 1
ATOM 5625 N N . GLU B 1 284 ? -24.047 -23.766 -20.016 1 94.31 284 GLU B N 1
ATOM 5626 C CA . GLU B 1 284 ? -25.469 -23.719 -19.656 1 94.31 284 GLU B CA 1
ATOM 5627 C C . GLU B 1 284 ? -25.734 -24.5 -18.375 1 94.31 284 GLU B C 1
ATOM 5629 O O . GLU B 1 284 ? -26.484 -24.062 -17.516 1 94.31 284 GLU B O 1
ATOM 5634 N N . SER B 1 285 ? -25.062 -25.703 -18.359 1 94.81 285 SER B N 1
ATOM 5635 C CA . SER B 1 285 ? -25.109 -26.438 -17.094 1 94.81 285 SER B CA 1
ATOM 5636 C C . SER B 1 285 ? -24.109 -25.891 -16.094 1 94.81 285 SER B C 1
ATOM 5638 O O . SER B 1 285 ? -22.922 -25.75 -16.406 1 94.81 285 SER B O 1
ATOM 5640 N N . PRO B 1 286 ? -24.609 -25.656 -14.938 1 95.19 286 PRO B N 1
ATOM 5641 C CA . PRO B 1 286 ? -23.719 -25.016 -13.961 1 95.19 286 PRO B CA 1
ATOM 5642 C C . PRO B 1 286 ? -22.641 -25.969 -13.43 1 95.19 286 PRO B C 1
ATOM 5644 O O . PRO B 1 286 ? -22.719 -27.172 -13.656 1 95.19 286 PRO B O 1
ATOM 5647 N N . LEU B 1 287 ? -21.672 -25.391 -12.781 1 95.25 287 LEU B N 1
ATOM 5648 C CA . LEU B 1 287 ? -20.703 -26.109 -11.961 1 95.25 287 LEU B CA 1
ATOM 5649 C C . LEU B 1 287 ? -21.391 -27.031 -10.969 1 95.25 287 LEU B C 1
ATOM 5651 O O . LEU B 1 287 ? -22.453 -26.703 -10.445 1 95.25 287 LEU B O 1
ATOM 5655 N N . ASP B 1 288 ? -20.953 -28.203 -10.766 1 96.06 288 ASP B N 1
ATOM 5656 C CA . ASP B 1 288 ? -21.531 -29.031 -9.727 1 96.06 288 ASP B CA 1
ATOM 5657 C C . ASP B 1 288 ? -20.703 -28.984 -8.445 1 96.06 288 ASP B C 1
ATOM 5659 O O . ASP B 1 288 ? -19.531 -28.609 -8.477 1 96.06 288 ASP B O 1
ATOM 5663 N N . VAL B 1 289 ? -21.234 -29.438 -7.371 1 98.12 289 VAL B N 1
ATOM 5664 C CA . VAL B 1 289 ? -20.641 -29.281 -6.047 1 98.12 289 VAL B CA 1
ATOM 5665 C C . VAL B 1 289 ? -19.359 -30.094 -5.961 1 98.12 289 VAL B C 1
ATOM 5667 O O . VAL B 1 289 ? -18.406 -29.688 -5.277 1 98.12 289 VAL B O 1
ATOM 5670 N N . ASP B 1 290 ? -19.25 -31.172 -6.668 1 97.5 290 ASP B N 1
ATOM 5671 C CA . ASP B 1 290 ? -18.031 -31.984 -6.648 1 97.5 290 ASP B CA 1
ATOM 5672 C C . ASP B 1 290 ? -16.891 -31.266 -7.367 1 97.5 290 ASP B C 1
ATOM 5674 O O . ASP B 1 290 ? -15.727 -31.375 -6.969 1 97.5 290 ASP B O 1
ATOM 5678 N N . GLU B 1 291 ? -17.219 -30.562 -8.469 1 97.38 291 GLU B N 1
ATOM 5679 C CA . GLU B 1 291 ? -16.219 -29.75 -9.156 1 97.38 291 GLU B CA 1
ATOM 5680 C C . GLU B 1 291 ? -15.727 -28.609 -8.266 1 97.38 291 GLU B C 1
ATOM 5682 O O . GLU B 1 291 ? -14.531 -28.344 -8.195 1 97.38 291 GLU B O 1
ATOM 5687 N N . LEU B 1 292 ? -16.688 -27.953 -7.621 1 98.56 292 LEU B N 1
ATOM 5688 C CA . LEU B 1 292 ? -16.328 -26.891 -6.684 1 98.56 292 LEU B CA 1
ATOM 5689 C C . LEU B 1 292 ? -15.445 -27.438 -5.559 1 98.56 292 LEU B C 1
ATOM 5691 O O . LEU B 1 292 ? -14.445 -26.812 -5.195 1 98.56 292 LEU B O 1
ATOM 5695 N N . ALA B 1 293 ? -15.844 -28.578 -5.031 1 98.56 293 ALA B N 1
ATOM 5696 C CA . ALA B 1 293 ? -15.102 -29.234 -3.961 1 98.56 293 ALA B CA 1
ATOM 5697 C C . ALA B 1 293 ? -13.672 -29.547 -4.406 1 98.56 293 ALA B C 1
ATOM 5699 O O . ALA B 1 293 ? -12.719 -29.312 -3.668 1 98.56 293 ALA B O 1
ATOM 5700 N N . GLY B 1 294 ? -13.57 -30.188 -5.586 1 97.75 294 GLY B N 1
ATOM 5701 C CA . GLY B 1 294 ? -12.258 -30.516 -6.109 1 97.75 294 GLY B CA 1
ATOM 5702 C C . GLY B 1 294 ? -11.375 -29.297 -6.297 1 97.75 294 GLY B C 1
ATOM 5703 O O . GLY B 1 294 ? -10.18 -29.328 -5.973 1 97.75 294 GLY B O 1
ATOM 5704 N N . TRP B 1 295 ? -11.938 -28.219 -6.82 1 98.25 295 TRP B N 1
ATOM 5705 C CA . TRP B 1 295 ? -11.219 -26.969 -7.07 1 98.25 295 TRP B CA 1
ATOM 5706 C C . TRP B 1 295 ? -10.695 -26.375 -5.77 1 98.25 295 TRP B C 1
ATOM 5708 O O . TRP B 1 295 ? -9.523 -26.016 -5.672 1 98.25 295 TRP B O 1
ATOM 5718 N N . LEU B 1 296 ? -11.539 -26.281 -4.742 1 98.75 296 LEU B N 1
ATOM 5719 C CA . LEU B 1 296 ? -11.164 -25.75 -3.438 1 98.75 296 LEU B CA 1
ATOM 5720 C C . LEU B 1 296 ? -10.102 -26.625 -2.777 1 98.75 296 LEU B C 1
ATOM 5722 O O . LEU B 1 296 ? -9.109 -26.109 -2.25 1 98.75 296 LEU B O 1
ATOM 5726 N N . TYR B 1 297 ? -10.289 -27.906 -2.834 1 98.25 297 TYR B N 1
ATOM 5727 C CA . TYR B 1 297 ? -9.383 -28.859 -2.191 1 98.25 297 TYR B CA 1
ATOM 5728 C C . TYR B 1 297 ? -7.984 -28.75 -2.787 1 98.25 297 TYR B C 1
ATOM 5730 O O . TYR B 1 297 ? -7 -28.641 -2.057 1 98.25 297 TYR B O 1
ATOM 5738 N N . ARG B 1 298 ? -7.898 -28.828 -4.098 1 97.38 298 ARG B N 1
ATOM 5739 C CA . ARG B 1 298 ? -6.613 -28.844 -4.789 1 97.38 298 ARG B CA 1
ATOM 5740 C C . ARG B 1 298 ? -5.863 -27.531 -4.59 1 97.38 298 ARG B C 1
ATOM 5742 O O . ARG B 1 298 ? -4.633 -27.516 -4.539 1 97.38 298 ARG B O 1
ATOM 5749 N N . ALA B 1 299 ? -6.562 -26.484 -4.406 1 98.12 299 ALA B N 1
ATOM 5750 C CA . ALA B 1 299 ? -5.926 -25.156 -4.426 1 98.12 299 ALA B CA 1
ATOM 5751 C C . ALA B 1 299 ? -5.652 -24.672 -3.012 1 98.12 299 ALA B C 1
ATOM 5753 O O . ALA B 1 299 ? -4.703 -23.906 -2.783 1 98.12 299 ALA B O 1
ATOM 5754 N N . ALA B 1 300 ? -6.508 -25.109 -1.986 1 98.19 300 ALA B N 1
ATOM 5755 C CA . ALA B 1 300 ? -6.473 -24.266 -0.793 1 98.19 300 ALA B CA 1
ATOM 5756 C C . ALA B 1 300 ? -6.617 -25.094 0.474 1 98.19 300 ALA B C 1
ATOM 5758 O O . ALA B 1 300 ? -6.602 -24.562 1.585 1 98.19 300 ALA B O 1
ATOM 5759 N N . ARG B 1 301 ? -6.734 -26.375 0.42 1 97.81 301 ARG B N 1
ATOM 5760 C CA . ARG B 1 301 ? -6.938 -27.188 1.614 1 97.81 301 ARG B CA 1
ATOM 5761 C C . ARG B 1 301 ? -5.789 -27.016 2.602 1 97.81 301 ARG B C 1
ATOM 5763 O O . ARG B 1 301 ? -4.695 -26.594 2.219 1 97.81 301 ARG B O 1
ATOM 5770 N N . VAL B 1 302 ? -6.07 -27.266 3.834 1 97.5 302 VAL B N 1
ATOM 5771 C CA . VAL B 1 302 ? -5.008 -27.453 4.82 1 97.5 302 VAL B CA 1
ATOM 5772 C C . VAL B 1 302 ? -4.492 -28.891 4.77 1 97.5 302 VAL B C 1
ATOM 5774 O O . VAL B 1 302 ? -5.25 -29.828 4.98 1 97.5 302 VAL B O 1
ATOM 5777 N N . ARG B 1 303 ? -3.234 -29.016 4.445 1 95.94 303 ARG B N 1
ATOM 5778 C CA . ARG B 1 303 ? -2.625 -30.344 4.395 1 95.94 303 ARG B CA 1
ATOM 5779 C C . ARG B 1 303 ? -2.27 -30.844 5.797 1 95.94 303 ARG B C 1
ATOM 5781 O O . ARG B 1 303 ? -2.52 -32 6.133 1 95.94 303 ARG B O 1
ATOM 5788 N N . THR B 1 304 ? -1.617 -29.969 6.562 1 95.94 304 THR B N 1
ATOM 5789 C CA . THR B 1 304 ? -1.199 -30.297 7.922 1 95.94 304 THR B CA 1
ATOM 5790 C C . THR B 1 304 ? -1.225 -29.047 8.797 1 95.94 304 THR B C 1
ATOM 5792 O O . THR B 1 304 ? -1.189 -27.922 8.289 1 95.94 304 THR B O 1
ATOM 5795 N N . VAL B 1 305 ? -1.435 -29.234 10.016 1 96.75 305 VAL B N 1
ATOM 5796 C CA . VAL B 1 305 ? -1.266 -28.203 11.039 1 96.75 305 VAL B CA 1
ATOM 5797 C C . VAL B 1 305 ? -0.019 -28.5 11.867 1 96.75 305 VAL B C 1
ATOM 5799 O O . VAL B 1 305 ? 0.171 -29.625 12.336 1 96.75 305 VAL B O 1
ATOM 5802 N N . LEU B 1 306 ? 0.833 -27.578 11.961 1 95.62 306 LEU B N 1
ATOM 5803 C CA . LEU B 1 306 ? 2.076 -27.734 12.711 1 95.62 306 LEU B CA 1
ATOM 5804 C C . LEU B 1 306 ? 2.102 -26.828 13.93 1 95.62 306 LEU B C 1
ATOM 5806 O O . LEU B 1 306 ? 1.796 -25.641 13.82 1 95.62 306 LEU B O 1
ATOM 5810 N N . ASP B 1 307 ? 2.512 -27.297 15 1 95.31 307 ASP B N 1
ATOM 5811 C CA . ASP B 1 307 ? 2.57 -26.547 16.25 1 95.31 307 ASP B CA 1
ATOM 5812 C C . ASP B 1 307 ? 3.691 -25.5 16.203 1 95.31 307 ASP B C 1
ATOM 5814 O O . ASP B 1 307 ? 4.609 -25.609 15.391 1 95.31 307 ASP B O 1
ATOM 5818 N N . ALA B 1 308 ? 3.508 -24.547 17.094 1 95 308 ALA B N 1
ATOM 5819 C CA . ALA B 1 308 ? 4.57 -23.562 17.281 1 95 308 ALA B CA 1
ATOM 5820 C C . ALA B 1 308 ? 5.867 -24.219 17.719 1 95 308 ALA B C 1
ATOM 5822 O O . ALA B 1 308 ? 5.844 -25.188 18.484 1 95 308 ALA B O 1
ATOM 5823 N N . ARG B 1 309 ? 6.965 -23.734 17.281 1 92.62 309 ARG B N 1
ATOM 5824 C CA . ARG B 1 309 ? 8.297 -24.172 17.688 1 92.62 309 ARG B CA 1
ATOM 5825 C C . ARG B 1 309 ? 9.172 -22.969 18.062 1 92.62 309 ARG B C 1
ATOM 5827 O O . ARG B 1 309 ? 10.07 -22.594 17.297 1 92.62 309 ARG B O 1
ATOM 5834 N N . PRO B 1 310 ? 8.969 -22.438 19.219 1 88.06 310 PRO B N 1
ATOM 5835 C CA . PRO B 1 310 ? 9.742 -21.266 19.609 1 88.06 310 PRO B CA 1
ATOM 5836 C C . PRO B 1 310 ? 11.25 -21.5 19.547 1 88.06 310 PRO B C 1
ATOM 5838 O O . PRO B 1 310 ? 12.008 -20.594 19.219 1 88.06 310 PRO B O 1
ATOM 5841 N N . GLY B 1 311 ? 11.641 -22.656 19.828 1 84.94 311 GLY B N 1
ATOM 5842 C CA . GLY B 1 311 ? 13.055 -23 19.828 1 84.94 311 GLY B CA 1
ATOM 5843 C C . GLY B 1 311 ? 13.672 -22.953 18.438 1 84.94 311 GLY B C 1
ATOM 5844 O O . GLY B 1 311 ? 14.891 -22.891 18.297 1 84.94 311 GLY B O 1
ATOM 5845 N N . HIS B 1 312 ? 12.859 -23.047 17.453 1 81.69 312 HIS B N 1
ATOM 5846 C CA . HIS B 1 312 ? 13.328 -23 16.078 1 81.69 312 HIS B CA 1
ATOM 5847 C C . HIS B 1 312 ? 12.883 -21.734 15.375 1 81.69 312 HIS B C 1
ATOM 5849 O O . HIS B 1 312 ? 12.5 -21.766 14.203 1 81.69 312 HIS B O 1
ATOM 5855 N N . ASP B 1 313 ? 12.656 -20.703 16.031 1 80.88 313 ASP B N 1
ATOM 5856 C CA . ASP B 1 313 ? 12.352 -19.359 15.578 1 80.88 313 ASP B CA 1
ATOM 5857 C C . ASP B 1 313 ? 10.984 -19.297 14.898 1 80.88 313 ASP B C 1
ATOM 5859 O O . ASP B 1 313 ? 10.812 -18.594 13.898 1 80.88 313 ASP B O 1
ATOM 5863 N N . ARG B 1 314 ? 10.102 -20.172 15.234 1 90.75 314 ARG B N 1
ATOM 5864 C CA . ARG B 1 314 ? 8.711 -20.125 14.797 1 90.75 314 ARG B CA 1
ATOM 5865 C C . ARG B 1 314 ? 7.758 -20.188 15.984 1 90.75 314 ARG B C 1
ATOM 5867 O O . ARG B 1 314 ? 7.105 -21.203 16.203 1 90.75 314 ARG B O 1
ATOM 5874 N N . PRO B 1 315 ? 7.602 -19.172 16.75 1 93.69 315 PRO B N 1
ATOM 5875 C CA . PRO B 1 315 ? 6.797 -19.156 17.969 1 93.69 315 PRO B CA 1
ATOM 5876 C C . PRO B 1 315 ? 5.297 -19.141 17.688 1 93.69 315 PRO B C 1
ATOM 5878 O O . PRO B 1 315 ? 4.512 -18.688 18.531 1 93.69 315 PRO B O 1
ATOM 5881 N N . TYR B 1 316 ? 4.848 -19.469 16.562 1 94.94 316 TYR B N 1
ATOM 5882 C CA . TYR B 1 316 ? 3.439 -19.547 16.203 1 94.94 316 TYR B CA 1
ATOM 5883 C C . TYR B 1 316 ? 3.152 -20.828 15.414 1 94.94 316 TYR B C 1
ATOM 5885 O O . TYR B 1 316 ? 4.043 -21.375 14.758 1 94.94 316 TYR B O 1
ATOM 5893 N N . ALA B 1 317 ? 1.938 -21.328 15.531 1 96.62 317 ALA B N 1
ATOM 5894 C CA . ALA B 1 317 ? 1.517 -22.5 14.766 1 96.62 317 ALA B CA 1
ATOM 5895 C C . ALA B 1 317 ? 1.282 -22.141 13.297 1 96.62 317 ALA B C 1
ATOM 5897 O O . ALA B 1 317 ? 0.921 -21 12.984 1 96.62 317 ALA B O 1
ATOM 5898 N N . VAL B 1 318 ? 1.55 -23.094 12.422 1 96.5 318 VAL B N 1
ATOM 5899 C CA . VAL B 1 318 ? 1.404 -22.844 10.992 1 96.5 318 VAL B CA 1
ATOM 5900 C C . VAL B 1 318 ? 0.667 -24 10.336 1 96.5 318 VAL B C 1
ATOM 5902 O O . VAL B 1 318 ? 0.416 -25.031 10.969 1 96.5 318 VAL B O 1
ATOM 5905 N N . THR B 1 319 ? 0.234 -23.812 9.125 1 97.38 319 THR B N 1
ATOM 5906 C CA . THR B 1 319 ? -0.328 -24.875 8.297 1 97.38 319 THR B CA 1
ATOM 5907 C C . THR B 1 319 ? 0.516 -25.094 7.043 1 97.38 319 THR B C 1
ATOM 5909 O O . THR B 1 319 ? 1.399 -24.281 6.742 1 97.38 319 THR B O 1
ATOM 5912 N N . SER B 1 320 ? 0.33 -26.234 6.441 1 96.75 320 SER B N 1
ATOM 5913 C CA . SER B 1 320 ? 0.768 -26.469 5.07 1 96.75 320 SER B CA 1
ATOM 5914 C C . SER B 1 320 ? -0.411 -26.453 4.102 1 96.75 320 SER B C 1
ATOM 5916 O O . SER B 1 320 ? -1.451 -27.062 4.371 1 96.75 320 SER B O 1
ATOM 5918 N N . ARG B 1 321 ? -0.294 -25.75 3.082 1 97.56 321 ARG B N 1
ATOM 5919 C CA . ARG B 1 321 ? -1.293 -25.656 2.023 1 97.56 321 ARG B CA 1
ATOM 5920 C C . ARG B 1 321 ? -0.646 -25.781 0.647 1 97.56 321 ARG B C 1
ATOM 5922 O O . ARG B 1 321 ? 0.581 -25.781 0.532 1 97.56 321 ARG B O 1
ATOM 5929 N N . PRO B 1 322 ? -1.354 -25.906 -0.452 1 96.69 322 PRO B N 1
ATOM 5930 C CA . PRO B 1 322 ? -0.791 -26.203 -1.771 1 96.69 322 PRO B CA 1
ATOM 5931 C C . PRO B 1 322 ? -0.151 -24.984 -2.428 1 96.69 322 PRO B C 1
ATOM 5933 O O . PRO B 1 322 ? 0.175 -25.016 -3.617 1 96.69 322 PRO B O 1
ATOM 5936 N N . TYR B 1 323 ? 0.042 -23.891 -1.789 1 97.94 323 TYR B N 1
ATOM 5937 C CA . TYR B 1 323 ? 0.699 -22.688 -2.275 1 97.94 323 TYR B CA 1
ATOM 5938 C C . TYR B 1 323 ? 1.577 -22.062 -1.192 1 97.94 323 TYR B C 1
ATOM 5940 O O . TYR B 1 323 ? 1.374 -22.312 -0.002 1 97.94 323 TYR B O 1
ATOM 5948 N N . PRO B 1 324 ? 2.611 -21.359 -1.58 1 97.62 324 PRO B N 1
ATOM 5949 C CA . PRO B 1 324 ? 3.475 -20.734 -0.574 1 97.62 324 PRO B CA 1
ATOM 5950 C C . PRO B 1 324 ? 2.838 -19.5 0.073 1 97.62 324 PRO B C 1
ATOM 5952 O O . PRO B 1 324 ? 1.887 -18.938 -0.471 1 97.62 324 PRO B O 1
ATOM 5955 N N . SER B 1 325 ? 3.268 -19.203 1.172 1 97.62 325 SER B N 1
ATOM 5956 C CA . SER B 1 325 ? 2.846 -18.031 1.938 1 97.62 325 SER B CA 1
ATOM 5957 C C . SER B 1 325 ? 3.99 -17.484 2.787 1 97.62 325 SER B C 1
ATOM 5959 O O . SER B 1 325 ? 4.781 -18.25 3.338 1 97.62 325 SER B O 1
ATOM 5961 N N . ALA B 1 326 ? 4.098 -16.172 2.807 1 96.62 326 ALA B N 1
ATOM 5962 C CA . ALA B 1 326 ? 5.117 -15.555 3.646 1 96.62 326 ALA B CA 1
ATOM 5963 C C . ALA B 1 326 ? 5.027 -16.047 5.086 1 96.62 326 ALA B C 1
ATOM 5965 O O . ALA B 1 326 ? 3.953 -16.016 5.691 1 96.62 326 ALA B O 1
ATOM 5966 N N . GLY B 1 327 ? 6.141 -16.594 5.582 1 93.25 327 GLY B N 1
ATOM 5967 C CA . GLY B 1 327 ? 6.223 -17.047 6.965 1 93.25 327 GLY B CA 1
ATOM 5968 C C . GLY B 1 327 ? 5.309 -18.219 7.27 1 93.25 327 GLY B C 1
ATOM 5969 O O . GLY B 1 327 ? 5.008 -18.484 8.438 1 93.25 327 GLY B O 1
ATOM 5970 N N . SER B 1 328 ? 4.738 -18.891 6.25 1 95.25 328 SER B N 1
ATOM 5971 C CA . SER B 1 328 ? 3.738 -19.938 6.449 1 95.25 328 SER B CA 1
ATOM 5972 C C . SER B 1 328 ? 2.578 -19.438 7.305 1 95.25 328 SER B C 1
ATOM 5974 O O . SER B 1 328 ? 2.041 -20.188 8.125 1 95.25 328 SER B O 1
ATOM 5976 N N . ALA B 1 329 ? 2.301 -18.203 7.09 1 96.25 329 ALA B N 1
ATOM 5977 C CA . ALA B 1 329 ? 1.246 -17.594 7.902 1 96.25 329 ALA B CA 1
ATOM 5978 C C . ALA B 1 329 ? -0.134 -18.047 7.426 1 96.25 329 ALA B C 1
ATOM 5980 O O . ALA B 1 329 ? -1.062 -18.172 8.227 1 96.25 329 ALA B O 1
ATOM 5981 N N . TYR B 1 330 ? -0.287 -18.172 6.09 1 98.06 330 TYR B N 1
ATOM 5982 C CA . TYR B 1 330 ? -1.532 -18.625 5.48 1 98.06 330 TYR B CA 1
ATOM 5983 C C . TYR B 1 330 ? -2.725 -17.875 6.047 1 98.06 330 TYR B C 1
ATOM 5985 O O . TYR B 1 330 ? -3.688 -18.484 6.52 1 98.06 330 TYR B O 1
ATOM 5993 N N . GLU B 1 331 ? -2.635 -16.547 5.898 1 98.25 331 GLU B N 1
ATOM 5994 C CA . GLU B 1 331 ? -3.625 -15.641 6.457 1 98.25 331 GLU B CA 1
ATOM 5995 C C . GLU B 1 331 ? -4.859 -15.547 5.562 1 98.25 331 GLU B C 1
ATOM 5997 O O . GLU B 1 331 ? -5.875 -14.977 5.957 1 98.25 331 GLU B O 1
ATOM 6002 N N . LEU B 1 332 ? -4.879 -16.141 4.383 1 98.56 332 LEU B N 1
ATOM 6003 C CA . LEU B 1 332 ? -5.941 -15.938 3.402 1 98.56 332 LEU B CA 1
ATOM 6004 C C . LEU B 1 332 ? -7.078 -16.938 3.617 1 98.56 332 LEU B C 1
ATOM 6006 O O . LEU B 1 332 ? -6.832 -18.125 3.814 1 98.56 332 LEU B O 1
ATOM 6010 N N . GLU B 1 333 ? -8.258 -16.422 3.582 1 98.19 333 GLU B N 1
ATOM 6011 C CA . GLU B 1 333 ? -9.508 -17.172 3.676 1 98.19 333 GLU B CA 1
ATOM 6012 C C . GLU B 1 333 ? -10.344 -17.016 2.41 1 98.19 333 GLU B C 1
ATOM 6014 O O . GLU B 1 333 ? -10.305 -15.969 1.763 1 98.19 333 GLU B O 1
ATOM 6019 N N . LEU B 1 334 ? -11.141 -18.047 2.098 1 98.62 334 LEU B N 1
ATOM 6020 C CA . LEU B 1 334 ? -12 -18 0.922 1 98.62 334 LEU B CA 1
ATOM 6021 C C . LEU B 1 334 ? -13.469 -17.953 1.329 1 98.62 334 LEU B C 1
ATOM 6023 O O . LEU B 1 334 ? -13.938 -18.797 2.094 1 98.62 334 LEU B O 1
ATOM 6027 N N . TYR B 1 335 ? -14.148 -16.969 0.873 1 98.06 335 TYR B N 1
ATOM 6028 C CA . TYR B 1 335 ? -15.594 -16.812 0.992 1 98.06 335 TYR B CA 1
ATOM 6029 C C . TYR B 1 335 ? -16.281 -16.938 -0.366 1 98.06 335 TYR B C 1
ATOM 6031 O O . TYR B 1 335 ? -15.836 -16.344 -1.348 1 98.06 335 TYR B O 1
ATOM 6039 N N . VAL B 1 336 ? -17.359 -17.688 -0.431 1 98.38 336 VAL B N 1
ATOM 6040 C CA . VAL B 1 336 ? -17.938 -18.094 -1.709 1 98.38 336 VAL B CA 1
ATOM 6041 C C . VAL B 1 336 ? -19.375 -17.594 -1.796 1 98.38 336 VAL B C 1
ATOM 6043 O O . VAL B 1 336 ? -20.188 -17.891 -0.917 1 98.38 336 VAL B O 1
ATOM 6046 N N . ALA B 1 337 ? -19.672 -16.828 -2.756 1 98.56 337 ALA B N 1
ATOM 6047 C CA . ALA B 1 337 ? -21.047 -16.547 -3.156 1 98.56 337 ALA B CA 1
ATOM 6048 C C . ALA B 1 337 ? -21.484 -17.438 -4.309 1 98.56 337 ALA B C 1
ATOM 6050 O O . ALA B 1 337 ? -21 -17.312 -5.434 1 98.56 337 ALA B O 1
ATOM 6051 N N . VAL B 1 338 ? -22.391 -18.328 -4.09 1 98.62 338 VAL B N 1
ATOM 6052 C CA . VAL B 1 338 ? -22.859 -19.281 -5.082 1 98.62 338 VAL B CA 1
ATOM 6053 C C . VAL B 1 338 ? -24.078 -18.703 -5.809 1 98.62 338 VAL B C 1
ATOM 6055 O O . VAL B 1 338 ? -25.125 -18.469 -5.195 1 98.62 338 VAL B O 1
ATOM 6058 N N . HIS B 1 339 ? -23.906 -18.469 -7.004 1 98.19 339 HIS B N 1
ATOM 6059 C CA . HIS B 1 339 ? -25 -18.047 -7.871 1 98.19 339 HIS B CA 1
ATOM 6060 C C . HIS B 1 339 ? -25.781 -19.25 -8.406 1 98.19 339 HIS B C 1
ATOM 6062 O O . HIS B 1 339 ? -27 -19.312 -8.273 1 98.19 339 HIS B O 1
ATOM 6068 N N . ARG B 1 340 ? -25.094 -20.203 -9.008 1 96.81 340 ARG B N 1
ATOM 6069 C CA . ARG B 1 340 ? -25.641 -21.5 -9.422 1 96.81 340 ARG B CA 1
ATOM 6070 C C . ARG B 1 340 ? -24.609 -22.609 -9.234 1 96.81 340 ARG B C 1
ATOM 6072 O O . ARG B 1 340 ? -23.422 -22.422 -9.555 1 96.81 340 ARG B O 1
ATOM 6079 N N . CYS B 1 341 ? -25.047 -23.688 -8.695 1 98.06 341 CYS B N 1
ATOM 6080 C CA . CYS B 1 341 ? -24.219 -24.875 -8.484 1 98.06 341 CYS B CA 1
ATOM 6081 C C . CYS B 1 341 ? -25.094 -26.109 -8.281 1 98.06 341 CYS B C 1
ATOM 6083 O O . CYS B 1 341 ? -25.906 -26.156 -7.359 1 98.06 341 CYS B O 1
ATOM 6085 N N . ALA B 1 342 ? -24.953 -27.047 -9.172 1 97.62 342 ALA B N 1
ATOM 6086 C CA . ALA B 1 342 ? -25.719 -28.281 -8.984 1 97.62 342 ALA B CA 1
ATOM 6087 C C . ALA B 1 342 ? -25.297 -28.984 -7.691 1 97.62 342 ALA B C 1
ATOM 6089 O O . ALA B 1 342 ? -24.109 -29.25 -7.473 1 97.62 342 ALA B O 1
ATOM 6090 N N . GLY B 1 343 ? -26.234 -29.188 -6.766 1 97.88 343 GLY B N 1
ATOM 6091 C CA . GLY B 1 343 ? -25.969 -29.891 -5.523 1 97.88 343 GLY B CA 1
ATOM 6092 C C . GLY B 1 343 ? -25.656 -28.969 -4.363 1 97.88 343 GLY B C 1
ATOM 6093 O O . GLY B 1 343 ? -25.391 -29.422 -3.25 1 97.88 343 GLY B O 1
ATOM 6094 N N . LEU B 1 344 ? -25.703 -27.703 -4.551 1 97.81 344 LEU B N 1
ATOM 6095 C CA . LEU B 1 344 ? -25.453 -26.719 -3.516 1 97.81 344 LEU B CA 1
ATOM 6096 C C . LEU B 1 344 ? -26.375 -25.516 -3.666 1 97.81 344 LEU B C 1
ATOM 6098 O O . LEU B 1 344 ? -26.516 -24.953 -4.758 1 97.81 344 LEU B O 1
ATOM 6102 N N . GLY B 1 345 ? -26.984 -25.094 -2.629 1 97.31 345 GLY B N 1
ATOM 6103 C CA . GLY B 1 345 ? -27.953 -23.984 -2.664 1 97.31 345 GLY B CA 1
ATOM 6104 C C . GLY B 1 345 ? -27.297 -22.641 -2.941 1 97.31 345 GLY B C 1
ATOM 6105 O O . GLY B 1 345 ? -26.172 -22.391 -2.525 1 97.31 345 GLY B O 1
ATOM 6106 N N . ARG B 1 346 ? -28.047 -21.812 -3.674 1 98 346 ARG B N 1
ATOM 6107 C CA . ARG B 1 346 ? -27.625 -20.422 -3.82 1 98 346 ARG B CA 1
ATOM 6108 C C . ARG B 1 346 ? -27.453 -19.75 -2.461 1 98 346 ARG B C 1
ATOM 6110 O O . ARG B 1 346 ? -28.297 -19.906 -1.574 1 98 346 ARG B O 1
ATOM 6117 N N . GLY B 1 347 ? -26.312 -19.078 -2.24 1 98.06 347 GLY B N 1
ATOM 6118 C CA . GLY B 1 347 ? -26.078 -18.453 -0.943 1 98.06 347 GLY B CA 1
ATOM 6119 C C . GLY B 1 347 ? -24.625 -18.094 -0.706 1 98.06 347 GLY B C 1
ATOM 6120 O O . GLY B 1 347 ? -23.812 -18.109 -1.639 1 98.06 347 GLY B O 1
ATOM 6121 N N . LEU B 1 348 ? -24.344 -17.656 0.528 1 98.31 348 LEU B N 1
ATOM 6122 C CA . LEU B 1 348 ? -23.016 -17.266 0.955 1 98.31 348 LEU B CA 1
ATOM 6123 C C . LEU B 1 348 ? -22.391 -18.344 1.836 1 98.31 348 LEU B C 1
ATOM 6125 O O . LEU B 1 348 ? -23.062 -18.906 2.703 1 98.31 348 LEU B O 1
ATOM 6129 N N . TYR B 1 349 ? -21.125 -18.625 1.624 1 98.38 349 TYR B N 1
ATOM 6130 C CA . TYR B 1 349 ? -20.438 -19.703 2.336 1 98.38 349 TYR B CA 1
ATOM 6131 C C . TYR B 1 349 ? -19.031 -19.281 2.73 1 98.38 349 TYR B C 1
ATOM 6133 O O . TYR B 1 349 ? -18.406 -18.469 2.049 1 98.38 349 TYR B O 1
ATOM 6141 N N . HIS B 1 350 ? -18.578 -19.781 3.812 1 98.44 350 HIS B N 1
ATOM 6142 C CA . HIS B 1 350 ? -17.172 -19.781 4.164 1 98.44 350 HIS B CA 1
ATOM 6143 C C . HIS B 1 350 ? -16.547 -21.156 3.941 1 98.44 350 HIS B C 1
ATOM 6145 O O . HIS B 1 350 ? -17.125 -22.172 4.305 1 98.44 350 HIS B O 1
ATOM 6151 N N . TYR B 1 351 ? -15.383 -21.25 3.312 1 98.5 351 TYR B N 1
ATOM 6152 C CA . TYR B 1 351 ? -14.68 -22.5 3.104 1 98.5 351 TYR B CA 1
ATOM 6153 C C . TYR B 1 351 ? -13.805 -22.844 4.305 1 98.5 351 TYR B C 1
ATOM 6155 O O . TYR B 1 351 ? -12.852 -22.125 4.609 1 98.5 351 TYR B O 1
ATOM 6163 N N . ASP B 1 352 ? -14.141 -23.859 4.969 1 98.06 352 ASP B N 1
ATOM 6164 C CA . ASP B 1 352 ? -13.289 -24.453 6.004 1 98.06 352 ASP B CA 1
ATOM 6165 C C . ASP B 1 352 ? -12.234 -25.375 5.395 1 98.06 352 ASP B C 1
ATOM 6167 O O . ASP B 1 352 ? -12.484 -26.547 5.16 1 98.06 352 ASP B O 1
ATOM 6171 N N . ALA B 1 353 ? -11.039 -24.891 5.281 1 97.69 353 ALA B N 1
ATOM 6172 C CA . ALA B 1 353 ? -9.984 -25.562 4.531 1 97.69 353 ALA B CA 1
ATOM 6173 C C . ALA B 1 353 ? -9.461 -26.781 5.293 1 97.69 353 ALA B C 1
ATOM 6175 O O . ALA B 1 353 ? -8.898 -27.703 4.695 1 97.69 353 ALA B O 1
ATOM 6176 N N . LEU B 1 354 ? -9.555 -26.734 6.574 1 97.31 354 LEU B N 1
ATOM 6177 C CA . LEU B 1 354 ? -9.109 -27.875 7.375 1 97.31 354 LEU B CA 1
ATOM 6178 C C . LEU B 1 354 ? -10.086 -29.031 7.266 1 97.31 354 LEU B C 1
ATOM 6180 O O . LEU B 1 354 ? -9.68 -30.156 6.965 1 97.31 354 LEU B O 1
ATOM 6184 N N . ALA B 1 355 ? -11.375 -28.75 7.453 1 96.94 355 ALA B N 1
ATOM 6185 C CA . ALA B 1 355 ? -12.398 -29.797 7.418 1 96.94 355 ALA B CA 1
ATOM 6186 C C . ALA B 1 355 ? -12.82 -30.094 5.984 1 96.94 355 ALA B C 1
ATOM 6188 O O . ALA B 1 355 ? -13.484 -31.109 5.727 1 96.94 355 ALA B O 1
ATOM 6189 N N . HIS B 1 356 ? -12.43 -29.266 5.035 1 97.62 356 HIS B N 1
ATOM 6190 C CA . HIS B 1 356 ? -12.906 -29.328 3.658 1 97.62 356 HIS B CA 1
ATOM 6191 C C . HIS B 1 356 ? -14.43 -29.359 3.607 1 97.62 356 HIS B C 1
ATOM 6193 O O . HIS B 1 356 ? -15.023 -30.328 3.129 1 97.62 356 HIS B O 1
ATOM 6199 N N . ALA B 1 357 ? -14.938 -28.281 3.973 1 98.38 357 ALA B N 1
ATOM 6200 C CA . ALA B 1 357 ? -16.391 -28.094 4.09 1 98.38 357 ALA B CA 1
ATOM 6201 C C . ALA B 1 357 ? -16.781 -26.641 3.848 1 98.38 357 ALA B C 1
ATOM 6203 O O . ALA B 1 357 ? -15.922 -25.75 3.873 1 98.38 357 ALA B O 1
ATOM 6204 N N . LEU B 1 358 ? -18.016 -26.438 3.537 1 98.38 358 LEU B N 1
ATOM 6205 C CA . LEU B 1 358 ? -18.578 -25.094 3.445 1 98.38 358 LEU B CA 1
ATOM 6206 C C . LEU B 1 358 ? -19.5 -24.797 4.625 1 98.38 358 LEU B C 1
ATOM 6208 O O . LEU B 1 358 ? -20.312 -25.656 5.008 1 98.38 358 LEU B O 1
ATOM 6212 N N . THR B 1 359 ? -19.328 -23.688 5.223 1 98.19 359 THR B N 1
ATOM 6213 C CA . THR B 1 359 ? -20.25 -23.234 6.242 1 98.19 359 THR B CA 1
ATOM 6214 C C . THR B 1 359 ? -21.188 -22.172 5.672 1 98.19 359 THR B C 1
ATOM 6216 O O . THR B 1 359 ? -20.75 -21.172 5.113 1 98.19 359 THR B O 1
ATOM 6219 N N . VAL B 1 360 ? -22.484 -22.422 5.859 1 97.94 360 VAL B N 1
ATOM 6220 C CA . VAL B 1 360 ? -23.484 -21.469 5.383 1 97.94 360 VAL B CA 1
ATOM 6221 C C . VAL B 1 360 ? -23.422 -20.188 6.223 1 97.94 360 VAL B C 1
ATOM 6223 O O . VAL B 1 360 ? -23.422 -20.25 7.453 1 97.94 360 VAL B O 1
ATOM 6226 N N . LEU B 1 361 ? -23.312 -19.078 5.578 1 97.31 361 LEU B N 1
ATOM 6227 C CA . LEU B 1 361 ? -23.281 -17.797 6.262 1 97.31 361 LEU B CA 1
ATOM 6228 C C . LEU B 1 361 ? -24.641 -17.094 6.148 1 97.31 361 LEU B C 1
ATOM 6230 O O . LEU B 1 361 ? -25.422 -17.375 5.246 1 97.31 361 LEU B O 1
ATOM 6234 N N . PRO B 1 362 ? -24.812 -16.219 7.074 1 93.94 362 PRO B N 1
ATOM 6235 C CA . PRO B 1 362 ? -26.047 -15.438 6.938 1 93.94 362 PRO B CA 1
ATOM 6236 C C . PRO B 1 362 ? -26.031 -14.516 5.723 1 93.94 362 PRO B C 1
ATOM 6238 O O . PRO B 1 362 ? -24.953 -14.156 5.227 1 93.94 362 PRO B O 1
ATOM 6241 N N . GLY B 1 363 ? -27.078 -14.203 5.152 1 87.69 363 GLY B N 1
ATOM 6242 C CA . GLY B 1 363 ? -27.219 -13.305 4.016 1 87.69 363 GLY B CA 1
ATOM 6243 C C . GLY B 1 363 ? -28.266 -13.766 3.025 1 87.69 363 GLY B C 1
ATOM 6244 O O . GLY B 1 363 ? -28.547 -14.961 2.916 1 87.69 363 GLY B O 1
ATOM 6245 N N . GLY B 1 364 ? -28.844 -12.883 2.314 1 88.62 364 GLY B N 1
ATOM 6246 C CA . GLY B 1 364 ? -29.922 -13.18 1.383 1 88.62 364 GLY B CA 1
ATOM 6247 C C . GLY B 1 364 ? -29.516 -13.031 -0.07 1 88.62 364 GLY B C 1
ATOM 6248 O O . GLY B 1 364 ? -28.328 -12.93 -0.378 1 88.62 364 GLY B O 1
ATOM 6249 N N . PRO B 1 365 ? -30.406 -13.18 -0.927 1 94.44 365 PRO B N 1
ATOM 6250 C CA . PRO B 1 365 ? -30.188 -13.102 -2.371 1 94.44 365 PRO B CA 1
ATOM 6251 C C . PRO B 1 365 ? -29.547 -11.773 -2.799 1 94.44 365 PRO B C 1
ATOM 6253 O O . PRO B 1 365 ? -28.797 -11.734 -3.771 1 94.44 365 PRO B O 1
ATOM 6256 N N . ALA B 1 366 ? -29.797 -10.766 -2.043 1 95.88 366 ALA B N 1
ATOM 6257 C CA . ALA B 1 366 ? -29.297 -9.445 -2.418 1 95.88 366 ALA B CA 1
ATOM 6258 C C . ALA B 1 366 ? -27.766 -9.391 -2.295 1 95.88 366 ALA B C 1
ATOM 6260 O O . ALA B 1 366 ? -27.094 -8.773 -3.123 1 95.88 366 ALA B O 1
ATOM 6261 N N . GLU B 1 367 ? -27.266 -9.953 -1.225 1 96.31 367 GLU B N 1
ATOM 6262 C CA . GLU B 1 367 ? -25.812 -9.984 -1.034 1 96.31 367 GLU B CA 1
ATOM 6263 C C . GLU B 1 367 ? -25.141 -10.836 -2.107 1 96.31 367 GLU B C 1
ATOM 6265 O O . GLU B 1 367 ? -24.078 -10.469 -2.619 1 96.31 367 GLU B O 1
ATOM 6270 N N . VAL B 1 368 ? -25.766 -11.961 -2.463 1 97.94 368 VAL B N 1
ATOM 6271 C CA . VAL B 1 368 ? -25.219 -12.812 -3.523 1 97.94 368 VAL B CA 1
ATOM 6272 C C . VAL B 1 368 ? -25.219 -12.047 -4.848 1 97.94 368 VAL B C 1
ATOM 6274 O O . VAL B 1 368 ? -24.219 -12.031 -5.566 1 97.94 368 VAL B O 1
ATOM 6277 N N . ASP B 1 369 ? -26.344 -11.352 -5.113 1 97.69 369 ASP B N 1
ATOM 6278 C CA . ASP B 1 369 ? -26.484 -10.586 -6.348 1 97.69 369 ASP B CA 1
ATOM 6279 C C . ASP B 1 369 ? -25.406 -9.508 -6.441 1 97.69 369 ASP B C 1
ATOM 6281 O O . ASP B 1 369 ? -24.859 -9.266 -7.52 1 97.69 369 ASP B O 1
ATOM 6285 N N . ALA B 1 370 ? -25.156 -8.867 -5.359 1 95.19 370 ALA B N 1
ATOM 6286 C CA . ALA B 1 370 ? -24.172 -7.785 -5.344 1 95.19 370 ALA B CA 1
ATOM 6287 C C . ALA B 1 370 ? -22.781 -8.297 -5.711 1 95.19 370 ALA B C 1
ATOM 6289 O O . ALA B 1 370 ? -22.062 -7.664 -6.48 1 95.19 370 ALA B O 1
ATOM 6290 N N . LEU B 1 371 ? -22.422 -9.438 -5.184 1 96.19 371 LEU B N 1
ATOM 6291 C CA . LEU B 1 371 ? -21.125 -10.008 -5.461 1 96.19 371 LEU B CA 1
ATOM 6292 C C . LEU B 1 371 ? -21.047 -10.523 -6.895 1 96.19 371 LEU B C 1
ATOM 6294 O O . LEU B 1 371 ? -20.031 -10.328 -7.578 1 96.19 371 LEU B O 1
ATOM 6298 N N . VAL B 1 372 ? -22.062 -11.156 -7.344 1 96.81 372 VAL B N 1
ATOM 6299 C CA . VAL B 1 372 ? -22.125 -11.648 -8.711 1 96.81 372 VAL B CA 1
ATOM 6300 C C . VAL B 1 372 ? -22.047 -10.477 -9.688 1 96.81 372 VAL B C 1
ATOM 6302 O O . VAL B 1 372 ? -21.359 -10.562 -10.711 1 96.81 372 VAL B O 1
ATOM 6305 N N . ARG B 1 373 ? -22.719 -9.406 -9.359 1 94.88 373 ARG B N 1
ATOM 6306 C CA . ARG B 1 373 ? -22.672 -8.211 -10.188 1 94.88 373 ARG B CA 1
ATOM 6307 C C . ARG B 1 373 ? -21.266 -7.637 -10.258 1 94.88 373 ARG B C 1
ATOM 6309 O O . ARG B 1 373 ? -20.844 -7.121 -11.289 1 94.88 373 ARG B O 1
ATOM 6316 N N . GLU B 1 374 ? -20.594 -7.688 -9.164 1 91.75 374 GLU B N 1
ATOM 6317 C CA . GLU B 1 374 ? -19.203 -7.25 -9.164 1 91.75 374 GLU B CA 1
ATOM 6318 C C . GLU B 1 374 ? -18.375 -8.055 -10.156 1 91.75 374 GLU B C 1
ATOM 6320 O O . GLU B 1 374 ? -17.547 -7.492 -10.891 1 91.75 374 GLU B O 1
ATOM 6325 N N . GLY B 1 375 ? -18.578 -9.336 -10.125 1 92.62 375 GLY B N 1
ATOM 6326 C CA . GLY B 1 375 ? -17.875 -10.188 -11.078 1 92.62 375 GLY B CA 1
ATOM 6327 C C . GLY B 1 375 ? -18.203 -9.867 -12.523 1 92.62 375 GLY B C 1
ATOM 6328 O O . GLY B 1 375 ? -17.312 -9.773 -13.359 1 92.62 375 GLY B O 1
ATOM 6329 N N . THR B 1 376 ? -19.484 -9.641 -12.766 1 94.5 376 THR B N 1
ATOM 6330 C CA . THR B 1 376 ? -19.953 -9.336 -14.109 1 94.5 376 THR B CA 1
ATOM 6331 C C . THR B 1 376 ? -19.406 -7.992 -14.578 1 94.5 376 THR B C 1
ATOM 6333 O O . THR B 1 376 ? -18.969 -7.863 -15.727 1 94.5 376 THR B O 1
ATOM 6336 N N . ALA B 1 377 ? -19.422 -7.086 -13.703 1 90.5 377 ALA B N 1
ATOM 6337 C CA . ALA B 1 377 ? -18.938 -5.75 -14.039 1 90.5 377 ALA B CA 1
ATOM 6338 C C . ALA B 1 377 ? -17.438 -5.773 -14.328 1 90.5 377 ALA B C 1
ATOM 6340 O O . ALA B 1 377 ? -16.969 -5.109 -15.258 1 90.5 377 ALA B O 1
ATOM 6341 N N . ALA B 1 378 ? -16.75 -6.5 -13.594 1 89.56 378 ALA B N 1
ATOM 6342 C CA . ALA B 1 378 ? -15.289 -6.547 -13.719 1 89.56 378 ALA B CA 1
ATOM 6343 C C . ALA B 1 378 ? -14.875 -7.277 -14.992 1 89.56 378 ALA B C 1
ATOM 6345 O O . ALA B 1 378 ? -13.859 -6.941 -15.602 1 89.56 378 ALA B O 1
ATOM 6346 N N . THR B 1 379 ? -15.633 -8.258 -15.414 1 91.12 379 THR B N 1
ATOM 6347 C CA . THR B 1 379 ? -15.219 -9.102 -16.531 1 91.12 379 THR B CA 1
ATOM 6348 C C . THR B 1 379 ? -15.914 -8.68 -17.828 1 91.12 379 THR B C 1
ATOM 6350 O O . THR B 1 379 ? -15.461 -9.023 -18.922 1 91.12 379 THR B O 1
ATOM 6353 N N . GLY B 1 380 ? -17.047 -8.016 -17.703 1 88.88 380 GLY B N 1
ATOM 6354 C CA . GLY B 1 380 ? -17.875 -7.691 -18.859 1 88.88 380 GLY B CA 1
ATOM 6355 C C . GLY B 1 380 ? -18.625 -8.883 -19.422 1 88.88 380 GLY B C 1
ATOM 6356 O O . GLY B 1 380 ? -19.172 -8.82 -20.516 1 88.88 380 GLY B O 1
ATOM 6357 N N . GLY B 1 381 ? -18.609 -10.008 -18.75 1 90.81 381 GLY B N 1
ATOM 6358 C CA . GLY B 1 381 ? -19.25 -11.234 -19.188 1 90.81 381 GLY B CA 1
ATOM 6359 C C . GLY B 1 381 ? -20.516 -11.555 -18.422 1 90.81 381 GLY B C 1
ATOM 6360 O O . GLY B 1 381 ? -21 -10.734 -17.641 1 90.81 381 GLY B O 1
ATOM 6361 N N . PRO B 1 382 ? -21.094 -12.68 -18.734 1 95.19 382 PRO B N 1
ATOM 6362 C CA . PRO B 1 382 ? -22.266 -13.141 -17.984 1 95.19 382 PRO B CA 1
ATOM 6363 C C . PRO B 1 382 ? -21.953 -13.445 -16.531 1 95.19 382 PRO B C 1
ATOM 6365 O O . PRO B 1 382 ? -20.781 -13.523 -16.156 1 95.19 382 PRO B O 1
ATOM 6368 N N . PRO B 1 383 ? -23.031 -13.562 -15.703 1 97 383 PRO B N 1
ATOM 6369 C CA . PRO B 1 383 ? -22.781 -13.922 -14.305 1 97 383 PRO B CA 1
ATOM 6370 C C . PRO B 1 383 ? -22.062 -15.266 -14.164 1 97 383 PRO B C 1
ATOM 6372 O O . PRO B 1 383 ? -22.438 -16.234 -14.836 1 97 383 PRO B O 1
ATOM 6375 N N . PRO B 1 384 ? -21.062 -15.32 -13.328 1 97.88 384 PRO B N 1
ATOM 6376 C CA . PRO B 1 384 ? -20.391 -16.594 -13.07 1 97.88 384 PRO B CA 1
ATOM 6377 C C . PRO B 1 384 ? -21.219 -17.547 -12.203 1 97.88 384 PRO B C 1
ATOM 6379 O O . PRO B 1 384 ? -22.219 -17.125 -11.617 1 97.88 384 PRO B O 1
ATOM 6382 N N . ASP B 1 385 ? -20.844 -18.797 -12.203 1 98.31 385 ASP B N 1
ATOM 6383 C CA . ASP B 1 385 ? -21.484 -19.75 -11.297 1 98.31 385 ASP B CA 1
ATOM 6384 C C . ASP B 1 385 ? -21.188 -19.406 -9.844 1 98.31 385 ASP B C 1
ATOM 6386 O O . ASP B 1 385 ? -22.062 -19.484 -8.984 1 98.31 385 ASP B O 1
ATOM 6390 N N . VAL B 1 386 ? -19.984 -19.016 -9.547 1 98.31 386 VAL B N 1
ATOM 6391 C CA . VAL B 1 386 ? -19.594 -18.688 -8.188 1 98.31 386 VAL B CA 1
ATOM 6392 C C . VAL B 1 386 ? -18.625 -17.5 -8.195 1 98.31 386 VAL B C 1
ATOM 6394 O O . VAL B 1 386 ? -17.844 -17.328 -9.133 1 98.31 386 VAL B O 1
ATOM 6397 N N . HIS B 1 387 ? -18.766 -16.609 -7.23 1 98 387 HIS B N 1
ATOM 6398 C CA . HIS B 1 387 ? -17.844 -15.539 -6.91 1 98 387 HIS B CA 1
ATOM 6399 C C . HIS B 1 387 ? -17.094 -15.82 -5.613 1 98 387 HIS B C 1
ATOM 6401 O O . HIS B 1 387 ? -17.703 -15.969 -4.555 1 98 387 HIS B O 1
ATOM 6407 N N . VAL B 1 388 ? -15.789 -15.883 -5.688 1 98.44 388 VAL B N 1
ATOM 6408 C CA . VAL B 1 388 ? -14.984 -16.188 -4.512 1 98.44 388 VAL B CA 1
ATOM 6409 C C . VAL B 1 388 ? -14.219 -14.953 -4.066 1 98.44 388 VAL B C 1
ATOM 6411 O O . VAL B 1 388 ? -13.469 -14.367 -4.852 1 98.44 388 VAL B O 1
ATOM 6414 N N . THR B 1 389 ? -14.43 -14.531 -2.838 1 97.75 389 THR B N 1
ATOM 6415 C CA . THR B 1 389 ? -13.672 -13.453 -2.215 1 97.75 389 THR B CA 1
ATOM 6416 C C . THR B 1 389 ? -12.523 -14.008 -1.379 1 97.75 389 THR B C 1
ATOM 6418 O O . THR B 1 389 ? -12.719 -14.93 -0.583 1 97.75 389 THR B O 1
ATOM 6421 N N . VAL B 1 390 ? -11.344 -13.508 -1.643 1 98.06 390 VAL B N 1
ATOM 6422 C CA . VAL B 1 390 ? -10.195 -13.789 -0.795 1 98.06 390 VAL B CA 1
ATOM 6423 C C . VAL B 1 390 ? -10.094 -12.734 0.308 1 98.06 390 VAL B C 1
ATOM 6425 O O . VAL B 1 390 ? -10.039 -11.539 0.028 1 98.06 390 VAL B O 1
ATOM 6428 N N . ALA B 1 391 ? -10.102 -13.141 1.533 1 97.5 391 ALA B N 1
ATOM 6429 C CA . ALA B 1 391 ? -9.953 -12.242 2.676 1 97.5 391 ALA B CA 1
ATOM 6430 C C . ALA B 1 391 ? -8.711 -12.586 3.49 1 97.5 391 ALA B C 1
ATOM 6432 O O . ALA B 1 391 ? -8.305 -13.75 3.551 1 97.5 391 ALA B O 1
ATOM 6433 N N . SER B 1 392 ? -8.109 -11.648 4.062 1 97.94 392 SER B N 1
ATOM 6434 C CA . SER B 1 392 ? -6.895 -11.844 4.844 1 97.94 392 SER B CA 1
ATOM 6435 C C . SER B 1 392 ? -7.156 -11.656 6.332 1 97.94 392 SER B C 1
ATOM 6437 O O . SER B 1 392 ? -7.621 -10.594 6.758 1 97.94 392 SER B O 1
ATOM 6439 N N . ARG B 1 393 ? -6.957 -12.688 7.094 1 98 393 ARG B N 1
ATOM 6440 C CA . ARG B 1 393 ? -6.809 -12.516 8.539 1 98 393 ARG B CA 1
ATOM 6441 C C . ARG B 1 393 ? -5.488 -11.836 8.875 1 98 393 ARG B C 1
ATOM 6443 O O . ARG B 1 393 ? -4.531 -12.5 9.281 1 98 393 ARG B O 1
ATOM 6450 N N . PHE B 1 394 ? -5.465 -10.602 8.867 1 97.88 394 PHE B N 1
ATOM 6451 C CA . PHE B 1 394 ? -4.301 -9.742 8.711 1 97.88 394 PHE B CA 1
ATOM 6452 C C . PHE B 1 394 ? -3.275 -10 9.805 1 97.88 394 PHE B C 1
ATOM 6454 O O . PHE B 1 394 ? -2.07 -10.016 9.547 1 97.88 394 PHE B O 1
ATOM 6461 N N . LYS B 1 395 ? -3.664 -10.289 11.031 1 97.25 395 LYS B N 1
ATOM 6462 C CA . LYS B 1 395 ? -2.773 -10.398 12.188 1 97.25 395 LYS B CA 1
ATOM 6463 C C . LYS B 1 395 ? -1.911 -11.648 12.102 1 97.25 395 LYS B C 1
ATOM 6465 O O . LYS B 1 395 ? -0.913 -11.773 12.812 1 97.25 395 LYS B O 1
ATOM 6470 N N . ARG B 1 396 ? -2.336 -12.625 11.242 1 97.69 396 ARG B N 1
ATOM 6471 C CA . ARG B 1 396 ? -1.473 -13.781 11.023 1 97.69 396 ARG B CA 1
ATOM 6472 C C . ARG B 1 396 ? -0.122 -13.352 10.461 1 97.69 396 ARG B C 1
ATOM 6474 O O . ARG B 1 396 ? 0.899 -13.984 10.727 1 97.69 396 ARG B O 1
ATOM 6481 N N . LEU B 1 397 ? -0.116 -12.297 9.703 1 97.56 397 LEU B N 1
ATOM 6482 C CA . LEU B 1 397 ? 1.121 -11.789 9.117 1 97.56 397 LEU B CA 1
ATOM 6483 C C . LEU B 1 397 ? 1.716 -10.688 9.992 1 97.56 397 LEU B C 1
ATOM 6485 O O . LEU B 1 397 ? 2.908 -10.711 10.305 1 97.56 397 LEU B O 1
ATOM 6489 N N . SER B 1 398 ? 0.844 -9.742 10.445 1 97.88 398 SER B N 1
ATOM 6490 C CA . SER B 1 398 ? 1.346 -8.547 11.117 1 97.88 398 SER B CA 1
ATOM 6491 C C . SER B 1 398 ? 1.838 -8.867 12.523 1 97.88 398 SER B C 1
ATOM 6493 O O . SER B 1 398 ? 2.527 -8.055 13.148 1 97.88 398 SER B O 1
ATOM 6495 N N . TRP B 1 399 ? 1.492 -10.047 13.039 1 97.69 399 TRP B N 1
ATOM 6496 C CA . TRP B 1 399 ? 2.059 -10.508 14.305 1 97.69 399 TRP B CA 1
ATOM 6497 C C . TRP B 1 399 ? 3.561 -10.742 14.172 1 97.69 399 TRP B C 1
ATOM 6499 O O . TRP B 1 399 ? 4.312 -10.539 15.125 1 97.69 399 TRP B O 1
ATOM 6509 N N . LYS B 1 400 ? 3.992 -11.07 13.039 1 95.88 400 LYS B N 1
ATOM 6510 C CA . LYS B 1 400 ? 5.387 -11.414 12.773 1 95.88 400 LYS B CA 1
ATOM 6511 C C . LYS B 1 400 ? 6.098 -10.281 12.039 1 95.88 400 LYS B C 1
ATOM 6513 O O . LYS B 1 400 ? 7.254 -9.969 12.336 1 95.88 400 LYS B O 1
ATOM 6518 N N . TYR B 1 401 ? 5.504 -9.75 11.047 1 95.94 401 TYR B N 1
ATOM 6519 C CA . TYR B 1 401 ? 6.164 -8.812 10.141 1 95.94 401 TYR B CA 1
ATOM 6520 C C . TYR B 1 401 ? 5.734 -7.383 10.438 1 95.94 401 TYR B C 1
ATOM 6522 O O . TYR B 1 401 ? 4.539 -7.074 10.445 1 95.94 401 TYR B O 1
ATOM 6530 N N . ALA B 1 402 ? 6.688 -6.5 10.555 1 94.69 402 ALA B N 1
ATOM 6531 C CA . ALA B 1 402 ? 6.438 -5.074 10.734 1 94.69 402 ALA B CA 1
ATOM 6532 C C . ALA B 1 402 ? 6.629 -4.312 9.43 1 94.69 402 ALA B C 1
ATOM 6534 O O . ALA B 1 402 ? 7.562 -4.586 8.672 1 94.69 402 ALA B O 1
ATOM 6535 N N . ALA B 1 403 ? 5.68 -3.41 9.086 1 92 403 ALA B N 1
ATOM 6536 C CA . ALA B 1 403 ? 5.789 -2.395 8.047 1 92 403 ALA B CA 1
ATOM 6537 C C . ALA B 1 403 ? 5.324 -2.939 6.695 1 92 403 ALA B C 1
ATOM 6539 O O . ALA B 1 403 ? 4.855 -2.186 5.84 1 92 403 ALA B O 1
ATOM 6540 N N . HIS B 1 404 ? 5.496 -4.297 6.457 1 95.19 404 HIS B N 1
ATOM 6541 C CA . HIS B 1 404 ? 5.203 -4.75 5.102 1 95.19 404 HIS B CA 1
ATOM 6542 C C . HIS B 1 404 ? 4.254 -5.945 5.113 1 95.19 404 HIS B C 1
ATOM 6544 O O . HIS B 1 404 ? 4.223 -6.727 4.16 1 95.19 404 HIS B O 1
ATOM 6550 N N . ALA B 1 405 ? 3.514 -6.102 6.211 1 97.31 405 ALA B N 1
ATOM 6551 C CA . ALA B 1 405 ? 2.537 -7.184 6.289 1 97.31 405 ALA B CA 1
ATOM 6552 C C . ALA B 1 405 ? 1.478 -7.047 5.199 1 97.31 405 ALA B C 1
ATOM 6554 O O . ALA B 1 405 ? 1.077 -8.039 4.586 1 97.31 405 ALA B O 1
ATOM 6555 N N . TYR B 1 406 ? 1 -5.844 4.953 1 97.56 406 TYR B N 1
ATOM 6556 C CA . TYR B 1 406 ? -0.018 -5.648 3.926 1 97.56 406 TYR B CA 1
ATOM 6557 C C . TYR B 1 406 ? 0.544 -5.934 2.539 1 97.56 406 TYR B C 1
ATOM 6559 O O . TYR B 1 406 ? -0.125 -6.551 1.707 1 97.56 406 TYR B O 1
ATOM 6567 N N . ALA B 1 407 ? 1.745 -5.465 2.24 1 97.25 407 ALA B N 1
ATOM 6568 C CA . ALA B 1 407 ? 2.389 -5.773 0.966 1 97.25 407 ALA B CA 1
ATOM 6569 C C . ALA B 1 407 ? 2.527 -7.277 0.771 1 97.25 407 ALA B C 1
ATOM 6571 O O . ALA B 1 407 ? 2.289 -7.797 -0.323 1 97.25 407 ALA B O 1
ATOM 6572 N N . LEU B 1 408 ? 2.908 -7.973 1.812 1 98 408 LEU B N 1
ATOM 6573 C CA . LEU B 1 408 ? 3.01 -9.422 1.755 1 98 408 LEU B CA 1
ATOM 6574 C C . LEU B 1 408 ? 1.645 -10.055 1.495 1 98 408 LEU B C 1
ATOM 6576 O O . LEU B 1 408 ? 1.536 -11.023 0.735 1 98 408 LEU B O 1
ATOM 6580 N N . THR B 1 409 ? 0.639 -9.5 2.168 1 98.19 409 THR B N 1
ATOM 6581 C CA . THR B 1 409 ? -0.719 -9.984 1.954 1 98.19 409 THR B CA 1
ATOM 6582 C C . THR B 1 409 ? -1.099 -9.906 0.478 1 98.19 409 THR B C 1
ATOM 6584 O O . THR B 1 409 ? -1.667 -10.844 -0.078 1 98.19 409 THR B O 1
ATOM 6587 N N . LEU B 1 410 ? -0.826 -8.797 -0.135 1 97.81 410 LEU B N 1
ATOM 6588 C CA . LEU B 1 410 ? -1.18 -8.609 -1.538 1 97.81 410 LEU B CA 1
ATOM 6589 C C . LEU B 1 410 ? -0.393 -9.57 -2.426 1 97.81 410 LEU B C 1
ATOM 6591 O O . LEU B 1 410 ? -0.942 -10.141 -3.371 1 97.81 410 LEU B O 1
ATOM 6595 N N . LYS B 1 411 ? 0.887 -9.789 -2.141 1 98.25 411 LYS B N 1
ATOM 6596 C CA . LYS B 1 411 ? 1.679 -10.758 -2.895 1 98.25 411 LYS B CA 1
ATOM 6597 C C . LYS B 1 411 ? 1.149 -12.18 -2.695 1 98.25 411 LYS B C 1
ATOM 6599 O O . LYS B 1 411 ? 1.011 -12.938 -3.656 1 98.25 411 LYS B O 1
ATOM 6604 N N . ASN B 1 412 ? 0.836 -12.508 -1.405 1 98.69 412 ASN B N 1
ATOM 6605 C CA . ASN B 1 412 ? 0.227 -13.805 -1.132 1 98.69 412 ASN B CA 1
ATOM 6606 C C . ASN B 1 412 ? -1.082 -13.984 -1.896 1 98.69 412 ASN B C 1
ATOM 6608 O O . ASN B 1 412 ? -1.405 -15.086 -2.334 1 98.69 412 ASN B O 1
ATOM 6612 N N . THR B 1 413 ? -1.835 -12.906 -1.95 1 98.38 413 THR B N 1
ATOM 6613 C CA . THR B 1 413 ? -3.08 -12.961 -2.709 1 98.38 413 THR B CA 1
ATOM 6614 C C . THR B 1 413 ? -2.812 -13.336 -4.164 1 98.38 413 THR B C 1
ATOM 6616 O O . THR B 1 413 ? -3.5 -14.188 -4.727 1 98.38 413 THR B O 1
ATOM 6619 N N . GLY B 1 414 ? -1.795 -12.695 -4.793 1 98.56 414 GLY B N 1
ATOM 6620 C CA . GLY B 1 414 ? -1.415 -13.07 -6.145 1 98.56 414 GLY B CA 1
ATOM 6621 C C . GLY B 1 414 ? -1.041 -14.539 -6.277 1 98.56 414 GLY B C 1
ATOM 6622 O O . GLY B 1 414 ? -1.443 -15.203 -7.234 1 98.56 414 GLY B O 1
ATOM 6623 N N . VAL B 1 415 ? -0.31 -15.055 -5.309 1 98.75 415 VAL B N 1
ATOM 6624 C CA . VAL B 1 415 ? 0.12 -16.453 -5.277 1 98.75 415 VAL B CA 1
ATOM 6625 C C . VAL B 1 415 ? -1.101 -17.359 -5.285 1 98.75 415 VAL B C 1
ATOM 6627 O O . VAL B 1 415 ? -1.192 -18.281 -6.109 1 98.75 415 VAL B O 1
ATOM 6630 N N . LEU B 1 416 ? -2.021 -17.078 -4.426 1 98.81 416 LEU B N 1
ATOM 6631 C CA . LEU B 1 416 ? -3.207 -17.922 -4.309 1 98.81 416 LEU B CA 1
ATOM 6632 C C . LEU B 1 416 ? -4.078 -17.812 -5.559 1 98.81 416 LEU B C 1
ATOM 6634 O O . LEU B 1 416 ? -4.594 -18.828 -6.051 1 98.81 416 LEU B O 1
ATOM 6638 N N . LEU B 1 417 ? -4.25 -16.625 -6.043 1 98.75 417 LEU B N 1
ATOM 6639 C CA . LEU B 1 417 ? -5.086 -16.438 -7.223 1 98.75 417 LEU B CA 1
ATOM 6640 C C . LEU B 1 417 ? -4.516 -17.188 -8.422 1 98.75 417 LEU B C 1
ATOM 6642 O O . LEU B 1 417 ? -5.266 -17.781 -9.203 1 98.75 417 LEU B O 1
ATOM 6646 N N . GLN B 1 418 ? -3.176 -17.125 -8.578 1 98.75 418 GLN B N 1
ATOM 6647 C CA . GLN B 1 418 ? -2.555 -17.891 -9.656 1 98.75 418 GLN B CA 1
ATOM 6648 C C . GLN B 1 418 ? -2.762 -19.391 -9.453 1 98.75 418 GLN B C 1
ATOM 6650 O O . GLN B 1 418 ? -2.992 -20.125 -10.422 1 98.75 418 GLN B O 1
ATOM 6655 N N . THR B 1 419 ? -2.664 -19.875 -8.234 1 98.88 419 THR B N 1
ATOM 6656 C CA . THR B 1 419 ? -2.895 -21.281 -7.918 1 98.88 419 THR B CA 1
ATOM 6657 C C . THR B 1 419 ? -4.328 -21.672 -8.25 1 98.88 419 THR B C 1
ATOM 6659 O O . THR B 1 419 ? -4.562 -22.688 -8.922 1 98.88 419 THR B O 1
ATOM 6662 N N . LEU B 1 420 ? -5.293 -20.828 -7.828 1 98.81 420 LEU B N 1
ATOM 6663 C CA . LEU B 1 420 ? -6.699 -21.062 -8.141 1 98.81 420 LEU B CA 1
ATOM 6664 C C . LEU B 1 420 ? -6.918 -21.125 -9.648 1 98.81 420 LEU B C 1
ATOM 6666 O O . LEU B 1 420 ? -7.648 -22 -10.125 1 98.81 420 LEU B O 1
ATOM 6670 N N . HIS B 1 421 ? -6.281 -20.266 -10.336 1 98.81 421 HIS B N 1
ATOM 6671 C CA . HIS B 1 421 ? -6.461 -20.172 -11.781 1 98.81 421 HIS B CA 1
ATOM 6672 C C . HIS B 1 421 ? -5.895 -21.406 -12.477 1 98.81 421 HIS B C 1
ATOM 6674 O O . HIS B 1 421 ? -6.531 -21.953 -13.375 1 98.81 421 HIS B O 1
ATOM 6680 N N . LEU B 1 422 ? -4.691 -21.828 -12.102 1 98.69 422 LEU B N 1
ATOM 6681 C CA . LEU B 1 422 ? -4.07 -23 -12.711 1 98.69 422 LEU B CA 1
ATOM 6682 C C . LEU B 1 422 ? -4.867 -24.266 -12.406 1 98.69 422 LEU B C 1
ATOM 6684 O O . LEU B 1 422 ? -5.039 -25.125 -13.273 1 98.69 422 LEU B O 1
ATOM 6688 N N . VAL B 1 423 ? -5.395 -24.406 -11.195 1 98.25 423 VAL B N 1
ATOM 6689 C CA . VAL B 1 423 ? -6.211 -25.562 -10.844 1 98.25 423 VAL B CA 1
ATOM 6690 C C . VAL B 1 423 ? -7.488 -25.562 -11.68 1 98.25 423 VAL B C 1
ATOM 6692 O O . VAL B 1 423 ? -7.902 -26.609 -12.188 1 98.25 423 VAL B O 1
ATOM 6695 N N . ALA B 1 424 ? -8.133 -24.391 -11.812 1 98.38 424 ALA B N 1
ATOM 6696 C CA . ALA B 1 424 ? -9.312 -24.297 -12.664 1 98.38 424 ALA B CA 1
ATOM 6697 C C . ALA B 1 424 ? -9 -24.75 -14.086 1 98.38 424 ALA B C 1
ATOM 6699 O O . ALA B 1 424 ? -9.773 -25.5 -14.695 1 98.38 424 ALA B O 1
ATOM 6700 N N . THR B 1 425 ? -7.852 -24.328 -14.609 1 97.81 425 THR B N 1
ATOM 6701 C CA . THR B 1 425 ? -7.422 -24.688 -15.953 1 97.81 425 THR B CA 1
ATOM 6702 C C . THR B 1 425 ? -7.215 -26.203 -16.062 1 97.81 425 THR B C 1
ATOM 6704 O O . THR B 1 425 ? -7.664 -26.828 -17.016 1 97.81 425 THR B O 1
ATOM 6707 N N . ALA B 1 426 ? -6.562 -26.781 -15.07 1 97.06 426 ALA B N 1
ATOM 6708 C CA . ALA B 1 426 ? -6.312 -28.219 -15.055 1 97.06 426 ALA B CA 1
ATOM 6709 C C . ALA B 1 426 ? -7.621 -29.016 -15.047 1 97.06 426 ALA B C 1
ATOM 6711 O O . ALA B 1 426 ? -7.703 -30.094 -15.625 1 97.06 426 ALA B O 1
ATOM 6712 N N . MET B 1 427 ? -8.648 -28.516 -14.453 1 96.12 427 MET B N 1
ATOM 6713 C CA . MET B 1 427 ? -9.93 -29.188 -14.289 1 96.12 427 MET B CA 1
ATOM 6714 C C . MET B 1 427 ? -10.852 -28.891 -15.469 1 96.12 427 MET B C 1
ATOM 6716 O O . MET B 1 427 ? -11.961 -29.438 -15.547 1 96.12 427 MET B O 1
ATOM 6720 N N . GLY B 1 428 ? -10.406 -27.953 -16.359 1 96 428 GLY B N 1
ATOM 6721 C CA . GLY B 1 428 ? -11.219 -27.594 -17.516 1 96 428 GLY B CA 1
ATOM 6722 C C . GLY B 1 428 ? -12.367 -26.672 -17.172 1 96 428 GLY B C 1
ATOM 6723 O O . GLY B 1 428 ? -13.406 -26.688 -17.844 1 96 428 GLY B O 1
ATOM 6724 N N . LEU B 1 429 ? -12.242 -25.891 -16.109 1 97.62 429 LEU B N 1
ATOM 6725 C CA . LEU B 1 429 ? -13.258 -24.938 -15.688 1 97.62 429 LEU B CA 1
ATOM 6726 C C . LEU B 1 429 ? -12.938 -23.531 -16.203 1 97.62 429 LEU B C 1
ATOM 6728 O O . LEU B 1 429 ? -11.789 -23.234 -16.516 1 97.62 429 LEU B O 1
ATOM 6732 N N . SER B 1 430 ? -13.984 -22.734 -16.359 1 97.44 430 SER B N 1
ATOM 6733 C CA . SER B 1 430 ? -13.82 -21.328 -16.734 1 97.44 430 SER B CA 1
ATOM 6734 C C . SER B 1 430 ? -13.547 -20.469 -15.516 1 97.44 430 SER B C 1
ATOM 6736 O O . SER B 1 430 ? -14.312 -20.484 -14.547 1 97.44 430 SER B O 1
ATOM 6738 N N . GLY B 1 431 ? -12.461 -19.734 -15.531 1 97.25 431 GLY B N 1
ATOM 6739 C CA . GLY B 1 431 ? -12.102 -18.906 -14.391 1 97.25 431 GLY B CA 1
ATOM 6740 C C . GLY B 1 431 ? -11.414 -17.609 -14.789 1 97.25 431 GLY B C 1
ATOM 6741 O O . GLY B 1 431 ? -10.82 -17.531 -15.867 1 97.25 431 GLY B O 1
ATOM 6742 N N . CYS B 1 432 ? -11.523 -16.672 -13.922 1 97.88 432 CYS B N 1
ATOM 6743 C CA . CYS B 1 432 ? -10.906 -15.375 -14.141 1 97.88 432 CYS B CA 1
ATOM 6744 C C . CYS B 1 432 ? -10.594 -14.68 -12.82 1 97.88 432 CYS B C 1
ATOM 6746 O O . CYS B 1 432 ? -11.445 -14.625 -11.93 1 97.88 432 CYS B O 1
ATOM 6748 N N . ILE B 1 433 ? -9.383 -14.133 -12.734 1 97.94 433 ILE B N 1
ATOM 6749 C CA . ILE B 1 433 ? -8.961 -13.352 -11.578 1 97.94 433 ILE B CA 1
ATOM 6750 C C . ILE B 1 433 ? -9.555 -11.953 -11.648 1 97.94 433 ILE B C 1
ATOM 6752 O O . ILE B 1 433 ? -9.586 -11.336 -12.711 1 97.94 433 ILE B O 1
ATOM 6756 N N . LEU B 1 434 ? -10.055 -11.492 -10.531 1 94.62 434 LEU B N 1
ATOM 6757 C CA . LEU B 1 434 ? -10.469 -10.102 -10.391 1 94.62 434 LEU B CA 1
ATOM 6758 C C . LEU B 1 434 ? -9.469 -9.32 -9.547 1 94.62 434 LEU B C 1
ATOM 6760 O O . LEU B 1 434 ? -9.289 -9.602 -8.359 1 94.62 434 LEU B O 1
ATOM 6764 N N . GLY B 1 435 ? -8.75 -8.352 -10.117 1 84.19 435 GLY B N 1
ATOM 6765 C CA . GLY B 1 435 ? -7.645 -7.652 -9.477 1 84.19 435 GLY B CA 1
ATOM 6766 C C . GLY B 1 435 ? -8.102 -6.57 -8.516 1 84.19 435 GLY B C 1
ATOM 6767 O O . GLY B 1 435 ? -7.375 -6.207 -7.59 1 84.19 435 GLY B O 1
ATOM 6768 N N . GLY B 1 436 ? -9.227 -5.941 -8.789 1 81.56 436 GLY B N 1
ATOM 6769 C CA . GLY B 1 436 ? -9.727 -4.836 -7.992 1 81.56 436 GLY B CA 1
ATOM 6770 C C . GLY B 1 436 ? -11.008 -5.168 -7.246 1 81.56 436 GLY B C 1
ATOM 6771 O O . GLY B 1 436 ? -11.242 -6.324 -6.891 1 81.56 436 GLY B O 1
ATOM 6772 N N . GLY B 1 437 ? -11.711 -4.324 -6.777 1 75.19 437 GLY B N 1
ATOM 6773 C CA . GLY B 1 437 ? -13.016 -4.496 -6.156 1 75.19 437 GLY B CA 1
ATOM 6774 C C . GLY B 1 437 ? -13.25 -3.557 -4.992 1 75.19 437 GLY B C 1
ATOM 6775 O O . GLY B 1 437 ? -12.328 -2.891 -4.527 1 75.19 437 GLY B O 1
ATOM 6776 N N . ASP B 1 438 ? -14.547 -3.592 -4.707 1 77.44 438 ASP B N 1
ATOM 6777 C CA . ASP B 1 438 ? -14.992 -2.803 -3.562 1 77.44 438 ASP B CA 1
ATOM 6778 C C . ASP B 1 438 ? -14.758 -3.553 -2.254 1 77.44 438 ASP B C 1
ATOM 6780 O O . ASP B 1 438 ? -14.875 -4.777 -2.203 1 77.44 438 ASP B O 1
ATOM 6784 N N . GLY B 1 439 ? -13.961 -2.992 -1.402 1 80.38 439 GLY B N 1
ATOM 6785 C CA . GLY B 1 439 ? -13.727 -3.617 -0.11 1 80.38 439 GLY B CA 1
ATOM 6786 C C . GLY B 1 439 ? -14.969 -3.674 0.759 1 80.38 439 GLY B C 1
ATOM 6787 O O . GLY B 1 439 ? -15.102 -4.562 1.602 1 80.38 439 GLY B O 1
ATOM 6788 N N . GLU B 1 440 ? -15.961 -2.965 0.422 1 85.5 440 GLU B N 1
ATOM 6789 C CA . GLU B 1 440 ? -17.094 -2.83 1.32 1 85.5 440 GLU B CA 1
ATOM 6790 C C . GLU B 1 440 ? -18.172 -3.879 1.018 1 85.5 440 GLU B C 1
ATOM 6792 O O . GLU B 1 440 ? -18.781 -4.426 1.934 1 85.5 440 GLU B O 1
ATOM 6797 N N . THR B 1 441 ? -18.391 -4.18 -0.221 1 90.12 441 THR B N 1
ATOM 6798 C CA . THR B 1 441 ? -19.438 -5.109 -0.615 1 90.12 441 THR B CA 1
ATOM 6799 C C . THR B 1 441 ? -19.172 -6.496 -0.038 1 90.12 441 THR B C 1
ATOM 6801 O O . THR B 1 441 ? -20.031 -7.051 0.666 1 90.12 441 THR B O 1
ATOM 6804 N N . PRO B 1 442 ? -18 -7.027 -0.241 1 94.19 442 PRO B N 1
ATOM 6805 C CA . PRO B 1 442 ? -17.766 -8.344 0.349 1 94.19 442 PRO B CA 1
ATOM 6806 C C . PRO B 1 442 ? -17.703 -8.312 1.874 1 94.19 442 PRO B C 1
ATOM 6808 O O . PRO B 1 442 ? -18.125 -9.258 2.535 1 94.19 442 PRO B O 1
ATOM 6811 N N . ALA B 1 443 ? -17.141 -7.242 2.422 1 93.38 443 ALA B N 1
ATOM 6812 C CA . ALA B 1 443 ? -17.078 -7.141 3.877 1 93.38 443 ALA B CA 1
ATOM 6813 C C . ALA B 1 443 ? -18.469 -7.18 4.496 1 93.38 443 ALA B C 1
ATOM 6815 O O . ALA B 1 443 ? -18.688 -7.859 5.5 1 93.38 443 ALA B O 1
ATOM 6816 N N . ARG B 1 444 ? -19.359 -6.469 3.896 1 91.5 444 ARG B N 1
ATOM 6817 C CA . ARG B 1 444 ? -20.734 -6.445 4.379 1 91.5 444 ARG B CA 1
ATOM 6818 C C . ARG B 1 444 ? -21.422 -7.789 4.148 1 91.5 444 ARG B C 1
ATOM 6820 O O . ARG B 1 444 ? -22.094 -8.305 5.043 1 91.5 444 ARG B O 1
ATOM 6827 N N . ALA B 1 445 ? -21.25 -8.312 3.016 1 95.38 445 ALA B N 1
ATOM 6828 C CA . ALA B 1 445 ? -21.906 -9.57 2.658 1 95.38 445 ALA B CA 1
ATOM 6829 C C . ALA B 1 445 ? -21.5 -10.695 3.604 1 95.38 445 ALA B C 1
ATOM 6831 O O . ALA B 1 445 ? -22.344 -11.461 4.066 1 95.38 445 ALA B O 1
ATOM 6832 N N . PHE B 1 446 ? -20.234 -10.734 3.936 1 96.31 446 PHE B N 1
ATOM 6833 C CA . PHE B 1 446 ? -19.734 -11.875 4.684 1 96.31 446 PHE B CA 1
ATOM 6834 C C . PHE B 1 446 ? -19.562 -11.531 6.156 1 96.31 446 PHE B C 1
ATOM 6836 O O . PHE B 1 446 ? -19.141 -12.375 6.957 1 96.31 446 PHE B O 1
ATOM 6843 N N . GLY B 1 447 ? -19.859 -10.312 6.531 1 94.38 447 GLY B N 1
ATOM 6844 C CA . GLY B 1 447 ? -19.75 -9.898 7.922 1 94.38 447 GLY B CA 1
ATOM 6845 C C . GLY B 1 447 ? -18.312 -9.875 8.43 1 94.38 447 GLY B C 1
ATOM 6846 O O . GLY B 1 447 ? -18.031 -10.344 9.531 1 94.38 447 GLY B O 1
ATOM 6847 N N . LEU B 1 448 ? -17.438 -9.352 7.633 1 95.06 448 LEU B N 1
ATOM 6848 C CA . LEU B 1 448 ? -16.016 -9.328 8.008 1 95.06 448 LEU B CA 1
ATOM 6849 C C . LEU B 1 448 ? -15.727 -8.172 8.953 1 95.06 448 LEU B C 1
ATOM 6851 O O . LEU B 1 448 ? -16.25 -7.07 8.773 1 95.06 448 LEU B O 1
ATOM 6855 N N . ARG B 1 449 ? -14.992 -8.383 9.992 1 92.94 449 ARG B N 1
ATOM 6856 C CA . ARG B 1 449 ? -14.625 -7.363 10.961 1 92.94 449 ARG B CA 1
ATOM 6857 C C . ARG B 1 449 ? -13.594 -6.402 10.383 1 92.94 449 ARG B C 1
ATOM 6859 O O . ARG B 1 449 ? -12.547 -6.832 9.883 1 92.94 449 ARG B O 1
ATOM 6866 N N . PRO B 1 450 ? -13.781 -5.133 10.508 1 90.75 450 PRO B N 1
ATOM 6867 C CA . PRO B 1 450 ? -12.867 -4.145 9.93 1 90.75 450 PRO B CA 1
ATOM 6868 C C . PRO B 1 450 ? -11.438 -4.297 10.445 1 90.75 450 PRO B C 1
ATOM 6870 O O . PRO B 1 450 ? -11.227 -4.547 11.633 1 90.75 450 PRO B O 1
ATOM 6873 N N . HIS B 1 451 ? -10.453 -4.273 9.57 1 93.19 451 HIS B N 1
ATOM 6874 C CA . HIS B 1 451 ? -9.008 -4.262 9.812 1 93.19 451 HIS B CA 1
ATOM 6875 C C . HIS B 1 451 ? -8.539 -5.598 10.375 1 93.19 451 HIS B C 1
ATOM 6877 O O . HIS B 1 451 ? -7.336 -5.805 10.562 1 93.19 451 HIS B O 1
ATOM 6883 N N . THR B 1 452 ? -9.445 -6.484 10.656 1 95.12 452 THR B N 1
ATOM 6884 C CA . THR B 1 452 ? -9.086 -7.809 11.148 1 95.12 452 THR B CA 1
ATOM 6885 C C . THR B 1 452 ? -9.102 -8.828 10.016 1 95.12 452 THR B C 1
ATOM 6887 O O . THR B 1 452 ? -8.148 -9.586 9.836 1 95.12 452 THR B O 1
ATOM 6890 N N . GLU B 1 453 ? -10.227 -8.891 9.375 1 96.19 453 GLU B N 1
ATOM 6891 C CA . GLU B 1 453 ? -10.383 -9.68 8.156 1 96.19 453 GLU B CA 1
ATOM 6892 C C . GLU B 1 453 ? -10.758 -8.789 6.969 1 96.19 453 GLU B C 1
ATOM 6894 O O . GLU B 1 453 ? -11.875 -8.281 6.891 1 96.19 453 GLU B O 1
ATOM 6899 N N . ILE B 1 454 ? -9.859 -8.664 6.047 1 96.06 454 ILE B N 1
ATOM 6900 C CA . ILE B 1 454 ? -10.039 -7.66 5.004 1 96.06 454 ILE B CA 1
ATOM 6901 C C . ILE B 1 454 ? -10.086 -8.336 3.635 1 96.06 454 ILE B C 1
ATOM 6903 O O . ILE B 1 454 ? -9.258 -9.211 3.34 1 96.06 454 ILE B O 1
ATOM 6907 N N . PRO B 1 455 ? -11.109 -8.023 2.752 1 96.31 455 PRO B N 1
ATOM 6908 C CA . PRO B 1 455 ? -11.086 -8.516 1.373 1 96.31 455 PRO B CA 1
ATOM 6909 C C . PRO B 1 455 ? -9.891 -7.996 0.578 1 96.31 455 PRO B C 1
ATOM 6911 O O . PRO B 1 455 ? -9.602 -6.797 0.605 1 96.31 455 PRO B O 1
ATOM 6914 N N . VAL B 1 456 ? -9.172 -8.852 -0.151 1 96.62 456 VAL B N 1
ATOM 6915 C CA . VAL B 1 456 ? -7.938 -8.414 -0.792 1 96.62 456 VAL B CA 1
ATOM 6916 C C . VAL B 1 456 ? -7.879 -8.953 -2.219 1 96.62 456 VAL B C 1
ATOM 6918 O O . VAL B 1 456 ? -6.934 -8.672 -2.957 1 96.62 456 VAL B O 1
ATOM 6921 N N . GLY B 1 457 ? -8.812 -9.703 -2.699 1 96 457 GLY B N 1
ATOM 6922 C CA . GLY B 1 457 ? -8.875 -10.25 -4.047 1 96 457 GLY B CA 1
ATOM 6923 C C . GLY B 1 457 ? -10.141 -11.047 -4.312 1 96 457 GLY B C 1
ATOM 6924 O O . GLY B 1 457 ? -10.938 -11.273 -3.4 1 96 457 GLY B O 1
ATOM 6925 N N . ALA B 1 458 ? -10.305 -11.422 -5.523 1 97.25 458 ALA B N 1
ATOM 6926 C CA . ALA B 1 458 ? -11.477 -12.211 -5.891 1 97.25 458 ALA B CA 1
ATOM 6927 C C . ALA B 1 458 ? -11.203 -13.055 -7.133 1 97.25 458 ALA B C 1
ATOM 6929 O O . ALA B 1 458 ? -10.227 -12.82 -7.848 1 97.25 458 ALA B O 1
ATOM 6930 N N . PHE B 1 459 ? -11.953 -14.039 -7.312 1 98.19 459 PHE B N 1
ATOM 6931 C CA . PHE B 1 459 ? -11.914 -14.969 -8.438 1 98.19 459 PHE B CA 1
ATOM 6932 C C . PHE B 1 459 ? -13.328 -15.383 -8.836 1 98.19 459 PHE B C 1
ATOM 6934 O O . PHE B 1 459 ? -14.164 -15.664 -7.973 1 98.19 459 PHE B O 1
ATOM 6941 N N . VAL B 1 460 ? -13.633 -15.328 -10.094 1 98.19 460 VAL B N 1
ATOM 6942 C CA . VAL B 1 460 ? -14.914 -15.844 -10.555 1 98.19 460 VAL B CA 1
ATOM 6943 C C . VAL B 1 460 ? -14.703 -17.172 -11.273 1 98.19 460 VAL B C 1
ATOM 6945 O O . VAL B 1 460 ? -13.711 -17.359 -11.984 1 98.19 460 VAL B O 1
ATOM 6948 N N . LEU B 1 461 ? -15.586 -18.109 -11.055 1 98.44 461 LEU B N 1
ATOM 6949 C CA . LEU B 1 461 ? -15.484 -19.484 -11.531 1 98.44 461 LEU B CA 1
ATOM 6950 C C . LEU B 1 461 ? -16.812 -19.969 -12.102 1 98.44 461 LEU B C 1
ATOM 6952 O O . LEU B 1 461 ? -17.875 -19.594 -11.602 1 98.44 461 LEU B O 1
ATOM 6956 N N . GLY B 1 462 ? -16.766 -20.75 -13.109 1 97.94 462 GLY B N 1
ATOM 6957 C CA . GLY B 1 462 ? -17.922 -21.422 -13.672 1 97.94 462 GLY B CA 1
ATOM 6958 C C . GLY B 1 462 ? -17.562 -22.656 -14.477 1 97.94 462 GLY B C 1
ATOM 6959 O O . GLY B 1 462 ? -16.391 -23 -14.617 1 97.94 462 GLY B O 1
ATOM 6960 N N . SER B 1 463 ? -18.609 -23.375 -14.93 1 96.06 463 SER B N 1
ATOM 6961 C CA . SER B 1 463 ? -18.422 -24.531 -15.789 1 96.06 463 SER B CA 1
ATOM 6962 C C . SER B 1 463 ? -17.844 -24.125 -17.141 1 96.06 463 SER B C 1
ATOM 6964 O O . SER B 1 463 ? -17.891 -22.953 -17.516 1 96.06 463 SER B O 1
ATOM 6966 N N . ALA B 1 464 ? -17.203 -25.141 -17.812 1 92.69 464 ALA B N 1
ATOM 6967 C CA . ALA B 1 464 ? -16.594 -24.875 -19.109 1 92.69 464 ALA B CA 1
ATOM 6968 C C . ALA B 1 464 ? -17.609 -24.266 -20.078 1 92.69 464 ALA B C 1
ATOM 6970 O O . ALA B 1 464 ? -18.766 -24.688 -20.125 1 92.69 464 ALA B O 1
ATOM 6971 N N . ALA B 1 465 ? -16.953 -23.375 -20.781 1 83.31 465 ALA B N 1
ATOM 6972 C CA . ALA B 1 465 ? -17.797 -22.75 -21.797 1 83.31 465 ALA B CA 1
ATOM 6973 C C . ALA B 1 465 ? -18.297 -23.781 -22.797 1 83.31 465 ALA B C 1
ATOM 6975 O O . ALA B 1 465 ? -17.562 -24.688 -23.188 1 83.31 465 ALA B O 1
ATOM 6976 N N . GLY B 1 466 ? -19.375 -23.859 -23.188 1 82.5 466 GLY B N 1
ATOM 6977 C CA . GLY B 1 466 ? -19.938 -24.781 -24.172 1 82.5 466 GLY B CA 1
ATOM 6978 C C . GLY B 1 466 ? -20.562 -26 -23.547 1 82.5 466 GLY B C 1
ATOM 6979 O O . GLY B 1 466 ? -21.156 -26.828 -24.25 1 82.5 466 GLY B O 1
ATOM 6980 N N . ARG B 1 467 ? -20.188 -26.172 -22.234 1 76.88 467 ARG B N 1
ATOM 6981 C CA . ARG B 1 467 ? -20.859 -27.281 -21.562 1 76.88 467 ARG B CA 1
ATOM 6982 C C . ARG B 1 467 ? -22.375 -27.188 -21.703 1 76.88 467 ARG B C 1
ATOM 6984 O O . ARG B 1 467 ? -22.984 -26.188 -21.312 1 76.88 467 ARG B O 1
ATOM 6991 N N . ARG B 1 468 ? -22.938 -28.297 -22.406 1 66.56 468 ARG B N 1
ATOM 6992 C CA . ARG B 1 468 ? -24.359 -28.297 -22.703 1 66.56 468 ARG B CA 1
ATOM 6993 C C . ARG B 1 468 ? -25.172 -28.766 -21.5 1 66.56 468 ARG B C 1
ATOM 6995 O O . ARG B 1 468 ? -24.625 -29.375 -20.578 1 66.56 468 ARG B O 1
ATOM 7002 N N . LEU B 1 469 ? -26.406 -28.188 -21.406 1 66.25 469 LEU B N 1
ATOM 7003 C CA . LEU B 1 469 ? -27.312 -28.578 -20.328 1 66.25 469 LEU B CA 1
ATOM 7004 C C . LEU B 1 469 ? -27.438 -30.094 -20.234 1 66.25 469 LEU B C 1
ATOM 7006 O O . LEU B 1 469 ? -27.547 -30.766 -21.25 1 66.25 469 LEU B O 1
ATOM 7010 N N . ARG B 1 470 ? -27.188 -30.766 -19.078 1 50.78 470 ARG B N 1
ATOM 7011 C CA . ARG B 1 470 ? -27.469 -32.188 -18.875 1 50.78 470 ARG B CA 1
ATOM 7012 C C . ARG B 1 470 ? -28.969 -32.438 -18.797 1 50.78 470 ARG B C 1
ATOM 7014 O O . ARG B 1 470 ? -29.719 -31.594 -18.266 1 50.78 470 ARG B O 1
#